Protein AF-0000000083163643 (afdb_homodimer)

Foldseek 3Di:
DFQLLLLLLLLLVLVVLVVLVPPDQPPLDPPCNVPPRDDQQAQLCVQVVQQQAALDPVLSRGQGNFLLLFQFSQFAALQLWQFFFVVDPDALSNLSNLNHQGDGLDHGRPAHHDHLLSQSSSQVSSCSSRVDHPQVSCVVFPQVVLVQPQKGQAPVVNVPDPDDADWFWEQFVVVRDIDTDDQQRGNSNRSRTHMDGDQVSVVSVLLCLLVVHPPGDVVSSCQQPDFRHWHPDDPLDPADDTWTGGRSWIWGDHPRFIKTKDKRFDAQKIKIWIDTNVLSDIGIDIDGYHPVSSLVVVQVVLVVVCVVVVPDPVPRDPSNVVVVVVLVVLLVCQVCVLCVQCVPQDPDAADEPDQQQLVAAWWQRSTRGIFGWDQDPVRQWIKGFPCRGSFGWIWIWHDRHYQKTKIWTGTPSDDSSNTDIWIKGWDADPVGGTFWMFTCSDVSNVRGTDITGGDDPPPPPDD/DFQLLLLLLLLLVLVVLVVLVPPDQPPLDDPCNVPPRDDQQAQLCVLVVQQQAALDPVLSRGQGNFLLLFQFSQFAALQLWQFFFVVDPDALSNLSNLNHQGDGLDHGRPAHHDHLNSQSSSQVSSCSSRVDHPQVSCVPAPQVVLVQPQKGQAVVVNVPDPDDADWFWEQFVVVRDIDTDDDARGNSNRSRTHMDGDQVSVVSVLLCLLVVHPPGDVVSSCQQPDFRHWHPDDPLDPADDTWTGGRSWIWGDHPRFIKTKDKRFDAQKIKIWIDTNVLSDIGIDIDGYHPVSSLVVVQVVLVVVCVVVVPDPVPRDPSNVVVVVVLVVLLVCQVCVLCVQCVPQDPDAADEPDQQQLVAAWWQRSTRGIFGWDQDPVRQWIKGFSCRGSFGWIWIWHDRHYQKTKIWTGTPSDDSSNTHIWIKGWDADPVGGTFWMFTCSDVSNVRGTDITGGDDPPPPPDD

Sequence (926 aa):
MASTTKSFAAAAMSLVIDDCKHITEDTCRANYEKAARIHWTTPLASIIPDDFVLPDGYATAHVTIEDALSHRTGMPDHIHHFGGNRSSSRSVKDEVRLLRHLPATAELRTKYMYNNLMYTAVSHAIETLIGENLGTFLHRRIWTPLHMAHTYWAPNDAHASDDVLAQGYAWNADRGEYVLEPPPDIIGGSGAGAMISSVVDYARWIRCMMTRGAPLSTQAHEALVQPRTIITNDPMNLFPLPHLYALGWTLDVYRGERIVWHDGSVAGYGSTMMYLPARQWGLVMAGNTTLTSNIVQVVLYMHLLDEILRVPPSERVDWSRLIRERRILRREQQNNARQRLYPQLPVVQLPPTLAVKEYAGLYVHPGYGKLELRVDAEGSGLAADRTACEVPMVVSLEHVSGEFWLANLQERNQDPRDHERVRAEFRIGVDGRVREVGVDLEPEMDGKKIWFLRVMSVSSMELMASTTKSFAAAAMSLVIDDCKHITEDTCRANYEKAARIHWTTPLASIIPDDFVLPDGYATAHVTIEDALSHRTGMPDHIHHFGGNRSSSRSVKDEVRLLRHLPATAELRTKYMYNNLMYTAVSHAIETLIGENLGTFLHRRIWTPLHMAHTYWAPNDAHASDDVLAQGYAWNADRGEYVLEPPPDIIGGSGAGAMISSVVDYARWIRCMMTRGAPLSTQAHEALVQPRTIITNDPMNLFPLPHLYALGWTLDVYRGERIVWHDGSVAGYGSTMMYLPARQWGLVMAGNTTLTSNIVQVVLYMHLLDEILRVPPSERVDWSRLIRERRILRREQQNNARQRLYPQLPVVQLPPTLAVKEYAGLYVHPGYGKLELRVDAEGSGLAADRTACEVPMVVSLEHVSGEFWLANLQERNQDPRDHERVRAEFRIGVDGRVREVGVDLEPEMDGKKIWFLRVMSVSSMEL

Organism: NCBI:txid41062

Structure (mmCIF, N/CA/C/O backbone):
data_AF-0000000083163643-model_v1
#
loop_
_entity.id
_entity.type
_entity.pdbx_description
1 polymer 'Beta-lactamase/transpeptidase-like protein'
#
loop_
_atom_site.group_PDB
_atom_site.id
_atom_site.type_symbol
_atom_site.label_atom_id
_atom_site.label_alt_id
_atom_site.label_comp_id
_atom_site.label_asym_id
_atom_site.label_entity_id
_atom_site.label_seq_id
_atom_site.pdbx_PDB_ins_code
_atom_site.Cartn_x
_atom_site.Cartn_y
_atom_site.Cartn_z
_atom_site.occupancy
_atom_site.B_iso_or_equiv
_atom_site.auth_seq_id
_atom_site.auth_comp_id
_atom_site.auth_asym_id
_atom_site.auth_atom_id
_atom_site.pdbx_PDB_model_num
ATOM 1 N N . MET A 1 1 ? 7.598 27.344 1.721 1 89.88 1 MET A N 1
ATOM 2 C CA . MET A 1 1 ? 7.246 26.344 0.715 1 89.88 1 MET A CA 1
ATOM 3 C C . MET A 1 1 ? 6.473 25.188 1.342 1 89.88 1 MET A C 1
ATOM 5 O O . MET A 1 1 ? 6.059 24.266 0.644 1 89.88 1 MET A O 1
ATOM 9 N N . ALA A 1 2 ? 6.258 25.266 2.623 1 90.31 2 ALA A N 1
ATOM 10 C CA . ALA A 1 2 ? 5.383 24.375 3.379 1 90.31 2 ALA A CA 1
ATOM 11 C C . ALA A 1 2 ? 5.691 22.906 3.07 1 90.31 2 ALA A C 1
ATOM 13 O O . ALA A 1 2 ? 6.852 22.484 3.1 1 90.31 2 ALA A O 1
ATOM 14 N N . SER A 1 3 ? 4.742 22.078 2.83 1 94.88 3 SER A N 1
ATOM 15 C CA . SER A 1 3 ? 4.875 20.625 2.779 1 94.88 3 SER A CA 1
ATOM 16 C C . SER A 1 3 ? 5.664 20.188 1.553 1 94.88 3 SER A C 1
ATOM 18 O O . SER A 1 3 ? 6.082 19.031 1.459 1 94.88 3 SER A O 1
ATOM 20 N N . THR A 1 4 ? 5.934 21.031 0.609 1 96.75 4 THR A N 1
ATOM 21 C CA . THR A 1 4 ? 6.777 20.641 -0.516 1 96.75 4 THR A CA 1
ATOM 22 C C . THR A 1 4 ? 8.211 20.375 -0.054 1 96.75 4 THR A C 1
ATOM 24 O O . THR A 1 4 ? 8.984 19.734 -0.762 1 96.75 4 THR A O 1
ATOM 27 N N . THR A 1 5 ? 8.555 20.891 1.098 1 96.25 5 THR A N 1
ATOM 28 C CA . THR A 1 5 ? 9.836 20.625 1.745 1 96.25 5 THR A CA 1
ATOM 29 C C . THR A 1 5 ? 10.086 19.125 1.884 1 96.25 5 THR A C 1
ATOM 31 O O . THR A 1 5 ? 11.227 18.672 1.808 1 96.25 5 THR A O 1
ATOM 34 N N . LYS A 1 6 ? 9.07 18.359 1.975 1 98.06 6 LYS A N 1
ATOM 35 C CA . LYS A 1 6 ? 9.148 16.906 2.18 1 98.06 6 LYS A CA 1
ATOM 36 C C . LYS A 1 6 ? 9.945 16.25 1.062 1 98.06 6 LYS A C 1
ATOM 38 O O . LYS A 1 6 ? 10.664 15.273 1.302 1 98.06 6 LYS A O 1
ATOM 43 N N . SER A 1 7 ? 9.859 16.766 -0.153 1 98.5 7 SER A N 1
ATOM 44 C CA . SER A 1 7 ? 10.602 16.188 -1.272 1 98.5 7 SER A CA 1
ATOM 45 C C . SER A 1 7 ? 12.109 16.328 -1.071 1 98.5 7 SER A C 1
ATOM 47 O O . SER A 1 7 ? 12.867 15.43 -1.447 1 98.5 7 SER A O 1
ATOM 49 N N . PHE A 1 8 ? 12.523 17.406 -0.46 1 98.19 8 PHE A N 1
ATOM 50 C CA . PHE A 1 8 ? 13.945 17.641 -0.219 1 98.19 8 PHE A CA 1
ATOM 51 C C . PHE A 1 8 ? 14.453 16.75 0.908 1 98.19 8 PHE A C 1
ATOM 53 O O . PHE A 1 8 ? 15.594 16.266 0.865 1 98.19 8 PHE A O 1
ATOM 60 N N . ALA A 1 9 ? 13.602 16.578 1.932 1 97.75 9 ALA A N 1
ATOM 61 C CA . ALA A 1 9 ? 13.992 15.664 3.004 1 97.75 9 ALA A CA 1
ATOM 62 C C . ALA A 1 9 ? 14.203 14.25 2.469 1 97.75 9 ALA A C 1
ATOM 64 O O . ALA A 1 9 ? 15.188 13.586 2.816 1 97.75 9 ALA A O 1
ATOM 65 N N . ALA A 1 10 ? 13.336 13.828 1.633 1 98.75 10 ALA A N 1
ATOM 66 C CA . ALA A 1 10 ? 13.461 12.508 1.023 1 98.75 10 ALA A CA 1
ATOM 67 C C . ALA A 1 10 ? 14.703 12.43 0.139 1 98.75 10 ALA A C 1
ATOM 69 O O . ALA A 1 10 ? 15.43 11.43 0.168 1 98.75 10 ALA A O 1
ATOM 70 N N . ALA A 1 11 ? 14.922 13.445 -0.61 1 98.75 11 ALA A N 1
ATOM 71 C CA . ALA A 1 11 ? 16.109 13.484 -1.469 1 98.75 11 ALA A CA 1
ATOM 72 C C . ALA A 1 11 ? 17.391 13.438 -0.642 1 98.75 11 ALA A C 1
ATOM 74 O O . ALA A 1 11 ? 18.344 12.773 -1.017 1 98.75 11 ALA A O 1
ATOM 75 N N . ALA A 1 12 ? 17.375 14.18 0.438 1 98 12 ALA A N 1
ATOM 76 C CA . ALA A 1 12 ? 18.531 14.164 1.323 1 98 12 ALA A CA 1
ATOM 77 C C . ALA A 1 12 ? 18.844 12.75 1.809 1 98 12 ALA A C 1
ATOM 79 O O . ALA A 1 12 ? 20 12.312 1.794 1 98 12 ALA A O 1
ATOM 80 N N . MET A 1 13 ? 17.781 12.055 2.221 1 98.06 13 MET A N 1
ATOM 81 C CA . MET A 1 13 ? 17.984 10.68 2.682 1 98.06 13 MET A CA 1
ATOM 82 C C . MET A 1 13 ? 18.5 9.797 1.553 1 98.06 13 MET A C 1
ATOM 84 O O . MET A 1 13 ? 19.344 8.922 1.78 1 98.06 13 MET A O 1
ATOM 88 N N . SER A 1 14 ? 18.031 10.023 0.344 1 98.12 14 SER A N 1
ATOM 89 C CA . SER A 1 14 ? 18.516 9.242 -0.789 1 98.12 14 SER A CA 1
ATOM 90 C C . SER A 1 14 ? 20.016 9.445 -1.003 1 98.12 14 SER A C 1
ATOM 92 O O . SER A 1 14 ? 20.734 8.508 -1.363 1 98.12 14 SER A O 1
ATOM 94 N N . LEU A 1 15 ? 20.469 10.672 -0.818 1 97.31 15 LEU A N 1
ATOM 95 C CA . LEU A 1 15 ? 21.891 10.961 -0.942 1 97.31 15 LEU A CA 1
ATOM 96 C C . LEU A 1 15 ? 22.688 10.242 0.138 1 97.31 15 LEU A C 1
ATOM 98 O O . LEU A 1 15 ? 23.75 9.688 -0.139 1 97.31 15 LEU A O 1
ATOM 102 N N . VAL A 1 16 ? 22.156 10.234 1.369 1 96.06 16 VAL A N 1
ATOM 103 C CA . VAL A 1 16 ? 22.812 9.547 2.477 1 96.06 16 VAL A CA 1
ATOM 104 C C . VAL A 1 16 ? 22.906 8.055 2.174 1 96.06 16 VAL A C 1
ATOM 106 O O . VAL A 1 16 ? 23.953 7.438 2.391 1 96.06 16 VAL A O 1
ATOM 109 N N . ILE A 1 17 ? 21.891 7.469 1.666 1 95.31 17 ILE A N 1
ATOM 110 C CA . ILE A 1 17 ? 21.844 6.051 1.32 1 95.31 17 ILE A CA 1
ATOM 111 C C . ILE A 1 17 ? 22.875 5.758 0.231 1 95.31 17 ILE A C 1
ATOM 113 O O . ILE A 1 17 ? 23.609 4.773 0.312 1 95.31 17 ILE A O 1
ATOM 117 N N . ASP A 1 18 ? 22.938 6.633 -0.796 1 93.56 18 ASP A N 1
ATOM 118 C CA . ASP A 1 18 ? 23.906 6.477 -1.874 1 93.56 18 ASP A CA 1
ATOM 119 C C . ASP A 1 18 ? 25.344 6.566 -1.344 1 93.56 18 ASP A C 1
ATOM 121 O O . ASP A 1 18 ? 26.203 5.797 -1.754 1 93.56 18 ASP A O 1
ATOM 125 N N . ASP A 1 19 ? 25.531 7.5 -0.496 1 90.38 19 ASP A N 1
ATOM 126 C CA . ASP A 1 19 ? 26.859 7.688 0.09 1 90.38 19 ASP A CA 1
ATOM 127 C C . ASP A 1 19 ? 27.281 6.457 0.891 1 90.38 19 ASP A C 1
ATOM 129 O O . ASP A 1 19 ? 28.453 6.102 0.91 1 90.38 19 ASP A O 1
ATOM 133 N N . CYS A 1 20 ? 26.375 5.875 1.555 1 83.31 20 CYS A N 1
ATOM 134 C CA . CYS A 1 20 ? 26.656 4.719 2.4 1 83.31 20 CYS A CA 1
ATOM 135 C C . CYS A 1 20 ? 26.953 3.484 1.557 1 83.31 20 CYS A C 1
ATOM 137 O O . CYS A 1 20 ? 27.625 2.561 2.014 1 83.31 20 CYS A O 1
ATOM 139 N N . LYS A 1 21 ? 26.438 3.359 0.394 1 75.88 21 LYS A N 1
ATOM 140 C CA . LYS A 1 21 ? 26.75 2.246 -0.502 1 75.88 21 LYS A CA 1
ATOM 141 C C . LYS A 1 21 ? 28.188 2.293 -0.973 1 75.88 21 LYS A C 1
ATOM 143 O O . LYS A 1 21 ? 28.797 1.254 -1.238 1 75.88 21 LYS A O 1
ATOM 148 N N . HIS A 1 22 ? 28.672 3.516 -1.23 1 64.56 22 HIS A N 1
ATOM 149 C CA . HIS A 1 22 ? 30.016 3.689 -1.776 1 64.56 22 HIS A CA 1
ATOM 150 C C . HIS A 1 22 ? 31.062 3.668 -0.672 1 64.56 22 HIS A C 1
ATOM 152 O O . HIS A 1 22 ? 32.281 3.639 -0.952 1 64.56 22 HIS A O 1
ATOM 158 N N . ILE A 1 23 ? 30.641 4.027 0.499 1 54.12 23 ILE A N 1
ATOM 159 C CA . ILE A 1 23 ? 31.641 4.02 1.552 1 54.12 23 ILE A CA 1
ATOM 160 C C . ILE A 1 23 ? 32.156 2.598 1.756 1 54.12 23 ILE A C 1
ATOM 162 O O . ILE A 1 23 ? 31.406 1.692 2.094 1 54.12 23 ILE A O 1
ATOM 166 N N . THR A 1 24 ? 33.125 2.326 0.938 1 43.47 24 THR A N 1
ATOM 167 C CA . THR A 1 24 ? 34.031 1.28 1.406 1 43.47 24 THR A CA 1
ATOM 168 C C . THR A 1 24 ? 34.219 1.356 2.92 1 43.47 24 THR A C 1
ATOM 170 O O . THR A 1 24 ? 33.812 2.34 3.549 1 43.47 24 THR A O 1
ATOM 173 N N . GLU A 1 25 ? 35.281 0.89 3.631 1 40.22 25 GLU A N 1
ATOM 174 C CA . GLU A 1 25 ? 35.562 0.777 5.059 1 40.22 25 GLU A CA 1
ATOM 175 C C . GLU A 1 25 ? 35.281 2.098 5.777 1 40.22 25 GLU A C 1
ATOM 177 O O . GLU A 1 25 ? 34.719 2.113 6.875 1 40.22 25 GLU A O 1
ATOM 182 N N . ASP A 1 26 ? 35.906 3.322 5.41 1 35.78 26 ASP A N 1
ATOM 183 C CA . ASP A 1 26 ? 36.406 4.355 6.312 1 35.78 26 ASP A CA 1
ATOM 184 C C . ASP A 1 26 ? 35.375 5.484 6.473 1 35.78 26 ASP A C 1
ATOM 186 O O . ASP A 1 26 ? 35.469 6.27 7.418 1 35.78 26 ASP A O 1
ATOM 190 N N . THR A 1 27 ? 34.844 6 5.395 1 36.97 27 THR A N 1
ATOM 191 C CA . THR A 1 27 ? 34.406 7.391 5.512 1 36.97 27 THR A CA 1
ATOM 192 C C . THR A 1 27 ? 33.062 7.484 6.25 1 36.97 27 THR A C 1
ATOM 194 O O . THR A 1 27 ? 32.5 8.57 6.363 1 36.97 27 THR A O 1
ATOM 197 N N . CYS A 1 28 ? 32.094 6.773 5.871 1 43.97 28 CYS A N 1
ATOM 198 C CA . CYS A 1 28 ? 30.938 7.051 6.738 1 43.97 28 CYS A CA 1
ATOM 199 C C . CYS A 1 28 ? 31.391 7.191 8.188 1 43.97 28 CYS A C 1
ATOM 201 O O . CYS A 1 28 ? 32.031 6.289 8.742 1 43.97 28 CYS A O 1
ATOM 203 N N . ARG A 1 29 ? 31.672 8.414 8.531 1 38.5 29 ARG A N 1
ATOM 204 C CA . ARG A 1 29 ? 32.281 8.695 9.828 1 38.5 29 ARG A CA 1
ATOM 205 C C . ARG A 1 29 ? 32.188 7.5 10.758 1 38.5 29 ARG A C 1
ATOM 207 O O . ARG A 1 29 ? 31.219 6.719 10.672 1 38.5 29 ARG A O 1
ATOM 214 N N . ALA A 1 30 ? 33.406 7.355 11.57 1 36.31 30 ALA A N 1
ATOM 215 C CA . ALA A 1 30 ? 33.938 6.395 12.531 1 36.31 30 ALA A CA 1
ATOM 216 C C . ALA A 1 30 ? 32.844 5.785 13.375 1 36.31 30 ALA A C 1
ATOM 218 O O . ALA A 1 30 ? 32.969 4.684 13.906 1 36.31 30 ALA A O 1
ATOM 219 N N . ASN A 1 31 ? 32.031 6.723 13.945 1 37.03 31 ASN A N 1
ATOM 220 C CA . ASN A 1 31 ? 31.391 6.121 15.109 1 37.03 31 ASN A CA 1
ATOM 221 C C . ASN A 1 31 ? 30.484 4.965 14.711 1 37.03 31 ASN A C 1
ATOM 223 O O . ASN A 1 31 ? 29.844 4.348 15.562 1 37.03 31 ASN A O 1
ATOM 227 N N . TYR A 1 32 ? 29.781 5.207 13.484 1 37.94 32 TYR A N 1
ATOM 228 C CA . TYR A 1 32 ? 29 3.982 13.328 1 37.94 32 TYR A CA 1
ATOM 229 C C . TYR A 1 32 ? 29.859 2.871 12.727 1 37.94 32 TYR A C 1
ATOM 231 O O . TYR A 1 32 ? 30.172 2.904 11.531 1 37.94 32 TYR A O 1
ATOM 239 N N . GLU A 1 33 ? 30.922 2.506 13.055 1 42.53 33 GLU A N 1
ATOM 240 C CA . GLU A 1 33 ? 31.375 1.146 12.773 1 42.53 33 GLU A CA 1
ATOM 241 C C . GLU A 1 33 ? 30.234 0.289 12.219 1 42.53 33 GLU A C 1
ATOM 243 O O . GLU A 1 33 ? 30.453 -0.596 11.391 1 42.53 33 GLU A O 1
ATOM 248 N N . LYS A 1 34 ? 29.203 0.292 12.969 1 39.72 34 LYS A N 1
ATOM 249 C CA . LYS A 1 34 ? 27.984 -0.438 12.617 1 39.72 34 LYS A CA 1
ATOM 250 C C . LYS A 1 34 ? 27.219 0.274 11.5 1 39.72 34 LYS A C 1
ATOM 252 O O . LYS A 1 34 ? 26 0.194 11.438 1 39.72 34 LYS A O 1
ATOM 257 N N . ALA A 1 35 ? 27.578 1.489 11.109 1 44.88 35 ALA A N 1
ATOM 258 C CA . ALA A 1 35 ? 26.828 2.074 10.008 1 44.88 35 ALA A CA 1
ATOM 259 C C . ALA A 1 35 ? 26.578 1.052 8.898 1 44.88 35 ALA A C 1
ATOM 261 O O . ALA A 1 35 ? 27.375 0.943 7.965 1 44.88 35 ALA A O 1
ATOM 262 N N . ALA A 1 36 ? 26.359 0.09 9.242 1 52.78 36 ALA A N 1
ATOM 263 C CA . ALA A 1 36 ? 25.719 -0.915 8.406 1 52.78 36 ALA A CA 1
ATOM 264 C C . ALA A 1 36 ? 24.891 -0.257 7.301 1 52.78 36 ALA A C 1
ATOM 266 O O . ALA A 1 36 ? 24.516 0.914 7.406 1 52.78 36 ALA A O 1
ATOM 267 N N . ARG A 1 37 ? 24.812 -0.789 6.07 1 77.19 37 ARG A N 1
ATOM 268 C CA . ARG A 1 37 ? 24.156 -0.469 4.809 1 77.19 37 ARG A CA 1
ATOM 269 C C . ARG A 1 37 ? 22.766 0.1 5.039 1 77.19 37 ARG A C 1
ATOM 271 O O . ARG A 1 37 ? 21.891 -0.585 5.574 1 77.19 37 ARG A O 1
ATOM 278 N N . ILE A 1 38 ? 22.781 1.681 5.297 1 91.62 38 ILE A N 1
ATOM 279 C CA . ILE A 1 38 ? 21.484 2.344 5.371 1 91.62 38 ILE A CA 1
ATOM 280 C C . ILE A 1 38 ? 20.734 2.158 4.055 1 91.62 38 ILE A C 1
ATOM 282 O O . ILE A 1 38 ? 21.312 2.33 2.977 1 91.62 38 ILE A O 1
ATOM 286 N N . HIS A 1 39 ? 19.641 1.722 4.199 1 94.75 39 HIS A N 1
ATOM 287 C CA . HIS A 1 39 ? 18.75 1.596 3.053 1 94.75 39 HIS A CA 1
ATOM 288 C C . HIS A 1 39 ? 17.328 2.049 3.406 1 94.75 39 HIS A C 1
ATOM 290 O O . HIS A 1 39 ? 17.047 2.375 4.562 1 94.75 39 HIS A O 1
ATOM 296 N N . TRP A 1 40 ? 16.469 2.166 2.496 1 97.06 40 TRP A N 1
ATOM 297 C CA . TRP A 1 40 ? 15.125 2.709 2.682 1 97.06 40 TRP A CA 1
ATOM 298 C C . TRP A 1 40 ? 14.359 1.915 3.732 1 97.06 40 TRP A C 1
ATOM 300 O O . TRP A 1 40 ? 13.492 2.461 4.422 1 97.06 40 TRP A O 1
ATOM 310 N N . THR A 1 41 ? 14.688 0.627 3.93 1 96.62 41 THR A N 1
ATOM 311 C CA . THR A 1 41 ? 13.961 -0.233 4.852 1 96.62 41 THR A CA 1
ATOM 312 C C . THR A 1 41 ? 14.68 -0.324 6.195 1 96.62 41 THR A C 1
ATOM 314 O O . THR A 1 41 ? 14.391 -1.213 7 1 96.62 41 THR A O 1
ATOM 317 N N . THR A 1 42 ? 15.617 0.524 6.422 1 96.62 42 THR A N 1
ATOM 318 C CA . THR A 1 42 ? 16.266 0.604 7.73 1 96.62 42 THR A CA 1
ATOM 319 C C . THR A 1 42 ? 15.289 1.149 8.773 1 96.62 42 THR A C 1
ATOM 321 O O . THR A 1 42 ? 14.672 2.195 8.57 1 96.62 42 THR A O 1
ATOM 324 N N . PRO A 1 43 ? 15.109 0.458 9.883 1 97.69 43 PRO A N 1
ATOM 325 C CA . PRO A 1 43 ? 14.25 0.982 10.945 1 97.69 43 PRO A CA 1
ATOM 326 C C . PRO A 1 43 ? 14.773 2.285 11.547 1 97.69 43 PRO A C 1
ATOM 328 O O . PRO A 1 43 ? 15.977 2.414 11.789 1 97.69 43 PRO A O 1
ATOM 331 N N . LEU A 1 44 ? 13.945 3.201 11.781 1 98.31 44 LEU A N 1
ATOM 332 C CA . LEU A 1 44 ? 14.352 4.484 12.352 1 98.31 44 LEU A CA 1
ATOM 333 C C . LEU A 1 44 ? 14.945 4.297 13.742 1 98.31 44 LEU A C 1
ATOM 335 O O . LEU A 1 44 ? 15.93 4.953 14.094 1 98.31 44 LEU A O 1
ATOM 339 N N . ALA A 1 45 ? 14.414 3.359 14.523 1 97.94 45 ALA A N 1
ATOM 340 C CA . ALA A 1 45 ? 14.867 3.125 15.898 1 97.94 45 ALA A CA 1
ATOM 341 C C . ALA A 1 45 ? 16.297 2.6 15.922 1 97.94 45 ALA A C 1
ATOM 343 O O . ALA A 1 45 ? 17 2.713 16.938 1 97.94 45 ALA A O 1
ATOM 344 N N . SER A 1 46 ? 16.766 1.996 14.852 1 96.56 46 SER A N 1
ATOM 345 C CA . SER A 1 46 ? 18.141 1.535 14.789 1 96.56 46 SER A CA 1
ATOM 346 C C . SER A 1 46 ? 19.109 2.707 14.648 1 96.56 46 SER A C 1
ATOM 348 O O . SER A 1 46 ? 20.281 2.598 15.008 1 96.56 46 SER A O 1
ATOM 350 N N . ILE A 1 47 ? 18.641 3.838 14.133 1 96.19 47 ILE A N 1
ATOM 351 C CA . ILE A 1 47 ? 19.469 5.023 13.922 1 96.19 47 ILE A CA 1
ATOM 352 C C . ILE A 1 47 ? 19.391 5.938 15.141 1 96.19 47 ILE A C 1
ATOM 354 O O . ILE A 1 47 ? 20.406 6.449 15.609 1 96.19 47 ILE A O 1
ATOM 358 N N . ILE A 1 48 ? 18.156 6.082 15.641 1 97.56 48 ILE A N 1
ATOM 359 C CA . ILE A 1 48 ? 17.922 6.977 16.766 1 97.56 48 ILE A CA 1
ATOM 360 C C . ILE A 1 48 ? 17.094 6.262 17.844 1 97.56 48 ILE A C 1
ATOM 362 O O . ILE A 1 48 ? 16 6.695 18.172 1 97.56 48 ILE A O 1
ATOM 366 N N . PRO A 1 49 ? 17.625 5.27 18.516 1 96.75 49 PRO A N 1
ATOM 367 C CA . PRO A 1 49 ? 16.875 4.352 19.375 1 96.75 49 PRO A CA 1
ATOM 368 C C . PRO A 1 49 ? 16.25 5.051 20.578 1 96.75 49 PRO A C 1
ATOM 370 O O . PRO A 1 49 ? 15.141 4.719 20.984 1 96.75 49 PRO A O 1
ATOM 373 N N . ASP A 1 50 ? 16.891 6.07 21.156 1 96.94 50 ASP A N 1
ATOM 374 C CA . ASP A 1 50 ? 16.375 6.73 22.344 1 96.94 50 ASP A CA 1
ATOM 375 C C . ASP A 1 50 ? 15.305 7.758 22 1 96.94 50 ASP A C 1
ATOM 377 O O . ASP A 1 50 ? 14.461 8.094 22.828 1 96.94 50 ASP A O 1
ATOM 381 N N . ASP A 1 51 ? 15.398 8.164 20.812 1 97.69 51 ASP A N 1
ATOM 382 C CA . ASP A 1 51 ? 14.555 9.297 20.422 1 97.69 51 ASP A CA 1
ATOM 383 C C . ASP A 1 51 ? 13.305 8.82 19.688 1 97.69 51 ASP A C 1
ATOM 385 O O . ASP A 1 51 ? 12.203 9.336 19.922 1 97.69 51 ASP A O 1
ATOM 389 N N . PHE A 1 52 ? 13.453 7.875 18.844 1 98.31 52 PHE A N 1
ATOM 390 C CA . PHE A 1 52 ? 12.297 7.367 18.109 1 98.31 52 PHE A CA 1
ATOM 391 C C . PHE A 1 52 ? 11.633 6.23 18.875 1 98.31 52 PHE A C 1
ATOM 393 O O . PHE A 1 52 ? 12 5.062 18.719 1 98.31 52 PHE A O 1
ATOM 400 N N . VAL A 1 53 ? 10.68 6.57 19.625 1 98.38 53 VAL A N 1
ATOM 401 C CA . VAL A 1 53 ? 9.875 5.637 20.406 1 98.38 53 VAL A CA 1
ATOM 402 C C . VAL A 1 53 ? 8.391 5.914 20.188 1 98.38 53 VAL A C 1
ATOM 404 O O . VAL A 1 53 ? 7.945 7.059 20.312 1 98.38 53 VAL A O 1
ATOM 407 N N . LEU A 1 54 ? 7.691 4.949 19.75 1 98.06 54 LEU A N 1
ATOM 408 C CA . LEU A 1 54 ? 6.242 5.008 19.594 1 98.06 54 LEU A CA 1
ATOM 409 C C . LEU A 1 54 ? 5.543 4.281 20.734 1 98.06 54 LEU A C 1
ATOM 411 O O . LEU A 1 54 ? 6.18 3.553 21.5 1 98.06 54 LEU A O 1
ATOM 415 N N . PRO A 1 55 ? 4.27 4.496 20.875 1 95.94 55 PRO A N 1
ATOM 416 C CA . PRO A 1 55 ? 3.553 3.811 21.953 1 95.94 55 PRO A CA 1
ATOM 417 C C . PRO A 1 55 ? 3.561 2.293 21.797 1 95.94 55 PRO A C 1
ATOM 419 O O . PRO A 1 55 ? 3.537 1.563 22.781 1 95.94 55 PRO A O 1
ATOM 422 N N . ASP A 1 56 ? 3.564 1.842 20.547 1 93.88 56 ASP A N 1
ATOM 423 C CA . ASP A 1 56 ? 3.604 0.416 20.234 1 93.88 56 ASP A CA 1
ATOM 424 C C . ASP A 1 56 ? 5.039 -0.056 20 1 93.88 56 ASP A C 1
ATOM 426 O O . ASP A 1 56 ? 5.734 0.468 19.141 1 93.88 56 ASP A O 1
ATOM 430 N N . GLY A 1 57 ? 5.438 -1.105 20.781 1 94.94 57 GLY A N 1
ATOM 431 C CA . GLY A 1 57 ? 6.805 -1.595 20.688 1 94.94 57 GLY A CA 1
ATOM 432 C C . GLY A 1 57 ? 7.152 -2.158 19.328 1 94.94 57 GLY A C 1
ATOM 433 O O . GLY A 1 57 ? 8.266 -1.97 18.844 1 94.94 57 GLY A O 1
ATOM 434 N N . TYR A 1 58 ? 6.238 -2.898 18.734 1 94.31 58 TYR A N 1
ATOM 435 C CA . TYR A 1 58 ? 6.492 -3.445 17.406 1 94.31 58 TYR A CA 1
ATOM 436 C C . TYR A 1 58 ? 6.699 -2.33 16.391 1 94.31 58 TYR A C 1
ATOM 438 O O . TYR A 1 58 ? 7.648 -2.369 15.602 1 94.31 58 TYR A O 1
ATOM 446 N N . ALA A 1 59 ? 5.82 -1.347 16.422 1 96.44 59 ALA A N 1
ATOM 447 C CA . ALA A 1 59 ? 5.957 -0.224 15.5 1 96.44 59 ALA A CA 1
ATOM 448 C C . ALA A 1 59 ? 7.277 0.511 15.727 1 96.44 59 ALA A C 1
ATOM 450 O O . ALA A 1 59 ? 7.957 0.883 14.766 1 96.44 59 ALA A O 1
ATOM 451 N N . THR A 1 60 ? 7.633 0.714 16.984 1 98.12 60 THR A N 1
ATOM 452 C CA . THR A 1 60 ? 8.898 1.368 17.297 1 98.12 60 THR A CA 1
ATOM 453 C C . THR A 1 60 ? 10.062 0.649 16.609 1 98.12 60 THR A C 1
ATOM 455 O O . THR A 1 60 ? 10.898 1.284 15.969 1 98.12 60 THR A O 1
ATOM 458 N N . ALA A 1 61 ? 10.016 -0.645 16.672 1 97.19 61 ALA A N 1
ATOM 459 C CA . ALA A 1 61 ? 11.148 -1.45 16.219 1 97.19 61 ALA A CA 1
ATOM 460 C C . ALA A 1 61 ? 11.109 -1.627 14.695 1 97.19 61 ALA A C 1
ATOM 462 O O . ALA A 1 61 ? 12.141 -1.897 14.078 1 97.19 61 ALA A O 1
ATOM 463 N N . HIS A 1 62 ? 9.945 -1.402 14.047 1 97.25 62 HIS A N 1
ATOM 464 C CA . HIS A 1 62 ? 9.828 -1.893 12.68 1 97.25 62 HIS A CA 1
ATOM 465 C C . HIS A 1 62 ? 9.531 -0.754 11.711 1 97.25 62 HIS A C 1
ATOM 467 O O . HIS A 1 62 ? 9.672 -0.915 10.492 1 97.25 62 HIS A O 1
ATOM 473 N N . VAL A 1 63 ? 9.148 0.413 12.148 1 98.38 63 VAL A N 1
ATOM 474 C CA . VAL A 1 63 ? 8.961 1.536 11.234 1 98.38 63 VAL A CA 1
ATOM 475 C C . VAL A 1 63 ? 10.281 1.883 10.555 1 98.38 63 VAL A C 1
ATOM 477 O O . VAL A 1 63 ? 11.289 2.131 11.227 1 98.38 63 VAL A O 1
ATOM 480 N N . THR A 1 64 ? 10.25 1.883 9.25 1 98.56 64 THR A N 1
ATOM 481 C CA . THR A 1 64 ? 11.445 2.146 8.461 1 98.56 64 THR A CA 1
ATOM 482 C C . THR A 1 64 ? 11.461 3.586 7.957 1 98.56 64 THR A C 1
ATOM 484 O O . THR A 1 64 ? 10.477 4.312 8.117 1 98.56 64 THR A O 1
ATOM 487 N N . ILE A 1 65 ? 12.555 3.939 7.328 1 98.5 65 ILE A N 1
ATOM 488 C CA . ILE A 1 65 ? 12.703 5.254 6.707 1 98.5 65 ILE A CA 1
ATOM 489 C C . ILE A 1 65 ? 11.609 5.457 5.664 1 98.5 65 ILE A C 1
ATOM 491 O O . ILE A 1 65 ? 10.938 6.492 5.656 1 98.5 65 ILE A O 1
ATOM 495 N N . GLU A 1 66 ? 11.352 4.496 4.824 1 98.62 66 GLU A N 1
ATOM 496 C CA . GLU A 1 66 ? 10.359 4.691 3.768 1 98.62 66 GLU A CA 1
ATOM 497 C C . GLU A 1 66 ? 8.938 4.668 4.332 1 98.62 66 GLU A C 1
ATOM 499 O O . GLU A 1 66 ? 8.055 5.352 3.816 1 98.62 66 GLU A O 1
ATOM 504 N N . ASP A 1 67 ? 8.703 3.9 5.426 1 98.75 67 ASP A N 1
ATOM 505 C CA . ASP A 1 67 ? 7.395 3.969 6.07 1 98.75 67 ASP A CA 1
ATOM 506 C C . ASP A 1 67 ? 7.094 5.387 6.547 1 98.75 67 ASP A C 1
ATOM 508 O O . ASP A 1 67 ? 5.988 5.895 6.34 1 98.75 67 ASP A O 1
ATOM 512 N N . ALA A 1 68 ? 8.078 5.969 7.16 1 98.75 68 ALA A N 1
ATOM 513 C CA . ALA A 1 68 ? 7.93 7.316 7.703 1 98.75 68 ALA A CA 1
ATOM 514 C C . ALA A 1 68 ? 7.719 8.336 6.59 1 98.75 68 ALA A C 1
ATOM 516 O O . ALA A 1 68 ? 6.859 9.219 6.699 1 98.75 68 ALA A O 1
ATOM 517 N N . LEU A 1 69 ? 8.383 8.156 5.512 1 98.81 69 LEU A N 1
ATOM 518 C CA . LEU A 1 69 ? 8.359 9.141 4.434 1 98.81 69 LEU A CA 1
ATOM 519 C C . LEU A 1 69 ? 7.141 8.945 3.543 1 98.81 69 LEU A C 1
ATOM 521 O O . LEU A 1 69 ? 6.859 9.781 2.68 1 98.81 69 LEU A O 1
ATOM 525 N N . SER A 1 70 ? 6.402 7.859 3.748 1 98.62 70 SER A N 1
ATOM 526 C CA . SER A 1 70 ? 5.273 7.578 2.867 1 98.62 70 SER A CA 1
ATOM 527 C C . SER A 1 70 ? 3.965 7.52 3.646 1 98.62 70 SER A C 1
ATOM 529 O O . SER A 1 70 ? 2.955 7.023 3.139 1 98.62 70 SER A O 1
ATOM 531 N N . HIS A 1 71 ? 3.98 7.922 4.895 1 98 71 HIS A N 1
ATOM 532 C CA . HIS A 1 71 ? 2.785 8.172 5.691 1 98 71 HIS A CA 1
ATOM 533 C C . HIS A 1 71 ? 2.023 6.875 5.957 1 98 71 HIS A C 1
ATOM 535 O O . HIS A 1 71 ? 0.794 6.844 5.855 1 98 71 HIS A O 1
ATOM 541 N N . ARG A 1 72 ? 2.762 5.816 6.297 1 98 72 ARG A N 1
ATOM 542 C CA . ARG A 1 72 ? 2.061 4.566 6.57 1 98 72 ARG A CA 1
ATOM 543 C C . ARG A 1 72 ? 2.523 3.961 7.895 1 98 72 ARG A C 1
ATOM 545 O O . ARG A 1 72 ? 2.664 2.742 8.008 1 98 72 ARG A O 1
ATOM 552 N N . THR A 1 73 ? 2.742 4.754 8.938 1 98 73 THR A N 1
ATOM 553 C CA . THR A 1 73 ? 3.256 4.289 10.219 1 98 73 THR A CA 1
ATOM 554 C C . THR A 1 73 ? 2.111 3.908 11.156 1 98 73 THR A C 1
ATOM 556 O O . THR A 1 73 ? 2.334 3.283 12.195 1 98 73 THR A O 1
ATOM 559 N N . GLY A 1 74 ? 0.933 4.34 10.82 1 96.88 74 GLY A N 1
ATOM 560 C CA . GLY A 1 74 ? -0.206 4.109 11.695 1 96.88 74 GLY A CA 1
AT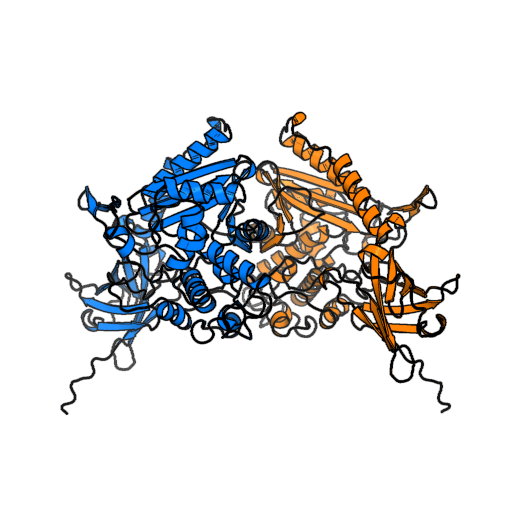OM 561 C C . GLY A 1 74 ? -0.453 5.25 12.664 1 96.88 74 GLY A C 1
ATOM 562 O O . GLY A 1 74 ? -1.457 5.258 13.383 1 96.88 74 GLY A O 1
ATOM 563 N N . MET A 1 75 ? 0.414 6.191 12.656 1 96.44 75 MET A N 1
ATOM 564 C CA . MET A 1 75 ? 0.269 7.371 13.508 1 96.44 75 MET A CA 1
ATOM 565 C C . MET A 1 75 ? -0.26 8.555 12.711 1 96.44 75 MET A C 1
ATOM 567 O O . MET A 1 75 ? 0.33 8.938 11.695 1 96.44 75 MET A O 1
ATOM 571 N N . PRO A 1 76 ? -1.372 9.047 13.141 1 95.19 76 PRO A N 1
ATOM 572 C CA . PRO A 1 76 ? -1.876 10.227 12.422 1 95.19 76 PRO A CA 1
ATOM 573 C C . PRO A 1 76 ? -1.075 11.484 12.719 1 95.19 76 PRO A C 1
ATOM 575 O O . PRO A 1 76 ? -0.128 11.453 13.508 1 95.19 76 PRO A O 1
ATOM 578 N N . ASP A 1 77 ? -1.402 12.523 12.141 1 91.81 77 ASP A N 1
ATOM 579 C CA . ASP A 1 77 ? -0.608 13.742 12.102 1 91.81 77 ASP A CA 1
ATOM 580 C C . ASP A 1 77 ? -0.521 14.391 13.477 1 91.81 77 ASP A C 1
ATOM 582 O O . ASP A 1 77 ? 0.512 14.961 13.836 1 91.81 77 ASP A O 1
ATOM 586 N N . HIS A 1 78 ? -1.608 14.328 14.258 1 93.5 78 HIS A N 1
ATOM 587 C CA . HIS A 1 78 ? -1.659 15.062 15.516 1 93.5 78 HIS A CA 1
ATOM 588 C C . HIS A 1 78 ? -1.187 16.5 15.336 1 93.5 78 HIS A C 1
ATOM 590 O 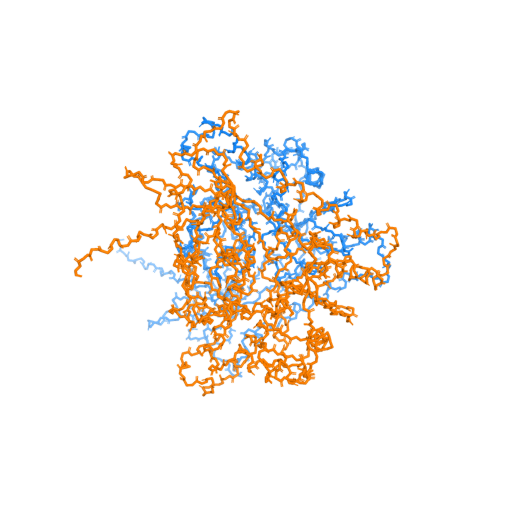O . HIS A 1 78 ? -0.327 16.969 16.094 1 93.5 78 HIS A O 1
ATOM 596 N N . ILE A 1 79 ? -1.76 17.141 14.398 1 89.44 79 ILE A N 1
ATOM 597 C CA . ILE A 1 79 ? -1.294 18.453 13.977 1 89.44 79 ILE A CA 1
ATOM 598 C C . ILE A 1 79 ? -1.438 19.453 15.125 1 89.44 79 ILE A C 1
ATOM 600 O O . ILE A 1 79 ? -0.728 20.453 15.18 1 89.44 79 ILE A O 1
ATOM 604 N N . HIS A 1 80 ? -2.281 19.156 16.062 1 88.5 80 HIS A N 1
ATOM 605 C CA . HIS A 1 80 ? -2.529 20.062 17.172 1 88.5 80 HIS A CA 1
ATOM 606 C C . HIS A 1 80 ? -1.646 19.734 18.375 1 88.5 80 HIS A C 1
ATOM 608 O O . HIS A 1 80 ? -1.881 20.234 19.484 1 88.5 80 HIS A O 1
ATOM 614 N N . HIS A 1 81 ? -0.684 18.906 18.219 1 80.88 81 HIS A N 1
ATOM 615 C CA . HIS A 1 81 ? 0.225 18.578 19.312 1 80.88 81 HIS A CA 1
ATOM 616 C C . HIS A 1 81 ? 0.99 19.812 19.781 1 80.88 81 HIS A C 1
ATOM 618 O O . HIS A 1 81 ? 0.846 20.906 19.219 1 80.88 81 HIS A O 1
ATOM 624 N N . PHE A 1 82 ? 1.668 19.578 21.016 1 67.19 82 PHE A N 1
ATOM 625 C CA . PHE A 1 82 ? 2.426 20.656 21.641 1 67.19 82 PHE A CA 1
ATOM 626 C C . PHE A 1 82 ? 3.688 20.969 20.844 1 67.19 82 PHE A C 1
ATOM 628 O O . PHE A 1 82 ? 4.656 20.203 20.875 1 67.19 82 PHE A O 1
ATOM 635 N N . GLY A 1 83 ? 3.5 21.219 19.531 1 63.75 83 GLY A N 1
ATOM 636 C CA . GLY A 1 83 ? 4.707 21.625 18.828 1 63.75 83 GLY A CA 1
ATOM 637 C C . GLY A 1 83 ? 5.082 23.078 19.078 1 63.75 83 GLY A C 1
ATOM 638 O O . GLY A 1 83 ? 4.273 23.859 19.578 1 63.75 83 GLY A O 1
ATOM 639 N N . GLY A 1 84 ? 6.5 23.344 19.469 1 57.91 84 GLY A N 1
ATOM 640 C CA . GLY A 1 84 ? 6.938 24.672 19.875 1 57.91 84 GLY A CA 1
ATOM 641 C C . GLY A 1 84 ? 7.219 25.594 18.703 1 57.91 84 GLY A C 1
ATOM 642 O O . GLY A 1 84 ? 7.418 25.125 17.578 1 57.91 84 GLY A O 1
ATOM 643 N N . ASN A 1 85 ? 6.48 26.75 18.75 1 56.75 85 ASN A N 1
ATOM 644 C CA . ASN A 1 85 ? 7.031 27.812 17.922 1 56.75 85 ASN A CA 1
ATOM 645 C C . ASN A 1 85 ? 8.445 28.188 18.344 1 56.75 85 ASN A C 1
ATOM 647 O O . ASN A 1 85 ? 8.992 27.594 19.281 1 56.75 85 ASN A O 1
ATOM 651 N N . ARG A 1 86 ? 9.227 28.75 17.516 1 52.91 86 ARG A N 1
ATOM 652 C CA . ARG A 1 86 ? 10.617 29.125 17.766 1 52.91 86 ARG A CA 1
ATOM 653 C C . ARG A 1 86 ? 10.789 29.703 19.156 1 52.91 86 ARG A C 1
ATOM 655 O O . ARG A 1 86 ? 11.906 29.734 19.688 1 52.91 86 ARG A O 1
ATOM 662 N N . SER A 1 87 ? 9.625 30.172 19.594 1 52.88 87 SER A N 1
ATOM 663 C CA . SER A 1 87 ? 9.875 30.672 20.938 1 52.88 87 SER A CA 1
ATOM 664 C C . SER A 1 87 ? 10.055 29.531 21.922 1 52.88 87 SER A C 1
ATOM 666 O O . SER A 1 87 ? 10.508 29.734 23.047 1 52.88 87 SER A O 1
ATOM 668 N N . SER A 1 88 ? 9.727 28.406 21.203 1 58 88 SER A N 1
ATOM 669 C CA . SER A 1 88 ? 9.922 27.25 22.078 1 58 88 SER A CA 1
ATOM 670 C C . SER A 1 88 ? 11.375 26.781 22.062 1 58 88 SER A C 1
ATOM 672 O O . SER A 1 88 ? 12.07 26.938 21.047 1 58 88 SER A O 1
ATOM 674 N N . SER A 1 89 ? 11.922 26.609 23.125 1 60.66 89 SER A N 1
ATOM 675 C CA . SER A 1 89 ? 13.273 26.078 23.312 1 60.66 89 SER A CA 1
ATOM 676 C C . SER A 1 89 ? 13.367 24.641 22.844 1 60.66 89 SER A C 1
ATOM 678 O O . SER A 1 89 ? 14.398 23.984 23.031 1 60.66 89 SER A O 1
ATOM 680 N N . ARG A 1 90 ? 12.391 24.266 21.984 1 74.69 90 ARG A N 1
ATOM 681 C CA . ARG A 1 90 ? 12.422 22.828 21.688 1 74.69 90 ARG A CA 1
ATOM 682 C C . ARG A 1 90 ? 13.258 22.562 20.438 1 74.69 90 ARG A C 1
ATOM 684 O O . ARG A 1 90 ? 13.32 23.391 19.531 1 74.69 90 ARG A O 1
ATOM 691 N N . SER A 1 91 ? 13.914 21.422 20.531 1 83.62 91 SER A N 1
ATOM 692 C CA . SER A 1 91 ? 14.742 20.953 19.438 1 83.62 91 SER A CA 1
ATOM 693 C C . SER A 1 91 ? 13.992 19.922 18.578 1 83.62 91 SER A C 1
ATOM 695 O O . SER A 1 91 ? 12.906 19.484 18.953 1 83.62 91 SER A O 1
ATOM 697 N N . VAL A 1 92 ? 14.555 19.672 17.422 1 88.25 92 VAL A N 1
ATOM 698 C CA . VAL A 1 92 ? 14.031 18.625 16.562 1 88.25 92 VAL A CA 1
ATOM 699 C C . VAL A 1 92 ? 13.969 17.297 17.328 1 88.25 92 VAL A C 1
ATOM 701 O O . VAL A 1 92 ? 12.984 16.562 17.234 1 88.25 92 VAL A O 1
ATOM 704 N N . LYS A 1 93 ? 14.969 17.078 18.109 1 91.81 93 LYS A N 1
ATOM 705 C CA . LYS A 1 93 ? 15.031 15.891 18.969 1 91.81 93 LYS A CA 1
ATOM 706 C C . LYS A 1 93 ? 13.844 15.836 19.922 1 91.81 93 LYS A C 1
ATOM 708 O O . LYS A 1 93 ? 13.234 14.781 20.094 1 91.81 93 LYS A O 1
ATOM 713 N N . ASP A 1 94 ? 13.562 16.891 20.484 1 89.62 94 ASP A N 1
ATOM 714 C CA . ASP A 1 94 ? 12.445 16.969 21.422 1 89.62 94 ASP A CA 1
ATOM 715 C C . ASP A 1 94 ? 11.125 16.641 20.734 1 89.62 94 ASP A C 1
ATOM 717 O O . ASP A 1 94 ? 10.258 15.977 21.297 1 89.62 94 ASP A O 1
ATOM 721 N N . GLU A 1 95 ? 10.961 17.141 19.531 1 89.88 95 GLU A N 1
ATOM 722 C CA . GLU A 1 95 ? 9.742 16.891 18.781 1 89.88 95 GLU A CA 1
ATOM 723 C C . GLU A 1 95 ? 9.586 15.398 18.469 1 89.88 95 GLU A C 1
ATOM 725 O O . GLU A 1 95 ? 8.484 14.852 18.547 1 89.88 95 GLU A O 1
ATOM 730 N N . VAL A 1 96 ? 10.688 14.812 18.109 1 94.62 96 VAL A N 1
ATOM 731 C CA . VAL A 1 96 ? 10.656 13.391 17.797 1 94.62 96 VAL A CA 1
ATOM 732 C C . VAL A 1 96 ? 10.273 12.594 19.047 1 94.62 96 VAL A C 1
ATOM 734 O O . VAL A 1 96 ? 9.484 11.648 18.953 1 94.62 96 VAL A O 1
ATOM 737 N N . ARG A 1 97 ? 10.758 12.992 20.188 1 94.94 97 ARG A N 1
ATOM 738 C CA . ARG A 1 97 ? 10.516 12.266 21.438 1 94.94 97 ARG A CA 1
ATOM 739 C C . ARG A 1 97 ? 9.055 12.383 21.844 1 94.94 97 ARG A C 1
ATOM 741 O O . ARG A 1 97 ? 8.562 11.562 22.641 1 94.94 97 ARG A O 1
ATOM 748 N N . LEU A 1 98 ? 8.359 13.367 21.328 1 92.38 98 LEU A N 1
ATOM 749 C CA . LEU A 1 98 ? 6.945 13.539 21.641 1 92.38 98 LEU A CA 1
ATOM 750 C C . LEU A 1 98 ? 6.113 12.391 21.078 1 92.38 98 LEU A C 1
ATOM 752 O O . LEU A 1 98 ? 4.996 12.148 21.547 1 92.38 98 LEU A O 1
ATOM 756 N N . LEU A 1 99 ? 6.66 11.711 20.125 1 96.19 99 LEU A N 1
ATOM 757 C CA . LEU A 1 99 ? 5.926 10.656 19.438 1 96.19 99 LEU A CA 1
ATOM 758 C C . LEU A 1 99 ? 5.492 9.57 20.406 1 96.19 99 LEU A C 1
ATOM 760 O O . LEU A 1 99 ? 4.43 8.969 20.234 1 96.19 99 LEU A O 1
ATOM 764 N N . ARG A 1 100 ? 6.219 9.391 21.469 1 96.94 100 ARG A N 1
ATOM 765 C CA . ARG A 1 100 ? 5.957 8.305 22.406 1 96.94 100 ARG A CA 1
ATOM 766 C C . ARG A 1 100 ? 4.668 8.555 23.188 1 96.94 100 ARG A C 1
ATOM 768 O O . ARG A 1 100 ? 4.105 7.629 23.766 1 96.94 100 ARG A O 1
ATOM 775 N N . HIS A 1 101 ? 4.18 9.812 23.062 1 96.19 101 HIS A N 1
ATOM 776 C CA . HIS A 1 101 ? 3.008 10.195 23.844 1 96.19 101 HIS A CA 1
ATOM 777 C C . HIS A 1 101 ? 1.779 10.344 22.969 1 96.19 101 HIS A C 1
ATOM 779 O O . HIS A 1 101 ? 0.708 10.727 23.438 1 96.19 101 HIS A O 1
ATOM 785 N N . LEU A 1 102 ? 1.896 10.102 21.703 1 96.38 102 LEU A N 1
ATOM 786 C CA . LEU A 1 102 ? 0.798 10.297 20.766 1 96.38 102 LEU A CA 1
ATOM 787 C C . LEU A 1 102 ? 0.183 8.961 20.359 1 96.38 102 LEU A C 1
ATOM 789 O O . LEU A 1 102 ? 0.899 8.039 19.969 1 96.38 102 LEU A O 1
ATOM 793 N N . PRO A 1 103 ? -1.088 8.867 20.469 1 95.38 103 PRO A N 1
ATOM 794 C CA . PRO A 1 103 ? -1.728 7.586 20.141 1 95.38 103 PRO A CA 1
ATOM 795 C C . PRO A 1 103 ? -1.647 7.254 18.656 1 95.38 103 PRO A C 1
ATOM 797 O O . PRO A 1 103 ? -1.857 8.133 17.812 1 95.38 103 PRO A O 1
ATOM 800 N N . ALA A 1 104 ? -1.308 5.969 18.359 1 95.56 104 ALA A N 1
ATOM 801 C CA . ALA A 1 104 ? -1.487 5.414 17.016 1 95.56 104 ALA A CA 1
ATOM 802 C C . ALA A 1 104 ? -2.906 4.883 16.828 1 95.56 104 ALA A C 1
ATOM 804 O O . ALA A 1 104 ? -3.514 4.367 17.781 1 95.56 104 ALA A O 1
ATOM 805 N N . THR A 1 105 ? -3.406 5.039 15.617 1 95.81 105 THR A N 1
ATOM 806 C CA . THR A 1 105 ? -4.809 4.684 15.422 1 95.81 105 THR A CA 1
ATOM 807 C C . THR A 1 105 ? -4.941 3.545 14.414 1 95.81 105 THR A C 1
ATOM 809 O O . THR A 1 105 ? -6.051 3.086 14.133 1 95.81 105 THR A O 1
ATOM 812 N N . ALA A 1 106 ? -3.875 3.059 13.867 1 95.19 106 ALA A N 1
ATOM 813 C CA . ALA A 1 106 ? -3.869 1.938 12.93 1 95.19 106 ALA A CA 1
ATOM 814 C C . ALA A 1 106 ? -2.578 1.133 13.039 1 95.19 106 ALA A C 1
ATOM 816 O O . ALA A 1 106 ? -1.579 1.623 13.57 1 95.19 106 ALA A O 1
ATOM 817 N N . GLU A 1 107 ? -2.65 -0.079 12.547 1 94.62 107 GLU A N 1
ATOM 818 C CA . GLU A 1 107 ? -1.437 -0.886 12.484 1 94.62 107 GLU A CA 1
ATOM 819 C C . GLU A 1 107 ? -0.495 -0.379 11.398 1 94.62 107 GLU A C 1
ATOM 821 O O . GLU A 1 107 ? -0.935 0.254 10.43 1 94.62 107 GLU A O 1
ATOM 826 N N . LEU A 1 108 ? 0.759 -0.686 11.617 1 97 108 LEU A N 1
ATOM 827 C CA . LEU A 1 108 ? 1.814 -0.33 10.68 1 97 108 LEU A CA 1
ATOM 828 C C . LEU A 1 108 ? 1.458 -0.78 9.266 1 97 108 LEU A C 1
ATOM 830 O O . LEU A 1 108 ? 1.081 -1.936 9.055 1 97 108 LEU A O 1
ATOM 834 N N . ARG A 1 109 ? 1.391 0.182 8.266 1 97.62 109 ARG A N 1
ATOM 835 C CA . ARG A 1 109 ? 1.354 -0.038 6.82 1 97.62 109 ARG A CA 1
ATOM 836 C C . ARG A 1 109 ? -0.052 -0.405 6.359 1 97.62 109 ARG A C 1
ATOM 838 O O . ARG A 1 109 ? -0.234 -0.904 5.246 1 97.62 109 ARG A O 1
ATOM 845 N N . THR A 1 110 ? -1.127 -0.13 7.141 1 94.75 110 THR A N 1
ATOM 846 C CA . THR A 1 110 ? -2.479 -0.533 6.77 1 94.75 110 THR A CA 1
ATOM 847 C C . THR A 1 110 ? -3.217 0.614 6.086 1 94.75 110 THR A C 1
ATOM 849 O O . THR A 1 110 ? -4.191 0.39 5.367 1 94.75 110 THR A O 1
ATOM 852 N N . LYS A 1 111 ? -2.736 1.801 6.395 1 92.75 111 LYS A N 1
ATOM 853 C CA . LYS A 1 111 ? -3.49 2.939 5.875 1 92.75 111 LYS A CA 1
ATOM 854 C C . LYS A 1 111 ? -2.598 4.168 5.73 1 92.75 111 LYS A C 1
ATOM 856 O O . LYS A 1 111 ? -1.642 4.34 6.488 1 92.75 111 LYS A O 1
ATOM 861 N N . TYR A 1 112 ? -2.936 5.027 4.777 1 96.81 112 TYR A N 1
ATOM 862 C CA . TYR A 1 112 ? -2.318 6.34 4.633 1 96.81 112 TYR A CA 1
ATOM 863 C C . TYR A 1 112 ? -2.758 7.273 5.754 1 96.81 112 TYR A C 1
ATOM 865 O O . TYR A 1 112 ? -3.955 7.488 5.957 1 96.81 112 TYR A O 1
ATOM 873 N N . MET A 1 113 ? -1.79 7.812 6.445 1 96.06 113 MET A N 1
ATOM 874 C CA . MET A 1 113 ? -2.033 8.852 7.449 1 96.06 113 MET A CA 1
ATOM 875 C C . MET A 1 113 ? -0.948 9.922 7.398 1 96.06 113 MET A C 1
ATOM 877 O O . MET A 1 113 ? 0.133 9.742 7.961 1 96.06 113 MET A O 1
ATOM 881 N N . TYR A 1 114 ? -1.309 10.953 6.797 1 94.81 114 TYR A N 1
ATOM 882 C CA . TYR A 1 114 ? -0.363 12.055 6.691 1 94.81 114 TYR A CA 1
ATOM 883 C C . TYR A 1 114 ? 0.202 12.422 8.055 1 94.81 114 TYR A C 1
ATOM 885 O O . TYR A 1 114 ? -0.543 12.539 9.031 1 94.81 114 TYR A O 1
ATOM 893 N N . ASN A 1 115 ? 1.565 12.516 8.141 1 95.81 115 ASN A N 1
ATOM 894 C CA . ASN A 1 115 ? 2.203 12.797 9.43 1 95.81 115 ASN A CA 1
ATOM 895 C C . ASN A 1 115 ? 3.484 13.602 9.25 1 95.81 115 ASN A C 1
ATOM 897 O O . ASN A 1 115 ? 4.504 13.07 8.805 1 95.81 115 ASN A O 1
ATOM 901 N N . ASN A 1 116 ? 3.484 14.812 9.672 1 94.5 116 ASN A N 1
ATOM 902 C CA . ASN A 1 116 ? 4.652 15.688 9.57 1 94.5 116 ASN A CA 1
ATOM 903 C C . ASN A 1 116 ? 5.762 15.242 10.523 1 94.5 116 ASN A C 1
ATOM 905 O O . ASN A 1 116 ? 6.945 15.352 10.195 1 94.5 116 ASN A O 1
ATOM 909 N N . LEU A 1 117 ? 5.418 14.758 11.656 1 94.38 117 LEU A N 1
ATOM 910 C CA . LEU A 1 117 ? 6.406 14.414 12.672 1 94.38 117 LEU A CA 1
ATOM 911 C C . LEU A 1 117 ? 7.293 13.266 12.203 1 94.38 117 LEU A C 1
ATOM 913 O O . LEU A 1 117 ? 8.445 13.156 12.617 1 94.38 117 LEU A O 1
ATOM 917 N N . MET A 1 118 ? 6.777 12.469 11.344 1 97.31 118 MET A N 1
ATOM 918 C CA . MET A 1 118 ? 7.594 11.391 10.797 1 97.31 118 MET A CA 1
ATOM 919 C C . MET A 1 118 ? 8.695 11.945 9.898 1 97.31 118 MET A C 1
ATOM 921 O O . MET A 1 118 ? 9.797 11.398 9.852 1 97.31 118 MET A O 1
ATOM 925 N N . TYR A 1 119 ? 8.422 12.984 9.195 1 96.81 119 TYR A N 1
ATOM 926 C CA . TYR A 1 119 ? 9.469 13.672 8.438 1 96.81 119 TYR A CA 1
ATOM 927 C C . TYR A 1 119 ? 10.484 14.32 9.367 1 96.81 119 TYR A C 1
ATOM 929 O O . TYR A 1 119 ? 11.68 14.344 9.078 1 96.81 119 TYR A O 1
ATOM 937 N N . THR A 1 120 ? 9.969 14.844 10.484 1 94.81 120 THR A N 1
ATOM 938 C CA . THR A 1 120 ? 10.875 15.383 11.492 1 94.81 120 THR A CA 1
ATOM 939 C C . THR A 1 120 ? 11.789 14.289 12.039 1 94.81 120 THR A C 1
ATOM 941 O O . THR A 1 120 ? 12.977 14.523 12.258 1 94.81 120 THR A O 1
ATOM 944 N N . ALA A 1 121 ? 11.227 13.164 12.242 1 97.44 121 ALA A N 1
ATOM 945 C CA . ALA A 1 121 ? 12.023 12.039 12.719 1 97.44 121 ALA A CA 1
ATOM 946 C C . ALA A 1 121 ? 13.102 11.672 11.711 1 97.44 121 ALA A C 1
ATOM 948 O O . ALA A 1 121 ? 14.25 11.414 12.086 1 97.44 121 ALA A O 1
ATOM 949 N N . VAL A 1 122 ? 12.75 11.641 10.445 1 98 122 VAL A N 1
ATOM 950 C CA . VAL A 1 122 ? 13.727 11.312 9.414 1 98 122 VAL A CA 1
ATOM 951 C C . VAL A 1 122 ? 14.797 12.406 9.344 1 98 122 VAL A C 1
ATOM 953 O O . VAL A 1 122 ? 15.977 12.117 9.156 1 98 122 VAL A O 1
ATOM 956 N N . SER A 1 123 ? 14.375 13.656 9.5 1 96.06 123 SER A N 1
ATOM 957 C CA . SER A 1 123 ? 15.336 14.758 9.562 1 96.06 123 SER A CA 1
ATOM 958 C C . SER A 1 123 ? 16.344 14.539 10.68 1 96.06 123 SER A C 1
ATOM 960 O O . SER A 1 123 ? 17.562 14.68 10.469 1 96.06 123 SER A O 1
ATOM 962 N N . HIS A 1 124 ? 15.844 14.195 11.828 1 96.44 124 HIS A N 1
ATOM 963 C CA . HIS A 1 124 ? 16.703 13.914 12.969 1 96.44 124 HIS A CA 1
ATOM 964 C C . HIS A 1 124 ? 17.625 12.734 12.688 1 96.44 124 HIS A C 1
ATOM 966 O O . HIS A 1 124 ? 18.812 12.773 13.039 1 96.44 124 HIS A O 1
ATOM 972 N N . ALA A 1 125 ? 17.109 11.742 12.078 1 97.19 125 ALA A N 1
ATOM 973 C CA . ALA A 1 125 ? 17.906 10.578 11.727 1 97.19 125 ALA A CA 1
ATOM 974 C C . ALA A 1 125 ? 19.031 10.953 10.766 1 97.19 125 ALA A C 1
ATOM 976 O O . ALA A 1 125 ? 20.172 10.516 10.93 1 97.19 125 ALA A O 1
ATOM 977 N N . ILE A 1 126 ? 18.734 11.75 9.766 1 96.25 126 ILE A N 1
ATOM 978 C CA . ILE A 1 126 ? 19.734 12.188 8.797 1 96.25 126 ILE A CA 1
ATOM 979 C C . ILE A 1 126 ? 20.844 12.945 9.523 1 96.25 126 ILE A C 1
ATOM 981 O O . ILE A 1 126 ? 22.031 12.648 9.336 1 96.25 126 ILE A O 1
ATOM 985 N N . GLU A 1 127 ? 20.438 13.875 10.336 1 95.38 127 GLU A N 1
ATOM 986 C CA . GLU A 1 127 ? 21.438 14.664 11.062 1 95.38 127 GLU A CA 1
ATOM 987 C C . GLU A 1 127 ? 22.312 13.773 11.945 1 95.38 127 GLU A C 1
ATOM 989 O O . GLU A 1 127 ? 23.516 14.016 12.078 1 95.38 127 GLU A O 1
ATOM 994 N N . THR A 1 128 ? 21.703 12.805 12.547 1 94.62 128 THR A N 1
ATOM 995 C CA . THR A 1 128 ? 22.438 11.859 13.383 1 94.62 128 THR A CA 1
ATOM 996 C C . THR A 1 128 ? 23.438 11.07 12.547 1 94.62 128 THR A C 1
ATOM 998 O O . THR A 1 128 ? 24.578 10.852 12.977 1 94.62 128 THR A O 1
ATOM 1001 N N . LEU A 1 129 ? 23.047 10.68 11.391 1 93.5 129 LEU A N 1
ATOM 1002 C CA . LEU A 1 129 ? 23.875 9.859 10.516 1 93.5 129 LEU A CA 1
ATOM 1003 C C . LEU A 1 129 ? 25.047 10.664 9.969 1 93.5 129 LEU A C 1
ATOM 1005 O O . LEU A 1 129 ? 26.172 10.148 9.867 1 93.5 129 LEU A O 1
ATOM 1009 N N . ILE A 1 130 ? 24.828 11.938 9.641 1 92.94 130 ILE A N 1
ATOM 1010 C CA . ILE A 1 130 ? 25.828 12.68 8.883 1 92.94 130 ILE A CA 1
ATOM 1011 C C . ILE A 1 130 ? 26.578 13.625 9.812 1 92.94 130 ILE A C 1
ATOM 1013 O O . ILE A 1 130 ? 27.641 14.156 9.445 1 92.94 130 ILE A O 1
ATOM 1017 N N . GLY A 1 131 ? 26.031 13.969 11.008 1 92.56 131 GLY A N 1
ATOM 1018 C CA . GLY A 1 131 ? 26.703 14.789 12 1 92.56 131 GLY A CA 1
ATOM 1019 C C . GLY A 1 131 ? 26.656 16.281 11.68 1 92.56 131 GLY A C 1
ATOM 1020 O O . GLY A 1 131 ? 27.547 17.031 12.07 1 92.56 131 GLY A O 1
ATOM 1021 N N . GLU A 1 132 ? 25.781 16.656 10.898 1 92.62 132 GLU A N 1
ATOM 1022 C CA . GLU A 1 132 ? 25.594 18.078 10.594 1 92.62 132 GLU A CA 1
ATOM 1023 C C . GLU A 1 132 ? 24.109 18.406 10.438 1 92.62 132 GLU A C 1
ATOM 1025 O O . GLU A 1 132 ? 23.266 17.516 10.359 1 92.62 132 GLU A O 1
ATOM 1030 N N . ASN A 1 133 ? 23.859 19.688 10.406 1 92.12 133 ASN A N 1
ATOM 1031 C CA . ASN A 1 133 ? 22.5 20.172 10.219 1 92.12 133 ASN A CA 1
ATOM 1032 C C . ASN A 1 133 ? 21.969 19.828 8.82 1 92.12 133 ASN A C 1
ATOM 1034 O O . ASN A 1 133 ? 22.703 19.938 7.836 1 92.12 133 ASN A O 1
ATOM 1038 N N . LEU A 1 134 ? 20.703 19.516 8.766 1 93.94 134 LEU A N 1
ATOM 1039 C CA . LEU A 1 134 ? 20.109 19.094 7.496 1 93.94 134 LEU A CA 1
ATOM 1040 C C . LEU A 1 134 ? 20.125 20.25 6.492 1 93.94 134 LEU A C 1
ATOM 1042 O O . LEU A 1 134 ? 20.344 20.031 5.297 1 93.94 134 LEU A O 1
ATOM 1046 N N . GLY A 1 135 ? 19.859 21.453 6.961 1 93.81 135 GLY A N 1
ATOM 1047 C CA . GLY A 1 135 ? 19.906 22.609 6.074 1 93.81 135 GLY A CA 1
ATOM 1048 C C . GLY A 1 135 ? 21.266 22.812 5.43 1 93.81 135 GLY A C 1
ATOM 1049 O O . GLY A 1 135 ? 21.344 23.109 4.234 1 93.81 135 GLY A O 1
ATOM 1050 N N . THR A 1 136 ? 22.281 22.609 6.23 1 95 136 THR A N 1
ATOM 1051 C CA . THR A 1 136 ? 23.641 22.719 5.723 1 95 136 THR A CA 1
ATOM 1052 C C . THR A 1 136 ? 23.938 21.641 4.688 1 95 136 THR A C 1
ATOM 1054 O O . THR A 1 136 ? 24.531 21.906 3.646 1 95 136 THR A O 1
ATOM 1057 N N . PHE A 1 137 ? 23.516 20.516 5.012 1 96.44 137 PHE A N 1
ATOM 1058 C CA . PHE A 1 137 ? 23.688 19.391 4.109 1 96.44 137 PHE A CA 1
ATOM 1059 C C . PHE A 1 137 ? 22.969 19.641 2.787 1 96.44 137 PHE A C 1
ATOM 1061 O O . PHE A 1 137 ? 23.531 19.422 1.715 1 96.44 137 PHE A O 1
ATOM 1068 N N . LEU A 1 138 ? 21.703 20.078 2.803 1 97.25 138 LEU A N 1
ATOM 1069 C CA . LEU A 1 138 ? 20.906 20.375 1.612 1 97.25 138 LEU A CA 1
ATOM 1070 C C . LEU A 1 138 ? 21.547 21.484 0.786 1 97.25 138 LEU A C 1
ATOM 1072 O O . LEU A 1 138 ? 21.578 21.406 -0.445 1 97.25 138 LEU A O 1
ATOM 1076 N N . HIS A 1 139 ? 22.031 22.438 1.502 1 96.88 139 HIS A N 1
ATOM 1077 C CA . HIS A 1 139 ? 22.719 23.531 0.815 1 96.88 139 HIS A CA 1
ATOM 1078 C C . HIS A 1 139 ? 23.891 23.031 -0.001 1 96.88 139 HIS A C 1
ATOM 1080 O O . HIS A 1 139 ? 24.031 23.359 -1.178 1 96.88 139 HIS A O 1
ATOM 1086 N N . ARG A 1 140 ? 24.594 22.203 0.57 1 97.69 140 ARG A N 1
ATOM 1087 C CA . ARG A 1 140 ? 25.828 21.719 -0.055 1 97.69 140 ARG A CA 1
ATOM 1088 C C . ARG A 1 140 ? 25.516 20.688 -1.143 1 97.69 140 ARG A C 1
ATOM 1090 O O . ARG A 1 140 ? 26.156 20.688 -2.201 1 97.69 140 ARG A O 1
ATOM 1097 N N . ARG A 1 141 ? 24.562 19.844 -0.885 1 98.12 141 ARG A N 1
ATOM 1098 C CA . ARG A 1 141 ? 24.453 18.641 -1.707 1 98.12 141 ARG A CA 1
ATOM 1099 C C . ARG A 1 141 ? 23.359 18.812 -2.766 1 98.12 141 ARG A C 1
ATOM 1101 O O . ARG A 1 141 ? 23.344 18.094 -3.768 1 98.12 141 ARG A O 1
ATOM 1108 N N . ILE A 1 142 ? 22.453 19.766 -2.609 1 98.44 142 ILE A N 1
ATOM 1109 C CA . ILE A 1 142 ? 21.359 19.875 -3.559 1 98.44 142 ILE A CA 1
ATOM 1110 C C . ILE A 1 142 ? 21.266 21.312 -4.066 1 98.44 142 ILE A C 1
ATOM 1112 O O . ILE A 1 142 ? 21.359 21.562 -5.27 1 98.44 142 ILE A O 1
ATOM 1116 N N . TRP A 1 143 ? 21.203 22.297 -3.205 1 98.44 143 TRP A N 1
ATOM 1117 C CA . TRP A 1 143 ? 20.875 23.656 -3.619 1 98.44 143 TRP A CA 1
ATOM 1118 C C . TRP A 1 143 ? 22.031 24.281 -4.391 1 98.44 143 TRP A C 1
ATOM 1120 O O . TRP A 1 143 ? 21.828 24.922 -5.43 1 98.44 143 TRP A O 1
ATOM 1130 N N . THR A 1 144 ? 23.234 24.109 -3.873 1 98.5 144 THR A N 1
ATOM 1131 C CA . THR A 1 144 ? 24.375 24.688 -4.559 1 98.5 144 THR A CA 1
ATOM 1132 C C . THR A 1 144 ? 24.578 24.047 -5.926 1 98.5 144 THR A C 1
ATOM 1134 O O . THR A 1 144 ? 24.656 24.734 -6.941 1 98.5 144 THR A O 1
ATOM 1137 N N . PRO A 1 145 ? 24.562 22.75 -5.961 1 98.69 145 PRO A N 1
ATOM 1138 C CA . PRO A 1 145 ? 24.734 22.125 -7.27 1 98.69 145 PRO A CA 1
ATOM 1139 C C . PRO A 1 145 ? 23.641 22.516 -8.258 1 98.69 145 PRO A C 1
ATOM 1141 O O . PRO A 1 145 ? 23.891 22.578 -9.469 1 98.69 145 PRO A O 1
ATOM 1144 N N . LEU A 1 146 ? 22.453 22.812 -7.832 1 98.69 146 LEU A N 1
ATOM 1145 C CA . LEU A 1 146 ? 21.328 23.141 -8.711 1 98.69 146 LEU A CA 1
ATOM 1146 C C . LEU A 1 146 ? 21.219 24.656 -8.898 1 98.69 146 LEU A C 1
ATOM 1148 O O . LEU A 1 146 ? 20.297 25.125 -9.562 1 98.69 146 LEU A O 1
ATOM 1152 N N . HIS A 1 147 ? 22.109 25.375 -8.234 1 98.5 147 HIS A N 1
ATOM 1153 C CA . HIS A 1 147 ? 22.156 26.828 -8.305 1 98.5 147 HIS A CA 1
ATOM 1154 C C . HIS A 1 147 ? 20.875 27.438 -7.738 1 98.5 147 HIS A C 1
ATOM 1156 O O . HIS A 1 147 ? 20.328 28.375 -8.312 1 98.5 147 HIS A O 1
ATOM 1162 N N . MET A 1 148 ? 20.375 26.859 -6.738 1 98.38 148 MET A N 1
ATOM 1163 C CA . MET A 1 148 ? 19.25 27.422 -5.988 1 98.38 148 MET A CA 1
ATOM 1164 C C . MET A 1 148 ? 19.734 28.406 -4.934 1 98.38 148 MET A C 1
ATOM 1166 O O . MET A 1 148 ? 19.688 28.125 -3.736 1 98.38 148 MET A O 1
ATOM 1170 N N . ALA A 1 149 ? 19.984 29.594 -5.348 1 96.88 149 ALA A N 1
ATOM 1171 C CA . ALA A 1 149 ? 20.719 30.547 -4.547 1 96.88 149 ALA A CA 1
ATOM 1172 C C . ALA A 1 149 ? 19.797 31.328 -3.617 1 96.88 149 ALA A C 1
ATOM 1174 O O . ALA A 1 149 ? 20.25 32.031 -2.723 1 96.88 149 ALA A O 1
ATOM 1175 N N . HIS A 1 150 ? 18.562 31.188 -3.783 1 97.56 150 HIS A N 1
ATOM 1176 C CA . HIS A 1 150 ? 17.594 31.906 -2.969 1 97.56 150 HIS A CA 1
ATOM 1177 C C . HIS A 1 150 ? 16.719 30.938 -2.174 1 97.56 150 HIS A C 1
ATOM 1179 O O . HIS A 1 150 ? 15.492 31.078 -2.15 1 97.56 150 HIS A O 1
ATOM 1185 N N . THR A 1 151 ? 17.312 29.891 -1.701 1 96.69 151 THR A N 1
ATOM 1186 C CA . THR A 1 151 ? 16.672 28.875 -0.886 1 96.69 151 THR A CA 1
ATOM 1187 C C . THR A 1 151 ? 17.328 28.781 0.488 1 96.69 151 THR A C 1
ATOM 1189 O O . THR A 1 151 ? 18.547 28.766 0.595 1 96.69 151 THR A O 1
ATOM 1192 N N . TYR A 1 152 ? 16.484 28.719 1.542 1 93.44 152 TYR A N 1
ATOM 1193 C CA . TYR A 1 152 ? 16.969 28.75 2.916 1 93.44 152 TYR A CA 1
ATOM 1194 C C . TYR A 1 152 ? 16.234 27.734 3.783 1 93.44 152 TYR A C 1
ATOM 1196 O O . TYR A 1 152 ? 15.039 27.5 3.605 1 93.44 152 TYR A O 1
ATOM 1204 N N . TRP A 1 153 ? 16.953 27.172 4.758 1 90.06 153 TRP A N 1
ATOM 1205 C CA . TRP A 1 153 ? 16.406 26.172 5.668 1 90.06 153 TRP A CA 1
ATOM 1206 C C . TRP A 1 153 ? 15.656 26.828 6.82 1 90.06 153 TRP A C 1
ATOM 1208 O O . TRP A 1 153 ? 14.648 26.312 7.297 1 90.06 153 TRP A O 1
ATOM 1218 N N . ALA A 1 154 ? 16.203 28 7.25 1 84 154 ALA A N 1
ATOM 1219 C CA . ALA A 1 154 ? 15.648 28.688 8.422 1 84 154 ALA A CA 1
ATOM 1220 C C . ALA A 1 154 ? 15.398 30.156 8.125 1 84 154 ALA A C 1
ATOM 1222 O O . ALA A 1 154 ? 16.125 30.766 7.336 1 84 154 ALA A O 1
ATOM 1223 N N . PRO A 1 155 ? 14.453 30.703 8.828 1 83.94 155 PRO A N 1
ATOM 1224 C CA . PRO A 1 155 ? 14.117 32.125 8.602 1 83.94 155 PRO A CA 1
ATOM 1225 C C . PRO A 1 155 ? 15.289 33.031 8.883 1 83.94 155 PRO A C 1
ATOM 1227 O O . PRO A 1 155 ? 15.461 34.062 8.195 1 83.94 155 PRO A O 1
ATOM 1230 N N . ASN A 1 156 ? 16.062 32.75 9.859 1 83.5 156 ASN A N 1
ATOM 1231 C CA . ASN A 1 156 ? 17.188 33.594 10.211 1 83.5 156 ASN A CA 1
ATOM 1232 C C . ASN A 1 156 ? 18.156 33.75 9.039 1 83.5 156 ASN A C 1
ATOM 1234 O O . ASN A 1 156 ? 18.672 34.844 8.797 1 83.5 156 ASN A O 1
ATOM 1238 N N . ASP A 1 157 ? 18.359 32.719 8.359 1 86.81 157 ASP A N 1
ATOM 1239 C CA . ASP A 1 157 ? 19.266 32.75 7.203 1 86.81 157 ASP A CA 1
ATOM 1240 C C . ASP A 1 157 ? 18.656 33.562 6.062 1 86.81 157 ASP A C 1
ATOM 1242 O O . ASP A 1 157 ? 19.359 34.312 5.375 1 86.81 157 ASP A O 1
ATOM 1246 N N . ALA A 1 158 ? 17.422 33.438 5.855 1 90.06 158 ALA A N 1
ATOM 1247 C CA . ALA A 1 158 ? 16.734 34.188 4.809 1 90.06 158 ALA A CA 1
ATOM 1248 C C . ALA A 1 158 ? 16.75 35.688 5.105 1 90.06 158 ALA A C 1
ATOM 1250 O O . ALA A 1 158 ? 16.984 36.5 4.211 1 90.06 158 ALA A O 1
ATOM 1251 N N . HIS A 1 159 ? 16.562 36.031 6.328 1 89.25 159 HIS A N 1
ATOM 1252 C CA . HIS A 1 159 ? 16.531 37.406 6.742 1 89.25 159 HIS A CA 1
ATOM 1253 C C . HIS A 1 159 ? 17.906 38.062 6.633 1 89.25 159 HIS A C 1
ATOM 1255 O O . HIS A 1 159 ? 18.016 39.281 6.414 1 89.25 159 HIS A O 1
ATOM 1261 N N . ALA A 1 160 ? 18.859 37.281 6.797 1 92.44 160 ALA A N 1
ATOM 1262 C CA . ALA A 1 160 ? 20.219 37.75 6.738 1 92.44 160 ALA A CA 1
ATOM 1263 C C . ALA A 1 160 ? 20.672 37.969 5.297 1 92.44 160 ALA A C 1
ATOM 1265 O O . ALA A 1 160 ? 21.703 38.594 5.043 1 92.44 160 ALA A O 1
ATOM 1266 N N . SER A 1 161 ? 19.828 37.531 4.469 1 92.69 161 SER A N 1
ATOM 1267 C CA . SER A 1 161 ? 20.172 37.656 3.059 1 92.69 161 SER A CA 1
ATOM 1268 C C . SER A 1 161 ? 19.703 39 2.49 1 92.69 161 SER A C 1
ATOM 1270 O O . SER A 1 161 ? 19.094 39.781 3.201 1 92.69 161 SER A O 1
ATOM 1272 N N . ASP A 1 162 ? 20.047 39.188 1.161 1 93.75 162 ASP A N 1
ATOM 1273 C CA . ASP A 1 162 ? 19.625 40.406 0.475 1 93.75 162 ASP A CA 1
ATOM 1274 C C . ASP A 1 162 ? 18.312 40.188 -0.274 1 93.75 162 ASP A C 1
ATOM 1276 O O . ASP A 1 162 ? 17.859 41.062 -1.006 1 93.75 162 ASP A O 1
ATOM 1280 N N . ASP A 1 163 ? 17.688 39.094 0.015 1 93.88 163 ASP A N 1
ATOM 1281 C CA . ASP A 1 163 ? 16.453 38.781 -0.712 1 93.88 163 ASP A CA 1
ATOM 1282 C C . ASP A 1 163 ? 15.258 39.5 -0.095 1 93.88 163 ASP A C 1
ATOM 1284 O O . ASP A 1 163 ? 15.219 39.719 1.116 1 93.88 163 ASP A O 1
ATOM 1288 N N . VAL A 1 164 ? 14.344 39.875 -0.952 1 93.44 164 VAL A N 1
ATOM 1289 C CA . VAL A 1 164 ? 13.047 40.344 -0.482 1 93.44 164 VAL A CA 1
ATOM 1290 C C . VAL A 1 164 ? 12.156 39.156 -0.125 1 93.44 164 VAL A C 1
ATOM 1292 O O . VAL A 1 164 ? 11.836 38.344 -0.987 1 93.44 164 VAL A O 1
ATOM 1295 N N . LEU A 1 165 ? 11.836 39.156 1.103 1 93.38 165 LEU A N 1
ATOM 1296 C CA . LEU A 1 165 ? 11.031 38.031 1.566 1 93.38 165 LEU A CA 1
ATOM 1297 C C . LEU A 1 165 ? 9.539 38.344 1.445 1 93.38 165 LEU A C 1
ATOM 1299 O O . LEU A 1 165 ? 9.109 39.438 1.765 1 93.38 165 LEU A O 1
ATOM 1303 N N . ALA A 1 166 ? 8.773 37.406 0.938 1 93.44 166 ALA A N 1
ATOM 1304 C CA . ALA A 1 166 ? 7.332 37.562 0.817 1 93.44 166 ALA A CA 1
ATOM 1305 C C . ALA A 1 166 ? 6.676 37.688 2.189 1 93.44 166 ALA A C 1
ATOM 1307 O O . ALA A 1 166 ? 7 36.906 3.1 1 93.44 166 ALA A O 1
ATOM 1308 N N . GLN A 1 167 ? 5.75 38.625 2.275 1 93.62 167 GLN A N 1
ATOM 1309 C CA . GLN A 1 167 ? 4.941 38.781 3.484 1 93.62 167 GLN A CA 1
ATOM 1310 C C . GLN A 1 167 ? 3.66 37.938 3.395 1 93.62 167 GLN A C 1
ATOM 1312 O O . GLN A 1 167 ? 2.947 38 2.389 1 93.62 167 GLN A O 1
ATOM 1317 N N . GLY A 1 168 ? 3.449 37.125 4.445 1 93.62 168 GLY A N 1
ATOM 1318 C CA . GLY A 1 168 ? 2.225 36.344 4.488 1 93.62 168 GLY A CA 1
ATOM 1319 C C . GLY A 1 168 ? 1.019 37.156 4.938 1 93.62 168 GLY A C 1
ATOM 1320 O O . GLY A 1 168 ? 1.143 38.062 5.758 1 93.62 168 GLY A O 1
ATOM 1321 N N . TYR A 1 169 ? -0.165 36.719 4.355 1 94.94 169 TYR A N 1
ATOM 1322 C CA . TYR A 1 169 ? -1.42 37.375 4.703 1 94.94 169 TYR A CA 1
ATOM 1323 C C . TYR A 1 169 ? -2.521 36.344 4.953 1 94.94 169 TYR A C 1
ATOM 1325 O O . TYR A 1 169 ? -2.424 35.219 4.512 1 94.94 169 TYR A O 1
ATOM 1333 N N . ALA A 1 170 ? -3.486 36.781 5.746 1 92.12 170 ALA A N 1
ATOM 1334 C CA . ALA A 1 170 ? -4.742 36.062 5.902 1 92.12 170 ALA A CA 1
ATOM 1335 C C . ALA A 1 170 ? -5.938 37 5.785 1 92.12 170 ALA A C 1
ATOM 1337 O O . ALA A 1 170 ? -5.867 38.156 6.195 1 92.12 170 ALA A O 1
ATOM 1338 N N . TRP A 1 171 ? -6.957 36.469 5.172 1 88.31 171 TRP A N 1
ATOM 1339 C CA . TRP A 1 171 ? -8.172 37.281 5.082 1 88.31 171 TRP A CA 1
ATOM 1340 C C . TRP A 1 171 ? -8.898 37.312 6.418 1 88.31 171 TRP A C 1
ATOM 1342 O O . TRP A 1 171 ? -9.234 36.281 6.98 1 88.31 171 TRP A O 1
ATOM 1352 N N . ASN A 1 172 ? -9.086 38.5 6.863 1 85.81 172 ASN A N 1
ATOM 1353 C CA . ASN A 1 172 ? -9.875 38.719 8.062 1 85.81 172 ASN A CA 1
ATOM 1354 C C . ASN A 1 172 ? -11.297 39.156 7.723 1 85.81 172 ASN A C 1
ATOM 1356 O O . ASN A 1 172 ? -11.516 40.312 7.375 1 85.81 172 ASN A O 1
ATOM 1360 N N . ALA A 1 173 ? -12.219 38.344 7.883 1 81.25 173 ALA A N 1
ATOM 1361 C CA . ALA A 1 173 ? -13.594 38.625 7.484 1 81.25 173 ALA A CA 1
ATOM 1362 C C . ALA A 1 173 ? -14.203 39.719 8.344 1 81.25 173 ALA A C 1
ATOM 1364 O O . ALA A 1 173 ? -14.992 40.531 7.859 1 81.25 173 ALA A O 1
ATOM 1365 N N . ASP A 1 174 ? -13.852 39.75 9.578 1 79.31 174 ASP A N 1
ATOM 1366 C CA . ASP A 1 174 ? -14.398 40.75 10.484 1 79.31 174 ASP A CA 1
ATOM 1367 C C . ASP A 1 174 ? -13.969 42.156 10.07 1 79.31 174 ASP A C 1
ATOM 1369 O O . ASP A 1 174 ? -14.75 43.094 10.148 1 79.31 174 ASP A O 1
ATOM 1373 N N . ARG A 1 175 ? -12.812 42.156 9.609 1 83.25 175 ARG A N 1
ATOM 1374 C CA . ARG A 1 175 ? -12.258 43.438 9.211 1 83.25 175 ARG A CA 1
ATOM 1375 C C . ARG A 1 175 ? -12.477 43.719 7.727 1 83.25 175 ARG A C 1
ATOM 1377 O O . ARG A 1 175 ? -12.359 44.844 7.266 1 83.25 175 ARG A O 1
ATOM 1384 N N . GLY A 1 176 ? -12.742 42.688 7.066 1 85.5 176 GLY A N 1
ATOM 1385 C CA . GLY A 1 176 ? -12.93 42.812 5.629 1 85.5 176 GLY A CA 1
ATOM 1386 C C . GLY A 1 176 ? -11.648 43.125 4.887 1 85.5 176 GLY A C 1
ATOM 1387 O O . GLY A 1 176 ? -11.664 43.844 3.895 1 85.5 176 GLY A O 1
ATOM 1388 N N . GLU A 1 177 ? -10.539 42.75 5.406 1 90.56 177 GLU A N 1
ATOM 1389 C CA . GLU A 1 177 ? -9.25 43.031 4.793 1 90.56 177 GLU A CA 1
ATOM 1390 C C . GLU A 1 177 ? -8.25 41.906 5.051 1 90.56 177 GLU A C 1
ATOM 1392 O O . GLU A 1 177 ? -8.492 41.062 5.891 1 90.56 177 GLU A O 1
ATOM 1397 N N . TYR A 1 178 ? -7.184 42 4.297 1 91.94 178 TYR A N 1
ATOM 1398 C CA . TYR A 1 178 ? -6.066 41.094 4.555 1 91.94 178 TYR A CA 1
ATOM 1399 C C . TYR A 1 178 ? -5.195 41.625 5.688 1 91.94 178 TYR A C 1
ATOM 1401 O O . TYR A 1 178 ? -4.93 42.812 5.773 1 91.94 178 TYR A O 1
ATOM 1409 N N . VAL A 1 179 ? -4.895 40.719 6.594 1 92.44 179 VAL A N 1
ATOM 1410 C CA . VAL A 1 179 ? -4.027 41.062 7.711 1 92.44 179 VAL A CA 1
ATOM 1411 C C . VAL A 1 179 ? -2.711 40.281 7.598 1 92.44 179 VAL A C 1
ATOM 1413 O O . VAL A 1 179 ? -2.641 39.25 6.922 1 92.44 179 VAL A O 1
ATOM 1416 N N . LEU A 1 180 ? -1.743 40.812 8.266 1 92.56 180 LEU A N 1
ATOM 1417 C CA . LEU A 1 180 ? -0.412 40.219 8.219 1 92.56 180 LEU A CA 1
ATOM 1418 C C . LEU A 1 180 ? -0.367 38.938 9.023 1 92.56 180 LEU A C 1
ATOM 1420 O O . LEU A 1 180 ? -0.955 38.844 10.102 1 92.56 180 LEU A O 1
ATOM 1424 N N . GLU A 1 181 ? 0.195 37.906 8.438 1 88.88 181 GLU A N 1
ATOM 1425 C CA . GLU A 1 181 ? 0.547 36.688 9.141 1 88.88 181 GLU A CA 1
ATOM 1426 C C . GLU A 1 181 ? 2.037 36.656 9.469 1 88.88 181 GLU A C 1
ATOM 1428 O O . GLU A 1 181 ? 2.875 36.875 8.594 1 88.88 181 GLU A O 1
ATOM 1433 N N . PRO A 1 182 ? 2.322 36.375 10.719 1 81.94 182 PRO A N 1
ATOM 1434 C CA . PRO A 1 182 ? 3.748 36.219 11.016 1 81.94 182 PRO A CA 1
ATOM 1435 C C . PRO A 1 182 ? 4.402 35.062 10.273 1 81.94 182 PRO A C 1
ATOM 1437 O O . PRO A 1 182 ? 3.736 34.062 9.961 1 81.94 182 PRO A O 1
ATOM 1440 N N . PRO A 1 183 ? 5.691 35.25 9.992 1 78.19 183 PRO A N 1
ATOM 1441 C CA . PRO A 1 183 ? 6.375 34.125 9.375 1 78.19 183 PRO A CA 1
ATOM 1442 C C . PRO A 1 183 ? 6.312 32.844 10.234 1 78.19 183 PRO A C 1
ATOM 1444 O O . PRO A 1 183 ? 6.422 32.938 11.461 1 78.19 183 PRO A O 1
ATOM 1447 N N . PRO A 1 184 ? 6.062 31.828 9.5 1 73.12 184 PRO A N 1
ATOM 1448 C CA . PRO A 1 184 ? 5.996 30.578 10.273 1 73.12 184 PRO A CA 1
ATOM 1449 C C . PRO A 1 184 ? 7.348 30.172 10.867 1 73.12 184 PRO A C 1
ATOM 1451 O O . PRO A 1 184 ? 8.375 30.297 10.203 1 73.12 184 PRO A O 1
ATOM 1454 N N . ASP A 1 185 ? 7.422 30.031 12.125 1 69.94 185 ASP A N 1
ATOM 1455 C CA . ASP A 1 185 ? 8.609 29.484 12.789 1 69.94 185 ASP A CA 1
ATOM 1456 C C . ASP A 1 185 ? 8.32 28.125 13.422 1 69.94 185 ASP A C 1
ATOM 1458 O O . ASP A 1 185 ? 8.094 28.031 14.625 1 69.94 185 ASP A O 1
ATOM 1462 N N . ILE A 1 186 ? 8.297 27.125 12.562 1 68.75 186 ILE A N 1
ATOM 1463 C CA . ILE A 1 186 ? 7.836 25.797 12.977 1 68.75 186 ILE A CA 1
ATOM 1464 C C . ILE A 1 186 ? 9.031 24.859 13.125 1 68.75 186 ILE A C 1
ATOM 1466 O O . ILE A 1 186 ? 9.648 24.469 12.133 1 68.75 186 ILE A O 1
ATOM 1470 N N . ILE A 1 187 ? 9.492 24.625 14.305 1 60.88 187 ILE A N 1
ATOM 1471 C CA . ILE A 1 187 ? 10.578 23.703 14.578 1 60.88 187 ILE A CA 1
ATOM 1472 C C . ILE A 1 187 ? 10.203 22.297 14.094 1 60.88 187 ILE A C 1
ATOM 1474 O O . ILE A 1 187 ? 11.008 21.625 13.445 1 60.88 187 ILE A O 1
ATOM 1478 N N . GLY A 1 188 ? 8.992 21.922 14.414 1 61.56 188 GLY A N 1
ATOM 1479 C CA . GLY A 1 188 ? 8.484 20.609 14.008 1 61.56 188 GLY A CA 1
ATOM 1480 C C . GLY A 1 188 ? 8.359 20.469 12.508 1 61.56 188 GLY A C 1
ATOM 1481 O O . GLY A 1 188 ? 8.117 19.359 12.008 1 61.56 188 GLY A O 1
ATOM 1482 N N . GLY A 1 189 ? 8.742 21.422 11.961 1 73.06 189 GLY A N 1
ATOM 1483 C CA . GLY A 1 189 ? 8.633 21.406 10.516 1 73.06 189 GLY A CA 1
ATOM 1484 C C . GLY A 1 189 ? 9.914 21.016 9.82 1 73.06 189 GLY A C 1
ATOM 1485 O O . GLY A 1 189 ? 9.984 21.016 8.586 1 73.06 189 GLY A O 1
ATOM 1486 N N . SER A 1 190 ? 10.812 20.625 10.656 1 78.06 190 SER A N 1
ATOM 1487 C CA . SER A 1 190 ? 12.078 20.219 10.055 1 78.06 190 SER A CA 1
ATOM 1488 C C . SER A 1 190 ? 11.883 19 9.148 1 78.06 190 SER A C 1
ATOM 1490 O O . SER A 1 190 ? 11.469 17.938 9.609 1 78.06 190 SER A O 1
ATOM 1492 N N . GLY A 1 191 ? 12.102 19.234 7.906 1 88.62 191 GLY A N 1
ATOM 1493 C CA . GLY A 1 191 ? 11.914 18.172 6.918 1 88.62 191 GLY A CA 1
ATOM 1494 C C . GLY A 1 191 ? 10.492 18.078 6.406 1 88.62 191 GLY A C 1
ATOM 1495 O O . GLY A 1 191 ? 10.242 17.469 5.367 1 88.62 191 GLY A O 1
ATOM 1496 N N . ALA A 1 192 ? 9.578 18.734 7.09 1 90.38 192 ALA A N 1
ATOM 1497 C CA . ALA A 1 192 ? 8.172 18.625 6.73 1 90.38 192 ALA A CA 1
ATOM 1498 C C . ALA A 1 192 ? 7.672 19.906 6.07 1 90.38 192 ALA A C 1
ATOM 1500 O O . ALA A 1 192 ? 6.754 19.875 5.25 1 90.38 192 ALA A O 1
ATOM 1501 N N . GLY A 1 193 ? 8.055 21.125 6.402 1 87.31 193 GLY A N 1
ATOM 1502 C CA . GLY A 1 193 ? 7.453 22.312 5.824 1 87.31 193 GLY A CA 1
ATOM 1503 C C . GLY A 1 193 ? 8.195 23.594 6.184 1 87.31 193 GLY A C 1
ATOM 1504 O O . GLY A 1 193 ? 7.645 24.688 6.059 1 87.31 193 GLY A O 1
ATOM 1505 N N . ALA A 1 194 ? 9.5 23.922 6.297 1 76.94 194 ALA A N 1
ATOM 1506 C CA . ALA A 1 194 ? 10.078 25.125 6.871 1 76.94 194 ALA A CA 1
ATOM 1507 C C . ALA A 1 194 ? 11.109 25.75 5.926 1 76.94 194 ALA A C 1
ATOM 1509 O O . ALA A 1 194 ? 11.789 26.703 6.285 1 76.94 194 ALA A O 1
ATOM 1510 N N . MET A 1 195 ? 10.984 25.297 4.746 1 89.44 195 MET A N 1
ATOM 1511 C CA . MET A 1 195 ? 11.969 25.875 3.832 1 89.44 195 MET A CA 1
ATOM 1512 C C . MET A 1 195 ? 11.445 27.156 3.195 1 89.44 195 MET A C 1
ATOM 1514 O O . MET A 1 195 ? 10.234 27.312 3.023 1 89.44 195 MET A O 1
ATOM 1518 N N . ILE A 1 196 ? 12.312 28.047 3.006 1 93.62 196 ILE A N 1
ATOM 1519 C CA . ILE A 1 196 ? 12.031 29.297 2.312 1 93.62 196 ILE A CA 1
ATOM 1520 C C . ILE A 1 196 ? 12.727 29.297 0.953 1 93.62 196 ILE A C 1
ATOM 1522 O O . ILE A 1 196 ? 13.922 29.031 0.86 1 93.62 196 ILE A O 1
ATOM 1526 N N . SER A 1 197 ? 11.938 29.578 -0.094 1 96.19 197 SER A N 1
ATOM 1527 C CA . SER A 1 197 ? 12.531 29.531 -1.427 1 96.19 197 SER A CA 1
ATOM 1528 C C . SER A 1 197 ? 11.766 30.406 -2.406 1 96.19 197 SER A C 1
ATOM 1530 O O . SER A 1 197 ? 10.984 31.281 -1.996 1 96.19 197 SER A O 1
ATOM 1532 N N . SER A 1 198 ? 12.164 30.375 -3.729 1 97 198 SER A N 1
ATOM 1533 C CA . SER A 1 198 ? 11.516 31.078 -4.828 1 97 198 SER A CA 1
ATOM 1534 C C . SER A 1 198 ? 11.031 30.109 -5.898 1 97 198 SER A C 1
ATOM 1536 O O . SER A 1 198 ? 11.492 28.969 -5.965 1 97 198 SER A O 1
ATOM 1538 N N . VAL A 1 199 ? 10.07 30.641 -6.648 1 97.81 199 VAL A N 1
ATOM 1539 C CA . VAL A 1 199 ? 9.531 29.781 -7.703 1 97.81 199 VAL A CA 1
ATOM 1540 C C . VAL A 1 199 ? 10.625 29.484 -8.727 1 97.81 199 VAL A C 1
ATOM 1542 O O . VAL A 1 199 ? 10.641 28.391 -9.32 1 97.81 199 VAL A O 1
ATOM 1545 N N . VAL A 1 200 ? 11.586 30.375 -8.891 1 98 200 VAL A N 1
ATOM 1546 C CA . VAL A 1 200 ? 12.672 30.172 -9.844 1 98 200 VAL A CA 1
ATOM 1547 C C . VAL A 1 200 ? 13.586 29.047 -9.352 1 98 200 VAL A C 1
ATOM 1549 O O . VAL A 1 200 ? 13.953 28.156 -10.125 1 98 200 VAL A O 1
ATOM 1552 N N . ASP A 1 201 ? 13.984 29.078 -8.094 1 98.44 201 ASP A N 1
ATOM 1553 C CA . ASP A 1 201 ? 14.805 28.016 -7.527 1 98.44 201 ASP A CA 1
ATOM 1554 C C . ASP A 1 201 ? 14.078 26.672 -7.578 1 98.44 201 ASP A C 1
ATOM 1556 O O . ASP A 1 201 ? 14.672 25.656 -7.941 1 98.44 201 ASP A O 1
ATOM 1560 N N . TYR A 1 202 ? 12.789 26.656 -7.238 1 98.5 202 TYR A N 1
ATOM 1561 C CA . TYR A 1 202 ? 12.016 25.422 -7.238 1 98.5 202 TYR A CA 1
ATOM 1562 C C . TYR A 1 202 ? 11.859 24.875 -8.648 1 98.5 202 TYR A C 1
ATOM 1564 O O . TYR A 1 202 ? 11.742 23.656 -8.844 1 98.5 202 TYR A O 1
ATOM 1572 N N . ALA A 1 203 ? 11.844 25.766 -9.602 1 98.5 203 ALA A N 1
ATOM 1573 C CA . ALA A 1 203 ? 11.805 25.312 -10.984 1 98.5 203 ALA A CA 1
ATOM 1574 C C . ALA A 1 203 ? 13.055 24.484 -11.32 1 98.5 203 ALA A C 1
ATOM 1576 O O . ALA A 1 203 ? 12.984 23.531 -12.094 1 98.5 203 ALA A O 1
ATOM 1577 N N . ARG A 1 204 ? 14.172 24.828 -10.758 1 98.62 204 ARG A N 1
ATOM 1578 C CA . ARG A 1 204 ? 15.398 24.062 -10.953 1 98.62 204 ARG A CA 1
ATOM 1579 C C . ARG A 1 204 ? 15.297 22.688 -10.312 1 98.62 204 ARG A C 1
ATOM 1581 O O . ARG A 1 204 ? 15.789 21.703 -10.859 1 98.62 204 ARG A O 1
ATOM 1588 N N . TRP A 1 205 ? 14.656 22.656 -9.164 1 98.69 205 TRP A N 1
ATOM 1589 C CA . TRP A 1 205 ? 14.406 21.391 -8.484 1 98.69 205 TRP A CA 1
ATOM 1590 C C . TRP A 1 205 ? 13.508 20.5 -9.336 1 98.69 205 TRP A C 1
ATOM 1592 O O . TRP A 1 205 ? 13.789 19.312 -9.516 1 98.69 205 TRP A O 1
ATOM 1602 N N . ILE A 1 206 ? 12.461 21.062 -9.898 1 98.62 206 ILE A N 1
ATOM 1603 C CA . ILE A 1 206 ? 11.523 20.328 -10.734 1 98.62 206 ILE A CA 1
ATOM 1604 C C . ILE A 1 206 ? 12.234 19.828 -11.992 1 98.62 206 ILE A C 1
ATOM 1606 O O . ILE A 1 206 ? 12.016 18.703 -12.43 1 98.62 206 ILE A O 1
ATOM 1610 N N . ARG A 1 207 ? 13.078 20.656 -12.531 1 98.44 207 ARG A N 1
ATOM 1611 C CA . ARG A 1 207 ? 13.844 20.234 -13.703 1 98.44 207 ARG A CA 1
ATOM 1612 C C . ARG A 1 207 ? 14.742 19.047 -13.375 1 98.44 207 ARG A C 1
ATOM 1614 O O . ARG A 1 207 ? 14.828 18.094 -14.156 1 98.44 207 ARG A O 1
ATOM 1621 N N . CYS A 1 208 ? 15.375 19.094 -12.242 1 98.69 208 CYS A N 1
ATOM 1622 C CA . CYS A 1 208 ? 16.219 17.984 -11.797 1 98.69 208 CYS A CA 1
ATOM 1623 C C . CYS A 1 208 ? 15.414 16.688 -11.703 1 98.69 208 CYS A C 1
ATOM 1625 O O . CYS A 1 208 ? 15.836 15.664 -12.227 1 98.69 208 CYS A O 1
ATOM 1627 N N . MET A 1 209 ? 14.258 16.766 -11.102 1 98.62 209 MET A N 1
ATOM 1628 C CA . MET A 1 209 ? 13.422 15.57 -10.898 1 98.62 209 MET A CA 1
ATOM 1629 C C . MET A 1 209 ? 12.859 15.078 -12.227 1 98.62 209 MET A C 1
ATOM 1631 O O . MET A 1 209 ? 12.852 13.875 -12.5 1 98.62 209 MET A O 1
ATOM 1635 N N . MET A 1 210 ? 12.453 15.984 -13.008 1 97.94 210 MET A N 1
ATOM 1636 C CA . MET A 1 210 ? 11.789 15.672 -14.266 1 97.94 210 MET A CA 1
ATOM 1637 C C . MET A 1 210 ? 12.766 15.031 -15.25 1 97.94 210 MET A C 1
ATOM 1639 O O . MET A 1 210 ? 12.406 14.094 -15.969 1 97.94 210 MET A O 1
ATOM 1643 N N . THR A 1 211 ? 14.008 15.469 -15.25 1 97.62 211 THR A N 1
ATOM 1644 C CA . THR A 1 211 ? 15.008 14.984 -16.203 1 97.62 211 THR A CA 1
ATOM 1645 C C . THR A 1 211 ? 15.875 13.906 -15.562 1 97.62 211 THR A C 1
ATOM 1647 O O . THR A 1 211 ? 16.766 13.352 -16.219 1 97.62 211 THR A O 1
ATOM 1650 N N . ARG A 1 212 ? 15.656 13.664 -14.32 1 97.75 212 ARG A N 1
ATOM 1651 C CA . ARG A 1 212 ? 16.438 12.688 -13.562 1 97.75 212 ARG A CA 1
ATOM 1652 C C . ARG A 1 212 ? 17.922 13.008 -13.609 1 97.75 212 ARG A C 1
ATOM 1654 O O . ARG A 1 212 ? 18.734 12.148 -13.945 1 97.75 212 ARG A O 1
ATOM 1661 N N . GLY A 1 213 ? 18.234 14.203 -13.297 1 97.38 213 GLY A N 1
ATOM 1662 C CA . GLY A 1 213 ? 19.609 14.688 -13.422 1 97.38 213 GLY A CA 1
ATOM 1663 C C . GLY A 1 213 ? 20.344 14.711 -12.102 1 97.38 213 GLY A C 1
ATOM 1664 O O . GLY A 1 213 ? 19.797 14.367 -11.055 1 97.38 213 GLY A O 1
ATOM 1665 N N . ALA A 1 214 ? 21.609 15.109 -12.234 1 97.19 214 ALA A N 1
ATOM 1666 C CA . ALA A 1 214 ? 22.422 15.352 -11.039 1 97.19 214 ALA A CA 1
ATOM 1667 C C . ALA A 1 214 ? 21.812 16.469 -10.188 1 97.19 214 ALA A C 1
ATOM 1669 O O . ALA A 1 214 ? 21.078 17.312 -10.695 1 97.19 214 ALA A O 1
ATOM 1670 N N . PRO A 1 215 ? 22 16.375 -8.906 1 98 215 PRO A N 1
ATOM 1671 C CA . PRO A 1 215 ? 23 15.602 -8.156 1 98 215 PRO A CA 1
ATOM 1672 C C . PRO A 1 215 ? 22.453 14.25 -7.68 1 98 215 PRO A C 1
ATOM 1674 O O . PRO A 1 215 ? 23.172 13.5 -7.004 1 98 215 PRO A O 1
ATOM 1677 N N . LEU A 1 216 ? 21.312 13.859 -7.996 1 98.31 216 LEU A N 1
ATOM 1678 C CA . LEU A 1 216 ? 20.75 12.586 -7.559 1 98.31 216 LEU A CA 1
ATOM 1679 C C . LEU A 1 216 ? 21.125 11.461 -8.516 1 98.31 216 LEU A C 1
ATOM 1681 O O . LEU A 1 216 ? 21.188 11.672 -9.734 1 98.31 216 LEU A O 1
ATOM 1685 N N . SER A 1 217 ? 21.359 10.305 -8.008 1 97.38 217 SER A N 1
ATOM 1686 C CA . SER A 1 217 ? 21.625 9.133 -8.836 1 97.38 217 SER A CA 1
ATOM 1687 C C . SER A 1 217 ? 20.359 8.641 -9.523 1 97.38 217 SER A C 1
ATOM 1689 O O . SER A 1 217 ? 19.25 9.016 -9.141 1 97.38 217 SER A O 1
ATOM 1691 N N . THR A 1 218 ? 20.562 7.836 -10.5 1 97.31 218 THR A N 1
ATOM 1692 C CA . THR A 1 218 ? 19.438 7.207 -11.195 1 97.31 218 THR A CA 1
ATOM 1693 C C . THR A 1 218 ? 18.578 6.398 -10.219 1 97.31 218 THR A C 1
ATOM 1695 O O . THR A 1 218 ? 17.359 6.441 -10.273 1 97.31 218 THR A O 1
ATOM 1698 N N . GLN A 1 219 ? 19.219 5.695 -9.328 1 96 219 GLN A N 1
ATOM 1699 C CA . GLN A 1 219 ? 18.516 4.895 -8.328 1 96 219 GLN A CA 1
ATOM 1700 C C . GLN A 1 219 ? 17.703 5.781 -7.383 1 96 219 GLN A C 1
ATOM 1702 O O . GLN A 1 219 ? 16.609 5.418 -6.973 1 96 219 GLN A O 1
ATOM 1707 N N . ALA A 1 220 ? 18.281 6.883 -7.059 1 97.75 220 ALA A N 1
ATOM 1708 C CA . ALA A 1 220 ? 17.578 7.824 -6.188 1 97.75 220 ALA A CA 1
ATOM 1709 C C . ALA A 1 220 ? 16.312 8.352 -6.855 1 97.75 220 ALA A C 1
ATOM 1711 O O . ALA A 1 220 ? 15.242 8.383 -6.242 1 97.75 220 ALA A O 1
ATOM 1712 N N . HIS A 1 221 ? 16.484 8.773 -8.125 1 98.38 221 HIS A N 1
ATOM 1713 C CA . HIS A 1 221 ? 15.328 9.281 -8.859 1 98.38 221 HIS A CA 1
ATOM 1714 C C . HIS A 1 221 ? 14.211 8.242 -8.914 1 98.38 221 HIS A C 1
ATOM 1716 O O . HIS A 1 221 ? 13.039 8.578 -8.75 1 98.38 221 HIS A O 1
ATOM 1722 N N . GLU A 1 222 ? 14.562 7.012 -9.117 1 97.19 222 GLU A N 1
ATOM 1723 C CA . GLU A 1 222 ? 13.578 5.934 -9.195 1 97.19 222 GLU A CA 1
ATOM 1724 C C . GLU A 1 222 ? 12.914 5.699 -7.836 1 97.19 222 GLU A C 1
ATOM 1726 O O . GLU A 1 222 ? 11.695 5.574 -7.75 1 97.19 222 GLU A O 1
ATOM 1731 N N . ALA A 1 223 ? 13.688 5.691 -6.816 1 97.88 223 ALA A N 1
ATOM 1732 C CA . ALA A 1 223 ? 13.18 5.398 -5.477 1 97.88 223 ALA A CA 1
ATOM 1733 C C . ALA A 1 223 ? 12.25 6.508 -4.984 1 97.88 223 ALA A C 1
ATOM 1735 O O . ALA A 1 223 ? 11.234 6.23 -4.348 1 97.88 223 ALA A O 1
ATOM 1736 N N . LEU A 1 224 ? 12.555 7.723 -5.273 1 98.75 224 LEU A N 1
ATOM 1737 C CA . LEU A 1 224 ? 11.844 8.875 -4.73 1 98.75 224 LEU A CA 1
ATOM 1738 C C . LEU A 1 224 ? 10.414 8.922 -5.258 1 98.75 224 LEU A C 1
ATOM 1740 O 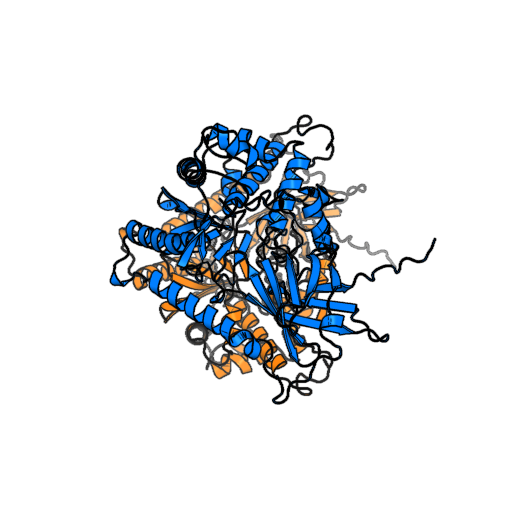O . LEU A 1 224 ? 9.508 9.398 -4.566 1 98.75 224 LEU A O 1
ATOM 1744 N N . VAL A 1 225 ? 10.219 8.352 -6.465 1 98.06 225 VAL A N 1
ATOM 1745 C CA . VAL A 1 225 ? 8.883 8.477 -7.047 1 98.06 225 VAL A CA 1
ATOM 1746 C C . VAL A 1 225 ? 8.242 7.094 -7.164 1 98.06 225 VAL A C 1
ATOM 1748 O O . VAL A 1 225 ? 7.234 6.926 -7.852 1 98.06 225 VAL A O 1
ATOM 1751 N N . GLN A 1 226 ? 8.852 6.105 -6.562 1 97.06 226 GLN A N 1
ATOM 1752 C CA . GLN A 1 226 ? 8.188 4.812 -6.449 1 97.06 226 GLN A CA 1
ATOM 1753 C C . GLN A 1 226 ? 7.09 4.848 -5.391 1 97.06 226 GLN A C 1
ATOM 1755 O O . GLN A 1 226 ? 7.348 5.18 -4.23 1 97.06 226 GLN A O 1
ATOM 1760 N N . PRO A 1 227 ? 5.867 4.559 -5.758 1 97.38 227 PRO A N 1
ATOM 1761 C CA . PRO A 1 227 ? 4.781 4.633 -4.773 1 97.38 227 PRO A CA 1
ATOM 1762 C C . PRO A 1 227 ? 4.926 3.596 -3.66 1 97.38 227 PRO A C 1
ATOM 1764 O O . PRO A 1 227 ? 5.359 2.467 -3.914 1 97.38 227 PRO A O 1
ATOM 1767 N N . ARG A 1 228 ? 4.535 4 -2.436 1 97.69 228 ARG A N 1
ATOM 1768 C CA . ARG A 1 228 ? 4.582 3.104 -1.286 1 97.69 228 ARG A CA 1
ATOM 1769 C C . ARG A 1 228 ? 3.205 2.953 -0.65 1 97.69 228 ARG A C 1
ATOM 1771 O O . ARG A 1 228 ? 2.922 1.942 -0.004 1 97.69 228 ARG A O 1
ATOM 1778 N N . THR A 1 229 ? 2.369 3.984 -0.81 1 97.81 229 THR A N 1
ATOM 1779 C CA . THR A 1 229 ? 1.111 4.016 -0.073 1 97.81 229 THR A CA 1
ATOM 1780 C C . THR A 1 229 ? -0.037 4.445 -0.981 1 97.81 229 THR A C 1
ATOM 1782 O O . THR A 1 229 ? 0.129 5.328 -1.823 1 97.81 229 THR A O 1
ATOM 1785 N N . ILE A 1 230 ? -1.171 3.842 -0.792 1 97.5 230 ILE A N 1
ATOM 1786 C CA . ILE A 1 230 ? -2.395 4.219 -1.491 1 97.5 230 ILE A CA 1
ATOM 1787 C C . ILE A 1 230 ? -3.182 5.219 -0.648 1 97.5 230 ILE A C 1
ATOM 1789 O O . ILE A 1 230 ? -3.451 4.973 0.53 1 97.5 230 ILE A O 1
ATOM 1793 N N . ILE A 1 231 ? -3.498 6.301 -1.237 1 96.94 231 ILE A N 1
ATOM 1794 C CA . ILE A 1 231 ? -4.324 7.309 -0.575 1 96.94 231 ILE A CA 1
ATOM 1795 C C . ILE A 1 231 ? -5.797 7.055 -0.89 1 96.94 231 ILE A C 1
ATOM 1797 O O . ILE A 1 231 ? -6.242 7.277 -2.018 1 96.94 231 ILE A O 1
ATOM 1801 N N . THR A 1 232 ? -6.52 6.578 0.002 1 88.56 232 THR A N 1
ATOM 1802 C CA . THR A 1 232 ? -7.902 6.188 -0.251 1 88.56 232 THR A CA 1
ATOM 1803 C C . THR A 1 232 ? -8.828 7.398 -0.163 1 88.56 232 THR A C 1
ATOM 1805 O O . THR A 1 232 ? -9.82 7.48 -0.893 1 88.56 232 THR A O 1
ATOM 1808 N N . ASN A 1 233 ? -8.523 8.234 0.774 1 80.25 233 ASN A N 1
ATOM 1809 C CA . ASN A 1 233 ? -9.367 9.406 0.974 1 80.25 233 ASN A CA 1
ATOM 1810 C C . ASN A 1 233 ? -8.531 10.672 1.172 1 80.25 233 ASN A C 1
ATOM 1812 O O . ASN A 1 233 ? -7.75 10.766 2.119 1 80.25 233 ASN A O 1
ATOM 1816 N N . ASP A 1 234 ? -8.586 11.531 0.159 1 84.62 234 ASP A N 1
ATOM 1817 C CA . ASP A 1 234 ? -7.984 12.852 0.263 1 84.62 234 ASP A CA 1
ATOM 1818 C C . ASP A 1 234 ? -8.867 13.914 -0.386 1 84.62 234 ASP A C 1
ATOM 1820 O O . ASP A 1 234 ? -8.797 14.141 -1.597 1 84.62 234 ASP A O 1
ATOM 1824 N N . PRO A 1 235 ? -9.57 14.57 0.421 1 79.44 235 PRO A N 1
ATOM 1825 C CA . PRO A 1 235 ? -10.5 15.555 -0.14 1 79.44 235 PRO A CA 1
ATOM 1826 C C . PRO A 1 235 ? -9.781 16.703 -0.834 1 79.44 235 PRO A C 1
ATOM 1828 O O . PRO A 1 235 ? -10.406 17.469 -1.591 1 79.44 235 PRO A O 1
ATOM 1831 N N . MET A 1 236 ? -8.547 16.828 -0.554 1 82.88 236 MET A N 1
ATOM 1832 C CA . MET A 1 236 ? -7.824 17.969 -1.108 1 82.88 236 MET A CA 1
ATOM 1833 C C . MET A 1 236 ? -7.223 17.625 -2.469 1 82.88 236 MET A C 1
ATOM 1835 O O . MET A 1 236 ? -6.809 18.516 -3.211 1 82.88 236 MET A O 1
ATOM 1839 N N . ASN A 1 237 ? -7.137 16.391 -2.744 1 91.81 237 ASN A N 1
ATOM 1840 C CA . ASN A 1 237 ? -6.656 15.953 -4.051 1 91.81 237 ASN A CA 1
ATOM 1841 C C . ASN A 1 237 ? -7.801 15.812 -5.051 1 91.81 237 ASN A C 1
ATOM 1843 O O . ASN A 1 237 ? -8.617 14.891 -4.938 1 91.81 237 ASN A O 1
ATOM 1847 N N . LEU A 1 238 ? -7.84 16.656 -6.023 1 92.5 238 LEU A N 1
ATOM 1848 C CA . LEU A 1 238 ? -8.992 16.75 -6.91 1 92.5 238 LEU A CA 1
ATOM 1849 C C . LEU A 1 238 ? -8.758 15.945 -8.188 1 92.5 238 LEU A C 1
ATOM 1851 O O . LEU A 1 238 ? -9.633 15.875 -9.055 1 92.5 238 LEU A O 1
ATOM 1855 N N . PHE A 1 239 ? -7.617 15.305 -8.32 1 93.88 239 PHE A N 1
ATOM 1856 C CA . PHE A 1 239 ? -7.383 14.398 -9.438 1 93.88 239 PHE A CA 1
ATOM 1857 C C . PHE A 1 239 ? -8.227 13.133 -9.289 1 93.88 239 PHE A C 1
ATOM 1859 O O . PHE A 1 239 ? -8.672 12.805 -8.195 1 93.88 239 PHE A O 1
ATOM 1866 N N . PRO A 1 240 ? -8.438 12.492 -10.422 1 91.25 240 PRO A N 1
ATOM 1867 C CA . PRO A 1 240 ? -9.148 11.219 -10.32 1 91.25 240 PRO A CA 1
ATOM 1868 C C . PRO A 1 240 ? -8.32 10.141 -9.617 1 91.25 240 PRO A C 1
ATOM 1870 O O . PRO A 1 240 ? -7.09 10.195 -9.633 1 91.25 240 PRO A O 1
ATOM 1873 N N . LEU A 1 241 ? -8.914 9.219 -9.062 1 90.94 241 LEU A N 1
ATOM 1874 C CA . LEU A 1 241 ? -8.25 8.055 -8.484 1 90.94 241 LEU A CA 1
ATOM 1875 C C . LEU A 1 241 ? -7.531 7.246 -9.562 1 90.94 241 LEU A C 1
ATOM 1877 O O . LEU A 1 241 ? -7.941 7.258 -10.727 1 90.94 241 LEU A O 1
ATOM 1881 N N . PRO A 1 242 ? -6.535 6.543 -9.141 1 93.81 242 PRO A N 1
ATOM 1882 C CA . PRO A 1 242 ? -6.016 6.352 -7.785 1 93.81 242 PRO A CA 1
ATOM 1883 C C . PRO A 1 242 ? -5.012 7.426 -7.379 1 93.81 242 PRO A C 1
ATOM 1885 O O . PRO A 1 242 ? -4.395 8.055 -8.242 1 93.81 242 PRO A O 1
ATOM 1888 N N . HIS A 1 243 ? -4.887 7.66 -6.078 1 96.75 243 HIS A N 1
ATOM 1889 C CA . HIS A 1 243 ? -3.869 8.523 -5.484 1 96.75 243 HIS A CA 1
ATOM 1890 C C . HIS A 1 243 ? -2.822 7.699 -4.734 1 96.75 243 HIS A C 1
ATOM 1892 O O . HIS A 1 243 ? -3.168 6.852 -3.91 1 96.75 243 HIS A O 1
ATOM 1898 N N . LEU A 1 244 ? -1.6 7.957 -5.062 1 98 244 LEU A N 1
ATOM 1899 C CA . LEU A 1 244 ? -0.512 7.238 -4.41 1 98 244 LEU A CA 1
ATOM 1900 C C . LEU A 1 244 ? 0.486 8.211 -3.789 1 98 244 LEU A C 1
ATOM 1902 O O . LEU A 1 244 ? 0.551 9.375 -4.184 1 98 244 LEU A O 1
ATOM 1906 N N . TYR A 1 245 ? 1.156 7.75 -2.793 1 98.38 245 TYR A N 1
ATOM 1907 C CA . TYR A 1 245 ? 2.227 8.523 -2.178 1 98.38 245 TYR A CA 1
ATOM 1908 C C . TYR A 1 245 ? 3.557 7.785 -2.262 1 98.38 245 TYR A C 1
ATOM 1910 O O . TYR A 1 245 ? 3.609 6.57 -2.068 1 98.38 245 TYR A O 1
ATOM 1918 N N . ALA A 1 246 ? 4.559 8.508 -2.643 1 98.44 246 ALA A N 1
ATOM 1919 C CA . ALA A 1 246 ? 5.93 8.008 -2.676 1 98.44 246 ALA A CA 1
ATOM 1920 C C . ALA A 1 246 ? 6.754 8.578 -1.529 1 98.44 246 ALA A C 1
ATOM 1922 O O . ALA A 1 246 ? 6.344 8.516 -0.368 1 98.44 246 ALA A O 1
ATOM 1923 N N . LEU A 1 247 ? 7.906 9.023 -1.829 1 98.81 247 LEU A N 1
ATOM 1924 C CA . LEU A 1 247 ? 8.727 9.641 -0.79 1 98.81 247 LEU A CA 1
ATOM 1925 C C . LEU A 1 247 ? 8.75 11.156 -0.939 1 98.81 247 LEU A C 1
ATOM 1927 O O . LEU A 1 247 ? 9.617 11.703 -1.616 1 98.81 247 LEU A O 1
ATOM 1931 N N . GLY A 1 248 ? 7.777 11.789 -0.317 1 98.38 248 GLY A N 1
ATOM 1932 C CA . GLY A 1 248 ? 7.656 13.234 -0.396 1 98.38 248 GLY A CA 1
ATOM 1933 C C . GLY A 1 248 ? 6.965 13.711 -1.66 1 98.38 248 GLY A C 1
ATOM 1934 O O . GLY A 1 248 ? 7.043 14.891 -2.012 1 98.38 248 GLY A O 1
ATOM 1935 N N . TRP A 1 249 ? 6.344 12.75 -2.355 1 98.62 249 TRP A N 1
ATOM 1936 C CA . TRP A 1 249 ? 5.672 13.062 -3.611 1 98.62 249 TRP A CA 1
ATOM 1937 C C . TRP A 1 249 ? 4.324 12.352 -3.699 1 98.62 249 TRP A C 1
ATOM 1939 O O . TRP A 1 249 ? 4.195 11.195 -3.295 1 98.62 249 TRP A O 1
ATOM 1949 N N . THR A 1 250 ? 3.375 13.094 -4.215 1 98.38 250 THR A N 1
ATOM 1950 C CA . THR A 1 250 ? 2.094 12.5 -4.578 1 98.38 250 THR A CA 1
ATOM 1951 C C . THR A 1 250 ? 2.072 12.117 -6.055 1 98.38 250 THR A C 1
ATOM 1953 O O . THR A 1 250 ? 2.578 12.859 -6.898 1 98.38 250 THR A O 1
ATOM 1956 N N . LEU A 1 251 ? 1.548 10.969 -6.359 1 97.94 251 LEU A N 1
ATOM 1957 C CA . LEU A 1 251 ? 1.451 10.469 -7.723 1 97.94 251 LEU A CA 1
ATOM 1958 C C . LEU A 1 251 ? -0.007 10.32 -8.148 1 97.94 251 LEU A C 1
ATOM 1960 O O . LEU A 1 251 ? -0.783 9.625 -7.484 1 97.94 251 LEU A O 1
ATOM 1964 N N . ASP A 1 252 ? -0.35 10.977 -9.211 1 96.94 252 ASP A N 1
ATOM 1965 C CA . ASP A 1 252 ? -1.703 10.922 -9.758 1 96.94 252 ASP A CA 1
ATOM 1966 C C . ASP A 1 252 ? -1.677 10.727 -11.273 1 96.94 252 ASP A C 1
ATOM 1968 O O . ASP A 1 252 ? -0.606 10.711 -11.883 1 96.94 252 ASP A O 1
ATOM 1972 N N . VAL A 1 253 ? -2.826 10.438 -11.828 1 94.88 253 VAL A N 1
ATOM 1973 C CA . VAL A 1 253 ? -3.035 10.367 -13.273 1 94.88 253 VAL A CA 1
ATOM 1974 C C . VAL A 1 253 ? -4.164 11.312 -13.672 1 94.88 253 VAL A C 1
ATOM 1976 O O . VAL A 1 253 ? -5.234 11.312 -13.062 1 94.88 253 VAL A O 1
ATOM 1979 N N . TYR A 1 254 ? -3.893 12.117 -14.57 1 94.5 254 TYR A N 1
ATOM 1980 C CA . TYR A 1 254 ? -4.906 13.016 -15.117 1 94.5 254 TYR A CA 1
ATOM 1981 C C . TYR A 1 254 ? -5.012 12.875 -16.625 1 94.5 254 TYR A C 1
ATOM 1983 O O . TYR A 1 254 ? -4.062 13.172 -17.359 1 94.5 254 TYR A O 1
ATOM 1991 N N . ARG A 1 255 ? -6.152 12.352 -17.062 1 90.75 255 ARG A N 1
ATOM 1992 C CA . ARG A 1 255 ? -6.43 12.141 -18.484 1 90.75 255 ARG A CA 1
ATOM 1993 C C . ARG A 1 255 ? -5.309 11.352 -19.141 1 90.75 255 ARG A C 1
ATOM 1995 O O . ARG A 1 255 ? -4.82 11.734 -20.203 1 90.75 255 ARG A O 1
ATOM 2002 N N . GLY A 1 256 ? -4.836 10.336 -18.469 1 89.25 256 GLY A N 1
ATOM 2003 C CA . GLY A 1 256 ? -3.881 9.383 -19 1 89.25 256 GLY A CA 1
ATOM 2004 C C . GLY A 1 256 ? -2.438 9.781 -18.75 1 89.25 256 GLY A C 1
ATOM 2005 O O . GLY A 1 256 ? -1.52 9 -19.031 1 89.25 256 GLY A O 1
ATOM 2006 N N . GLU A 1 257 ? -2.227 10.969 -18.203 1 93.88 257 GLU A N 1
ATOM 2007 C CA . GLU A 1 257 ? -0.869 11.445 -17.953 1 93.88 257 GLU A CA 1
ATOM 2008 C C . GLU A 1 257 ? -0.495 11.328 -16.484 1 93.88 257 GLU A C 1
ATOM 2010 O O . GLU A 1 257 ? -1.274 11.703 -15.609 1 93.88 257 GLU A O 1
ATOM 2015 N N . ARG A 1 258 ? 0.661 10.797 -16.25 1 94.75 258 ARG A N 1
ATOM 2016 C CA . ARG A 1 258 ? 1.168 10.719 -14.891 1 94.75 258 ARG A CA 1
ATOM 2017 C C . ARG A 1 258 ? 1.594 12.094 -14.383 1 94.75 258 ARG A C 1
ATOM 2019 O O . ARG A 1 258 ? 2.252 12.852 -15.102 1 94.75 258 ARG A O 1
ATOM 2026 N N . ILE A 1 259 ? 1.206 12.367 -13.172 1 97.31 259 ILE A N 1
ATOM 2027 C CA . ILE A 1 259 ? 1.542 13.617 -12.508 1 97.31 259 ILE A CA 1
ATOM 2028 C C . ILE A 1 259 ? 2.293 13.328 -11.211 1 97.31 259 ILE A C 1
ATOM 2030 O O . ILE A 1 259 ? 1.849 12.516 -10.398 1 97.31 259 ILE A O 1
ATOM 2034 N N . VAL A 1 260 ? 3.422 13.906 -11.031 1 98.62 260 VAL A N 1
ATOM 2035 C CA . VAL A 1 260 ? 4.18 13.867 -9.789 1 98.62 260 VAL A CA 1
ATOM 2036 C C . VAL A 1 260 ? 4.164 15.25 -9.133 1 98.62 260 VAL A C 1
ATOM 2038 O O . VAL A 1 260 ? 4.602 16.234 -9.734 1 98.62 260 VAL A O 1
ATOM 2041 N N . TRP A 1 261 ? 3.639 15.305 -7.902 1 98.56 261 TRP A N 1
ATOM 2042 C CA . TRP A 1 261 ? 3.402 16.656 -7.402 1 98.56 261 TRP A CA 1
ATOM 2043 C C . TRP A 1 261 ? 3.264 16.656 -5.883 1 98.56 261 TRP A C 1
ATOM 2045 O O . TRP A 1 261 ? 3.266 15.594 -5.254 1 98.56 261 TRP A O 1
ATOM 2055 N N . HIS A 1 262 ? 3.25 17.766 -5.336 1 98.31 262 HIS A N 1
ATOM 2056 C CA . HIS A 1 262 ? 2.984 18.031 -3.922 1 98.31 262 HIS A CA 1
ATOM 2057 C C . HIS A 1 262 ? 2.568 19.469 -3.689 1 98.31 262 HIS A C 1
ATOM 2059 O O . HIS A 1 262 ? 3.104 20.391 -4.32 1 98.31 262 HIS A O 1
ATOM 2065 N N . ASP A 1 263 ? 1.633 19.656 -2.885 1 96.69 263 ASP A N 1
ATOM 2066 C CA . ASP A 1 263 ? 1.263 21.016 -2.479 1 96.69 263 ASP A CA 1
ATOM 2067 C C . ASP A 1 263 ? 1.735 21.297 -1.056 1 96.69 263 ASP A C 1
ATOM 2069 O O . ASP A 1 263 ? 2.209 20.406 -0.356 1 96.69 263 ASP A O 1
ATOM 2073 N N . GLY A 1 264 ? 1.759 22.531 -0.753 1 94.88 264 GLY A N 1
ATOM 2074 C CA . GLY A 1 264 ? 2.1 23 0.581 1 94.88 264 GLY A CA 1
ATOM 2075 C C . GLY A 1 264 ? 1.207 24.125 1.063 1 94.88 264 GLY A C 1
ATOM 2076 O O . GLY A 1 264 ? 0.806 25 0.278 1 94.88 264 GLY A O 1
ATOM 2077 N N . SER A 1 265 ? 0.911 24.031 2.303 1 92.06 265 SER A N 1
ATOM 2078 C CA . SER A 1 265 ? 0.122 25.094 2.922 1 92.06 265 SER A CA 1
ATOM 2079 C C . SER A 1 265 ? 0.562 25.344 4.363 1 92.06 265 SER A C 1
ATOM 2081 O O . SER A 1 265 ? 0.842 24.391 5.102 1 92.06 265 SER A O 1
ATOM 2083 N N . VAL A 1 266 ? 0.737 26.562 4.703 1 88.5 266 VAL A N 1
ATOM 2084 C CA . VAL A 1 266 ? 0.983 27.016 6.066 1 88.5 266 VAL A CA 1
ATOM 2085 C C . VAL A 1 266 ? 0.386 28.406 6.25 1 88.5 266 VAL A C 1
ATOM 2087 O O . VAL A 1 266 ? -0.018 29.062 5.281 1 88.5 266 VAL A O 1
ATOM 2090 N N . ALA A 1 267 ? 0.291 28.844 7.453 1 87.06 267 ALA A N 1
ATOM 2091 C CA . ALA A 1 267 ? -0.284 30.172 7.703 1 87.06 267 ALA A CA 1
ATOM 2092 C C . ALA A 1 267 ? 0.432 31.234 6.887 1 87.06 267 ALA A C 1
ATOM 2094 O O . ALA A 1 267 ? 1.653 31.391 6.98 1 87.06 267 ALA A O 1
ATOM 2095 N N . GLY A 1 268 ? -0.338 31.828 5.996 1 90.88 268 GLY A N 1
ATOM 2096 C CA . GLY A 1 268 ? 0.169 32.938 5.23 1 90.88 268 GLY A CA 1
ATOM 2097 C C . GLY A 1 268 ? 0.711 32.562 3.869 1 90.88 268 GLY A C 1
ATOM 2098 O O . GLY A 1 268 ? 0.98 33.406 3.027 1 90.88 268 GLY A O 1
ATOM 2099 N N . TYR A 1 269 ? 0.802 31.234 3.627 1 93.12 269 TYR A N 1
ATOM 2100 C CA . TYR A 1 269 ? 1.497 30.875 2.4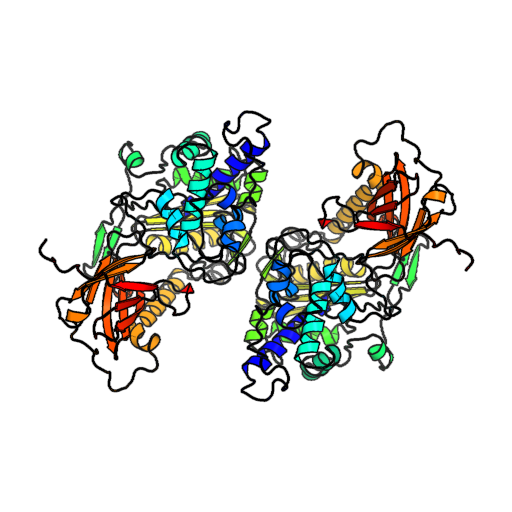 1 93.12 269 TYR A CA 1
ATOM 2101 C C . TYR A 1 269 ? 0.903 29.594 1.8 1 93.12 269 TYR A C 1
ATOM 2103 O O . TYR A 1 269 ? 0.429 28.719 2.527 1 93.12 269 TYR A O 1
ATOM 2111 N N . GLY A 1 270 ? 0.943 29.484 0.489 1 95.25 270 GLY A N 1
ATOM 2112 C CA . GLY A 1 270 ? 0.585 28.297 -0.281 1 95.25 270 GLY A CA 1
ATOM 2113 C C . GLY A 1 270 ? 1.498 28.062 -1.469 1 95.25 270 GLY A C 1
ATOM 2114 O O . GLY A 1 270 ? 1.941 29.016 -2.117 1 95.25 270 GLY A O 1
ATOM 2115 N N . SER A 1 271 ? 1.807 26.812 -1.74 1 97 271 SER A N 1
ATOM 2116 C CA . SER A 1 271 ? 2.697 26.469 -2.846 1 97 271 SER A CA 1
ATOM 2117 C C . SER A 1 271 ? 2.268 25.172 -3.521 1 97 271 SER A C 1
ATOM 2119 O O . SER A 1 271 ? 1.512 24.391 -2.945 1 97 271 SER A O 1
ATOM 2121 N N . THR A 1 272 ? 2.662 25 -4.73 1 98.06 272 THR A N 1
ATOM 2122 C CA . THR A 1 272 ? 2.479 23.766 -5.5 1 98.06 272 THR A CA 1
ATOM 2123 C C . THR A 1 272 ? 3.68 23.516 -6.406 1 98.06 272 THR A C 1
ATOM 2125 O O . THR A 1 272 ? 4.203 24.453 -7.023 1 98.06 272 THR A O 1
ATOM 2128 N N . MET A 1 273 ? 4.152 22.344 -6.414 1 98.5 273 MET A N 1
ATOM 2129 C CA . MET A 1 273 ? 5.137 21.906 -7.395 1 98.5 273 MET A CA 1
ATOM 2130 C C . MET A 1 273 ? 4.664 20.641 -8.094 1 98.5 273 MET A C 1
ATOM 2132 O O . MET A 1 273 ? 4.027 19.781 -7.48 1 98.5 273 MET A O 1
ATOM 2136 N N . MET A 1 274 ? 4.977 20.578 -9.375 1 98.56 274 MET A N 1
ATOM 2137 C CA . MET A 1 274 ? 4.426 19.5 -10.195 1 98.56 274 MET A CA 1
ATOM 2138 C C . MET A 1 274 ? 5.262 19.297 -11.453 1 98.56 274 MET A C 1
ATOM 2140 O O . MET A 1 274 ? 5.832 20.234 -11.992 1 98.56 274 MET A O 1
ATOM 2144 N N . TYR A 1 275 ? 5.305 18.047 -11.898 1 98.56 275 TYR A N 1
ATOM 2145 C CA . TYR A 1 275 ? 5.809 17.812 -13.25 1 98.56 275 TYR A CA 1
ATOM 2146 C C . TYR A 1 275 ? 5.156 16.594 -13.883 1 98.56 275 TYR A C 1
ATOM 2148 O O . TYR A 1 275 ? 4.645 15.719 -13.172 1 98.56 275 TYR A O 1
ATOM 2156 N N . LEU A 1 276 ? 5.102 16.609 -15.18 1 97.94 276 LEU A N 1
ATOM 2157 C CA . LEU A 1 276 ? 4.68 15.508 -16.031 1 97.94 276 LEU A CA 1
ATOM 2158 C C . LEU A 1 276 ? 5.879 14.859 -16.703 1 97.94 276 LEU A C 1
ATOM 2160 O O . LEU A 1 276 ? 6.398 15.383 -17.703 1 97.94 276 LEU A O 1
ATOM 2164 N N . PRO A 1 277 ? 6.207 13.688 -16.219 1 95.88 277 PRO A N 1
ATOM 2165 C CA . PRO A 1 277 ? 7.457 13.102 -16.719 1 95.88 277 PRO A CA 1
ATOM 2166 C C . PRO A 1 277 ? 7.441 12.883 -18.234 1 95.88 277 PRO A C 1
ATOM 2168 O O . PRO A 1 277 ? 8.422 13.188 -18.906 1 95.88 277 PRO A O 1
ATOM 2171 N N . ALA A 1 278 ? 6.406 12.414 -18.766 1 93.12 278 ALA A N 1
ATOM 2172 C CA . ALA A 1 278 ? 6.348 12.055 -20.188 1 93.12 278 ALA A CA 1
ATOM 2173 C C . ALA A 1 278 ? 6.336 13.297 -21.062 1 93.12 278 ALA A C 1
ATOM 2175 O O . ALA A 1 278 ? 6.867 13.281 -22.188 1 93.12 278 ALA A O 1
ATOM 2176 N N . ARG A 1 279 ? 5.781 14.391 -20.578 1 95 279 ARG A N 1
ATOM 2177 C CA . ARG A 1 279 ? 5.641 15.617 -21.359 1 95 279 ARG A CA 1
ATOM 2178 C C . ARG A 1 279 ? 6.84 16.531 -21.172 1 95 279 ARG A C 1
ATOM 2180 O O . ARG A 1 279 ? 7.004 17.516 -21.906 1 95 279 ARG A O 1
ATOM 2187 N N . GLN A 1 280 ? 7.625 16.219 -20.172 1 96.12 280 GLN A N 1
ATOM 2188 C CA . GLN A 1 280 ? 8.734 17.078 -19.797 1 96.12 280 GLN A CA 1
ATOM 2189 C C . GLN A 1 280 ? 8.273 18.516 -19.578 1 96.12 280 GLN A C 1
ATOM 2191 O O . GLN A 1 280 ? 8.828 19.453 -20.156 1 96.12 280 GLN A O 1
ATOM 2196 N N . TRP A 1 281 ? 7.227 18.594 -18.828 1 97.62 281 TRP A N 1
ATOM 2197 C CA . TRP A 1 281 ? 6.602 19.859 -18.453 1 97.62 281 TRP A CA 1
ATOM 2198 C C . TRP A 1 281 ? 6.398 19.922 -16.938 1 97.62 281 TRP A C 1
ATOM 2200 O O . TRP A 1 281 ? 6.043 18.922 -16.312 1 97.62 281 TRP A O 1
ATOM 2210 N N . GLY A 1 282 ? 6.68 21.047 -16.328 1 97.94 282 GLY A N 1
ATOM 2211 C CA . GLY A 1 282 ? 6.48 21.219 -14.898 1 97.94 282 GLY A CA 1
ATOM 2212 C C . GLY A 1 282 ? 6.047 22.625 -14.531 1 97.94 282 GLY A C 1
ATOM 2213 O O . GLY A 1 282 ? 6.047 23.531 -15.383 1 97.94 282 GLY A O 1
ATOM 2214 N N . LEU A 1 283 ? 5.652 22.812 -13.359 1 98.19 283 LEU A N 1
ATOM 2215 C CA . LEU A 1 283 ? 5.273 24.141 -12.875 1 98.19 283 LEU A CA 1
ATOM 2216 C C . LEU A 1 283 ? 5.543 24.266 -11.375 1 98.19 283 LEU A C 1
ATOM 2218 O O . LEU A 1 283 ? 5.582 23.266 -10.664 1 98.19 283 LEU A O 1
ATOM 2222 N N . VAL A 1 284 ? 5.754 25.406 -10.922 1 98.56 284 VAL A N 1
ATOM 2223 C CA . VAL A 1 284 ? 5.867 25.812 -9.523 1 98.56 284 VAL A CA 1
ATOM 2224 C C . VAL A 1 284 ? 5.035 27.078 -9.281 1 98.56 284 VAL A C 1
ATOM 2226 O O . VAL A 1 284 ? 5.105 28.031 -10.062 1 98.56 284 VAL A O 1
ATOM 2229 N N . MET A 1 285 ? 4.238 27.016 -8.289 1 98.5 285 MET A N 1
ATOM 2230 C CA . MET A 1 285 ? 3.428 28.172 -7.895 1 98.5 285 MET A CA 1
ATOM 2231 C C . MET A 1 285 ? 3.617 28.484 -6.414 1 98.5 285 MET A C 1
ATOM 2233 O O . MET A 1 285 ? 3.762 27.578 -5.594 1 98.5 285 MET A O 1
ATOM 2237 N N . ALA A 1 286 ? 3.602 29.75 -6.094 1 97.38 286 ALA A N 1
ATOM 2238 C CA . ALA A 1 286 ? 3.67 30.219 -4.715 1 97.38 286 ALA A CA 1
ATOM 2239 C C . ALA A 1 286 ? 2.77 31.438 -4.508 1 97.38 286 ALA A C 1
ATOM 2241 O O . ALA A 1 286 ? 2.66 32.281 -5.387 1 97.38 286 ALA A O 1
ATOM 2242 N N . GLY A 1 287 ? 2.064 31.422 -3.457 1 96.69 287 GLY A N 1
ATOM 2243 C CA . GLY A 1 287 ? 1.241 32.531 -3.025 1 96.69 287 GLY A CA 1
ATOM 2244 C C . GLY A 1 287 ? 1.407 32.875 -1.553 1 96.69 287 GLY A C 1
ATOM 2245 O O . GLY A 1 287 ? 1.968 32.094 -0.794 1 96.69 287 GLY A O 1
ATOM 2246 N N . ASN A 1 288 ? 1.019 34.062 -1.169 1 95.69 288 ASN A N 1
ATOM 2247 C CA . ASN A 1 288 ? 1.307 34.531 0.189 1 95.69 288 ASN A CA 1
ATOM 2248 C C . ASN A 1 288 ? 0.026 34.812 0.963 1 95.69 288 ASN A C 1
ATOM 2250 O O . ASN A 1 288 ? -0.057 35.812 1.665 1 95.69 288 ASN A O 1
ATOM 2254 N N . THR A 1 289 ? -0.925 33.969 0.742 1 94.12 289 THR A N 1
ATOM 2255 C CA . THR A 1 289 ? -2.131 34.031 1.561 1 94.12 289 THR A CA 1
ATOM 2256 C C . THR A 1 289 ? -2.488 32.656 2.117 1 94.12 289 THR A C 1
ATOM 2258 O O . THR A 1 289 ? -2.244 31.641 1.47 1 94.12 289 THR A O 1
ATOM 2261 N N . THR A 1 290 ? -3.025 32.688 3.279 1 89.94 290 THR A N 1
ATOM 2262 C CA . THR A 1 290 ? -3.477 31.469 3.91 1 89.94 290 THR A CA 1
ATOM 2263 C C . THR A 1 290 ? -4.645 30.859 3.137 1 89.94 290 THR A C 1
ATOM 2265 O O . THR A 1 290 ? -5.66 31.516 2.914 1 89.94 290 THR A O 1
ATOM 2268 N N . LEU A 1 291 ? -4.5 29.641 2.691 1 87.88 291 LEU A N 1
ATOM 2269 C CA . LEU A 1 291 ? -5.535 28.797 2.098 1 87.88 291 LEU A CA 1
ATOM 2270 C C . LEU A 1 291 ? -5.926 29.312 0.716 1 87.88 291 LEU A C 1
ATOM 2272 O O . LEU A 1 291 ? -5.988 28.547 -0.243 1 87.88 291 LEU A O 1
ATOM 2276 N N . THR A 1 292 ? -6.23 30.625 0.523 1 90.25 292 THR A N 1
ATOM 2277 C CA . THR A 1 292 ? -6.734 31.172 -0.733 1 90.25 292 THR A CA 1
ATOM 2278 C C . THR A 1 292 ? -5.699 31 -1.845 1 90.25 292 THR A C 1
ATOM 2280 O O . THR A 1 292 ? -6.059 30.797 -3.006 1 90.25 292 THR A O 1
ATOM 2283 N N . SER A 1 293 ? -4.445 31.156 -1.5 1 94.88 293 SER A N 1
ATOM 2284 C CA . SER A 1 293 ? -3.406 30.891 -2.488 1 94.88 293 SER A CA 1
ATOM 2285 C C . SER A 1 293 ? -3.529 29.484 -3.061 1 94.88 293 SER A C 1
ATOM 2287 O O . SER A 1 293 ? -3.428 29.281 -4.273 1 94.88 293 SER A O 1
ATOM 2289 N N . ASN A 1 294 ? -3.738 28.531 -2.221 1 95 294 ASN A N 1
ATOM 2290 C CA . ASN A 1 294 ? -3.865 27.141 -2.67 1 95 294 ASN A CA 1
ATOM 2291 C C . ASN A 1 294 ? -5.078 26.953 -3.574 1 95 294 ASN A C 1
ATOM 2293 O O . ASN A 1 294 ? -5.012 26.234 -4.57 1 95 294 ASN A O 1
ATOM 2297 N N . ILE A 1 295 ? -6.168 27.578 -3.23 1 94.19 295 ILE A N 1
ATOM 2298 C CA . ILE A 1 295 ? -7.391 27.469 -4.016 1 94.19 295 ILE A CA 1
ATOM 2299 C C . ILE A 1 295 ? -7.152 28 -5.426 1 94.19 295 ILE A C 1
ATOM 2301 O O . ILE A 1 295 ? -7.504 27.344 -6.41 1 94.19 295 ILE A O 1
ATOM 2305 N N . VAL A 1 296 ? -6.566 29.172 -5.488 1 96.44 296 VAL A N 1
ATOM 2306 C CA . VAL A 1 296 ? -6.277 29.781 -6.781 1 96.44 296 VAL A CA 1
ATOM 2307 C C . VAL A 1 296 ? -5.316 28.891 -7.566 1 96.44 296 VAL A C 1
ATOM 2309 O O . VAL A 1 296 ? -5.457 28.75 -8.781 1 96.44 296 VAL A O 1
ATOM 2312 N N . GLN A 1 297 ? -4.375 28.375 -6.887 1 97.75 297 GLN A N 1
ATOM 2313 C CA . GLN A 1 297 ? -3.395 27.5 -7.539 1 97.75 297 GLN A CA 1
ATOM 2314 C C . GLN A 1 297 ? -4.062 26.281 -8.164 1 97.75 297 GLN A C 1
ATOM 2316 O O . GLN A 1 297 ? -3.721 25.891 -9.281 1 97.75 297 GLN A O 1
ATOM 2321 N N . VAL A 1 298 ? -5.012 25.672 -7.5 1 97.38 298 VAL A N 1
ATOM 2322 C CA . VAL A 1 298 ? -5.73 24.516 -8.039 1 97.38 298 VAL A CA 1
ATOM 2323 C C . VAL A 1 298 ? -6.402 24.906 -9.352 1 97.38 298 VAL A C 1
ATOM 2325 O O . VAL A 1 298 ? -6.262 24.203 -10.359 1 97.38 298 VAL A O 1
ATOM 2328 N N . VAL A 1 299 ? -7.09 26 -9.336 1 97.44 299 VAL A N 1
ATOM 2329 C CA . VAL A 1 299 ? -7.812 26.453 -10.523 1 97.44 299 VAL A CA 1
ATOM 2330 C C . VAL A 1 299 ? -6.828 26.688 -11.672 1 97.44 299 VAL A C 1
ATOM 2332 O O . VAL A 1 299 ? -7.082 26.297 -12.805 1 97.44 299 VAL A O 1
ATOM 2335 N N . LEU A 1 300 ? -5.75 27.266 -11.312 1 97.88 300 LEU A N 1
ATOM 2336 C CA . LEU A 1 300 ? -4.77 27.641 -12.328 1 97.88 300 LEU A CA 1
ATOM 2337 C C . LEU A 1 300 ? -4.086 26.406 -12.898 1 97.88 300 LEU A C 1
ATOM 2339 O O . LEU A 1 300 ? -3.967 26.266 -14.125 1 97.88 300 LEU A O 1
ATOM 2343 N N . TYR A 1 301 ? -3.555 25.469 -12.047 1 97.88 301 TYR A N 1
ATOM 2344 C CA . TYR A 1 301 ? -2.797 24.359 -12.609 1 97.88 301 TYR A CA 1
ATOM 2345 C C . TYR A 1 301 ? -3.719 23.375 -13.328 1 97.88 301 TYR A C 1
ATOM 2347 O O . TYR A 1 301 ? -3.312 22.734 -14.289 1 97.88 301 TYR A O 1
ATOM 2355 N N . MET A 1 302 ? -4.98 23.297 -12.898 1 97.69 302 MET A N 1
ATOM 2356 C CA . MET A 1 302 ? -5.922 22.469 -13.648 1 97.69 302 MET A CA 1
ATOM 2357 C C . MET A 1 302 ? -6.172 23.047 -15.039 1 97.69 302 MET A C 1
ATOM 2359 O O . MET A 1 302 ? -6.258 22.297 -16.016 1 97.69 302 MET A O 1
ATOM 2363 N N . HIS A 1 303 ? -6.281 24.359 -15.086 1 97.38 303 HIS A N 1
ATOM 2364 C CA . HIS A 1 303 ? -6.438 25.016 -16.375 1 97.38 303 HIS A CA 1
ATOM 2365 C C . HIS A 1 303 ? -5.23 24.781 -17.266 1 97.38 303 HIS A C 1
ATOM 2367 O O . HIS A 1 303 ? -5.379 24.453 -18.453 1 97.38 303 HIS A O 1
ATOM 2373 N N . LEU A 1 304 ? -4.094 24.938 -16.703 1 98.06 304 LEU A N 1
ATOM 2374 C CA . LEU A 1 304 ? -2.865 24.75 -17.469 1 98.06 304 LEU A CA 1
ATOM 2375 C C . LEU A 1 304 ? -2.729 23.312 -17.938 1 98.06 304 LEU A C 1
ATOM 2377 O O . LEU A 1 304 ? -2.285 23.062 -19.062 1 98.06 304 LEU A O 1
ATOM 2381 N N . LEU A 1 305 ? -3.074 22.344 -17.109 1 97.75 305 LEU A N 1
ATOM 2382 C CA . LEU A 1 305 ? -3.059 20.938 -17.5 1 97.75 305 LEU A CA 1
ATOM 2383 C C . LEU A 1 305 ? -4.012 20.688 -18.656 1 97.75 305 LEU A C 1
ATOM 2385 O O . LEU A 1 305 ? -3.662 20 -19.609 1 97.75 305 LEU A O 1
ATOM 2389 N N . ASP A 1 306 ? -5.168 21.266 -18.578 1 97.44 306 ASP A N 1
ATOM 2390 C CA . ASP A 1 306 ? -6.133 21.125 -19.656 1 97.44 306 ASP A CA 1
ATOM 2391 C C . ASP A 1 306 ? -5.59 21.688 -20.969 1 97.44 306 ASP A C 1
ATOM 2393 O O . ASP A 1 306 ? -5.832 21.141 -22.047 1 97.44 306 ASP A O 1
ATOM 2397 N N . GLU A 1 307 ? -4.922 22.797 -20.844 1 97.38 307 GLU A N 1
ATOM 2398 C CA . GLU A 1 307 ? -4.336 23.422 -22.031 1 97.38 307 GLU A CA 1
ATOM 2399 C C . GLU A 1 307 ? -3.258 22.531 -22.641 1 97.38 307 GLU A C 1
ATOM 2401 O O . GLU A 1 307 ? -3.268 22.281 -23.844 1 97.38 307 GLU A O 1
ATOM 2406 N N . ILE A 1 308 ? -2.348 22.062 -21.812 1 96.44 308 ILE A N 1
ATOM 2407 C CA . ILE A 1 308 ? -1.209 21.297 -22.312 1 96.44 308 ILE A CA 1
ATOM 2408 C C . ILE A 1 308 ? -1.685 19.953 -22.859 1 96.44 308 ILE A C 1
ATOM 2410 O O . ILE A 1 308 ? -1.116 19.438 -23.828 1 96.44 308 ILE A O 1
ATOM 2414 N N . LEU A 1 309 ? -2.742 19.422 -22.328 1 94 309 LEU A N 1
ATOM 2415 C CA . LEU A 1 309 ? -3.27 18.141 -22.766 1 94 309 LEU A CA 1
ATOM 2416 C C . LEU A 1 309 ? -4.324 18.312 -23.844 1 94 309 LEU A C 1
ATOM 2418 O O . LEU A 1 309 ? -4.906 17.328 -24.312 1 94 309 LEU A O 1
ATOM 2422 N N . ARG A 1 310 ? -4.648 19.578 -24.188 1 94.56 310 ARG A N 1
ATOM 2423 C CA . ARG A 1 310 ? -5.586 19.938 -25.25 1 94.56 310 ARG A CA 1
ATOM 2424 C C . ARG A 1 310 ? -6.969 19.359 -24.969 1 94.56 310 ARG A C 1
ATOM 2426 O O . ARG A 1 310 ? -7.59 18.766 -25.859 1 94.56 310 ARG A O 1
ATOM 2433 N N . VAL A 1 311 ? -7.344 19.516 -23.797 1 93.69 311 VAL A N 1
ATOM 2434 C CA . VAL A 1 311 ? -8.672 19.062 -23.391 1 93.69 311 VAL A CA 1
ATOM 2435 C C . VAL A 1 311 ? -9.734 19.984 -23.984 1 93.69 311 VAL A C 1
ATOM 2437 O O . VAL A 1 311 ? -9.664 21.203 -23.844 1 93.69 311 VAL A O 1
ATOM 2440 N N . PRO A 1 312 ? -10.742 19.453 -24.594 1 94.62 312 PRO A N 1
ATOM 2441 C CA . PRO A 1 312 ? -11.797 20.297 -25.141 1 94.62 312 PRO A CA 1
ATOM 2442 C C . PRO A 1 312 ? -12.578 21.047 -24.078 1 94.62 312 PRO A C 1
ATOM 2444 O O . PRO A 1 312 ? -12.82 20.5 -22.984 1 94.62 312 PRO A O 1
ATOM 2447 N N . PRO A 1 313 ? -13 22.188 -24.391 1 94.75 313 PRO A N 1
ATOM 2448 C CA . PRO A 1 313 ? -13.719 23.016 -23.406 1 94.75 313 PRO A CA 1
ATOM 2449 C C . PRO A 1 313 ? -14.93 22.297 -22.812 1 94.75 313 PRO A C 1
ATOM 2451 O O . PRO A 1 313 ? -15.219 22.453 -21.625 1 94.75 313 PRO A O 1
ATOM 2454 N N . SER A 1 314 ? -15.562 21.469 -23.594 1 93.75 314 SER A N 1
ATOM 2455 C CA . SER A 1 314 ? -16.766 20.781 -23.141 1 93.75 314 SER A CA 1
ATOM 2456 C C . SER A 1 314 ? -16.453 19.734 -22.078 1 93.75 314 SER A C 1
ATOM 2458 O O . SER A 1 314 ? -17.344 19.312 -21.328 1 93.75 314 SER A O 1
ATOM 2460 N N . GLU A 1 315 ? -15.188 19.359 -21.922 1 91.81 315 GLU A N 1
ATOM 2461 C CA . GLU A 1 315 ? -14.789 18.297 -21 1 91.81 315 GLU A CA 1
ATOM 2462 C C . GLU A 1 315 ? -14.102 18.891 -19.766 1 91.81 315 GLU A C 1
ATOM 2464 O O . GLU A 1 315 ? -13.758 18.172 -18.828 1 91.81 315 GLU A O 1
ATOM 2469 N N . ARG A 1 316 ? -13.945 20.203 -19.766 1 94.94 316 ARG A N 1
ATOM 2470 C CA . ARG A 1 316 ? -13.25 20.844 -18.672 1 94.94 316 ARG A CA 1
ATOM 2471 C C . ARG A 1 316 ? -14.172 21.062 -17.469 1 94.94 316 ARG A C 1
ATOM 2473 O O . ARG A 1 316 ? -15.383 21.25 -17.641 1 94.94 316 ARG A O 1
ATOM 2480 N N . VAL A 1 317 ? -13.641 20.969 -16.359 1 94.19 317 VAL A N 1
ATOM 2481 C CA . VAL A 1 317 ? -14.383 21.125 -15.109 1 94.19 317 VAL A CA 1
ATOM 2482 C C . VAL A 1 317 ? -14.242 22.562 -14.602 1 94.19 317 VAL A C 1
ATOM 2484 O O . VAL A 1 317 ? -13.164 23.156 -14.688 1 94.19 317 VAL A O 1
ATOM 2487 N N . ASP A 1 318 ? -15.328 23.094 -14.109 1 95.88 318 ASP A N 1
ATOM 2488 C CA . ASP A 1 318 ? -15.281 24.391 -13.414 1 95.88 318 ASP A CA 1
ATOM 2489 C C . ASP A 1 318 ? -14.805 24.203 -11.977 1 95.88 318 ASP A C 1
ATOM 2491 O O . ASP A 1 318 ? -15.617 24.172 -11.055 1 95.88 318 ASP A O 1
ATOM 2495 N N . TRP A 1 319 ? -13.555 24.234 -11.859 1 95 319 TRP A N 1
ATOM 2496 C CA . TRP A 1 319 ? -12.945 23.938 -10.562 1 95 319 TRP A CA 1
ATOM 2497 C C . TRP A 1 319 ? -13.289 25.016 -9.539 1 95 319 TRP A C 1
ATOM 2499 O O . TRP A 1 319 ? -13.445 24.719 -8.352 1 95 319 TRP A O 1
ATOM 2509 N N . SER A 1 320 ? -13.367 26.234 -9.898 1 95.19 320 SER A N 1
ATOM 2510 C CA . SER A 1 320 ? -13.742 27.328 -8.992 1 95.19 320 SER A CA 1
ATOM 2511 C C . SER A 1 320 ? -15.117 27.078 -8.375 1 95.19 320 SER A C 1
ATOM 2513 O O . SER A 1 320 ? -15.297 27.234 -7.164 1 95.19 320 SER A O 1
ATOM 2515 N N . ARG A 1 321 ? -15.992 26.703 -9.227 1 95.62 321 ARG A N 1
ATOM 2516 C CA . ARG A 1 321 ? -17.344 26.406 -8.758 1 95.62 321 ARG A CA 1
ATOM 2517 C C . ARG A 1 321 ? -17.344 25.219 -7.805 1 95.62 321 ARG A C 1
ATOM 2519 O O . ARG A 1 321 ? -17.969 25.266 -6.746 1 95.62 321 ARG A O 1
ATOM 2526 N N . LEU A 1 322 ? -16.672 24.219 -8.219 1 94.56 322 LEU A N 1
ATOM 2527 C CA . LEU A 1 322 ? -16.641 23 -7.418 1 94.56 322 LEU A CA 1
ATOM 2528 C C . LEU A 1 322 ? -16.047 23.266 -6.039 1 94.56 322 LEU A C 1
ATOM 2530 O O . LEU A 1 322 ? -16.562 22.797 -5.027 1 94.56 322 LEU A O 1
ATOM 2534 N N . ILE A 1 323 ? -14.984 24 -5.953 1 94.81 323 ILE A N 1
ATOM 2535 C CA . ILE A 1 323 ? -14.312 24.297 -4.695 1 94.81 323 ILE A CA 1
ATOM 2536 C C . ILE A 1 323 ? -15.203 25.188 -3.824 1 94.81 323 ILE A C 1
ATOM 2538 O O . ILE A 1 323 ? -15.305 24.969 -2.613 1 94.81 323 ILE A O 1
ATOM 2542 N N . ARG A 1 324 ? -15.859 26.125 -4.445 1 94.38 324 ARG A N 1
ATOM 2543 C CA . ARG A 1 324 ? -16.781 26.984 -3.717 1 94.38 324 ARG A CA 1
ATOM 2544 C C . ARG A 1 324 ? -17.922 26.172 -3.1 1 94.38 324 ARG A C 1
ATOM 2546 O O . ARG A 1 324 ? -18.297 26.406 -1.947 1 94.38 324 ARG A O 1
ATOM 2553 N N . GLU A 1 325 ? -18.453 25.266 -3.869 1 95.25 325 GLU A N 1
ATOM 2554 C CA . GLU A 1 325 ? -19.547 24.438 -3.389 1 95.25 325 GLU A CA 1
ATOM 2555 C C . GLU A 1 325 ? -19.094 23.562 -2.215 1 95.25 325 GLU A C 1
ATOM 2557 O O . GLU A 1 325 ? -19.844 23.406 -1.241 1 95.25 325 GLU A O 1
ATOM 2562 N N . ARG A 1 326 ? -17.922 23.078 -2.326 1 93.06 326 ARG A N 1
ATOM 2563 C CA . ARG A 1 326 ? -17.391 22.266 -1.247 1 93.06 326 ARG A CA 1
ATOM 2564 C C . ARG A 1 326 ? -17.188 23.078 0.018 1 93.06 326 ARG A C 1
ATOM 2566 O O . ARG A 1 326 ? -17.422 22.609 1.127 1 93.06 326 ARG A O 1
ATOM 2573 N N . ARG A 1 327 ? -16.719 24.25 -0.121 1 92.5 327 ARG A N 1
ATOM 2574 C CA . ARG A 1 327 ? -16.5 25.141 1.017 1 92.5 327 ARG A CA 1
ATOM 2575 C C . ARG A 1 327 ? -17.812 25.5 1.697 1 92.5 327 ARG A C 1
ATOM 2577 O O . ARG A 1 327 ? -17.891 25.547 2.926 1 92.5 327 ARG A O 1
ATOM 2584 N N . ILE A 1 328 ? -18.812 25.734 0.879 1 94.38 328 ILE A N 1
ATOM 2585 C CA . ILE A 1 328 ? -20.125 26.062 1.412 1 94.38 328 ILE A CA 1
ATOM 2586 C C . ILE A 1 328 ? -20.656 24.906 2.232 1 94.38 328 ILE A C 1
ATOM 2588 O O . ILE A 1 328 ? -21.172 25.094 3.34 1 94.38 328 ILE A O 1
ATOM 2592 N N . LEU A 1 329 ? -20.469 23.781 1.676 1 93.88 329 LEU A N 1
ATOM 2593 C CA . LEU A 1 329 ? -20.938 22.594 2.367 1 93.88 329 LEU A CA 1
ATOM 2594 C C . LEU A 1 329 ? -20.203 22.391 3.686 1 93.88 329 LEU A C 1
ATOM 2596 O O . LEU A 1 329 ? -20.812 22.031 4.695 1 93.88 329 LEU A O 1
ATOM 2600 N N . ARG A 1 330 ? -18.953 22.578 3.688 1 93.12 330 ARG A N 1
ATOM 2601 C CA . ARG A 1 330 ? -18.156 22.438 4.902 1 93.12 330 ARG A CA 1
ATOM 2602 C C . ARG A 1 330 ? -18.578 23.453 5.957 1 93.12 330 ARG A C 1
ATOM 2604 O O . ARG A 1 330 ? -18.672 23.125 7.145 1 93.12 330 ARG A O 1
ATOM 2611 N N . ARG A 1 331 ? -18.812 24.625 5.566 1 93.88 331 ARG A N 1
ATOM 2612 C CA . ARG A 1 331 ? -19.25 25.672 6.48 1 93.88 331 ARG A CA 1
ATOM 2613 C C . ARG A 1 331 ? -20.625 25.344 7.078 1 93.88 331 ARG A C 1
ATOM 2615 O O . ARG A 1 331 ? -20.859 25.594 8.266 1 93.88 331 ARG A O 1
ATOM 2622 N N . GLU A 1 332 ? -21.422 24.797 6.223 1 94.94 332 GLU A N 1
ATOM 2623 C CA . GLU A 1 332 ? -22.734 24.375 6.715 1 94.94 332 GLU A CA 1
ATOM 2624 C C . GLU A 1 332 ? -22.609 23.281 7.773 1 94.94 332 GLU A C 1
ATOM 2626 O O . GLU A 1 332 ? -23.312 23.297 8.781 1 94.94 332 GLU A O 1
ATOM 2631 N N . GLN A 1 333 ? -21.75 22.453 7.512 1 93.88 333 GLN A N 1
ATOM 2632 C CA . GLN A 1 333 ? -21.5 21.375 8.477 1 93.88 333 GLN A CA 1
ATOM 2633 C C . GLN A 1 333 ? -20.984 21.938 9.797 1 93.88 333 GLN A C 1
ATOM 2635 O O . GLN A 1 333 ? -21.375 21.469 10.867 1 93.88 333 GLN A O 1
ATOM 2640 N N . GLN A 1 334 ? -20.125 22.875 9.734 1 93.62 334 GLN A N 1
ATOM 2641 C CA . GLN A 1 334 ? -19.578 23.484 10.945 1 93.62 334 GLN A CA 1
ATOM 2642 C C . GLN A 1 334 ? -20.641 24.281 11.688 1 93.62 334 GLN A C 1
ATOM 2644 O O . GLN A 1 334 ? -20.656 24.312 12.922 1 93.62 334 GLN A O 1
ATOM 2649 N N . ASN A 1 335 ? -21.469 24.891 10.93 1 94.38 335 ASN A N 1
ATOM 2650 C CA . ASN A 1 335 ? -22.562 25.656 11.531 1 94.38 335 ASN A CA 1
ATOM 2651 C C . ASN A 1 335 ? -23.516 24.75 12.297 1 94.38 335 ASN A C 1
ATOM 2653 O O . ASN A 1 335 ? -24.141 25.188 13.266 1 94.38 335 ASN A O 1
ATOM 2657 N N . ASN A 1 336 ? -23.609 23.562 11.852 1 95.38 336 ASN A N 1
ATOM 2658 C CA . ASN A 1 336 ? -24.5 22.609 12.484 1 95.38 336 ASN A CA 1
ATOM 2659 C C . ASN A 1 336 ? -23.75 21.609 13.359 1 95.38 336 ASN A C 1
ATOM 2661 O O . ASN A 1 336 ? -24.203 20.484 13.578 1 95.38 336 ASN A O 1
ATOM 2665 N N . ALA A 1 337 ? -22.625 22.016 13.773 1 95.94 337 ALA A N 1
ATOM 2666 C CA . ALA A 1 337 ? -21.719 21.094 14.461 1 95.94 337 ALA A CA 1
ATOM 2667 C C . ALA A 1 337 ? -22.359 20.547 15.742 1 95.94 337 ALA A C 1
ATOM 2669 O O . ALA A 1 337 ? -22.188 19.375 16.062 1 95.94 337 ALA A O 1
ATOM 2670 N N . ARG A 1 338 ? -23.031 21.422 16.531 1 94.81 338 ARG A N 1
ATOM 2671 C CA . ARG A 1 338 ? -23.625 21 17.797 1 94.81 338 ARG A CA 1
ATOM 2672 C C . ARG A 1 338 ? -24.594 19.844 17.578 1 94.81 338 ARG A C 1
ATOM 2674 O O . ARG A 1 338 ? -24.516 18.828 18.281 1 94.81 338 ARG A O 1
ATOM 2681 N N . GLN A 1 339 ? -25.391 19.953 16.578 1 94.06 339 GLN A N 1
ATOM 2682 C CA . GLN A 1 339 ? -26.359 18.906 16.266 1 94.06 339 GLN A CA 1
ATOM 2683 C C . GLN A 1 339 ? -25.672 17.688 15.656 1 94.06 339 GLN A C 1
ATOM 2685 O O . GLN A 1 339 ? -26.078 16.547 15.922 1 94.06 339 GLN A O 1
ATOM 2690 N N . ARG A 1 340 ? -24.734 17.969 14.852 1 95 340 ARG A N 1
ATOM 2691 C CA . ARG A 1 340 ? -24.016 16.906 14.164 1 95 340 ARG A CA 1
ATOM 2692 C C . ARG A 1 340 ? -23.203 16.062 15.156 1 95 340 ARG A C 1
ATOM 2694 O O . ARG A 1 340 ? -23.172 14.836 15.062 1 95 340 ARG A O 1
ATOM 2701 N N . LEU A 1 341 ? -22.578 16.688 16.109 1 95.88 341 LEU A N 1
ATOM 2702 C CA . LEU A 1 341 ? -21.641 16.016 17.016 1 95.88 341 LEU A CA 1
ATOM 2703 C C . LEU A 1 341 ? -22.375 15.422 18.219 1 95.88 341 LEU A C 1
ATOM 2705 O O . LEU A 1 341 ? -21.875 14.5 18.859 1 95.88 341 LEU A O 1
ATOM 2709 N N . TYR A 1 342 ? -23.562 15.977 18.562 1 95.06 342 TYR A N 1
ATOM 2710 C CA . TYR A 1 342 ? -24.422 15.477 19.641 1 95.06 342 TYR A CA 1
ATOM 2711 C C . TYR A 1 342 ? -25.844 15.227 19.141 1 95.06 342 TYR A C 1
ATOM 2713 O O . TYR A 1 342 ? -26.781 15.883 19.594 1 95.06 342 TYR A O 1
ATOM 2721 N N . PRO A 1 343 ? -26 14.219 18.391 1 92.38 343 PRO A N 1
ATOM 2722 C CA . PRO A 1 343 ? -27.297 14 17.75 1 92.38 343 PRO A CA 1
ATOM 2723 C C . PRO A 1 343 ? -28.391 13.609 18.75 1 92.38 343 PRO A C 1
ATOM 2725 O O . PRO A 1 343 ? -29.578 13.797 18.469 1 92.38 343 PRO A O 1
ATOM 2728 N N . GLN A 1 344 ? -28.109 13.109 19.875 1 91.5 344 GLN A N 1
ATOM 2729 C CA . GLN A 1 344 ? -29.109 12.672 20.844 1 91.5 344 GLN A CA 1
ATOM 2730 C C . GLN A 1 344 ? -29.234 13.688 21.984 1 91.5 344 GLN A C 1
ATOM 2732 O O . GLN A 1 344 ? -29.516 13.312 23.125 1 91.5 344 GLN A O 1
ATOM 2737 N N . LEU A 1 345 ? -28.984 14.906 21.672 1 90.25 345 LEU A N 1
ATOM 2738 C CA . LEU A 1 345 ? -29.109 15.938 22.688 1 90.25 345 LEU A CA 1
ATOM 2739 C C . LEU A 1 345 ? -30.547 16.031 23.188 1 90.25 345 LEU A C 1
ATOM 2741 O O . LEU A 1 345 ? -31.484 16.078 22.391 1 90.25 345 LEU A O 1
ATOM 2745 N N . PRO A 1 346 ? -30.703 15.992 24.438 1 86 346 PRO A N 1
ATOM 2746 C CA . PRO A 1 346 ? -32.062 16.109 24.984 1 86 346 PRO A CA 1
ATOM 2747 C C . PRO A 1 346 ? -32.688 17.484 24.734 1 86 346 PRO A C 1
ATOM 2749 O O . PRO A 1 346 ? -31.953 18.453 24.5 1 86 346 PRO A O 1
ATOM 2752 N N . VAL A 1 347 ? -34 17.422 24.781 1 87.12 347 VAL A N 1
ATOM 2753 C CA . VAL A 1 347 ? -34.75 18.672 24.625 1 87.12 347 VAL A CA 1
ATOM 2754 C C . VAL A 1 347 ? -34.375 19.641 25.734 1 87.12 347 VAL A C 1
ATOM 2756 O O . VAL A 1 347 ? -34.156 20.828 25.484 1 87.12 347 VAL A O 1
ATOM 2759 N N . VAL A 1 348 ? -34.375 19.094 26.953 1 90.44 348 VAL A N 1
ATOM 2760 C CA . VAL A 1 348 ? -33.938 19.906 28.078 1 90.44 348 VAL A CA 1
ATOM 2761 C C . VAL A 1 348 ? -32.469 19.578 28.422 1 90.44 348 VAL A C 1
ATOM 2763 O O . VAL A 1 348 ? -32.156 18.469 28.828 1 90.44 348 VAL A O 1
ATOM 2766 N N . GLN A 1 349 ? -31.641 20.484 28.219 1 90.44 349 GLN A N 1
ATOM 2767 C CA . GLN A 1 349 ? -30.219 20.297 28.453 1 90.44 349 GLN A CA 1
ATOM 2768 C C . GLN A 1 349 ? -29.906 20.344 29.953 1 90.44 349 GLN A C 1
ATOM 2770 O O . GLN A 1 349 ? -30.5 21.141 30.688 1 90.44 349 GLN A O 1
ATOM 2775 N N . LEU A 1 350 ? -29.047 19.547 30.344 1 93.56 350 LEU A N 1
ATOM 2776 C CA . LEU A 1 350 ? -28.594 19.547 31.734 1 93.56 350 LEU A CA 1
ATOM 2777 C C . LEU A 1 350 ? -27.547 20.641 31.969 1 93.56 350 LEU A C 1
ATOM 2779 O O . LEU A 1 350 ? -26.688 20.875 31.125 1 93.56 350 LEU A O 1
ATOM 2783 N N . PRO A 1 351 ? -27.703 21.375 33.062 1 93.94 351 PRO A N 1
ATOM 2784 C CA . PRO A 1 351 ? -26.625 22.297 33.406 1 93.94 351 PRO A CA 1
ATOM 2785 C C . PRO A 1 351 ? -25.328 21.578 33.75 1 93.94 351 PRO A C 1
ATOM 2787 O O . PRO A 1 351 ? -25.344 20.375 34.062 1 93.94 351 PRO A O 1
ATOM 2790 N N . PRO A 1 352 ? -24.219 22.281 33.688 1 95.31 352 PRO A N 1
ATOM 2791 C CA . PRO A 1 352 ? -23 21.656 34.188 1 95.31 352 PRO A CA 1
ATOM 2792 C C . PRO A 1 352 ? -23.094 21.281 35.656 1 95.31 352 PRO A C 1
ATOM 2794 O O . PRO A 1 352 ? -23.781 21.938 36.438 1 95.31 352 PRO A O 1
ATOM 2797 N N . THR A 1 353 ? -22.375 20.281 35.969 1 95.69 353 THR A N 1
ATOM 2798 C CA . THR A 1 353 ? -22.422 19.766 37.312 1 95.69 353 THR A CA 1
ATOM 2799 C C . THR A 1 353 ? -21.906 20.828 38.312 1 95.69 353 THR A C 1
ATOM 2801 O O . THR A 1 353 ? -22.422 20.953 39.406 1 95.69 353 THR A O 1
ATOM 2804 N N . LEU A 1 354 ? -20.938 21.547 37.906 1 96.88 354 LEU A N 1
ATOM 2805 C CA . LEU A 1 354 ? -20.344 22.594 38.75 1 96.88 354 LEU A CA 1
ATOM 2806 C C . LEU A 1 354 ? -20.516 23.969 38.094 1 96.88 354 LEU A C 1
ATOM 2808 O O . LEU A 1 354 ? -20.922 24.062 36.938 1 96.88 354 LEU A O 1
ATOM 2812 N N . ALA A 1 355 ? -20.203 25 38.969 1 96.06 355 ALA A N 1
ATOM 2813 C CA . ALA A 1 355 ? -20.125 26.328 38.375 1 96.06 355 ALA A CA 1
ATOM 2814 C C . ALA A 1 355 ? -19.016 26.406 37.344 1 96.06 355 ALA A C 1
ATOM 2816 O O . ALA A 1 355 ? -17.953 25.797 37.5 1 96.06 355 ALA A O 1
ATOM 2817 N N . VAL A 1 356 ? -19.219 27.141 36.281 1 97.12 356 VAL A N 1
ATOM 2818 C CA . VAL A 1 356 ? -18.297 27.203 35.156 1 97.12 356 VAL A CA 1
ATOM 2819 C C . VAL A 1 356 ? -16.891 27.562 35.625 1 97.12 356 VAL A C 1
ATOM 2821 O O . VAL A 1 356 ? -15.898 27.062 35.125 1 97.12 356 VAL A O 1
ATOM 2824 N N . LYS A 1 357 ? -16.797 28.391 36.625 1 96.12 357 LYS A N 1
ATOM 2825 C CA . LYS A 1 357 ? -15.5 28.844 37.125 1 96.12 357 LYS A CA 1
ATOM 2826 C C . LYS A 1 357 ? -14.695 27.672 37.688 1 96.12 357 LYS A C 1
ATOM 2828 O O . LYS A 1 357 ? -13.461 27.719 37.719 1 96.12 357 LYS A O 1
ATOM 2833 N N . GLU A 1 358 ? -15.375 26.594 38.094 1 96.69 358 GLU A N 1
ATOM 2834 C CA . GLU A 1 358 ? -14.703 25.438 38.688 1 96.69 358 GLU A CA 1
ATOM 2835 C C . GLU A 1 358 ? -14.016 24.594 37.625 1 96.69 358 GLU A C 1
ATOM 2837 O O . GLU A 1 358 ? -13.164 23.766 37.906 1 96.69 358 GLU A O 1
ATOM 2842 N N . TYR A 1 359 ? -14.391 24.797 36.375 1 97.81 359 TYR A N 1
ATOM 2843 C CA . TYR A 1 359 ? -13.797 24.062 35.25 1 97.81 359 TYR A CA 1
ATOM 2844 C C . TYR A 1 359 ? -12.531 24.766 34.781 1 97.81 359 TYR A C 1
ATOM 2846 O O . TYR A 1 359 ? -11.734 24.172 34.031 1 97.81 359 TYR A O 1
ATOM 2854 N N . ALA A 1 360 ? -12.375 26.047 35.094 1 97.69 360 ALA A N 1
ATOM 2855 C CA . ALA A 1 360 ? -11.172 26.781 34.719 1 97.69 360 ALA A CA 1
ATOM 2856 C C . ALA A 1 360 ? -9.938 26.219 35.438 1 97.69 360 ALA A C 1
ATOM 2858 O O . ALA A 1 360 ? -10.039 25.719 36.562 1 97.69 360 ALA A O 1
ATOM 2859 N N . GLY A 1 361 ? -8.781 26.25 34.781 1 97.06 361 GLY A N 1
ATOM 2860 C CA . GLY A 1 361 ? -7.539 25.75 35.312 1 97.06 361 GLY A CA 1
ATOM 2861 C C . GLY A 1 361 ? -6.559 25.281 34.281 1 97.06 361 GLY A C 1
ATOM 2862 O O . GLY A 1 361 ? -6.816 25.422 33.062 1 97.06 361 GLY A O 1
ATOM 2863 N N . LEU A 1 362 ? -5.434 24.859 34.75 1 97.31 362 LEU A N 1
ATOM 2864 C CA . LEU A 1 362 ? -4.391 24.344 33.875 1 97.31 362 LEU A CA 1
ATOM 2865 C C . LEU A 1 362 ? -4.523 22.828 33.719 1 97.31 362 LEU A C 1
ATOM 2867 O O . LEU A 1 362 ? -4.574 22.094 34.688 1 97.31 362 LEU A O 1
ATOM 2871 N N . TYR A 1 363 ? -4.676 22.406 32.531 1 97.31 363 TYR A N 1
ATOM 2872 C CA . TYR A 1 363 ? -4.676 21 32.156 1 97.31 363 TYR A CA 1
ATOM 2873 C C . TYR A 1 363 ? -3.492 20.672 31.234 1 97.31 363 TYR A C 1
ATOM 2875 O O . TYR A 1 363 ? -3.096 21.484 30.406 1 97.31 363 TYR A O 1
ATOM 2883 N N . VAL A 1 364 ? -2.895 19.438 31.375 1 95.94 364 VAL A N 1
ATOM 2884 C CA . VAL A 1 364 ? -1.674 19.141 30.641 1 95.94 364 VAL A CA 1
ATOM 2885 C C . VAL A 1 364 ? -1.765 17.75 30.016 1 95.94 364 VAL A C 1
ATOM 2887 O O . VAL A 1 364 ? -2.387 16.844 30.594 1 95.94 364 VAL A O 1
ATOM 2890 N N . HIS A 1 365 ? -1.268 17.562 28.906 1 95.56 365 HIS A N 1
ATOM 2891 C CA . HIS A 1 365 ? -1.015 16.312 28.219 1 95.56 365 HIS A CA 1
ATOM 2892 C C . HIS A 1 365 ? 0.438 16.219 27.766 1 95.56 365 HIS A C 1
ATOM 2894 O O . HIS A 1 365 ? 1 17.188 27.25 1 95.56 365 HIS A O 1
ATOM 2900 N N . PRO A 1 366 ? 1.07 15.117 27.938 1 93.44 366 PRO A N 1
ATOM 2901 C CA . PRO A 1 366 ? 2.498 15.023 27.625 1 93.44 366 PRO A CA 1
ATOM 2902 C C . PRO A 1 366 ? 2.803 15.289 26.156 1 93.44 366 PRO A C 1
ATOM 2904 O O . PRO A 1 366 ? 3.873 15.805 25.828 1 93.44 366 PRO A O 1
ATOM 2907 N N . GLY A 1 367 ? 1.954 14.984 25.312 1 92.56 367 GLY A N 1
ATOM 2908 C CA . GLY A 1 367 ? 2.162 15.164 23.875 1 92.56 367 GLY A CA 1
ATOM 2909 C C . GLY A 1 367 ? 1.554 16.453 23.344 1 92.56 367 GLY A C 1
ATOM 2910 O O . GLY A 1 367 ? 2.104 17.062 22.438 1 92.56 367 GLY A O 1
ATOM 2911 N N . TYR A 1 368 ? 0.471 16.906 23.922 1 93.56 368 TYR A N 1
ATOM 2912 C CA . TYR A 1 368 ? -0.282 18.031 23.391 1 93.56 368 TYR A CA 1
ATOM 2913 C C . TYR A 1 368 ? -0.007 19.297 24.203 1 93.56 368 TYR A C 1
ATOM 2915 O O . TYR A 1 368 ? -0.407 20.391 23.812 1 93.56 368 TYR A O 1
ATOM 2923 N N . GLY A 1 369 ? 0.662 19.109 25.312 1 91.31 369 GLY A N 1
ATOM 2924 C CA . GLY A 1 369 ? 1.073 20.266 26.078 1 91.31 369 GLY A CA 1
ATOM 2925 C C . GLY A 1 369 ? -0.018 20.797 26.984 1 91.31 369 GLY A C 1
ATOM 2926 O O . GLY A 1 369 ? -0.75 20.031 27.609 1 91.31 369 GLY A O 1
ATOM 2927 N N . LYS A 1 370 ? -0.075 22.141 27.062 1 92.31 370 LYS A N 1
ATOM 2928 C CA . LYS A 1 370 ? -0.923 22.781 28.062 1 92.31 370 LYS A CA 1
ATOM 2929 C C . LYS A 1 370 ? -2.236 23.25 27.438 1 92.31 370 LYS A C 1
ATOM 2931 O O . LYS A 1 370 ? -2.26 23.719 26.297 1 92.31 370 LYS A O 1
ATOM 2936 N N . LEU A 1 371 ? -3.232 23.109 28.188 1 95.19 371 LEU A 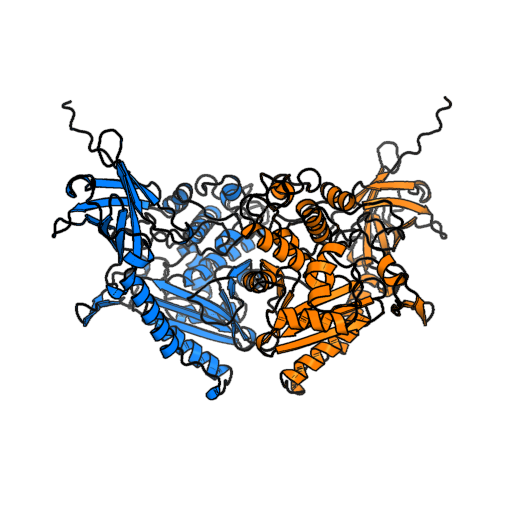N 1
ATOM 2937 C CA . LEU A 1 371 ? -4.547 23.703 27.984 1 95.19 371 LEU A CA 1
ATOM 2938 C C . LEU A 1 371 ? -4.988 24.5 29.203 1 95.19 371 LEU A C 1
ATOM 2940 O O . LEU A 1 371 ? -5.641 23.953 30.109 1 95.19 371 LEU A O 1
ATOM 2944 N N . GLU A 1 372 ? -4.668 25.766 29.203 1 96.56 372 GLU A N 1
ATOM 2945 C CA . GLU A 1 372 ? -5.055 26.609 30.312 1 96.56 372 GLU A CA 1
ATOM 2946 C C . GLU A 1 372 ? -6.418 27.266 30.078 1 96.56 372 GLU A C 1
ATOM 2948 O O . GLU A 1 372 ? -6.508 28.312 29.422 1 96.56 372 GLU A O 1
ATOM 2953 N N . LEU A 1 373 ? -7.391 26.734 30.719 1 97.94 373 LEU A N 1
ATOM 2954 C CA . LEU A 1 373 ? -8.758 27.203 30.5 1 97.94 373 LEU A CA 1
ATOM 2955 C C . LEU A 1 373 ? -9.109 28.328 31.453 1 97.94 373 LEU A C 1
ATOM 2957 O O . LEU A 1 373 ? -8.836 28.25 32.656 1 97.94 373 LEU A O 1
ATOM 2961 N N . ARG A 1 374 ? -9.695 29.359 30.906 1 97.94 374 ARG A N 1
ATOM 2962 C CA . ARG A 1 374 ? -10.227 30.5 31.656 1 97.94 374 ARG A CA 1
ATOM 2963 C C . ARG A 1 374 ? -11.688 30.766 31.297 1 97.94 374 ARG A C 1
ATOM 2965 O O . ARG A 1 374 ? -12.117 30.469 30.172 1 97.94 374 ARG A O 1
ATOM 2972 N N . VAL A 1 375 ? -12.375 31.297 32.281 1 97.56 375 VAL A N 1
ATOM 2973 C CA . VAL A 1 375 ? -13.766 31.672 32 1 97.56 375 VAL A CA 1
ATOM 2974 C C . VAL A 1 375 ? -13.82 32.781 30.969 1 97.56 375 VAL A C 1
ATOM 2976 O O . VAL A 1 375 ? -13.031 33.75 31.031 1 97.56 375 VAL A O 1
ATOM 2979 N N . ASP A 1 376 ? -14.664 32.594 30.031 1 93.44 376 ASP A N 1
ATOM 2980 C CA . ASP A 1 376 ? -14.742 33.625 28.984 1 93.44 376 ASP A CA 1
ATOM 2981 C C . ASP A 1 376 ? -15.445 34.875 29.5 1 93.44 376 ASP A C 1
ATOM 2983 O O . ASP A 1 376 ? -15.867 34.938 30.656 1 93.44 376 ASP A O 1
ATOM 2987 N N . ALA A 1 377 ? -15.5 35.906 28.672 1 90 377 ALA A N 1
ATOM 2988 C CA . ALA A 1 377 ? -16.031 37.219 29.062 1 90 377 ALA A CA 1
ATOM 2989 C C . ALA A 1 377 ? -17.516 37.094 29.438 1 90 377 ALA A C 1
ATOM 2991 O O . ALA A 1 377 ? -17.984 37.812 30.328 1 90 377 ALA A O 1
ATOM 2992 N N . GLU A 1 378 ? -18.203 36.219 28.828 1 89.19 378 GLU A N 1
ATOM 2993 C CA . GLU A 1 378 ? -19.625 36.062 29.078 1 89.19 378 GLU A CA 1
ATOM 2994 C C . GLU A 1 378 ? -19.875 35.25 30.344 1 89.19 378 GLU A C 1
ATOM 2996 O O . GLU A 1 378 ? -20.984 35.25 30.875 1 89.19 378 GLU A O 1
ATOM 3001 N N . GLY A 1 379 ? -18.922 34.531 30.734 1 89.44 379 GLY A N 1
ATOM 3002 C CA . GLY A 1 379 ? -19.016 33.781 31.969 1 89.44 379 GLY A CA 1
ATOM 3003 C C . GLY A 1 379 ? -19.641 32.406 31.781 1 89.44 379 GLY A C 1
ATOM 3004 O O . GLY A 1 379 ? -19.719 31.625 32.719 1 89.44 379 GLY A O 1
ATOM 3005 N N . SER A 1 380 ? -20.078 32.125 30.641 1 92.38 380 SER A N 1
ATOM 3006 C CA . SER A 1 380 ? -20.797 30.891 30.406 1 92.38 380 SER A CA 1
ATOM 3007 C C . SER A 1 380 ? -19.922 29.859 29.703 1 92.38 380 SER A C 1
ATOM 3009 O O . SER A 1 380 ? -20.297 28.688 29.609 1 92.38 380 SER A O 1
ATOM 3011 N N . GLY A 1 381 ? -18.766 30.312 29.219 1 96.75 381 GLY A N 1
ATOM 3012 C CA . GLY A 1 381 ? -17.875 29.406 28.5 1 96.75 381 GLY A CA 1
ATOM 3013 C C . GLY A 1 381 ? -16.438 29.469 29 1 96.75 381 GLY A C 1
ATOM 3014 O O . GLY A 1 381 ? -16.172 30.078 30.047 1 96.75 381 GLY A O 1
ATOM 3015 N N . LEU A 1 382 ? -15.609 28.703 28.406 1 98.25 382 LEU A N 1
ATOM 3016 C CA . LEU A 1 382 ? -14.188 28.641 28.719 1 98.25 382 LEU A CA 1
ATOM 3017 C C . LEU A 1 382 ? -13.352 28.875 27.469 1 98.25 382 LEU A C 1
ATOM 3019 O O . LEU A 1 382 ? -13.836 28.688 26.344 1 98.25 382 LEU A O 1
ATOM 3023 N N . ALA A 1 383 ? -12.164 29.297 27.656 1 97.88 383 ALA A N 1
ATOM 3024 C CA . ALA A 1 383 ? -11.25 29.469 26.531 1 97.88 383 ALA A CA 1
ATOM 3025 C C . ALA A 1 383 ? -9.805 29.219 26.953 1 97.88 383 ALA A C 1
ATOM 3027 O O . ALA A 1 383 ? -9.43 29.5 28.094 1 97.88 383 ALA A O 1
ATOM 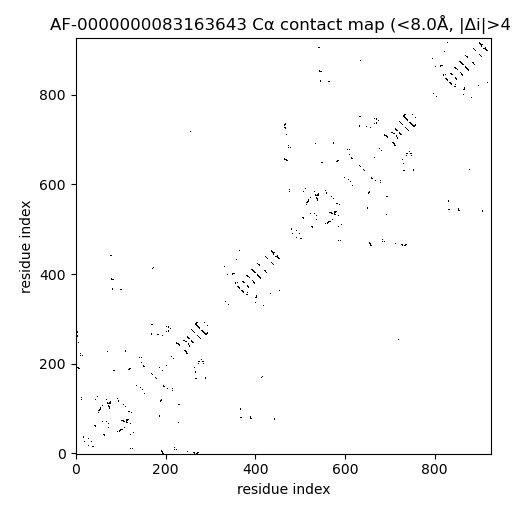3028 N N . ALA A 1 384 ? -9.062 28.688 26.094 1 96.38 384 ALA A N 1
ATOM 3029 C CA . ALA A 1 384 ? -7.629 28.469 26.281 1 96.38 384 ALA A CA 1
ATOM 3030 C C . ALA A 1 384 ? -6.828 29.047 25.125 1 96.38 384 ALA A C 1
ATOM 3032 O O . ALA A 1 384 ? -7.168 28.828 23.953 1 96.38 384 ALA A O 1
ATOM 3033 N N . ASP A 1 385 ? -5.762 29.75 25.453 1 93 385 ASP A N 1
ATOM 3034 C CA . ASP A 1 385 ? -4.855 30.312 24.469 1 93 385 ASP A CA 1
ATOM 3035 C C . ASP A 1 385 ? -3.742 29.328 24.109 1 93 385 ASP A C 1
ATOM 3037 O O . ASP A 1 385 ? -2.912 29 24.969 1 93 385 ASP A O 1
ATOM 3041 N N . ARG A 1 386 ? -3.738 28.859 22.891 1 90.56 386 ARG A N 1
ATOM 3042 C CA . ARG A 1 386 ? -2.689 27.984 22.391 1 90.56 386 ARG A CA 1
ATOM 3043 C C . ARG A 1 386 ? -1.987 28.609 21.188 1 90.56 386 ARG A C 1
ATOM 3045 O O . ARG A 1 386 ? -1.607 27.891 20.25 1 90.56 386 ARG A O 1
ATOM 3052 N N . THR A 1 387 ? -1.821 29.812 21.156 1 83.38 387 THR A N 1
ATOM 3053 C CA . THR A 1 387 ? -1.263 30.531 20.016 1 83.38 387 THR A CA 1
ATOM 3054 C C . THR A 1 387 ? 0.239 30.281 19.906 1 83.38 387 THR A C 1
ATOM 3056 O O . THR A 1 387 ? 0.842 30.562 18.859 1 83.38 387 THR A O 1
ATOM 3059 N N . ALA A 1 388 ? 0.837 29.688 20.938 1 77.38 388 ALA A N 1
ATOM 3060 C CA . ALA A 1 388 ? 2.27 29.406 20.938 1 77.38 388 ALA A CA 1
ATOM 3061 C C . ALA A 1 388 ? 2.557 28.031 20.344 1 77.38 388 ALA A C 1
ATOM 3063 O O . ALA A 1 388 ? 3.715 27.688 20.094 1 77.38 388 ALA A O 1
ATOM 3064 N N . CYS A 1 389 ? 1.518 27.328 20.047 1 79.94 389 CYS A N 1
ATOM 3065 C CA . CYS A 1 389 ? 1.681 26 19.453 1 79.94 389 CYS A CA 1
ATOM 3066 C C . CYS A 1 389 ? 1.899 26.094 17.953 1 79.94 389 CYS A C 1
ATOM 3068 O O . CYS A 1 389 ? 1.865 27.188 17.391 1 79.94 389 CYS A O 1
ATOM 3070 N N . GLU A 1 390 ? 2.252 25 17.344 1 76.44 390 GLU A N 1
ATOM 3071 C CA . GLU A 1 390 ? 2.545 24.953 15.906 1 76.44 390 GLU A CA 1
ATOM 3072 C C . GLU A 1 390 ? 1.393 25.531 15.094 1 76.44 390 GLU A C 1
ATOM 3074 O O . GLU A 1 390 ? 1.614 26.297 14.148 1 76.44 390 GLU A O 1
ATOM 3079 N N . VAL A 1 391 ? 0.228 25.078 15.422 1 82.56 391 VAL A N 1
ATOM 3080 C CA . VAL A 1 391 ? -0.966 25.703 14.859 1 82.56 391 VAL A CA 1
ATOM 3081 C C . VAL A 1 391 ? -1.557 26.688 15.875 1 82.56 391 VAL A C 1
ATOM 3083 O O . VAL A 1 391 ? -2.283 26.297 16.781 1 82.56 391 VAL A O 1
ATOM 3086 N N . PRO A 1 392 ? -1.272 27.906 15.656 1 84.19 392 PRO A N 1
ATOM 3087 C CA . PRO A 1 392 ? -1.757 28.875 16.625 1 84.19 392 PRO A CA 1
ATOM 3088 C C . PRO A 1 392 ? -3.279 29 16.641 1 84.19 392 PRO A C 1
ATOM 3090 O O . PRO A 1 392 ? -3.893 29.266 15.609 1 84.19 392 PRO A O 1
ATOM 3093 N N . MET A 1 393 ? -3.805 28.797 17.875 1 90.5 393 MET A N 1
ATOM 3094 C CA . MET A 1 393 ? -5.262 28.844 17.938 1 90.5 393 MET A CA 1
ATOM 3095 C C . MET A 1 393 ? -5.734 29.172 19.344 1 90.5 393 MET A C 1
ATOM 3097 O O . MET A 1 393 ? -4.957 29.078 20.297 1 90.5 393 MET A O 1
ATOM 3101 N N . VAL A 1 394 ? -6.945 29.625 19.406 1 93.62 394 VAL A N 1
ATOM 3102 C CA . VAL A 1 394 ? -7.699 29.672 20.656 1 93.62 394 VAL A CA 1
ATOM 3103 C C . VAL A 1 394 ? -8.742 28.562 20.672 1 93.62 394 VAL A C 1
ATOM 3105 O O . VAL A 1 394 ? -9.461 28.359 19.688 1 93.62 394 VAL A O 1
ATOM 3108 N N . VAL A 1 395 ? -8.75 27.844 21.75 1 96.88 395 VAL A N 1
ATOM 3109 C CA . VAL A 1 395 ? -9.781 26.812 21.922 1 96.88 395 VAL A CA 1
ATOM 3110 C C . VAL A 1 395 ? -10.867 27.328 22.859 1 96.88 395 VAL A C 1
ATOM 3112 O O . VAL A 1 395 ? -10.625 27.531 24.047 1 96.88 395 VAL A O 1
ATOM 3115 N N . SER A 1 396 ? -12.023 27.547 22.328 1 97.38 396 SER A N 1
ATOM 3116 C CA . SER A 1 396 ? -13.148 27.969 23.141 1 97.38 396 SER A CA 1
ATOM 3117 C C . SER A 1 396 ? -14.133 26.844 23.375 1 97.38 396 SER A C 1
ATOM 3119 O O . SER A 1 396 ? -14.391 26.047 22.469 1 97.38 396 SER A O 1
ATOM 3121 N N . LEU A 1 397 ? -14.625 26.734 24.578 1 98.25 397 LEU A N 1
ATOM 3122 C CA . LEU A 1 397 ? -15.578 25.688 24.953 1 98.25 397 LEU A CA 1
ATOM 3123 C C . LEU A 1 397 ? -16.938 26.281 25.266 1 98.25 397 LEU A C 1
ATOM 3125 O O . LEU A 1 397 ? -17.062 27.172 26.125 1 98.25 397 LEU A O 1
ATOM 3129 N N . GLU A 1 398 ? -17.891 25.797 24.609 1 96.94 398 GLU A N 1
ATOM 3130 C CA . GLU A 1 398 ? -19.297 26.125 24.859 1 96.94 398 GLU A CA 1
ATOM 3131 C C . GLU A 1 398 ? -20.047 24.938 25.469 1 96.94 398 GLU A C 1
ATOM 3133 O O . GLU A 1 398 ? -19.906 23.812 25 1 96.94 398 GLU A O 1
ATOM 3138 N N . HIS A 1 399 ? -20.781 25.25 26.469 1 96.88 399 HIS A N 1
ATOM 3139 C CA . HIS A 1 399 ? -21.5 24.172 27.141 1 96.88 399 HIS A CA 1
ATOM 3140 C C . HIS A 1 399 ? -22.609 23.609 26.266 1 96.88 399 HIS A C 1
ATOM 3142 O O . HIS A 1 399 ? -23.312 24.359 25.594 1 96.88 399 HIS A O 1
ATOM 3148 N N . VAL A 1 400 ? -22.719 22.297 26.312 1 96.44 400 VAL A N 1
ATOM 3149 C CA . VAL A 1 400 ? -23.781 21.609 25.562 1 96.44 400 VAL A CA 1
ATOM 3150 C C . VAL A 1 400 ? -24.797 21.016 26.531 1 96.44 400 VAL A C 1
ATOM 3152 O O . VAL A 1 400 ? -25.891 21.562 26.703 1 96.44 400 VAL A O 1
ATOM 3155 N N . SER A 1 401 ? -24.328 20.031 27.281 1 96.5 401 SER A N 1
ATOM 3156 C CA . SER A 1 401 ? -25.188 19.359 28.281 1 96.5 401 SER A CA 1
ATOM 3157 C C . SER A 1 401 ? -24.359 18.531 29.25 1 96.5 401 SER A C 1
ATOM 3159 O O . SER A 1 401 ? -23.469 17.781 28.828 1 96.5 401 SER A O 1
ATOM 3161 N N . GLY A 1 402 ? -24.719 18.656 30.5 1 95.88 402 GLY A N 1
ATOM 3162 C CA . GLY A 1 402 ? -23.922 17.922 31.469 1 95.88 402 GLY A CA 1
ATOM 3163 C C . GLY A 1 402 ? -22.438 18.25 31.406 1 95.88 402 GLY A C 1
ATOM 3164 O O . GLY A 1 402 ? -22.062 19.406 31.484 1 95.88 402 GLY A O 1
ATOM 3165 N N . GLU A 1 403 ? -21.625 17.219 31.203 1 97.44 403 GLU A N 1
ATOM 3166 C CA . GLU A 1 403 ? -20.172 17.422 31.156 1 97.44 403 GLU A CA 1
ATOM 3167 C C . GLU A 1 403 ? -19.672 17.5 29.719 1 97.44 403 GLU A C 1
ATOM 3169 O O . GLU A 1 403 ? -18.469 17.453 29.484 1 97.44 403 GLU A O 1
ATOM 3174 N N . PHE A 1 404 ? -20.625 17.609 28.812 1 97.62 404 PHE A N 1
ATOM 3175 C CA . PHE A 1 404 ? -20.297 17.656 27.406 1 97.62 404 PHE A CA 1
ATOM 3176 C C . PHE A 1 404 ? -20.266 19.109 26.906 1 97.62 404 PHE A C 1
ATOM 3178 O O . PHE A 1 404 ? -21.125 19.906 27.25 1 97.62 404 PHE A O 1
ATOM 3185 N N . TRP A 1 405 ? -19.266 19.406 26.172 1 98.12 405 TRP A N 1
ATOM 3186 C CA . TRP A 1 405 ? -18.984 20.734 25.656 1 98.12 405 TRP A CA 1
ATOM 3187 C C . TRP A 1 405 ? -18.625 20.703 24.188 1 98.12 405 TRP A C 1
ATOM 3189 O O . TRP A 1 405 ? -18.328 19.625 23.641 1 98.12 405 TRP A O 1
ATOM 3199 N N . LEU A 1 406 ? -18.781 21.766 23.547 1 97.94 406 LEU A N 1
ATOM 3200 C CA . LEU A 1 406 ? -18.359 21.969 22.156 1 97.94 406 LEU A CA 1
ATOM 3201 C C . LEU A 1 406 ? -17.109 22.844 22.094 1 97.94 406 LEU A C 1
ATOM 3203 O O . LEU A 1 406 ? -17.125 23.984 22.578 1 97.94 406 LEU A O 1
ATOM 3207 N N . ALA A 1 407 ? -16.094 22.312 21.531 1 98.19 407 ALA A N 1
ATOM 3208 C CA . ALA A 1 407 ? -14.844 23.047 21.391 1 98.19 407 ALA A CA 1
ATOM 3209 C C . ALA A 1 407 ? -14.742 23.688 20.016 1 98.19 407 ALA A C 1
ATOM 3211 O O . ALA A 1 407 ? -14.867 23.016 19 1 98.19 407 ALA A O 1
ATOM 3212 N N . ASN A 1 408 ? -14.547 24.953 19.984 1 97 408 ASN A N 1
ATOM 3213 C CA . ASN A 1 408 ? -14.25 25.703 18.766 1 97 408 ASN A CA 1
ATOM 3214 C C . ASN A 1 408 ? -12.758 25.938 18.609 1 97 408 ASN A C 1
ATOM 3216 O O . ASN A 1 408 ? -12.141 26.641 19.422 1 97 408 ASN A O 1
ATOM 3220 N N . LEU A 1 409 ? -12.195 25.344 17.609 1 96.31 409 LEU A N 1
ATOM 3221 C CA . LEU A 1 409 ? -10.773 25.531 17.328 1 96.31 409 LEU A CA 1
ATOM 3222 C C . LEU A 1 409 ? -10.555 26.75 16.422 1 96.31 409 LEU A C 1
ATOM 3224 O O . LEU A 1 409 ? -10.656 26.641 15.203 1 96.31 409 LEU A O 1
ATOM 3228 N N . GLN A 1 410 ? -10.188 27.828 17.062 1 92.81 410 GLN A N 1
ATOM 3229 C CA . GLN A 1 410 ? -10.109 29.109 16.375 1 92.81 410 GLN A CA 1
ATOM 3230 C C . GLN A 1 410 ? -8.68 29.422 15.961 1 92.81 410 GLN A C 1
ATOM 3232 O O . GLN A 1 410 ? -7.969 30.156 16.656 1 92.81 410 GLN A O 1
ATOM 3237 N N . GLU A 1 411 ? -8.352 28.969 14.844 1 88.5 411 GLU A N 1
ATOM 3238 C CA . GLU A 1 411 ? -7.012 29.266 14.344 1 88.5 411 GLU A CA 1
ATOM 3239 C C . GLU A 1 411 ? -6.848 30.766 14.102 1 88.5 411 GLU A C 1
ATOM 3241 O O . GLU A 1 411 ? -7.793 31.438 13.68 1 88.5 411 GLU A O 1
ATOM 3246 N N . ARG A 1 412 ? -5.699 31.188 14.305 1 84.06 412 ARG A N 1
ATOM 3247 C CA . ARG A 1 412 ? -5.418 32.625 14.18 1 84.06 412 ARG A CA 1
ATOM 3248 C C . ARG A 1 412 ? -5.766 33.125 12.789 1 84.06 412 ARG A C 1
ATOM 3250 O O . ARG A 1 412 ? -5.367 32.531 11.781 1 84.06 412 ARG A O 1
ATOM 3257 N N . ASN A 1 413 ? -6.488 34.188 12.695 1 83.62 413 ASN A N 1
ATOM 3258 C CA . ASN A 1 413 ? -6.84 34.938 11.492 1 83.62 413 ASN A CA 1
ATOM 3259 C C . ASN A 1 413 ? -7.742 34.125 10.562 1 83.62 413 ASN A C 1
ATOM 3261 O O . ASN A 1 413 ? -7.973 34.5 9.422 1 83.62 413 ASN A O 1
ATOM 3265 N N . GLN A 1 414 ? -8.164 33.031 11.055 1 85.88 414 GLN A N 1
ATOM 3266 C CA . GLN A 1 414 ? -9.078 32.219 10.25 1 85.88 414 GLN A CA 1
ATOM 3267 C C . GLN A 1 414 ? -10.492 32.812 10.281 1 85.88 414 GLN A C 1
ATOM 3269 O O . GLN A 1 414 ? -10.922 33.344 11.297 1 85.88 414 GLN A O 1
ATOM 3274 N N . ASP A 1 415 ? -11.172 32.688 9.141 1 86.25 415 ASP A N 1
ATOM 3275 C CA . ASP A 1 415 ? -12.594 33.031 9.125 1 86.25 415 ASP A CA 1
ATOM 3276 C C . ASP A 1 415 ? -13.375 32.219 10.148 1 86.25 415 ASP A C 1
ATOM 3278 O O . ASP A 1 415 ? -13.266 30.984 10.172 1 86.25 415 ASP A O 1
ATOM 3282 N N . PRO A 1 416 ? -14.125 32.875 10.961 1 88.75 416 PRO A N 1
ATOM 3283 C CA . PRO A 1 416 ? -14.875 32.156 11.984 1 88.75 416 PRO A CA 1
ATOM 3284 C C . PRO A 1 416 ? -15.781 31.062 11.406 1 88.75 416 PRO A C 1
ATOM 3286 O O . PRO A 1 416 ? -16.094 30.078 12.086 1 88.75 416 PRO A O 1
ATOM 3289 N N . ARG A 1 417 ? -16.328 31.25 10.172 1 91 417 ARG A N 1
ATOM 3290 C CA . ARG A 1 417 ? -17.203 30.281 9.531 1 91 417 ARG A CA 1
ATOM 3291 C C . ARG A 1 417 ? -16.453 28.984 9.219 1 91 417 ARG A C 1
ATOM 3293 O O . ARG A 1 417 ? -17.078 27.969 8.938 1 91 417 ARG A O 1
ATOM 3300 N N . ASP A 1 418 ? -15.07 29.062 9.359 1 90.44 418 ASP A N 1
ATOM 3301 C CA . ASP A 1 418 ? -14.25 27.922 8.992 1 90.44 418 ASP A CA 1
ATOM 3302 C C . ASP A 1 418 ? -13.648 27.25 10.227 1 90.44 418 ASP A C 1
ATOM 3304 O O . ASP A 1 418 ? -12.93 26.266 10.117 1 90.44 418 ASP A O 1
ATOM 3308 N N . HIS A 1 419 ? -13.93 27.797 11.375 1 92.81 419 HIS A N 1
ATOM 3309 C CA . HIS A 1 419 ? -13.43 27.172 12.594 1 92.81 419 HIS A CA 1
ATOM 3310 C C . HIS A 1 419 ? -13.922 25.734 12.727 1 92.81 419 HIS A C 1
ATOM 3312 O O . HIS A 1 419 ? -15.102 25.453 12.523 1 92.81 419 HIS A O 1
ATOM 3318 N N . GLU A 1 420 ? -13.008 24.906 12.969 1 94.44 420 GLU A N 1
ATOM 3319 C CA . GLU A 1 420 ? -13.391 23.531 13.227 1 94.44 420 GLU A CA 1
ATOM 3320 C C . GLU A 1 420 ? -14.016 23.375 14.609 1 94.44 420 GLU A C 1
ATOM 3322 O O . GLU A 1 420 ? -13.539 23.969 15.578 1 94.44 420 GLU A O 1
ATOM 3327 N N . ARG A 1 421 ? -15.094 22.688 14.656 1 97.31 421 ARG A N 1
ATOM 3328 C CA . ARG A 1 421 ? -15.766 22.391 15.922 1 97.31 421 ARG A CA 1
ATOM 3329 C C . ARG A 1 421 ? -15.695 20.906 16.234 1 97.31 421 ARG A C 1
ATOM 3331 O O . ARG A 1 421 ? -15.898 20.062 15.359 1 97.31 421 ARG A O 1
ATOM 3338 N N . VAL A 1 422 ? -15.352 20.625 17.484 1 97.81 422 VAL A N 1
ATOM 3339 C CA . VAL A 1 422 ? -15.172 19.234 17.859 1 97.81 422 VAL A CA 1
ATOM 3340 C C . VAL A 1 422 ? -15.789 19 19.234 1 97.81 422 VAL A C 1
ATOM 3342 O O . VAL A 1 422 ? -16.156 19.953 19.938 1 97.81 422 VAL A O 1
ATOM 3345 N N . ARG A 1 423 ? -15.828 17.781 19.641 1 98.19 423 ARG A N 1
ATOM 3346 C CA . ARG A 1 423 ? -16.406 17.422 20.922 1 98.19 423 ARG A CA 1
ATOM 3347 C C . ARG A 1 423 ? -15.406 17.641 22.047 1 98.19 423 ARG A C 1
ATOM 3349 O O . ARG A 1 423 ? -14.195 17.469 21.859 1 98.19 423 ARG A O 1
ATOM 3356 N N . ALA A 1 424 ? -15.906 17.938 23.188 1 98.56 424 ALA A N 1
ATOM 3357 C CA . ALA A 1 424 ? -15.141 18.016 24.438 1 98.56 424 ALA A CA 1
ATOM 3358 C C . ALA A 1 424 ? -15.961 17.5 25.609 1 98.56 424 ALA A C 1
ATOM 3360 O O . ALA A 1 424 ? -17.188 17.453 25.547 1 98.56 424 ALA A O 1
ATOM 3361 N N . GLU A 1 425 ? -15.203 17.125 26.625 1 98.31 425 GLU A N 1
ATOM 3362 C CA . GLU A 1 425 ? -15.828 16.516 27.781 1 98.31 425 GLU A CA 1
ATOM 3363 C C . GLU A 1 425 ? -14.961 16.672 29.031 1 98.31 425 GLU A C 1
ATOM 3365 O O . GLU A 1 425 ? -13.734 16.625 28.953 1 98.31 425 GLU A O 1
ATOM 3370 N N . PHE A 1 426 ? -15.688 16.953 30.125 1 98.62 426 PHE A N 1
ATOM 3371 C CA . PHE A 1 426 ? -14.977 17 31.406 1 98.62 426 PHE A CA 1
ATOM 3372 C C . PHE A 1 426 ? -15.297 15.758 32.219 1 98.62 426 PHE A C 1
ATOM 3374 O O . PHE A 1 426 ? -16.375 15.18 32.094 1 98.62 426 PHE A O 1
ATOM 3381 N N . ARG A 1 427 ? -14.336 15.359 33.062 1 98.06 427 ARG A N 1
ATOM 3382 C CA . ARG A 1 427 ? -14.531 14.32 34.062 1 98.06 427 ARG A CA 1
ATOM 3383 C C . ARG A 1 427 ? -14.266 14.859 35.469 1 98.06 427 ARG A C 1
ATOM 3385 O O . ARG A 1 427 ? -13.219 15.469 35.719 1 98.06 427 ARG A O 1
ATOM 3392 N N . ILE A 1 428 ? -15.242 14.594 36.281 1 97.31 428 ILE A N 1
ATOM 3393 C CA . ILE A 1 428 ? -15.172 15.047 37.656 1 97.31 428 ILE A CA 1
ATOM 3394 C C . ILE A 1 428 ? -14.828 13.875 38.562 1 97.31 428 ILE A C 1
ATOM 3396 O O . ILE A 1 428 ? -15.383 12.781 38.438 1 97.31 428 ILE A O 1
ATOM 3400 N N . GLY A 1 429 ? -13.938 14.094 39.469 1 94.38 429 GLY A N 1
ATOM 3401 C CA . GLY A 1 429 ? -13.547 13.07 40.438 1 94.38 429 GLY A CA 1
ATOM 3402 C C . GLY A 1 429 ? -14.547 12.898 41.562 1 94.38 429 GLY A C 1
ATOM 3403 O O . GLY A 1 429 ? -15.461 13.711 41.719 1 94.38 429 GLY A O 1
ATOM 3404 N N . VAL A 1 430 ? -14.305 11.883 42.312 1 94 430 VAL A N 1
ATOM 3405 C CA . VAL A 1 430 ? -15.172 11.547 43.438 1 94 430 VAL A CA 1
ATOM 3406 C C . VAL A 1 430 ? -15.133 12.664 44.469 1 94 430 VAL A C 1
ATOM 3408 O O . VAL A 1 430 ? -16.078 12.836 45.25 1 94 430 VAL A O 1
ATOM 3411 N N . ASP A 1 431 ? -14.102 13.445 44.5 1 93.31 431 ASP A N 1
ATOM 3412 C CA . ASP A 1 431 ? -13.961 14.555 45.438 1 93.31 431 ASP A CA 1
ATOM 3413 C C . ASP A 1 431 ? -14.742 15.781 44.938 1 93.31 431 ASP A C 1
ATOM 3415 O O . ASP A 1 431 ? -14.711 16.828 45.594 1 93.31 431 ASP A O 1
ATOM 3419 N N . GLY A 1 432 ? -15.281 15.68 43.812 1 93.88 432 GLY A N 1
ATOM 3420 C CA . GLY A 1 432 ? -16.125 16.75 43.312 1 93.88 432 GLY A CA 1
ATOM 3421 C C . GLY A 1 432 ? -15.359 17.797 42.531 1 93.88 432 GLY A C 1
ATOM 3422 O O . GLY A 1 432 ? -15.898 18.875 42.219 1 93.88 432 GLY A O 1
ATOM 3423 N N . ARG A 1 433 ? -14.125 17.516 42.25 1 94.81 433 ARG A N 1
ATOM 3424 C CA . ARG A 1 433 ? -13.312 18.453 41.469 1 94.81 433 ARG A CA 1
ATOM 3425 C C . ARG A 1 433 ? -13.094 17.953 40.062 1 94.81 433 ARG A C 1
ATOM 3427 O O . ARG A 1 433 ? -13.07 16.75 39.812 1 94.81 433 ARG A O 1
ATOM 3434 N N . VAL A 1 434 ? -12.945 18.891 39.125 1 97.44 434 VAL A N 1
ATOM 3435 C CA . VAL A 1 434 ? -12.664 18.516 37.75 1 97.44 434 VAL A CA 1
ATOM 3436 C C . VAL A 1 434 ? -11.266 17.906 37.656 1 97.44 434 VAL A C 1
ATOM 3438 O O . VAL A 1 434 ? -10.289 18.5 38.125 1 97.44 434 VAL A O 1
ATOM 3441 N N . ARG A 1 435 ? -11.164 16.75 37.031 1 97.06 435 ARG A N 1
ATOM 3442 C CA . ARG A 1 435 ? -9.898 16.016 37 1 97.06 435 ARG A CA 1
ATOM 3443 C C . ARG A 1 435 ? -9.289 16.078 35.594 1 97.06 435 ARG A C 1
ATOM 3445 O O . ARG A 1 435 ? -8.062 16.125 35.438 1 97.06 435 ARG A O 1
ATOM 3452 N N . GLU A 1 436 ? -10.156 16.016 34.594 1 98.19 436 GLU A N 1
ATOM 3453 C CA . GLU A 1 436 ? -9.664 15.898 33.219 1 98.19 436 GLU A CA 1
ATOM 3454 C C . GLU A 1 436 ? -10.594 16.609 32.25 1 98.19 436 GLU A C 1
ATOM 3456 O O . GLU A 1 436 ? -11.781 16.781 32.531 1 98.19 436 GLU A O 1
ATOM 3461 N N . VAL A 1 437 ? -10.031 17.016 31.172 1 98.69 437 VAL A N 1
ATOM 3462 C CA . VAL A 1 437 ? -10.797 17.5 30.031 1 98.69 437 VAL A CA 1
ATOM 3463 C C . VAL A 1 437 ? -10.352 16.781 28.75 1 98.69 437 VAL A C 1
ATOM 3465 O O . VAL A 1 437 ? -9.156 16.688 28.484 1 98.69 437 VAL A O 1
ATOM 3468 N N . GLY A 1 438 ? -11.258 16.188 28.094 1 98.62 438 GLY A N 1
ATOM 3469 C CA . GLY A 1 438 ? -11.023 15.547 26.812 1 98.62 438 GLY A CA 1
ATOM 3470 C C . GLY A 1 438 ? -11.492 16.375 25.641 1 98.62 438 GLY A C 1
ATOM 3471 O O . GLY A 1 438 ? -12.602 16.922 25.656 1 98.62 438 GLY A O 1
ATOM 3472 N N . VAL A 1 439 ? -10.641 16.547 24.625 1 98.25 439 VAL A N 1
ATOM 3473 C CA . VAL A 1 439 ? -11 17.266 23.406 1 98.25 439 VAL A CA 1
ATOM 3474 C C . VAL A 1 439 ? -10.68 16.391 22.188 1 98.25 439 VAL A C 1
ATOM 3476 O O . VAL A 1 439 ? -9.625 15.766 22.125 1 98.25 439 VAL A O 1
ATOM 3479 N N . ASP A 1 440 ? -11.594 16.297 21.234 1 97.69 440 ASP A N 1
ATOM 3480 C CA . ASP A 1 440 ? -11.445 15.516 20.016 1 97.69 440 ASP A CA 1
ATOM 3481 C C . ASP A 1 440 ? -10.531 16.219 19.016 1 97.69 440 ASP A C 1
ATOM 3483 O O . ASP A 1 440 ? -10.977 16.641 17.953 1 97.69 440 ASP A O 1
ATOM 3487 N N . LEU A 1 441 ? -9.234 16.188 19.281 1 96.44 441 LEU A N 1
ATOM 3488 C CA . LEU A 1 441 ? -8.281 17.016 18.562 1 96.44 441 LEU A CA 1
ATOM 3489 C C . LEU A 1 441 ? -7.688 16.266 17.375 1 96.44 441 LEU A C 1
ATOM 3491 O O . LEU A 1 441 ? -6.957 16.844 16.562 1 96.44 441 LEU A O 1
ATOM 3495 N N . GLU A 1 442 ? -7.941 14.961 17.234 1 95.88 442 GLU A N 1
ATOM 3496 C CA . GLU A 1 442 ? -7.43 14.141 16.141 1 95.88 442 GLU A CA 1
ATOM 3497 C C . GLU A 1 442 ? -8.547 13.344 15.477 1 95.88 442 GLU A C 1
ATOM 3499 O O . GLU A 1 442 ? -9 12.328 16.016 1 95.88 442 GLU A O 1
ATOM 3504 N N . PRO A 1 443 ? -8.875 13.781 14.32 1 92.62 443 PRO A N 1
ATOM 3505 C CA . PRO A 1 443 ? -10.016 13.156 13.648 1 92.62 443 PRO A CA 1
ATOM 3506 C C . PRO A 1 443 ? -9.836 11.648 13.453 1 92.62 443 PRO A C 1
ATOM 3508 O O . PRO A 1 443 ? -10.812 10.898 13.492 1 92.62 443 PRO A O 1
ATOM 3511 N N . GLU A 1 444 ? -8.664 11.188 13.328 1 93.81 444 GLU A N 1
ATOM 3512 C CA . GLU A 1 444 ? -8.406 9.773 13.07 1 93.81 444 GLU A CA 1
ATOM 3513 C C . GLU A 1 444 ? -8.656 8.93 14.312 1 93.81 444 GLU A C 1
ATOM 3515 O O . GLU A 1 444 ? -8.664 7.703 14.25 1 93.81 444 GLU A O 1
ATOM 3520 N N . MET A 1 445 ? -8.945 9.562 15.414 1 94.94 445 MET A N 1
ATOM 3521 C CA . MET A 1 445 ? -9.234 8.828 16.641 1 94.94 445 MET A CA 1
ATOM 3522 C C . MET A 1 445 ? -10.719 8.492 16.75 1 94.94 445 MET A C 1
ATOM 3524 O O . MET A 1 445 ? -11.156 7.906 17.734 1 94.94 445 MET A O 1
ATOM 3528 N N . ASP A 1 446 ? -11.469 8.844 15.766 1 91.5 446 ASP A N 1
ATOM 3529 C CA . ASP A 1 446 ? -12.859 8.43 15.602 1 91.5 446 ASP A CA 1
ATOM 3530 C C . ASP A 1 446 ? -13.68 8.734 16.859 1 91.5 446 ASP A C 1
ATOM 3532 O O . ASP A 1 446 ? -14.328 7.844 17.406 1 91.5 446 ASP A O 1
ATOM 3536 N N . GLY A 1 447 ? -13.508 9.883 17.328 1 92.25 447 GLY A N 1
ATOM 3537 C CA . GLY A 1 447 ? -14.344 10.344 18.422 1 92.25 447 GLY A CA 1
ATOM 3538 C C . GLY A 1 447 ? -13.68 10.203 19.781 1 92.25 447 GLY A C 1
ATOM 3539 O O . GLY A 1 447 ? -14.125 10.797 20.766 1 92.25 447 GLY A O 1
ATOM 3540 N N . LYS A 1 448 ? -12.648 9.375 19.812 1 95.06 448 LYS A N 1
ATOM 3541 C CA . LYS A 1 448 ? -11.875 9.367 21.047 1 95.06 448 LYS A CA 1
ATOM 3542 C C . LYS A 1 448 ? -11.172 10.703 21.266 1 95.06 448 LYS A C 1
ATOM 3544 O O . LYS A 1 448 ? -10.805 11.383 20.312 1 95.06 448 LYS A O 1
ATOM 3549 N N . LYS A 1 449 ? -11.023 11.023 22.531 1 97.75 449 LYS A N 1
ATOM 3550 C CA . LYS A 1 449 ? -10.539 12.367 22.844 1 97.75 449 LYS A CA 1
ATOM 3551 C C . LYS A 1 449 ? -9.117 12.328 23.391 1 97.75 449 LYS A C 1
ATOM 3553 O O . LYS A 1 449 ? -8.656 11.281 23.859 1 97.75 449 LYS A O 1
ATOM 3558 N N . ILE A 1 450 ? -8.445 13.391 23.188 1 97.62 450 ILE A N 1
ATOM 3559 C CA . ILE A 1 450 ? -7.191 13.648 23.891 1 97.62 450 ILE A CA 1
ATOM 3560 C C . ILE A 1 450 ? -7.488 14.172 25.281 1 97.62 450 ILE A C 1
ATOM 3562 O O . ILE A 1 450 ? -8.086 15.242 25.453 1 97.62 450 ILE A O 1
ATOM 3566 N N . TRP A 1 451 ? -7.027 13.477 26.297 1 98.06 451 TRP A N 1
ATOM 3567 C CA . TRP A 1 451 ? -7.383 13.805 27.672 1 98.06 451 TRP A CA 1
ATOM 3568 C C . TRP A 1 451 ? -6.234 14.523 28.375 1 98.06 451 TRP A C 1
ATOM 3570 O O . TRP A 1 451 ? -5.148 13.961 28.516 1 98.06 451 TRP A O 1
ATOM 3580 N N . PHE A 1 452 ? -6.516 15.68 28.781 1 97.81 452 PHE A N 1
ATOM 3581 C CA . PHE A 1 452 ? -5.598 16.484 29.578 1 97.81 452 PHE A CA 1
ATOM 3582 C C . PHE A 1 452 ? -5.898 16.328 31.062 1 97.81 452 PHE A C 1
ATOM 3584 O O . PHE A 1 452 ? -7.066 16.312 31.469 1 97.81 452 PHE A O 1
ATOM 3591 N N . LEU A 1 453 ? -4.863 16.281 31.844 1 97.88 453 LEU A N 1
ATOM 3592 C CA . LEU A 1 453 ? -5.012 16.141 33.281 1 97.88 453 LEU A CA 1
ATOM 3593 C C . LEU A 1 453 ? -4.867 17.484 33.969 1 97.88 453 LEU A C 1
ATOM 3595 O O . LEU A 1 453 ? -3.971 18.266 33.656 1 97.88 453 LEU A O 1
ATOM 3599 N N . ARG A 1 454 ? -5.766 17.719 34.875 1 97.69 454 ARG A N 1
ATOM 3600 C CA . ARG A 1 454 ? -5.707 18.969 35.625 1 97.69 454 ARG A CA 1
ATOM 3601 C C . ARG A 1 454 ? -4.492 19 36.562 1 97.69 454 ARG A C 1
ATOM 3603 O O . ARG A 1 454 ? -4.18 18.016 37.219 1 97.69 454 ARG A O 1
ATOM 3610 N N . VAL A 1 455 ? -3.799 20.094 36.5 1 95.06 455 VAL A N 1
ATOM 3611 C CA . VAL A 1 455 ? -2.68 20.312 37.406 1 95.06 455 VAL A CA 1
ATOM 3612 C C . VAL A 1 455 ? -3.178 20.969 38.719 1 95.06 455 VAL A C 1
ATOM 3614 O O . VAL A 1 455 ? -3.852 22 38.656 1 95.06 455 VAL A O 1
ATOM 3617 N N . MET A 1 456 ? -3.1 20.281 39.781 1 84.12 456 MET A N 1
ATOM 3618 C CA . MET A 1 456 ? -3.566 20.797 41.062 1 84.12 456 MET A CA 1
ATOM 3619 C C . MET A 1 456 ? -2.596 21.844 41.625 1 84.12 456 MET A C 1
ATOM 3621 O O . MET A 1 456 ? -1.379 21.688 41.5 1 84.12 456 MET A O 1
ATOM 3625 N N . SER A 1 457 ? -2.965 23.094 41.625 1 63.12 457 SER A N 1
ATOM 3626 C CA . SER A 1 457 ? -2.129 24.062 42.312 1 63.12 457 SER A CA 1
ATOM 3627 C C . SER A 1 457 ? -1.674 23.547 43.688 1 63.12 457 SER A C 1
ATOM 3629 O O . SER A 1 457 ? -2.467 22.969 44.438 1 63.12 457 SER A O 1
ATOM 3631 N N . VAL A 1 458 ? -0.443 23.109 43.875 1 49.09 458 VAL A N 1
ATOM 3632 C CA . VAL A 1 458 ? 0.094 22.891 45.219 1 49.09 458 VAL A CA 1
ATOM 3633 C C . VAL A 1 458 ? -0.315 24.031 46.125 1 49.09 458 VAL A C 1
ATOM 3635 O O . VAL A 1 458 ? -0.082 25.203 45.812 1 49.09 458 VAL A O 1
ATOM 3638 N N . SER A 1 459 ? -1.36 23.922 46.844 1 41.91 459 SER A N 1
ATOM 3639 C CA . SER A 1 459 ? -1.436 24.844 47.969 1 41.91 459 SER A CA 1
ATOM 3640 C C . SER A 1 459 ? -0.05 25.125 48.531 1 41.91 459 SER A C 1
ATOM 3642 O O . SER A 1 459 ? 0.823 24.25 48.531 1 41.91 459 SER A O 1
ATOM 3644 N N . SER A 1 460 ? 0.348 26.391 48.594 1 34.81 460 SER A N 1
ATOM 3645 C CA . SER A 1 460 ? 1.396 26.875 49.5 1 34.81 460 SER A CA 1
ATOM 3646 C C . SER A 1 460 ? 1.383 26.125 50.812 1 34.81 460 SER A C 1
ATOM 3648 O O . SER A 1 460 ? 0.522 26.375 51.656 1 34.81 460 SER A O 1
ATOM 3650 N N . MET A 1 461 ? 1.482 24.906 50.969 1 29.59 461 MET A N 1
ATOM 3651 C CA . MET A 1 461 ? 1.956 24.578 52.312 1 29.59 461 MET A CA 1
ATOM 3652 C C . MET A 1 461 ? 3.164 25.422 52.688 1 29.59 461 MET A C 1
ATOM 3654 O O . MET A 1 461 ? 4.109 25.547 51.906 1 29.59 461 MET A O 1
ATOM 3658 N N . GLU A 1 462 ? 2.963 26.391 53.656 1 28.2 462 GLU A N 1
ATOM 3659 C CA . GLU A 1 462 ? 3.871 27.031 54.594 1 28.2 462 GLU A CA 1
ATOM 3660 C C . GLU A 1 462 ? 5.023 26.109 54.969 1 28.2 462 GLU A C 1
ATOM 3662 O O . GLU A 1 462 ? 4.812 25.078 55.594 1 28.2 462 GLU A O 1
ATOM 3667 N N . LEU A 1 463 ? 5.938 25.688 54.094 1 20.95 463 LEU A N 1
ATOM 3668 C CA . LEU A 1 463 ? 7.238 25.766 54.75 1 20.95 463 LEU A CA 1
ATOM 3669 C C . LEU A 1 463 ? 7.703 27.219 54.844 1 20.95 463 LEU A C 1
ATOM 3671 O O . LEU A 1 463 ? 7.488 28.016 53.938 1 20.95 463 LEU A O 1
ATOM 3675 N N . MET B 1 1 ? -11.398 -21.562 -15.023 1 89.94 1 MET B N 1
ATOM 3676 C CA . MET B 1 1 ? -11.352 -20.109 -15.008 1 89.94 1 MET B CA 1
ATOM 3677 C C . MET B 1 1 ? -10.148 -19.609 -14.219 1 89.94 1 MET B C 1
ATOM 3679 O O . MET B 1 1 ? -9.922 -18.406 -14.125 1 89.94 1 MET B O 1
ATOM 3683 N N . ALA B 1 2 ? -9.375 -20.516 -13.695 1 90.38 2 ALA B N 1
ATOM 3684 C CA . ALA B 1 2 ? -8.078 -20.266 -13.078 1 90.38 2 ALA B CA 1
ATOM 3685 C C . ALA B 1 2 ? -8.172 -19.125 -12.07 1 90.38 2 ALA B C 1
ATOM 3687 O O . ALA B 1 2 ? -9.055 -19.109 -11.211 1 90.38 2 ALA B O 1
ATOM 3688 N N . SER B 1 3 ? -7.285 -18.203 -12.062 1 94.88 3 SER B N 1
ATOM 3689 C CA . SER B 1 3 ? -7.102 -17.203 -11 1 94.88 3 SER B CA 1
ATOM 3690 C C . SER B 1 3 ? -8.258 -16.219 -10.961 1 94.88 3 SER B C 1
ATOM 3692 O O . SER B 1 3 ? -8.406 -15.461 -9.992 1 94.88 3 SER B O 1
ATOM 3694 N N . THR B 1 4 ? -9.125 -16.188 -11.938 1 96.75 4 THR B N 1
ATOM 3695 C CA . THR B 1 4 ? -10.289 -15.305 -11.852 1 96.75 4 THR B CA 1
ATOM 3696 C C . THR B 1 4 ? -11.234 -15.766 -10.75 1 96.75 4 THR B C 1
ATOM 3698 O O . THR B 1 4 ? -12.094 -15.008 -10.305 1 96.75 4 THR B O 1
ATOM 3701 N N . THR B 1 5 ? -11.102 -17 -10.328 1 96.25 5 THR B N 1
ATOM 3702 C CA . THR B 1 5 ? -11.836 -17.562 -9.203 1 96.25 5 THR B CA 1
ATOM 3703 C C . THR B 1 5 ? -11.656 -16.703 -7.949 1 96.25 5 THR B C 1
ATOM 3705 O O . THR B 1 5 ? -12.562 -16.578 -7.129 1 96.25 5 THR B O 1
ATOM 3708 N N . LYS B 1 6 ? -10.57 -16.016 -7.84 1 98.06 6 LYS B N 1
ATOM 3709 C CA . LYS B 1 6 ? -10.227 -15.211 -6.676 1 98.06 6 LYS B CA 1
ATOM 3710 C C . LYS B 1 6 ? -11.281 -14.141 -6.414 1 98.06 6 LYS B C 1
ATOM 3712 O O . LYS B 1 6 ? -11.57 -13.812 -5.262 1 98.06 6 LYS B O 1
ATOM 3717 N N . SER B 1 7 ? -11.906 -13.617 -7.453 1 98.5 7 SER B N 1
ATOM 3718 C CA . SER B 1 7 ? -12.938 -12.602 -7.285 1 98.5 7 SER B CA 1
ATOM 3719 C C . SER B 1 7 ? -14.156 -13.164 -6.562 1 98.5 7 SER B C 1
ATOM 3721 O O . SER B 1 7 ? -14.789 -12.461 -5.77 1 98.5 7 SER B O 1
ATOM 3723 N N . PHE B 1 8 ? -14.461 -14.406 -6.801 1 98.19 8 PHE B N 1
ATOM 3724 C CA . PHE B 1 8 ? -15.609 -15.047 -6.164 1 98.19 8 PHE B CA 1
ATOM 3725 C C . PHE B 1 8 ? -15.312 -15.359 -4.703 1 98.19 8 PHE B C 1
ATOM 3727 O O . PHE B 1 8 ? -16.203 -15.258 -3.852 1 98.19 8 PHE B O 1
ATOM 3734 N N . ALA B 1 9 ? -14.055 -15.773 -4.449 1 97.69 9 ALA B N 1
ATOM 3735 C CA . ALA B 1 9 ? -13.68 -16 -3.055 1 97.69 9 ALA B CA 1
ATOM 3736 C C . ALA B 1 9 ? -13.812 -14.719 -2.236 1 97.69 9 ALA B C 1
ATOM 3738 O O . ALA B 1 9 ? -14.344 -14.742 -1.126 1 97.69 9 ALA B O 1
ATOM 3739 N N . ALA B 1 10 ? -13.367 -13.664 -2.791 1 98.75 10 ALA B N 1
ATOM 3740 C CA . ALA B 1 10 ? -13.477 -12.367 -2.117 1 98.75 10 ALA B CA 1
ATOM 3741 C C . ALA B 1 10 ? -14.938 -11.961 -1.938 1 98.75 10 ALA B C 1
ATOM 3743 O O . ALA B 1 10 ? -15.328 -11.477 -0.875 1 98.75 10 ALA B O 1
ATOM 3744 N N . ALA B 1 11 ? -15.703 -12.164 -2.943 1 98.75 11 ALA B N 1
ATOM 3745 C CA . ALA B 1 11 ? -17.125 -11.852 -2.867 1 98.75 11 ALA B CA 1
ATOM 3746 C C . ALA B 1 11 ? -17.828 -12.68 -1.793 1 98.75 11 ALA B C 1
ATOM 3748 O O . ALA B 1 11 ? -18.672 -12.172 -1.059 1 98.75 11 ALA B O 1
ATOM 3749 N N . ALA B 1 12 ? -17.469 -13.938 -1.75 1 98 12 ALA B N 1
ATOM 3750 C CA . ALA B 1 12 ? -18.031 -14.805 -0.723 1 98 12 ALA B CA 1
ATOM 3751 C C . ALA B 1 12 ? -17.75 -14.266 0.674 1 98 12 ALA B C 1
ATOM 3753 O O . ALA B 1 12 ? -18.656 -14.211 1.521 1 98 12 ALA B O 1
ATOM 3754 N N . MET B 1 13 ? -16.516 -13.859 0.88 1 98.12 13 MET B N 1
ATOM 3755 C CA . MET B 1 13 ? -16.156 -13.305 2.184 1 98.12 13 MET B CA 1
ATOM 3756 C C . MET B 1 13 ? -16.938 -12.023 2.463 1 98.12 13 MET B C 1
ATOM 3758 O O . MET B 1 13 ? -17.344 -11.773 3.598 1 98.12 13 MET B O 1
ATOM 3762 N N . SER B 1 14 ? -17.156 -11.219 1.443 1 98.12 14 SER B N 1
ATOM 3763 C CA . SER B 1 14 ? -17.938 -10 1.631 1 98.12 14 SER B CA 1
ATOM 3764 C C . SER B 1 14 ? -19.359 -10.312 2.082 1 98.12 14 SER B C 1
ATOM 3766 O O . SER B 1 14 ? -19.938 -9.586 2.895 1 98.12 14 SER B O 1
ATOM 3768 N N . LEU B 1 15 ? -19.922 -11.367 1.537 1 97.38 15 LEU B N 1
ATOM 3769 C CA . LEU B 1 15 ? -21.266 -11.789 1.941 1 97.38 15 LEU B CA 1
ATOM 3770 C C . LEU B 1 15 ? -21.266 -12.234 3.398 1 97.38 15 LEU B C 1
ATOM 3772 O O . LEU B 1 15 ? -22.188 -11.898 4.148 1 97.38 15 LEU B O 1
ATOM 3776 N N . VAL B 1 16 ? -20.234 -12.984 3.793 1 96 16 VAL B N 1
ATOM 3777 C CA . VAL B 1 16 ? -20.125 -13.445 5.172 1 96 16 VAL B CA 1
ATOM 3778 C C . VAL B 1 16 ? -20.016 -12.25 6.113 1 96 16 VAL B C 1
ATOM 3780 O O . VAL B 1 16 ? -20.672 -12.211 7.156 1 96 16 VAL B O 1
ATOM 3783 N N . ILE B 1 17 ? -19.25 -11.273 5.77 1 95.25 17 ILE B N 1
ATOM 3784 C CA . ILE B 1 17 ? -19.062 -10.062 6.57 1 95.25 17 ILE B CA 1
ATOM 3785 C C . ILE B 1 17 ? -20.391 -9.32 6.695 1 95.25 17 ILE B C 1
ATOM 3787 O O . ILE B 1 17 ? -20.766 -8.875 7.781 1 95.25 17 ILE B O 1
ATOM 3791 N N . ASP B 1 18 ? -21.125 -9.195 5.566 1 93.62 18 ASP B N 1
ATOM 3792 C CA . ASP B 1 18 ? -22.438 -8.539 5.57 1 93.62 18 ASP B CA 1
ATOM 3793 C C . ASP B 1 18 ? -23.422 -9.289 6.465 1 93.62 18 ASP B C 1
ATOM 3795 O O . ASP B 1 18 ? -24.188 -8.672 7.203 1 93.62 18 ASP B O 1
ATOM 3799 N N . ASP B 1 19 ? -23.391 -10.555 6.348 1 90.25 19 ASP B N 1
ATOM 3800 C CA . ASP B 1 19 ? -24.281 -11.383 7.156 1 90.25 19 ASP B CA 1
ATOM 3801 C C . ASP B 1 19 ? -23.984 -11.211 8.648 1 90.25 19 ASP B C 1
ATOM 3803 O O . ASP B 1 19 ? -24.906 -11.242 9.469 1 90.25 19 ASP B O 1
ATOM 3807 N N . CYS B 1 20 ? -22.781 -11.094 8.969 1 83 20 CYS B N 1
ATOM 3808 C CA . CYS B 1 20 ? -22.359 -10.977 10.359 1 83 20 CYS B CA 1
ATOM 3809 C C . CYS B 1 20 ? -22.734 -9.609 10.93 1 83 20 CYS B C 1
ATOM 3811 O O . CYS B 1 20 ? -22.891 -9.461 12.141 1 83 20 CYS B O 1
ATOM 3813 N N . LYS B 1 21 ? -22.828 -8.594 10.164 1 75.94 21 LYS B N 1
ATOM 3814 C CA . LYS B 1 21 ? -23.266 -7.277 10.617 1 75.94 21 LYS B CA 1
ATOM 3815 C C . LYS B 1 21 ? -24.734 -7.297 11.016 1 75.94 21 LYS B C 1
ATOM 3817 O O . LYS B 1 21 ? -25.141 -6.539 11.898 1 75.94 21 LYS B O 1
ATOM 3822 N N . HIS B 1 22 ? -25.531 -8.039 10.242 1 64.69 22 HIS B N 1
ATOM 3823 C CA . HIS B 1 22 ? -26.969 -8.062 10.469 1 64.69 22 HIS B CA 1
ATOM 3824 C C . HIS B 1 22 ? -27.344 -9.062 11.562 1 64.69 22 HIS B C 1
ATOM 3826 O O . HIS B 1 22 ? -28.484 -9.102 12.008 1 64.69 22 HIS B O 1
ATOM 3832 N N . ILE B 1 23 ? -26.5 -10.047 11.719 1 54.06 23 ILE B N 1
ATOM 3833 C CA . ILE B 1 23 ? -26.859 -11 12.758 1 54.06 23 ILE B CA 1
ATOM 3834 C C . ILE B 1 23 ? -26.906 -10.297 14.117 1 54.06 23 ILE B C 1
ATOM 3836 O O . ILE B 1 23 ? -25.906 -9.75 14.578 1 54.06 23 ILE B O 1
ATOM 3840 N N . THR B 1 24 ? -28.047 -9.75 14.312 1 43.34 24 THR B N 1
ATOM 3841 C CA . THR B 1 24 ? -28.391 -9.57 15.719 1 43.34 24 THR B CA 1
ATOM 3842 C C . THR B 1 24 ? -27.875 -10.734 16.562 1 43.34 24 THR B C 1
ATOM 3844 O O . THR B 1 24 ? -27.484 -11.773 16.016 1 43.34 24 THR B O 1
ATOM 3847 N N . GLU B 1 25 ? -28.281 -11.062 17.812 1 40.09 25 GLU B N 1
ATOM 3848 C CA . GLU B 1 25 ? -27.812 -12.039 18.797 1 40.09 25 GLU B CA 1
ATOM 3849 C C . GLU B 1 25 ? -27.609 -13.406 18.141 1 40.09 25 GLU B C 1
ATOM 3851 O O . GLU B 1 25 ? -26.656 -14.125 18.469 1 40.09 25 GLU B O 1
ATOM 3856 N N . ASP B 1 26 ? -28.578 -14.055 17.359 1 35.38 26 ASP B N 1
ATOM 3857 C CA . ASP B 1 26 ? -28.859 -15.492 17.344 1 35.38 26 ASP B CA 1
ATOM 3858 C C . ASP B 1 26 ? -28.172 -16.172 16.156 1 35.38 26 ASP B C 1
ATOM 3860 O O . ASP B 1 26 ? -28.016 -17.391 16.156 1 35.38 26 ASP B O 1
ATOM 3864 N N . THR B 1 27 ? -28.297 -15.648 14.961 1 36.78 27 THR B N 1
ATOM 3865 C CA . THR B 1 27 ? -28.203 -16.578 13.844 1 36.78 27 THR B CA 1
ATOM 3866 C C . THR B 1 27 ? -26.75 -16.891 13.523 1 36.78 27 THR B C 1
ATOM 3868 O O . THR B 1 27 ? -26.453 -17.594 12.547 1 36.78 27 THR B O 1
ATOM 3871 N N . CYS B 1 28 ? -25.922 -15.961 13.344 1 43.69 28 CYS B N 1
ATOM 3872 C CA . CYS B 1 28 ? -24.609 -16.531 13.039 1 43.69 28 CYS B CA 1
ATOM 3873 C C . CYS B 1 28 ? -24.328 -17.75 13.891 1 43.69 28 CYS B C 1
ATOM 3875 O O . CYS B 1 28 ? -24.406 -17.688 15.117 1 43.69 28 CYS B O 1
ATOM 3877 N N . ARG B 1 29 ? -24.641 -18.891 13.328 1 38.81 29 ARG B N 1
ATOM 3878 C CA . ARG B 1 29 ? -24.594 -20.125 14.078 1 38.81 29 ARG B CA 1
ATOM 3879 C C . ARG B 1 29 ? -23.797 -19.953 15.375 1 38.81 29 ARG B C 1
ATOM 3881 O O . ARG B 1 29 ? -22.875 -19.156 15.438 1 38.81 29 ARG B O 1
ATOM 3888 N N . ALA B 1 30 ? -24.438 -20.688 16.484 1 36.28 30 ALA B N 1
ATOM 3889 C CA . ALA B 1 30 ? -24.203 -20.828 17.906 1 36.28 30 ALA B CA 1
ATOM 3890 C C . ALA B 1 30 ? -22.719 -20.812 18.234 1 36.28 30 ALA B C 1
ATOM 3892 O O . ALA B 1 30 ? -22.312 -20.484 19.344 1 36.28 30 ALA B O 1
ATOM 3893 N N . ASN B 1 31 ? -22 -21.656 17.453 1 37.03 31 ASN B N 1
ATOM 3894 C CA . ASN B 1 31 ? -20.75 -21.953 18.125 1 37.03 31 ASN B CA 1
ATOM 3895 C C . ASN B 1 31 ? -19.875 -20.719 18.266 1 37.03 31 ASN B C 1
ATOM 3897 O O . ASN B 1 31 ? -18.766 -20.781 18.812 1 37.03 31 ASN B O 1
ATOM 3901 N N . TYR B 1 32 ? -19.906 -19.875 17.125 1 38.25 32 TYR B N 1
ATOM 3902 C CA . TYR B 1 32 ? -19.047 -18.766 17.516 1 38.25 32 TYR B CA 1
ATOM 3903 C C . TYR B 1 32 ? -19.812 -17.781 18.406 1 38.25 32 TYR B C 1
ATOM 3905 O O . TYR B 1 32 ? -20.641 -17.016 17.922 1 38.25 32 TYR B O 1
ATOM 3913 N N . GLU B 1 33 ? -20.5 -18 19.328 1 42.81 33 GLU B N 1
ATOM 3914 C CA . GLU B 1 33 ? -20.75 -17 20.375 1 42.81 33 GLU B CA 1
ATOM 3915 C C . GLU B 1 33 ? -19.859 -15.781 20.203 1 42.81 33 GLU B C 1
ATOM 3917 O O . GLU B 1 33 ? -20.266 -14.664 20.516 1 42.81 33 GLU B O 1
ATOM 3922 N N . LYS B 1 34 ? -18.609 -16.062 20.125 1 40.03 34 LYS B N 1
ATOM 3923 C CA . LYS B 1 34 ? -17.594 -15.031 19.922 1 40.03 34 LYS B CA 1
ATOM 3924 C C . LYS B 1 34 ? -17.594 -14.555 18.469 1 40.03 34 LYS B C 1
ATOM 3926 O O . LYS B 1 34 ? -16.547 -14.195 17.938 1 40.03 34 LYS B O 1
ATOM 3931 N N . ALA B 1 35 ? -18.328 -15.156 17.562 1 45.41 35 ALA B N 1
ATOM 3932 C CA . ALA B 1 35 ? -18.281 -14.578 16.219 1 45.41 35 ALA B CA 1
ATOM 3933 C C . ALA B 1 35 ? -18.375 -13.055 16.266 1 45.41 35 ALA B C 1
ATOM 3935 O O . ALA B 1 35 ? -19.469 -12.492 16.234 1 45.41 35 ALA B O 1
ATOM 3936 N N . ALA B 1 36 ? -17.812 -12.633 17.031 1 53.06 36 ALA B N 1
ATOM 3937 C CA . ALA B 1 36 ? -17.438 -11.219 17 1 53.06 36 ALA B CA 1
ATOM 3938 C C . ALA B 1 36 ? -17.406 -10.688 15.57 1 53.06 36 ALA B C 1
ATOM 3940 O O . ALA B 1 36 ? -17.266 -11.461 14.617 1 53.06 36 ALA B O 1
ATOM 3941 N N . ARG B 1 37 ? -17.844 -9.469 15.281 1 77 37 ARG B N 1
ATOM 3942 C CA . ARG B 1 37 ? -17.953 -8.648 14.078 1 77 37 ARG B CA 1
ATOM 3943 C C . ARG B 1 37 ? -16.781 -8.883 13.133 1 77 37 ARG B C 1
ATOM 3945 O O . ARG B 1 37 ? -15.633 -8.602 13.492 1 77 37 ARG B O 1
ATOM 3952 N N . ILE B 1 38 ? -17.031 -10.148 12.188 1 91.75 38 ILE B N 1
ATOM 3953 C CA . ILE B 1 38 ? -16.031 -10.367 11.148 1 91.75 38 ILE B CA 1
ATOM 3954 C C . ILE B 1 38 ? -15.969 -9.148 10.227 1 91.75 38 ILE B C 1
ATOM 3956 O O . ILE B 1 38 ? -17 -8.633 9.805 1 91.75 38 ILE B O 1
ATOM 3960 N N . HIS B 1 39 ? -14.867 -8.703 10.086 1 94.75 39 HIS B N 1
ATOM 3961 C CA . HIS B 1 39 ? -14.617 -7.617 9.148 1 94.75 39 HIS B CA 1
ATOM 3962 C C . HIS B 1 39 ? -13.344 -7.859 8.344 1 94.75 39 HIS B C 1
ATOM 3964 O O . HIS B 1 39 ? -12.633 -8.844 8.586 1 94.75 39 HIS B O 1
ATOM 3970 N N . TRP B 1 40 ? -13.055 -7.105 7.383 1 97.06 40 TRP B N 1
ATOM 3971 C CA . TRP B 1 40 ? -11.945 -7.309 6.461 1 97.06 40 TRP B CA 1
ATOM 3972 C C . TRP B 1 40 ? -10.617 -7.352 7.207 1 97.06 40 TRP B C 1
ATOM 3974 O O . TRP B 1 40 ? -9.672 -8.016 6.773 1 97.06 40 TRP B O 1
ATOM 3984 N N . THR B 1 41 ? -10.523 -6.691 8.375 1 96.56 41 THR B N 1
ATOM 3985 C CA . THR B 1 41 ? -9.273 -6.605 9.125 1 96.56 41 THR B CA 1
ATOM 3986 C C . THR B 1 41 ? -9.234 -7.652 10.234 1 96.56 41 THR B C 1
ATOM 3988 O O . THR B 1 41 ? -8.406 -7.566 11.148 1 96.56 41 THR B O 1
ATOM 3991 N N . THR B 1 42 ? -10.117 -8.594 10.195 1 96.62 42 THR B N 1
ATOM 3992 C CA . THR B 1 42 ? -10.062 -9.711 11.133 1 96.62 42 THR B CA 1
ATOM 3993 C C . THR B 1 42 ? -8.859 -10.602 10.836 1 96.62 42 THR B C 1
ATOM 3995 O O . THR B 1 42 ? -8.656 -11.023 9.688 1 96.62 42 THR B O 1
ATOM 3998 N N . PRO B 1 43 ? -8.023 -10.891 11.82 1 97.62 43 PRO B N 1
ATOM 3999 C CA . PRO B 1 43 ? -6.898 -11.805 11.602 1 97.62 43 PRO B CA 1
ATOM 4000 C C . PRO B 1 43 ? -7.352 -13.219 11.242 1 97.62 43 PRO B C 1
ATOM 4002 O O . PRO B 1 43 ? -8.281 -13.75 11.852 1 97.62 43 PRO B O 1
ATOM 4005 N N . LEU B 1 44 ? -6.734 -13.828 10.328 1 98.31 44 LEU B N 1
ATOM 4006 C CA . LEU B 1 44 ? -7.094 -15.18 9.914 1 98.31 44 LEU B CA 1
ATOM 4007 C C . LEU B 1 44 ? -6.902 -16.172 11.062 1 98.31 44 LEU B C 1
ATOM 4009 O O . LEU B 1 44 ? -7.715 -17.078 11.242 1 98.31 44 LEU B O 1
ATOM 4013 N N . ALA B 1 45 ? -5.867 -15.969 11.883 1 97.88 45 ALA B N 1
ATOM 4014 C CA . ALA B 1 45 ? -5.551 -16.875 12.977 1 97.88 45 ALA B CA 1
ATOM 4015 C C . ALA B 1 45 ? -6.645 -16.859 14.047 1 97.88 45 ALA B C 1
ATOM 4017 O O . ALA B 1 45 ? -6.777 -17.797 14.828 1 97.88 45 ALA B O 1
ATOM 4018 N N . SER B 1 46 ? -7.41 -15.789 14.125 1 96.56 46 SER B N 1
ATOM 4019 C CA . SER B 1 46 ? -8.516 -15.742 15.07 1 96.56 46 SER B CA 1
ATOM 4020 C C . SER B 1 46 ? -9.664 -16.641 14.633 1 96.56 46 SER B C 1
ATOM 4022 O O . SER B 1 46 ? -10.469 -17.078 15.453 1 96.56 46 SER B O 1
ATOM 4024 N N . ILE B 1 47 ? -9.773 -16.938 13.344 1 96.12 47 ILE B N 1
ATOM 4025 C CA . ILE B 1 47 ? -10.836 -17.75 12.781 1 96.12 47 ILE B CA 1
ATOM 4026 C C . ILE B 1 47 ? -10.391 -19.219 12.742 1 96.12 47 ILE B C 1
ATOM 4028 O O . ILE B 1 47 ? -11.148 -20.109 13.117 1 96.12 47 ILE B O 1
ATOM 4032 N N . ILE B 1 48 ? -9.125 -19.391 12.328 1 97.5 48 ILE B N 1
ATOM 4033 C CA . ILE B 1 48 ? -8.594 -20.75 12.18 1 97.5 48 ILE B CA 1
ATOM 4034 C C . ILE B 1 48 ? -7.23 -20.844 12.859 1 97.5 48 ILE B C 1
ATOM 4036 O O . ILE B 1 48 ? -6.227 -21.125 12.203 1 97.5 48 ILE B O 1
ATOM 4040 N N . PRO B 1 49 ? -7.148 -20.766 14.164 1 96.69 49 PRO B N 1
ATOM 4041 C CA . PRO B 1 49 ? -5.902 -20.594 14.906 1 96.69 49 PRO B CA 1
ATOM 4042 C C . PRO B 1 49 ? -4.953 -21.781 14.758 1 96.69 49 PRO B C 1
ATOM 4044 O O . PRO B 1 49 ? -3.736 -21.594 14.672 1 96.69 49 PRO B O 1
ATOM 4047 N N . ASP B 1 50 ? -5.445 -23 14.633 1 96.94 50 ASP B N 1
ATOM 4048 C CA . ASP B 1 50 ? -4.586 -24.188 14.555 1 96.94 50 ASP B CA 1
ATOM 4049 C C . ASP B 1 50 ? -4.066 -24.391 13.133 1 96.94 50 ASP B C 1
ATOM 4051 O O . ASP B 1 50 ? -3.021 -25.016 12.938 1 96.94 50 ASP B O 1
ATOM 4055 N N . ASP B 1 51 ? -4.793 -23.844 12.266 1 97.69 51 ASP B N 1
ATOM 4056 C CA . ASP B 1 51 ? -4.508 -24.156 10.867 1 97.69 51 ASP B CA 1
ATOM 4057 C C . ASP B 1 51 ? -3.684 -23.047 10.219 1 97.69 51 ASP B C 1
ATOM 4059 O O . ASP B 1 51 ? -2.75 -23.312 9.461 1 97.69 51 ASP B O 1
ATOM 4063 N N . PHE B 1 52 ? -4.008 -21.828 10.508 1 98.25 52 PHE B N 1
ATOM 4064 C CA . PHE B 1 52 ? -3.26 -20.719 9.938 1 98.25 52 PHE B CA 1
ATOM 4065 C C . PHE B 1 52 ? -2.078 -20.344 10.82 1 98.25 52 PHE B C 1
ATOM 4067 O O . PHE B 1 52 ? -2.213 -19.531 11.734 1 98.25 52 PHE B O 1
ATOM 4074 N N . VAL B 1 53 ? -0.98 -20.891 10.508 1 98.38 53 VAL B N 1
ATOM 4075 C CA . VAL B 1 53 ? 0.28 -20.641 11.203 1 98.38 53 VAL B CA 1
ATOM 4076 C C . VAL B 1 53 ? 1.383 -20.359 10.188 1 98.38 53 VAL B C 1
ATOM 4078 O O . VAL B 1 53 ? 1.565 -21.109 9.234 1 98.38 53 VAL B O 1
ATOM 4081 N N . LEU B 1 54 ? 1.983 -19.234 10.312 1 98.06 54 LEU B N 1
ATOM 4082 C CA . LEU B 1 54 ? 3.133 -18.859 9.5 1 98.06 54 LEU B CA 1
ATOM 4083 C C . LEU B 1 54 ? 4.43 -19.016 10.281 1 98.06 54 LEU B C 1
ATOM 4085 O O . LEU B 1 54 ? 4.406 -19.203 11.5 1 98.06 54 LEU B O 1
ATOM 4089 N N . PRO B 1 55 ? 5.539 -18.984 9.602 1 95.94 55 PRO B N 1
ATOM 4090 C CA . PRO B 1 55 ? 6.812 -19.125 10.305 1 95.94 55 PRO B CA 1
ATOM 4091 C C . PRO B 1 55 ? 7.066 -17.984 11.297 1 95.94 55 PRO B C 1
ATOM 4093 O O . PRO B 1 55 ? 7.723 -18.188 12.32 1 95.94 55 PRO B O 1
ATOM 4096 N N . ASP B 1 56 ? 6.566 -16.812 10.969 1 93.81 56 ASP B N 1
ATOM 4097 C CA . ASP B 1 56 ? 6.699 -15.641 11.828 1 93.81 56 ASP B CA 1
ATOM 4098 C C . ASP B 1 56 ? 5.473 -15.469 12.719 1 93.81 56 ASP B C 1
ATOM 4100 O O . ASP B 1 56 ? 4.348 -15.359 12.227 1 93.81 56 ASP B O 1
ATOM 4104 N N . GLY B 1 57 ? 5.727 -15.391 14.062 1 94.94 57 GLY B N 1
ATOM 4105 C CA . GLY B 1 57 ? 4.633 -15.305 15.016 1 94.94 57 GLY B CA 1
ATOM 4106 C C . GLY B 1 57 ? 3.811 -14.039 14.859 1 94.94 57 GLY B C 1
ATOM 4107 O O . GLY B 1 57 ? 2.586 -14.062 15 1 94.94 57 GLY B O 1
ATOM 4108 N N . TYR B 1 58 ? 4.477 -12.922 14.633 1 94.31 58 TYR B N 1
ATOM 4109 C CA . TYR B 1 58 ? 3.752 -11.672 14.438 1 94.31 58 TYR B CA 1
ATOM 4110 C C . TYR B 1 58 ? 2.846 -11.75 13.219 1 94.31 58 TYR B C 1
ATOM 4112 O O . TYR B 1 58 ? 1.671 -11.383 13.281 1 94.31 58 TYR B O 1
ATOM 4120 N N . ALA B 1 59 ? 3.389 -12.25 12.117 1 96.5 59 ALA B N 1
ATOM 4121 C CA . ALA B 1 59 ? 2.584 -12.391 10.906 1 96.5 59 ALA B CA 1
ATOM 4122 C C . ALA B 1 59 ? 1.404 -13.328 11.133 1 96.5 59 ALA B C 1
ATOM 4124 O O . ALA B 1 59 ? 0.287 -13.055 10.695 1 96.5 59 ALA B O 1
ATOM 4125 N N . THR B 1 60 ? 1.656 -14.43 11.82 1 98.06 60 THR B N 1
ATOM 4126 C CA . THR B 1 60 ? 0.579 -15.367 12.125 1 98.06 60 THR B CA 1
ATOM 4127 C C . THR B 1 60 ? -0.575 -14.648 12.82 1 98.06 60 THR B C 1
ATOM 4129 O O . THR B 1 60 ? -1.734 -14.805 12.438 1 98.06 60 THR B O 1
ATOM 4132 N N . ALA B 1 61 ? -0.225 -13.82 13.758 1 97.12 61 ALA B N 1
ATOM 4133 C CA . ALA B 1 61 ? -1.227 -13.195 14.617 1 97.12 61 ALA B CA 1
ATOM 4134 C C . ALA B 1 61 ? -1.877 -12 13.93 1 97.12 61 ALA B C 1
ATOM 4136 O O . ALA B 1 61 ? -2.988 -11.602 14.281 1 97.12 61 ALA B O 1
ATOM 4137 N N . HIS B 1 62 ? -1.232 -11.438 12.875 1 97.19 62 HIS B N 1
ATOM 4138 C CA . HIS B 1 62 ? -1.678 -10.117 12.445 1 97.19 62 HIS B CA 1
ATOM 4139 C C . HIS B 1 62 ? -2.135 -10.133 10.992 1 97.19 62 HIS B C 1
ATOM 4141 O O . HIS B 1 62 ? -2.793 -9.195 10.531 1 97.19 62 HIS B O 1
ATOM 4147 N N . VAL B 1 63 ? -1.861 -11.141 10.219 1 98.38 63 VAL B N 1
ATOM 4148 C CA . VAL B 1 63 ? -2.377 -11.211 8.852 1 98.38 63 VAL B CA 1
ATOM 4149 C C . VAL B 1 63 ? -3.904 -11.258 8.875 1 98.38 63 VAL B C 1
ATOM 4151 O O . VAL B 1 63 ? -4.496 -12.117 9.539 1 98.38 63 VAL B O 1
ATOM 4154 N N . THR B 1 64 ? -4.492 -10.328 8.18 1 98.5 64 THR B N 1
ATOM 4155 C CA . THR B 1 64 ? -5.949 -10.219 8.148 1 98.5 64 THR B CA 1
ATOM 4156 C C . THR B 1 64 ? -6.516 -10.828 6.875 1 98.5 64 THR B C 1
ATOM 4158 O O . THR B 1 64 ? -5.762 -11.219 5.98 1 98.5 64 THR B O 1
ATOM 4161 N N . ILE B 1 65 ? -7.828 -10.859 6.812 1 98.5 65 ILE B N 1
ATOM 4162 C CA . ILE B 1 65 ? -8.539 -11.336 5.633 1 98.5 65 ILE B CA 1
ATOM 4163 C C . ILE B 1 65 ? -8.148 -10.492 4.418 1 98.5 65 ILE B C 1
ATOM 4165 O O . ILE B 1 65 ? -7.805 -11.039 3.365 1 98.5 65 ILE B O 1
ATOM 4169 N N . GLU B 1 66 ? -8.109 -9.203 4.531 1 98.56 66 GLU B N 1
ATOM 4170 C CA . GLU B 1 66 ? -7.805 -8.367 3.371 1 98.56 66 GLU B CA 1
ATOM 4171 C C . GLU B 1 66 ? -6.324 -8.445 3.006 1 98.56 66 GLU B C 1
ATOM 4173 O O . GLU B 1 66 ? -5.965 -8.344 1.831 1 98.56 66 GLU B O 1
ATOM 4178 N N . ASP B 1 67 ? -5.441 -8.648 4.016 1 98.69 67 ASP B N 1
ATOM 4179 C CA . ASP B 1 67 ? -4.039 -8.859 3.68 1 98.69 67 ASP B CA 1
ATOM 4180 C C . ASP B 1 67 ? -3.865 -10.086 2.785 1 98.69 67 ASP B C 1
ATOM 4182 O O . ASP B 1 67 ? -3.139 -10.031 1.79 1 98.69 67 ASP B O 1
ATOM 4186 N N . ALA B 1 68 ? -4.543 -11.125 3.16 1 98.75 68 ALA B N 1
ATOM 4187 C CA . ALA B 1 68 ? -4.457 -12.383 2.426 1 98.75 68 ALA B CA 1
ATOM 4188 C C . ALA B 1 68 ? -5.031 -12.242 1.019 1 98.75 68 ALA B C 1
ATOM 4190 O O . ALA B 1 68 ? -4.445 -12.727 0.048 1 98.75 68 ALA B O 1
ATOM 4191 N N . LEU B 1 69 ? -6.062 -11.492 0.902 1 98.81 69 LEU B N 1
ATOM 4192 C CA . LEU B 1 69 ? -6.773 -11.391 -0.366 1 98.81 69 LEU B CA 1
ATOM 4193 C C . LEU B 1 69 ? -6.113 -10.359 -1.277 1 98.81 69 LEU B C 1
ATOM 4195 O O . LEU B 1 69 ? -6.473 -10.242 -2.451 1 98.81 69 LEU B O 1
ATOM 4199 N N . SER B 1 70 ? -5.137 -9.625 -0.755 1 98.62 70 SER B N 1
ATOM 4200 C CA . SER B 1 70 ? -4.531 -8.57 -1.557 1 98.62 70 SER B CA 1
ATOM 4201 C C . SER B 1 70 ? -3.031 -8.789 -1.724 1 98.62 70 SER B C 1
ATOM 4203 O O . SER B 1 70 ? -2.303 -7.879 -2.119 1 98.62 70 SER B O 1
ATOM 4205 N N . HIS B 1 71 ? -2.539 -9.945 -1.343 1 98 71 HIS B N 1
ATOM 4206 C CA . HIS B 1 71 ? -1.196 -10.414 -1.667 1 98 71 HIS B CA 1
ATOM 4207 C C . HIS B 1 71 ? -0.135 -9.562 -0.977 1 98 71 HIS B C 1
ATOM 4209 O O . HIS B 1 71 ? 0.87 -9.195 -1.592 1 98 71 HIS B O 1
ATOM 4215 N N . ARG B 1 72 ? -0.367 -9.25 0.292 1 98 72 ARG B N 1
ATOM 4216 C CA . ARG B 1 72 ? 0.637 -8.453 0.988 1 98 72 ARG B CA 1
ATOM 4217 C C . ARG B 1 72 ? 1.004 -9.078 2.328 1 98 72 ARG B C 1
ATOM 4219 O O . ARG B 1 72 ? 1.204 -8.367 3.318 1 98 72 ARG B O 1
ATOM 4226 N N . THR B 1 73 ? 1.14 -10.398 2.424 1 98 73 THR B N 1
ATOM 4227 C CA . THR B 1 73 ? 1.406 -11.102 3.672 1 98 73 THR B CA 1
ATOM 4228 C C . THR B 1 73 ? 2.908 -11.258 3.893 1 98 73 THR B C 1
ATOM 4230 O O . THR B 1 73 ? 3.344 -11.625 4.984 1 98 73 THR B O 1
ATOM 4233 N N . GLY B 1 74 ? 3.666 -11.055 2.854 1 96.94 74 GLY B N 1
ATOM 4234 C CA . GLY B 1 74 ? 5.102 -11.273 2.939 1 96.94 74 GLY B CA 1
ATOM 4235 C C . GLY B 1 74 ? 5.52 -12.672 2.531 1 96.94 74 GLY B C 1
ATOM 4236 O O . GLY B 1 74 ? 6.715 -12.961 2.436 1 96.94 74 GLY B O 1
ATOM 4237 N N . MET B 1 75 ? 4.57 -13.484 2.275 1 96.44 75 MET B N 1
ATOM 4238 C CA . MET B 1 75 ? 4.836 -14.852 1.821 1 96.44 75 MET B CA 1
ATOM 4239 C C . MET B 1 75 ? 4.645 -14.969 0.312 1 96.44 75 MET B C 1
ATOM 4241 O O . MET B 1 75 ? 3.58 -14.641 -0.211 1 96.44 75 MET B O 1
ATOM 4245 N N . PRO B 1 76 ? 5.688 -15.367 -0.336 1 95.19 76 PRO B N 1
ATOM 4246 C CA . PRO B 1 76 ? 5.52 -15.539 -1.782 1 95.19 76 PRO B CA 1
ATOM 4247 C C . PRO B 1 76 ? 4.695 -16.766 -2.141 1 95.19 76 PRO B C 1
ATOM 4249 O O . PRO B 1 76 ? 4.273 -17.516 -1.253 1 95.19 76 PRO B O 1
ATOM 4252 N N . ASP B 1 77 ? 4.473 -16.984 -3.328 1 91.88 77 ASP B N 1
ATOM 4253 C CA . ASP B 1 77 ? 3.504 -17.953 -3.844 1 91.88 77 ASP B CA 1
ATOM 4254 C C . ASP B 1 77 ? 3.938 -19.375 -3.535 1 91.88 77 ASP B C 1
ATOM 4256 O O . ASP B 1 77 ? 3.102 -20.234 -3.256 1 91.88 77 ASP B O 1
ATOM 4260 N N . HIS B 1 78 ? 5.246 -19.641 -3.598 1 93.56 78 HIS B N 1
ATOM 4261 C CA . HIS B 1 78 ? 5.727 -21.016 -3.477 1 93.56 78 HIS B CA 1
ATOM 4262 C C . HIS B 1 78 ? 4.918 -21.953 -4.363 1 93.56 78 HIS B C 1
ATOM 4264 O O . HIS B 1 78 ? 4.438 -23 -3.896 1 93.56 78 HIS B O 1
ATOM 4270 N N . ILE B 1 79 ? 4.824 -21.609 -5.574 1 89.5 79 ILE B N 1
ATOM 4271 C CA . ILE B 1 79 ? 3.938 -22.297 -6.504 1 89.5 79 ILE B CA 1
ATOM 4272 C C . ILE B 1 79 ? 4.387 -23.75 -6.668 1 89.5 79 ILE B C 1
ATOM 4274 O O . ILE B 1 79 ? 3.584 -24.609 -7.023 1 89.5 79 ILE B O 1
ATOM 4278 N N . HIS B 1 80 ? 5.609 -24.031 -6.367 1 88.62 80 HIS B N 1
ATOM 4279 C CA . HIS B 1 80 ? 6.141 -25.375 -6.547 1 88.62 80 HIS B CA 1
ATOM 4280 C C . HIS B 1 80 ? 6.027 -26.188 -5.262 1 88.62 80 HIS B C 1
ATOM 4282 O O . HIS B 1 80 ? 6.641 -27.25 -5.137 1 88.62 80 HIS B O 1
ATOM 4288 N N . HIS B 1 81 ? 5.312 -25.766 -4.328 1 81 81 HIS B N 1
ATOM 4289 C CA . HIS B 1 81 ? 5.125 -26.516 -3.092 1 81 81 HIS B CA 1
ATOM 4290 C C . HIS B 1 81 ? 4.43 -27.844 -3.355 1 81 81 HIS B C 1
ATOM 4292 O O . HIS B 1 81 ? 4.035 -28.125 -4.488 1 81 81 HIS B O 1
ATOM 4298 N N . PHE B 1 82 ? 4.473 -28.734 -2.264 1 67.31 82 PHE B N 1
ATOM 4299 C CA . PHE B 1 82 ? 3.943 -30.094 -2.34 1 67.31 82 PHE B CA 1
ATOM 4300 C C . PHE B 1 82 ? 2.424 -30.062 -2.469 1 67.31 82 PHE B C 1
ATOM 4302 O O . PHE B 1 82 ? 1.793 -31.125 -2.596 1 67.31 82 PHE B O 1
ATOM 4309 N N . GLY B 1 83 ? 1.908 -29.016 -3.135 1 63.81 83 GLY B N 1
ATOM 4310 C CA . GLY B 1 83 ? 0.458 -29.062 -3.229 1 63.81 83 GLY B CA 1
ATOM 4311 C C . GLY B 1 83 ? -0.051 -30.281 -3.982 1 63.81 83 GLY B C 1
ATOM 4312 O O . GLY B 1 83 ? 0.723 -30.984 -4.645 1 63.81 83 GLY B O 1
ATOM 4313 N N . GLY B 1 84 ? -1.196 -31.094 -3.402 1 58.31 84 GLY B N 1
ATOM 4314 C CA . GLY B 1 84 ? -1.655 -32.375 -3.934 1 58.31 84 GLY B CA 1
ATOM 4315 C C . GLY B 1 84 ? -2.668 -32.219 -5.051 1 58.31 84 GLY B C 1
ATOM 4316 O O . GLY B 1 84 ? -3.279 -31.172 -5.203 1 58.31 84 GLY B O 1
ATOM 4317 N N . ASN B 1 85 ? -2.291 -32.875 -6.195 1 57.19 85 ASN B N 1
ATOM 4318 C CA . ASN B 1 85 ? -3.398 -33.125 -7.113 1 57.19 85 ASN B CA 1
ATOM 4319 C C . ASN B 1 85 ? -4.473 -34 -6.477 1 57.19 85 ASN B C 1
ATOM 4321 O O . ASN B 1 85 ? -4.352 -34.406 -5.312 1 57.19 85 ASN B O 1
ATOM 4325 N N . ARG B 1 86 ? -5.672 -34 -6.945 1 53.09 86 ARG B N 1
ATOM 4326 C CA . ARG B 1 86 ? -6.816 -34.719 -6.418 1 53.09 86 ARG B CA 1
ATOM 4327 C C . ARG B 1 86 ? -6.418 -36.125 -5.992 1 53.09 86 ARG B C 1
ATOM 4329 O O . ARG B 1 86 ? -7.117 -36.781 -5.203 1 53.09 86 ARG B O 1
ATOM 4336 N N . SER B 1 87 ? -5.328 -36.5 -6.664 1 52.91 87 SER B N 1
ATOM 4337 C CA . SER B 1 87 ? -5.008 -37.844 -6.195 1 52.91 87 SER B CA 1
ATOM 4338 C C . SER B 1 87 ? -4.43 -37.812 -4.785 1 52.91 87 SER B C 1
ATOM 4340 O O . SER B 1 87 ? -4.316 -38.875 -4.137 1 52.91 87 SER B O 1
ATOM 4342 N N . SER B 1 88 ? -4.258 -36.5 -4.512 1 58.06 88 SER B N 1
ATOM 4343 C CA . SER B 1 88 ? -3.752 -36.375 -3.146 1 58.06 88 SER B CA 1
ATOM 4344 C C . SER B 1 88 ? -4.891 -36.375 -2.133 1 58.06 88 SER B C 1
ATOM 4346 O O . SER B 1 88 ? -5.996 -35.906 -2.428 1 58.06 88 SER B O 1
ATOM 4348 N N . SER B 1 89 ? -4.805 -37.125 -1.194 1 60.84 89 SER B N 1
ATOM 4349 C CA . SER B 1 89 ? -5.742 -37.219 -0.078 1 60.84 89 SER B CA 1
ATOM 4350 C C . SER B 1 89 ? -5.727 -35.938 0.751 1 60.84 89 SER B C 1
ATOM 4352 O O . SER B 1 89 ? -6.371 -35.875 1.799 1 60.84 89 SER B O 1
ATOM 4354 N N . ARG B 1 90 ? -5.211 -34.875 0.113 1 74.81 90 ARG B N 1
ATOM 4355 C CA . ARG B 1 90 ? -5.066 -33.688 0.974 1 74.81 90 ARG B CA 1
ATOM 4356 C C . ARG B 1 90 ? -6.312 -32.812 0.915 1 74.81 90 ARG B C 1
ATOM 4358 O O . ARG B 1 90 ? -6.984 -32.75 -0.117 1 74.81 90 ARG B O 1
ATOM 4365 N N . SER B 1 91 ? -6.586 -32.25 2.07 1 83.62 91 SER B N 1
ATOM 4366 C CA . SER B 1 91 ? -7.707 -31.328 2.221 1 83.62 91 SER B CA 1
ATOM 4367 C C . SER B 1 91 ? -7.246 -29.875 2.135 1 83.62 91 SER B C 1
ATOM 4369 O O . SER B 1 91 ? -6.043 -29.609 2.133 1 83.62 91 SER B O 1
ATOM 4371 N N . VAL B 1 92 ? -8.219 -29.016 1.959 1 88.31 92 VAL B N 1
ATOM 4372 C CA . VAL B 1 92 ? -7.949 -27.578 2 1 88.31 92 VAL B CA 1
ATOM 4373 C C . VAL B 1 92 ? -7.238 -27.234 3.305 1 88.31 92 VAL B C 1
ATOM 4375 O O . VAL B 1 92 ? -6.285 -26.453 3.307 1 88.31 92 VAL B O 1
ATOM 4378 N N . LYS B 1 93 ? -7.668 -27.844 4.359 1 91.88 93 LYS B N 1
ATOM 4379 C CA . LYS B 1 93 ? -7.059 -27.656 5.676 1 91.88 93 LYS B CA 1
ATOM 4380 C C . LYS B 1 93 ? -5.582 -28.031 5.652 1 91.88 93 LYS B C 1
ATOM 4382 O O . LYS B 1 93 ? -4.742 -27.312 6.195 1 91.88 93 LYS B O 1
ATOM 4387 N N . ASP B 1 94 ? -5.309 -29.094 5.055 1 89.62 94 ASP B N 1
ATOM 4388 C CA . ASP B 1 94 ? -3.93 -29.547 4.977 1 89.62 94 ASP B CA 1
ATOM 4389 C C . ASP B 1 94 ? -3.059 -28.562 4.203 1 89.62 94 ASP B C 1
ATOM 4391 O O . ASP B 1 94 ? -1.904 -28.328 4.566 1 89.62 94 ASP B O 1
ATOM 4395 N N . GLU B 1 95 ? -3.6 -28.016 3.146 1 89.94 95 GLU B N 1
ATOM 4396 C CA . GLU B 1 95 ? -2.857 -27.031 2.348 1 89.94 95 GLU B CA 1
ATOM 4397 C C . GLU B 1 95 ? -2.545 -25.781 3.16 1 89.94 95 GLU B C 1
ATOM 4399 O O . GLU B 1 95 ? -1.439 -25.25 3.074 1 89.94 95 GLU B O 1
ATOM 4404 N N . VAL B 1 96 ? -3.521 -25.391 3.912 1 94.62 96 VAL B N 1
ATOM 4405 C CA . VAL B 1 96 ? -3.33 -24.203 4.738 1 94.62 96 VAL B CA 1
ATOM 4406 C C . VAL B 1 96 ? -2.236 -24.453 5.77 1 94.62 96 VAL B C 1
ATOM 4408 O O . VAL B 1 96 ? -1.391 -23.594 6.02 1 94.62 96 VAL B O 1
ATOM 4411 N N . ARG B 1 97 ? -2.199 -25.625 6.324 1 94.94 97 ARG B N 1
ATOM 4412 C CA . ARG B 1 97 ? -1.244 -25.969 7.375 1 94.94 97 ARG B CA 1
ATOM 4413 C C . ARG B 1 97 ? 0.177 -26.031 6.824 1 94.94 97 ARG B C 1
ATOM 4415 O O . ARG B 1 97 ? 1.146 -25.938 7.582 1 94.94 97 ARG B O 1
ATOM 4422 N N . LEU B 1 98 ? 0.307 -26.172 5.516 1 92.38 98 LEU B N 1
ATOM 4423 C CA . LEU B 1 98 ? 1.628 -26.203 4.898 1 92.38 98 LEU B CA 1
ATOM 4424 C C . LEU B 1 98 ? 2.326 -24.859 5.02 1 92.38 98 LEU B C 1
ATOM 4426 O O . LEU B 1 98 ? 3.551 -24.781 4.902 1 92.38 98 LEU B O 1
ATOM 4430 N N . LEU B 1 99 ? 1.552 -23.844 5.25 1 96.19 99 LEU B N 1
ATOM 4431 C CA . LEU B 1 99 ? 2.086 -22.484 5.281 1 96.19 99 LEU B CA 1
ATOM 4432 C C . LEU B 1 99 ? 3.158 -22.344 6.355 1 96.19 99 LEU B C 1
ATOM 4434 O O . LEU B 1 99 ? 4.117 -21.594 6.188 1 96.19 99 LEU B O 1
ATOM 4438 N N . ARG B 1 100 ? 3.072 -23.125 7.391 1 96.94 100 ARG B N 1
ATOM 4439 C CA . ARG B 1 100 ? 3.982 -23 8.523 1 96.94 100 ARG B CA 1
ATOM 4440 C C . ARG B 1 100 ? 5.395 -23.438 8.141 1 96.94 100 ARG B C 1
ATOM 4442 O O . ARG B 1 100 ? 6.359 -23.109 8.836 1 96.94 100 ARG B O 1
ATOM 4449 N N . HIS B 1 101 ? 5.488 -24.109 6.965 1 96.12 101 HIS B N 1
ATOM 4450 C CA . HIS B 1 101 ? 6.77 -24.656 6.551 1 96.12 101 HIS B CA 1
ATOM 4451 C C . HIS B 1 101 ? 7.359 -23.875 5.387 1 96.12 101 HIS B C 1
ATOM 4453 O O . HIS B 1 101 ? 8.414 -24.234 4.855 1 96.12 101 HIS B O 1
ATOM 4459 N N . LEU B 1 102 ? 6.723 -22.844 4.953 1 96.38 102 LEU B N 1
ATOM 4460 C CA . LEU B 1 102 ? 7.168 -22.062 3.799 1 96.38 102 LEU B CA 1
ATOM 4461 C C . LEU B 1 102 ? 7.797 -20.75 4.234 1 96.38 102 LEU B C 1
ATOM 4463 O O . LEU B 1 102 ? 7.203 -20 5.016 1 96.38 102 LEU B O 1
ATOM 4467 N N . PRO B 1 103 ? 8.961 -20.484 3.771 1 95.5 103 PRO B N 1
ATOM 4468 C CA . PRO B 1 103 ? 9.633 -19.25 4.195 1 95.5 103 PRO B CA 1
ATOM 4469 C C . PRO B 1 103 ? 8.93 -18 3.688 1 95.5 103 PRO B C 1
ATOM 4471 O O . PRO B 1 103 ? 8.516 -17.938 2.529 1 95.5 103 PRO B O 1
ATOM 4474 N N . ALA B 1 104 ? 8.797 -17 4.598 1 95.69 104 ALA B N 1
ATOM 4475 C CA . ALA B 1 104 ? 8.438 -15.633 4.203 1 95.69 104 ALA B CA 1
ATOM 4476 C C . ALA B 1 104 ? 9.672 -14.836 3.797 1 95.69 104 ALA B C 1
ATOM 4478 O O . ALA B 1 104 ? 10.75 -15.023 4.355 1 95.69 104 ALA B O 1
ATOM 4479 N N . THR B 1 105 ? 9.484 -13.961 2.822 1 95.94 105 THR B N 1
ATOM 4480 C CA . THR B 1 105 ? 10.664 -13.281 2.303 1 95.94 105 THR B CA 1
ATOM 4481 C C . THR B 1 105 ? 10.547 -11.773 2.51 1 95.94 105 THR B C 1
ATOM 4483 O O . THR B 1 105 ? 11.461 -11.023 2.158 1 95.94 105 THR B O 1
ATOM 4486 N N . ALA B 1 106 ? 9.477 -11.289 3.072 1 95.31 106 ALA B N 1
ATOM 4487 C CA . ALA B 1 106 ? 9.273 -9.875 3.371 1 95.31 106 ALA B CA 1
ATOM 4488 C C . ALA B 1 106 ? 8.406 -9.695 4.617 1 95.31 106 ALA B C 1
ATOM 4490 O O . ALA B 1 106 ? 7.703 -10.625 5.027 1 95.31 106 ALA B O 1
ATOM 4491 N N . GLU B 1 107 ? 8.508 -8.516 5.184 1 94.81 107 GLU B N 1
ATOM 4492 C CA . GLU B 1 107 ? 7.617 -8.195 6.293 1 94.81 107 GLU B CA 1
ATOM 4493 C C . GLU B 1 107 ? 6.188 -7.969 5.805 1 94.81 107 GLU B C 1
ATOM 4495 O O . GLU B 1 107 ? 5.969 -7.629 4.641 1 94.81 107 GLU B O 1
ATOM 4500 N N . LEU B 1 108 ? 5.281 -8.18 6.73 1 97.12 108 LEU B N 1
ATOM 4501 C CA . LEU B 1 108 ? 3.855 -7.992 6.484 1 97.12 108 LEU B CA 1
ATOM 4502 C C . LEU B 1 108 ? 3.59 -6.613 5.887 1 97.12 108 LEU B C 1
ATOM 4504 O O . LEU B 1 108 ? 4.062 -5.602 6.41 1 97.12 108 LEU B O 1
ATOM 4508 N N . ARG B 1 109 ? 2.965 -6.539 4.652 1 97.62 109 ARG B N 1
ATOM 4509 C CA . ARG B 1 109 ? 2.357 -5.367 4.031 1 97.62 109 ARG B CA 1
ATOM 4510 C C . ARG B 1 109 ? 3.414 -4.484 3.379 1 97.62 109 ARG B C 1
ATOM 4512 O O . ARG B 1 109 ? 3.15 -3.32 3.062 1 97.62 109 ARG B O 1
ATOM 4519 N N . THR B 1 110 ? 4.645 -4.988 3.092 1 95 110 THR B N 1
ATOM 4520 C CA . THR B 1 110 ? 5.707 -4.156 2.541 1 95 110 THR B CA 1
ATOM 4521 C C . THR B 1 110 ? 5.762 -4.281 1.021 1 95 110 THR B C 1
ATOM 4523 O O . THR B 1 110 ? 6.312 -3.412 0.34 1 95 110 THR B O 1
ATOM 4526 N N . LYS B 1 111 ? 5.234 -5.402 0.574 1 92.88 111 LYS B N 1
ATOM 4527 C CA . LYS B 1 111 ? 5.383 -5.625 -0.861 1 92.88 111 LYS B CA 1
ATOM 4528 C C . LYS B 1 111 ? 4.297 -6.559 -1.385 1 92.88 111 LYS B C 1
ATOM 4530 O O . LYS B 1 111 ? 3.809 -7.426 -0.654 1 92.88 111 LYS B O 1
ATOM 4535 N N . TYR B 1 112 ? 3.936 -6.395 -2.656 1 96.88 112 TYR B N 1
ATOM 4536 C CA . TYR B 1 112 ? 3.053 -7.312 -3.367 1 96.88 112 TYR B CA 1
ATOM 4537 C C . TYR B 1 112 ? 3.756 -8.633 -3.648 1 96.88 112 TYR B C 1
ATOM 4539 O O . TYR B 1 112 ? 4.828 -8.656 -4.258 1 96.88 112 TYR B O 1
ATOM 4547 N N . MET B 1 113 ? 3.145 -9.695 -3.201 1 96.06 113 MET B N 1
ATOM 4548 C CA . MET B 1 113 ? 3.598 -11.047 -3.525 1 96.06 113 MET B CA 1
ATOM 4549 C C . MET B 1 113 ? 2.412 -11.969 -3.789 1 96.06 113 MET B C 1
ATOM 4551 O O . MET B 1 113 ? 1.795 -12.477 -2.852 1 96.06 113 MET B O 1
ATOM 4555 N N . TYR B 1 114 ? 2.207 -12.172 -4.992 1 94.75 114 TYR B N 1
ATOM 4556 C CA . TYR B 1 114 ? 1.106 -13.047 -5.379 1 94.75 114 TYR B CA 1
ATOM 4557 C C . TYR B 1 114 ? 1.189 -14.383 -4.648 1 94.75 114 TYR B C 1
ATOM 4559 O O . TYR B 1 114 ? 2.262 -14.984 -4.566 1 94.75 114 TYR B O 1
ATOM 4567 N N . ASN B 1 115 ? 0.051 -14.797 -4.02 1 95.81 115 ASN B N 1
ATOM 4568 C CA . ASN B 1 115 ? 0.052 -16.031 -3.244 1 95.81 115 ASN B CA 1
ATOM 4569 C C . ASN B 1 115 ? -1.305 -16.734 -3.299 1 95.81 115 ASN B C 1
ATOM 4571 O O . ASN B 1 115 ? -2.268 -16.281 -2.682 1 95.81 115 ASN B O 1
ATOM 4575 N N . ASN B 1 116 ? -1.377 -17.859 -3.926 1 94.5 116 ASN B N 1
ATOM 4576 C CA . ASN B 1 116 ? -2.609 -18.625 -4.039 1 94.5 116 ASN B CA 1
ATOM 4577 C C . ASN B 1 116 ? -3.01 -19.25 -2.703 1 94.5 116 ASN B C 1
ATOM 4579 O O . ASN B 1 116 ? -4.199 -19.344 -2.391 1 94.5 116 ASN B O 1
ATOM 4583 N N . LEU B 1 117 ? -2.078 -19.641 -1.932 1 94.38 117 LEU B N 1
ATOM 4584 C CA . LEU B 1 117 ? -2.363 -20.344 -0.686 1 94.38 117 LEU B CA 1
ATOM 4585 C C . LEU B 1 117 ? -3.086 -19.438 0.3 1 94.38 117 LEU B C 1
ATOM 4587 O O . LEU B 1 117 ? -3.854 -19.906 1.142 1 94.38 117 LEU B O 1
ATOM 4591 N N . MET B 1 118 ? -2.873 -18.172 0.165 1 97.38 118 MET B N 1
ATOM 4592 C CA . MET B 1 118 ? -3.594 -17.25 1.026 1 97.38 118 MET B CA 1
ATOM 4593 C C . MET B 1 118 ? -5.078 -17.219 0.682 1 97.38 118 MET B C 1
ATOM 4595 O O . MET B 1 118 ? -5.922 -17.062 1.565 1 97.38 118 MET B O 1
ATOM 4599 N N . TYR B 1 119 ? -5.418 -17.359 -0.554 1 96.81 119 TYR B N 1
ATOM 4600 C CA . TYR B 1 119 ? -6.816 -17.516 -0.939 1 96.81 119 TYR B CA 1
ATOM 4601 C C . TYR B 1 119 ? -7.379 -18.844 -0.435 1 96.81 119 TYR B C 1
ATOM 4603 O O . TYR B 1 119 ? -8.547 -18.906 -0.034 1 96.81 119 TYR B O 1
ATOM 4611 N N . THR B 1 120 ? -6.531 -19.859 -0.455 1 94.81 120 THR B N 1
ATOM 4612 C CA . THR B 1 120 ? -6.938 -21.125 0.124 1 94.81 120 THR B CA 1
ATOM 4613 C C . THR B 1 120 ? -7.223 -20.984 1.615 1 94.81 120 THR B C 1
ATOM 4615 O O . THR B 1 120 ? -8.188 -21.547 2.129 1 94.81 120 THR B O 1
ATOM 4618 N N . ALA B 1 121 ? -6.395 -20.25 2.25 1 97.38 121 ALA B N 1
ATOM 4619 C CA . ALA B 1 121 ? -6.602 -20 3.674 1 97.38 121 ALA B CA 1
ATOM 4620 C C . ALA B 1 121 ? -7.926 -19.281 3.918 1 97.38 121 ALA B C 1
ATOM 4622 O O . ALA B 1 121 ? -8.672 -19.625 4.84 1 97.38 121 ALA B O 1
ATOM 4623 N N . VAL B 1 122 ? -8.219 -18.281 3.105 1 98 122 VAL B N 1
ATOM 4624 C CA . VAL B 1 122 ? -9.469 -17.547 3.252 1 98 122 VAL B CA 1
ATOM 4625 C C . VAL B 1 122 ? -10.648 -18.469 2.953 1 98 122 VAL B C 1
ATOM 4627 O O . VAL B 1 122 ? -11.68 -18.406 3.621 1 98 122 VAL B O 1
ATOM 4630 N N . SER B 1 123 ? -10.492 -19.328 1.957 1 96 123 SER B N 1
ATOM 4631 C CA . SER B 1 123 ? -11.516 -20.328 1.671 1 96 123 SER B CA 1
ATOM 4632 C C . SER B 1 123 ? -11.805 -21.188 2.895 1 96 123 SER B C 1
ATOM 4634 O O . SER B 1 123 ? -12.969 -21.391 3.256 1 96 123 SER B O 1
ATOM 4636 N N . HIS B 1 124 ? -10.75 -21.656 3.498 1 96.44 124 HIS B N 1
ATOM 4637 C CA . HIS B 1 124 ? -10.891 -22.469 4.703 1 96.44 124 HIS B CA 1
ATOM 4638 C C . HIS B 1 124 ? -11.555 -21.672 5.828 1 96.44 124 HIS B C 1
ATOM 4640 O O . HIS B 1 124 ? -12.406 -22.203 6.547 1 96.44 124 HIS B O 1
ATOM 4646 N N . ALA B 1 125 ? -11.18 -20.469 5.961 1 97.19 125 ALA B N 1
ATOM 4647 C CA . ALA B 1 125 ? -11.773 -19.609 6.977 1 97.19 125 ALA B CA 1
ATOM 4648 C C . ALA B 1 125 ? -13.266 -19.422 6.738 1 97.19 125 ALA B C 1
ATOM 4650 O O . ALA B 1 125 ? -14.07 -19.5 7.676 1 97.19 125 ALA B O 1
ATOM 4651 N N . ILE B 1 126 ? -13.656 -19.188 5.5 1 96.31 126 ILE B N 1
ATOM 4652 C CA . ILE B 1 126 ? -15.062 -19.016 5.16 1 96.31 126 ILE B CA 1
ATOM 4653 C C . ILE B 1 126 ? -15.836 -20.281 5.531 1 96.31 126 ILE B C 1
ATOM 4655 O O . ILE B 1 126 ? -16.875 -20.203 6.207 1 96.31 126 ILE B O 1
ATOM 4659 N N . GLU B 1 127 ? -15.312 -21.391 5.121 1 95.38 127 GLU B N 1
ATOM 4660 C CA . GLU B 1 127 ? -15.984 -22.656 5.414 1 95.38 127 GLU B CA 1
ATOM 4661 C C . GLU B 1 127 ? -16.125 -22.875 6.918 1 95.38 127 GLU B C 1
ATOM 4663 O O . GLU B 1 127 ? -17.141 -23.391 7.383 1 95.38 127 GLU B O 1
ATOM 4668 N N . THR B 1 128 ? -15.102 -22.516 7.625 1 94.56 128 THR B N 1
ATOM 4669 C CA . THR B 1 128 ? -15.125 -22.625 9.078 1 94.56 128 THR B CA 1
ATOM 4670 C C . THR B 1 128 ? -16.203 -21.734 9.672 1 94.56 128 THR B C 1
ATOM 4672 O O . THR B 1 128 ? -16.922 -22.125 10.586 1 94.56 128 THR B O 1
ATOM 4675 N N . LEU B 1 129 ? -16.344 -20.562 9.164 1 93.5 129 LEU B N 1
ATOM 4676 C CA . LEU B 1 129 ? -17.281 -19.578 9.68 1 93.5 129 LEU B CA 1
ATOM 4677 C C . LEU B 1 129 ? -18.719 -19.984 9.375 1 93.5 129 LEU B C 1
ATOM 4679 O O . LEU B 1 129 ? -19.609 -19.812 10.211 1 93.5 129 LEU B O 1
ATOM 4683 N N . ILE B 1 130 ? -18.953 -20.562 8.188 1 92.88 130 ILE B N 1
ATOM 4684 C CA . ILE B 1 130 ? -20.328 -20.734 7.742 1 92.88 130 ILE B CA 1
ATOM 4685 C C . ILE B 1 130 ? -20.75 -22.203 7.926 1 92.88 130 ILE B C 1
ATOM 4687 O O . ILE B 1 130 ? -21.938 -22.531 7.855 1 92.88 130 ILE B O 1
ATOM 4691 N N . GLY B 1 131 ? -19.781 -23.156 8.039 1 92.5 131 GLY B N 1
ATOM 4692 C CA . GLY B 1 131 ? -20.062 -24.562 8.305 1 92.5 131 GLY B CA 1
ATOM 4693 C C . GLY B 1 131 ? -20.5 -25.328 7.07 1 92.5 131 GLY B C 1
ATOM 4694 O O . GLY B 1 131 ? -21.234 -26.312 7.168 1 92.5 131 GLY B O 1
ATOM 4695 N N . GLU B 1 132 ? -20.203 -24.844 5.98 1 92.56 132 GLU B N 1
ATOM 4696 C CA . GLU B 1 132 ? -20.5 -25.547 4.734 1 92.56 132 GLU B CA 1
ATOM 4697 C C . GLU B 1 132 ? -19.391 -25.328 3.709 1 92.56 132 GLU B C 1
ATOM 4699 O O . GLU B 1 132 ? -18.516 -24.484 3.902 1 92.56 132 GLU B O 1
ATOM 4704 N N . ASN B 1 133 ? -19.469 -26.109 2.668 1 92.06 133 ASN B N 1
ATOM 4705 C CA . ASN B 1 133 ? -18.516 -26 1.576 1 92.06 133 ASN B CA 1
ATOM 4706 C C . ASN B 1 133 ? -18.641 -24.672 0.834 1 92.06 133 ASN B C 1
ATOM 4708 O O . ASN B 1 133 ? -19.75 -24.203 0.591 1 92.06 133 ASN B O 1
ATOM 4712 N N . LEU B 1 134 ? -17.516 -24.141 0.427 1 93.88 134 LEU B N 1
ATOM 4713 C CA . LEU B 1 134 ? -17.531 -22.828 -0.227 1 93.88 134 LEU B CA 1
ATOM 4714 C C . LEU B 1 134 ? -18.266 -22.891 -1.56 1 93.88 134 LEU B C 1
ATOM 4716 O O . LEU B 1 134 ? -18.984 -21.969 -1.923 1 93.88 134 LEU B O 1
ATOM 4720 N N . GLY B 1 135 ? -18.078 -23.984 -2.279 1 93.69 135 GLY B N 1
ATOM 4721 C CA . GLY B 1 135 ? -18.797 -24.156 -3.535 1 93.69 135 GLY B CA 1
ATOM 4722 C C . GLY B 1 135 ? -20.312 -24.125 -3.375 1 93.69 135 GLY B C 1
ATOM 4723 O O . GLY B 1 135 ? -21.016 -23.484 -4.168 1 93.69 135 GLY B O 1
ATOM 4724 N N . THR B 1 136 ? -20.75 -24.781 -2.342 1 95 136 THR B N 1
ATOM 4725 C CA . THR B 1 136 ? -22.188 -24.797 -2.047 1 95 136 THR B CA 1
ATOM 4726 C C . THR B 1 136 ? -22.672 -23.391 -1.688 1 95 136 THR B C 1
ATOM 4728 O O . THR B 1 136 ? -23.734 -22.969 -2.145 1 95 136 THR B O 1
ATOM 4731 N N . PHE B 1 137 ? -21.906 -22.781 -0.928 1 96.38 137 PHE B N 1
ATOM 4732 C CA . PHE B 1 137 ? -22.234 -21.406 -0.522 1 96.38 137 PHE B CA 1
ATOM 4733 C C . PHE B 1 137 ? -22.312 -20.484 -1.732 1 96.38 137 PHE B C 1
ATOM 4735 O O . PHE B 1 137 ? -23.25 -19.703 -1.873 1 96.38 137 PHE B O 1
ATOM 4742 N N . LEU B 1 138 ? -21.328 -20.516 -2.639 1 97.19 138 LEU B N 1
ATOM 4743 C CA . LEU B 1 138 ? -21.266 -19.703 -3.844 1 97.19 138 LEU B CA 1
ATOM 4744 C C . LEU B 1 138 ? -22.453 -20 -4.754 1 97.19 138 LEU B C 1
ATOM 4746 O O . LEU B 1 138 ? -23.047 -19.094 -5.336 1 97.19 138 LEU B O 1
ATOM 4750 N N . HIS B 1 139 ? -22.75 -21.266 -4.824 1 96.81 139 HIS B N 1
ATOM 4751 C CA . HIS B 1 139 ? -23.891 -21.672 -5.637 1 96.81 139 HIS B CA 1
ATOM 4752 C C . HIS B 1 139 ? -25.172 -21 -5.145 1 96.81 139 HIS B C 1
ATOM 4754 O O . HIS B 1 139 ? -25.922 -20.438 -5.938 1 96.81 139 HIS B O 1
ATOM 4760 N N . ARG B 1 140 ? -25.328 -21 -3.93 1 97.62 140 ARG B N 1
ATOM 4761 C CA . ARG B 1 140 ? -26.562 -20.5 -3.334 1 97.62 140 ARG B CA 1
ATOM 4762 C C . ARG B 1 140 ? -26.578 -18.984 -3.332 1 97.62 140 ARG B C 1
ATOM 4764 O O . ARG B 1 140 ? -27.625 -18.375 -3.594 1 97.62 140 ARG B O 1
ATOM 4771 N N . ARG B 1 141 ? -25.469 -18.391 -3.047 1 98.12 141 ARG B N 1
ATOM 4772 C CA . ARG B 1 141 ? -25.484 -16.984 -2.686 1 98.12 141 ARG B CA 1
ATOM 4773 C C . ARG B 1 141 ? -25.109 -16.109 -3.875 1 98.12 141 ARG B C 1
ATOM 4775 O O . ARG B 1 141 ? -25.406 -14.914 -3.898 1 98.12 141 ARG B O 1
ATOM 4782 N N . ILE B 1 142 ? -24.469 -16.656 -4.902 1 98.44 142 ILE B N 1
ATOM 4783 C CA . ILE B 1 142 ? -24 -15.82 -6.004 1 98.44 142 ILE B CA 1
ATOM 4784 C C . ILE B 1 142 ? -24.469 -16.406 -7.332 1 98.44 142 ILE B C 1
ATOM 4786 O O . ILE B 1 142 ? -25.188 -15.75 -8.094 1 98.44 142 ILE B O 1
ATOM 4790 N N . TRP B 1 143 ? -24.234 -17.672 -7.59 1 98.44 143 TRP B N 1
ATOM 4791 C CA . TRP B 1 143 ? -24.453 -18.219 -8.922 1 98.44 143 TRP B CA 1
ATOM 4792 C C . TRP B 1 143 ? -25.938 -18.344 -9.227 1 98.44 143 TRP B C 1
ATOM 4794 O O . TRP B 1 143 ? -26.391 -17.984 -10.32 1 98.44 143 TRP B O 1
ATOM 4804 N N . THR B 1 144 ? -26.672 -18.859 -8.266 1 98.5 144 THR B N 1
ATOM 4805 C CA . THR B 1 144 ? -28.109 -19.016 -8.492 1 98.5 144 THR B CA 1
ATOM 4806 C C . THR B 1 144 ? -28.781 -17.656 -8.656 1 98.5 144 THR B C 1
ATOM 4808 O O . THR B 1 144 ? -29.484 -17.422 -9.648 1 98.5 144 THR B O 1
ATOM 4811 N N . PRO B 1 145 ? -28.516 -16.766 -7.77 1 98.69 145 PRO B N 1
ATOM 4812 C CA . PRO B 1 145 ? -29.125 -15.453 -7.934 1 98.69 145 PRO B CA 1
ATOM 4813 C C . PRO B 1 145 ? -28.75 -14.781 -9.25 1 98.69 145 PRO B C 1
ATOM 4815 O O . PRO B 1 145 ? -29.562 -14.031 -9.82 1 98.69 145 PRO B O 1
ATOM 4818 N N . LEU B 1 146 ? -27.609 -15.008 -9.805 1 98.69 146 LEU B N 1
ATOM 4819 C CA . LEU B 1 146 ? -27.141 -14.375 -11.031 1 98.69 146 LEU B CA 1
ATOM 4820 C C . LEU B 1 146 ? -27.469 -15.234 -12.25 1 98.69 146 LEU B C 1
ATOM 4822 O O . LEU B 1 146 ? -27.109 -14.891 -13.375 1 98.69 146 LEU B O 1
ATOM 4826 N N . HIS B 1 147 ? -28.062 -16.375 -11.977 1 98.5 147 HIS B N 1
ATOM 4827 C CA . HIS B 1 147 ? -28.453 -17.328 -13.023 1 98.5 147 HIS B CA 1
ATOM 4828 C C . HIS B 1 147 ? -27.219 -17.844 -13.766 1 98.5 147 HIS B C 1
ATOM 4830 O O . HIS B 1 147 ? -27.234 -17.953 -14.992 1 98.5 147 HIS B O 1
ATOM 4836 N N . MET B 1 148 ? -26.203 -18.062 -13.07 1 98.38 148 MET B N 1
ATOM 4837 C CA . MET B 1 148 ? -25.016 -18.719 -13.602 1 98.38 148 MET B CA 1
ATOM 4838 C C . MET B 1 148 ? -25.141 -20.234 -13.516 1 98.38 148 MET B C 1
ATOM 4840 O O . MET B 1 148 ? -24.469 -20.875 -12.703 1 98.38 148 MET B O 1
ATOM 4844 N N . ALA B 1 149 ? -25.797 -20.797 -14.461 1 96.75 149 ALA B N 1
ATOM 4845 C CA . ALA B 1 149 ? -26.266 -22.172 -14.367 1 96.75 149 ALA B CA 1
ATOM 4846 C C . ALA B 1 149 ? -25.203 -23.156 -14.867 1 96.75 149 ALA B C 1
ATOM 4848 O O . ALA B 1 149 ? -25.328 -24.359 -14.68 1 96.75 149 ALA B O 1
ATOM 4849 N N . HIS B 1 150 ? -24.203 -22.672 -15.438 1 97.5 150 HIS B N 1
ATOM 4850 C CA . HIS B 1 150 ? -23.141 -23.516 -15.969 1 97.5 150 HIS B CA 1
ATOM 4851 C C . HIS B 1 150 ? -21.812 -23.219 -15.281 1 97.5 150 HIS B C 1
ATOM 4853 O O . HIS B 1 150 ? -20.781 -23.062 -15.945 1 97.5 150 HIS B O 1
ATOM 4859 N N . THR B 1 151 ? -21.859 -22.984 -14.008 1 96.62 151 THR B N 1
ATOM 4860 C CA . THR B 1 151 ? -20.703 -22.734 -13.164 1 96.62 151 THR B CA 1
ATOM 4861 C C . THR B 1 151 ? -20.594 -23.781 -12.062 1 96.62 151 THR B C 1
ATOM 4863 O O . THR B 1 151 ? -21.594 -24.125 -11.414 1 96.62 151 THR B O 1
ATOM 4866 N N . TYR B 1 152 ? -19.359 -24.312 -11.875 1 93.38 152 TYR B N 1
ATOM 4867 C CA . TYR B 1 152 ? -19.141 -25.406 -10.945 1 93.38 152 TYR B CA 1
ATOM 4868 C C . TYR B 1 152 ? -17.891 -25.188 -10.117 1 93.38 152 TYR B C 1
ATOM 4870 O O . TYR B 1 152 ? -16.906 -24.641 -10.609 1 93.38 152 TYR B O 1
ATOM 4878 N N . TRP B 1 153 ? -17.906 -25.641 -8.867 1 90 153 TRP B N 1
ATOM 4879 C CA . TRP B 1 153 ? -16.797 -25.5 -7.938 1 90 153 TRP B CA 1
ATOM 4880 C C . TRP B 1 153 ? -15.75 -26.594 -8.148 1 90 153 TRP B C 1
ATOM 4882 O O . TRP B 1 153 ? -14.555 -26.359 -8.008 1 90 153 TRP B O 1
ATOM 4892 N N . ALA B 1 154 ? -16.266 -27.812 -8.5 1 83.94 154 ALA B N 1
ATOM 4893 C CA . ALA B 1 154 ? -15.391 -28.969 -8.625 1 83.94 154 ALA B CA 1
ATOM 4894 C C . ALA B 1 154 ? -15.633 -29.703 -9.945 1 83.94 154 ALA B C 1
ATOM 4896 O O . ALA B 1 154 ? -16.75 -29.703 -10.461 1 83.94 154 ALA B O 1
ATOM 4897 N N . PRO B 1 155 ? -14.609 -30.359 -10.414 1 83.94 155 PRO B N 1
ATOM 4898 C CA . PRO B 1 155 ? -14.75 -31.062 -11.688 1 83.94 155 PRO B CA 1
ATOM 4899 C C . PRO B 1 155 ? -15.82 -32.156 -11.648 1 83.94 155 PRO B C 1
ATOM 4901 O O . PRO B 1 155 ? -16.516 -32.375 -12.641 1 83.94 155 PRO B O 1
ATOM 4904 N N . ASN B 1 156 ? -15.953 -32.812 -10.539 1 83.44 156 ASN B N 1
ATOM 4905 C CA . ASN B 1 156 ? -16.938 -33.875 -10.445 1 83.44 156 ASN B CA 1
ATOM 4906 C C . ASN B 1 156 ? -18.359 -33.375 -10.703 1 83.44 156 ASN B C 1
ATOM 4908 O O . ASN B 1 156 ? -19.156 -34.031 -11.359 1 83.44 156 ASN B O 1
ATOM 4912 N N . ASP B 1 157 ? -18.625 -32.219 -10.219 1 86.62 157 ASP B N 1
ATOM 4913 C CA . ASP B 1 157 ? -19.938 -31.625 -10.438 1 86.62 157 ASP B CA 1
ATOM 4914 C C . ASP B 1 157 ? -20.141 -31.234 -11.898 1 86.62 157 ASP B C 1
ATOM 4916 O O . ASP B 1 157 ? -21.219 -31.406 -12.445 1 86.62 157 ASP B O 1
ATOM 4920 N N . ALA B 1 158 ? -19.172 -30.734 -12.5 1 90 158 ALA B N 1
ATOM 4921 C CA . ALA B 1 158 ? -19.234 -30.359 -13.906 1 90 158 ALA B CA 1
ATOM 4922 C C . ALA B 1 158 ? -19.438 -31.578 -14.797 1 90 158 ALA B C 1
ATOM 4924 O O . ALA B 1 158 ? -20.25 -31.547 -15.734 1 90 158 ALA B O 1
ATOM 4925 N N . HIS B 1 159 ? -18.781 -32.625 -14.484 1 89.19 159 HIS B N 1
ATOM 4926 C CA . HIS B 1 159 ? -18.859 -33.844 -15.273 1 89.19 159 HIS B CA 1
ATOM 4927 C C . HIS B 1 159 ? -20.219 -34.5 -15.133 1 89.19 159 HIS B C 1
ATOM 4929 O O . HIS B 1 159 ? -20.688 -35.188 -16.047 1 89.19 159 HIS B O 1
ATOM 4935 N N . ALA B 1 160 ? -20.781 -34.312 -14.031 1 92.38 160 ALA B N 1
ATOM 4936 C CA . ALA B 1 160 ? -22.078 -34.906 -13.766 1 92.38 160 ALA B CA 1
ATOM 4937 C C . ALA B 1 160 ? -23.188 -34.125 -14.461 1 92.38 160 ALA B C 1
ATOM 4939 O O . ALA B 1 160 ? -24.328 -34.562 -14.539 1 92.38 160 ALA B O 1
ATOM 4940 N N . SER B 1 161 ? -22.766 -33.031 -14.969 1 92.5 161 SER B N 1
ATOM 4941 C CA . SER B 1 161 ? -23.766 -32.219 -15.641 1 92.5 161 SER B CA 1
ATOM 4942 C C . SER B 1 161 ? -23.922 -32.594 -17.109 1 92.5 161 SER B C 1
ATOM 4944 O O . SER B 1 161 ? -23.234 -33.5 -17.594 1 92.5 161 SER B O 1
ATOM 4946 N N . ASP B 1 162 ? -24.891 -31.859 -17.781 1 93.5 162 ASP B N 1
ATOM 4947 C CA . ASP B 1 162 ? -25.125 -32.094 -19.203 1 93.5 162 ASP B CA 1
ATOM 4948 C C . ASP B 1 162 ? -24.312 -31.141 -20.062 1 93.5 162 ASP B C 1
ATOM 4950 O O . ASP B 1 162 ? -24.484 -31.125 -21.297 1 93.5 162 ASP B O 1
ATOM 4954 N N . ASP B 1 163 ? -23.391 -30.484 -19.438 1 93.69 163 ASP B N 1
ATOM 4955 C CA . ASP B 1 163 ? -22.625 -29.484 -20.188 1 93.69 163 ASP B CA 1
ATOM 4956 C C . ASP B 1 163 ? -21.469 -30.141 -20.953 1 93.69 163 ASP B C 1
ATOM 4958 O O . ASP B 1 163 ? -20.922 -31.156 -20.5 1 93.69 163 ASP B O 1
ATOM 4962 N N . VAL B 1 164 ? -21.188 -29.594 -22.094 1 93.38 164 VAL B N 1
ATOM 4963 C CA . VAL B 1 164 ? -19.953 -29.953 -22.797 1 93.38 164 VAL B CA 1
ATOM 4964 C C . VAL B 1 164 ? -18.766 -29.219 -22.203 1 93.38 164 VAL B C 1
ATOM 4966 O O . VAL B 1 164 ? -18.719 -27.984 -22.234 1 93.38 164 VAL B O 1
ATOM 4969 N N . LEU B 1 165 ? -17.906 -30 -21.672 1 93.31 165 LEU B N 1
ATOM 4970 C CA . LEU B 1 165 ? -16.75 -29.391 -21.016 1 93.31 165 LEU B CA 1
ATOM 4971 C C . LEU B 1 165 ? -15.617 -29.188 -22.016 1 93.31 165 LEU B C 1
ATOM 4973 O O . LEU B 1 165 ? -15.344 -30.062 -22.844 1 93.31 165 LEU B O 1
ATOM 4977 N N . ALA B 1 166 ? -15 -28.031 -21.984 1 93.5 166 ALA B N 1
ATOM 4978 C CA . ALA B 1 166 ? -13.867 -27.75 -22.859 1 93.5 166 ALA B CA 1
ATOM 4979 C C . ALA B 1 166 ? -12.68 -28.641 -22.531 1 93.5 166 ALA B C 1
ATOM 4981 O O . ALA B 1 166 ? -12.352 -28.844 -21.359 1 93.5 166 ALA B O 1
ATOM 4982 N N . GLN B 1 167 ? -12.055 -29.141 -23.578 1 93.62 167 GLN B N 1
ATOM 4983 C CA . GLN B 1 167 ? -10.828 -29.922 -23.438 1 93.62 167 GLN B CA 1
ATOM 4984 C C . GLN B 1 167 ? -9.594 -29.016 -23.516 1 93.62 167 GLN B C 1
ATOM 4986 O O . GLN B 1 167 ? -9.477 -28.203 -24.422 1 93.62 167 GLN B O 1
ATOM 4991 N N . GLY B 1 168 ? -8.742 -29.172 -22.484 1 93.62 168 GLY B N 1
ATOM 4992 C CA . GLY B 1 168 ? -7.504 -28.406 -22.484 1 93.62 168 GLY B CA 1
ATOM 4993 C C . GLY B 1 168 ? -6.441 -29 -23.391 1 93.62 168 GLY B C 1
ATOM 4994 O O . GLY B 1 168 ? -6.367 -30.234 -23.547 1 93.62 168 GLY B O 1
ATOM 4995 N N . TYR B 1 169 ? -5.602 -28.047 -23.953 1 94.94 169 TYR B N 1
ATOM 4996 C CA . TYR B 1 169 ? -4.512 -28.469 -24.828 1 94.94 169 TYR B CA 1
ATOM 4997 C C . TYR B 1 169 ? -3.229 -27.719 -24.5 1 94.94 169 TYR B C 1
ATOM 4999 O O . TYR B 1 169 ? -3.264 -26.656 -23.875 1 94.94 169 TYR B O 1
ATOM 5007 N N . ALA B 1 170 ? -2.129 -28.359 -24.844 1 92 170 ALA B N 1
ATOM 5008 C CA . ALA B 1 170 ? -0.822 -27.703 -24.844 1 92 170 ALA B CA 1
ATOM 5009 C C . ALA B 1 170 ? -0.064 -27.984 -26.141 1 92 170 ALA B C 1
ATOM 5011 O O . ALA B 1 170 ? -0.189 -29.078 -26.703 1 92 170 ALA B O 1
ATOM 5012 N N . TRP B 1 171 ? 0.629 -26.969 -26.578 1 88.12 171 TRP B N 1
ATOM 5013 C CA . TRP B 1 171 ? 1.444 -27.188 -27.781 1 88.12 171 TRP B CA 1
ATOM 5014 C C . TRP B 1 171 ? 2.693 -28 -27.438 1 88.12 171 TRP B C 1
ATOM 5016 O O . TRP B 1 171 ? 3.473 -27.609 -26.562 1 88.12 171 TRP B O 1
ATOM 5026 N N . ASN B 1 172 ? 2.801 -29.047 -28.125 1 85.62 172 ASN B N 1
ATOM 5027 C CA . ASN B 1 172 ? 4 -29.875 -28.031 1 85.62 172 ASN B CA 1
ATOM 5028 C C . ASN B 1 172 ? 4.945 -29.641 -29.203 1 85.62 172 ASN B C 1
ATOM 5030 O O . ASN B 1 172 ? 4.707 -30.109 -30.312 1 85.62 172 ASN B O 1
ATOM 5034 N N . ALA B 1 173 ? 6.004 -28.984 -28.969 1 81 173 ALA B N 1
ATOM 5035 C CA . ALA B 1 173 ? 6.922 -28.594 -30.031 1 81 173 ALA B CA 1
ATOM 5036 C C . ALA B 1 173 ? 7.602 -29.797 -30.656 1 81 173 ALA B C 1
ATOM 5038 O O . ALA B 1 173 ? 7.863 -29.828 -31.859 1 81 173 ALA B O 1
ATOM 5039 N N . ASP B 1 174 ? 7.891 -30.781 -29.844 1 79.06 174 ASP B N 1
ATOM 5040 C CA . ASP B 1 174 ? 8.562 -31.969 -30.344 1 79.06 174 ASP B CA 1
ATOM 5041 C C . ASP B 1 174 ? 7.68 -32.719 -31.344 1 79.06 174 ASP B C 1
ATOM 5043 O O . ASP B 1 174 ? 8.18 -33.219 -32.344 1 79.06 174 ASP B O 1
ATOM 5047 N N . ARG B 1 175 ? 6.465 -32.656 -31.047 1 83.06 175 ARG B N 1
ATOM 5048 C CA . ARG B 1 175 ? 5.52 -33.375 -31.906 1 83.06 175 ARG B CA 1
ATOM 5049 C C . ARG B 1 175 ? 4.949 -32.438 -32.969 1 83.06 175 ARG B C 1
ATOM 5051 O O . ARG B 1 175 ? 4.367 -32.906 -33.969 1 83.06 175 ARG B O 1
ATOM 5058 N N . GLY B 1 176 ? 5.086 -31.219 -32.719 1 85.12 176 GLY B N 1
ATOM 5059 C CA . GLY B 1 176 ? 4.539 -30.25 -33.656 1 85.12 176 GLY B CA 1
ATOM 5060 C C . GLY B 1 176 ? 3.021 -30.203 -33.656 1 85.12 176 GLY B C 1
ATOM 5061 O O . GLY B 1 176 ? 2.404 -29.984 -34.688 1 85.12 176 GLY B O 1
ATOM 5062 N N . GLU B 1 177 ? 2.4 -30.578 -32.594 1 90.44 177 GLU B N 1
ATOM 5063 C CA . GLU B 1 177 ? 0.943 -30.625 -32.5 1 90.44 177 GLU B CA 1
ATOM 5064 C C . GLU B 1 177 ? 0.463 -30.266 -31.109 1 90.44 177 GLU B C 1
ATOM 5066 O O . GLU B 1 177 ? 1.259 -30.234 -30.172 1 90.44 177 GLU B O 1
ATOM 5071 N N . TYR B 1 178 ? -0.822 -30.016 -31.047 1 91.88 178 TYR B N 1
ATOM 5072 C CA . TYR B 1 178 ? -1.45 -29.844 -29.75 1 91.88 178 TYR B CA 1
ATOM 5073 C C . TYR B 1 178 ? -1.77 -31.188 -29.109 1 91.88 178 TYR B C 1
ATOM 5075 O O . TYR B 1 178 ? -2.223 -32.125 -29.781 1 91.88 178 TYR B O 1
ATOM 5083 N N . VAL B 1 179 ? -1.396 -31.281 -27.844 1 92.31 179 VAL B N 1
ATOM 5084 C CA . VAL B 1 179 ? -1.682 -32.5 -27.094 1 92.31 179 VAL B CA 1
ATOM 5085 C C . VAL B 1 179 ? -2.689 -32.188 -25.984 1 92.31 179 VAL B C 1
ATOM 5087 O O . VAL B 1 179 ? -2.84 -31.031 -25.578 1 92.31 179 VAL B O 1
ATOM 5090 N N . LEU B 1 180 ? -3.318 -33.219 -25.547 1 92.5 180 LEU B N 1
ATOM 5091 C CA . LEU B 1 180 ? -4.344 -33.094 -24.531 1 92.5 180 LEU B CA 1
ATOM 5092 C C . LEU B 1 180 ? -3.719 -32.812 -23.172 1 92.5 180 LEU B C 1
ATOM 5094 O O . LEU B 1 180 ? -2.688 -33.375 -22.812 1 92.5 180 LEU B O 1
ATOM 5098 N N . GLU B 1 181 ? -4.258 -31.828 -22.484 1 88.81 181 GLU B N 1
ATOM 5099 C CA . GLU B 1 181 ? -3.955 -31.578 -21.078 1 88.81 181 GLU B CA 1
ATOM 5100 C C . GLU B 1 181 ? -5.066 -32.094 -20.172 1 88.81 181 GLU B C 1
ATOM 5102 O O . GLU B 1 181 ? -6.246 -31.828 -20.406 1 88.81 181 GLU B O 1
ATOM 5107 N N . PRO B 1 182 ? -4.66 -32.844 -19.172 1 81.88 182 PRO B N 1
ATOM 5108 C CA . PRO B 1 182 ? -5.711 -33.281 -18.25 1 81.88 182 PRO B CA 1
ATOM 5109 C C . PRO B 1 182 ? -6.359 -32.125 -17.516 1 81.88 182 PRO B C 1
ATOM 5111 O O . PRO B 1 182 ? -5.719 -31.078 -17.297 1 81.88 182 PRO B O 1
ATOM 5114 N N . PRO B 1 183 ? -7.637 -32.312 -17.188 1 78.25 183 PRO B N 1
ATOM 5115 C CA . PRO B 1 183 ? -8.258 -31.266 -16.391 1 78.25 183 PRO B CA 1
ATOM 5116 C C . PRO B 1 183 ? -7.531 -31.016 -15.07 1 78.25 183 PRO B C 1
ATOM 5118 O O . PRO B 1 183 ? -7.074 -31.953 -14.422 1 78.25 183 PRO B O 1
ATOM 5121 N N . PRO B 1 184 ? -7.422 -29.75 -14.836 1 73.19 184 PRO B N 1
ATOM 5122 C CA . PRO B 1 184 ? -6.738 -29.453 -13.57 1 73.19 184 PRO B CA 1
ATOM 5123 C C . PRO B 1 184 ? -7.539 -29.891 -12.352 1 73.19 184 PRO B C 1
ATOM 5125 O O . PRO B 1 184 ? -8.758 -29.719 -12.312 1 73.19 184 PRO B O 1
ATOM 5128 N N . ASP B 1 185 ? -6.98 -30.688 -11.523 1 70.12 185 ASP B N 1
ATOM 5129 C CA . ASP B 1 185 ? -7.57 -31.047 -10.234 1 70.12 185 ASP B CA 1
ATOM 5130 C C . ASP B 1 185 ? -6.727 -30.531 -9.078 1 70.12 185 ASP B C 1
ATOM 5132 O O . ASP B 1 185 ? -5.953 -31.281 -8.484 1 70.12 185 ASP B O 1
ATOM 5136 N N . ILE B 1 186 ? -6.883 -29.234 -8.82 1 68.75 186 ILE B N 1
ATOM 5137 C CA . ILE B 1 186 ? -5.992 -28.547 -7.883 1 68.75 186 ILE B CA 1
ATOM 5138 C C . ILE B 1 186 ? -6.727 -28.281 -6.574 1 68.75 186 ILE B C 1
ATOM 5140 O O . ILE B 1 186 ? -7.633 -27.453 -6.523 1 68.75 186 ILE B O 1
ATOM 5144 N N . ILE B 1 187 ? -6.504 -29.062 -5.566 1 61.03 187 ILE B N 1
ATOM 5145 C CA . ILE B 1 187 ? -7.09 -28.859 -4.246 1 61.03 187 ILE B CA 1
ATOM 5146 C C . ILE B 1 187 ? -6.688 -27.484 -3.701 1 61.03 187 ILE B C 1
ATOM 5148 O O . ILE B 1 187 ? -7.527 -26.75 -3.186 1 61.03 187 ILE B O 1
ATOM 5152 N N . GLY B 1 188 ? -5.406 -27.219 -3.832 1 61.69 188 GLY B N 1
ATOM 5153 C CA . GLY B 1 188 ? -4.867 -25.938 -3.367 1 61.69 188 GLY B CA 1
ATOM 5154 C C . GLY B 1 188 ? -5.43 -24.75 -4.113 1 61.69 188 GLY B C 1
ATOM 5155 O O . GLY B 1 188 ? -5.211 -23.609 -3.717 1 61.69 188 GLY B O 1
ATOM 5156 N N . GLY B 1 189 ? -6.227 -25.078 -4.902 1 73.31 189 GLY B N 1
ATOM 5157 C CA . GLY B 1 189 ? -6.805 -24.016 -5.711 1 73.31 189 GLY B CA 1
ATOM 5158 C C . GLY B 1 189 ? -8.148 -23.531 -5.195 1 73.31 189 GLY B C 1
ATOM 5159 O O . GLY B 1 189 ? -8.789 -22.688 -5.812 1 73.31 189 GLY B O 1
ATOM 5160 N N . SER B 1 190 ? -8.438 -24.062 -4.051 1 78.12 190 SER B N 1
ATOM 5161 C CA . SER B 1 190 ? -9.703 -23.625 -3.479 1 78.12 190 SER B CA 1
ATOM 5162 C C . SER B 1 190 ? -9.711 -22.125 -3.195 1 78.12 190 SER B C 1
ATOM 5164 O O . SER B 1 190 ? -8.906 -21.641 -2.396 1 78.12 190 SER B O 1
ATOM 5166 N N . GLY B 1 191 ? -10.539 -21.453 -3.904 1 88.69 191 GLY B N 1
ATOM 5167 C CA . GLY B 1 191 ? -10.617 -20.016 -3.77 1 88.69 191 GLY B CA 1
ATOM 5168 C C . GLY B 1 191 ? -9.625 -19.281 -4.652 1 88.69 191 GLY B C 1
ATOM 5169 O O . GLY B 1 191 ? -9.773 -18.078 -4.891 1 88.69 191 GLY B O 1
ATOM 5170 N N . ALA B 1 192 ? -8.672 -19.984 -5.188 1 90.44 192 ALA B N 1
ATOM 5171 C CA . ALA B 1 192 ? -7.617 -19.359 -5.973 1 90.44 192 ALA B CA 1
ATOM 5172 C C . ALA B 1 192 ? -7.793 -19.641 -7.461 1 90.44 192 ALA B C 1
ATOM 5174 O O . ALA B 1 192 ? -7.383 -18.844 -8.305 1 90.44 192 ALA B O 1
ATOM 5175 N N . GLY B 1 193 ? -8.297 -20.766 -8 1 87.19 193 GLY B N 1
ATOM 5176 C CA . GLY B 1 193 ? -8.32 -21 -9.438 1 87.19 193 GLY B CA 1
ATOM 5177 C C . GLY B 1 193 ? -9.102 -22.234 -9.82 1 87.19 193 GLY B C 1
ATOM 5178 O O . GLY B 1 193 ? -9.023 -22.703 -10.961 1 87.19 193 GLY B O 1
ATOM 5179 N N . ALA B 1 194 ? -10.086 -22.922 -9.195 1 76.75 194 ALA B N 1
ATOM 5180 C CA . ALA B 1 194 ? -10.586 -24.281 -9.453 1 76.75 194 ALA B CA 1
ATOM 5181 C C . ALA B 1 194 ? -12.031 -24.25 -9.922 1 76.75 194 ALA B C 1
ATOM 5183 O O . ALA B 1 194 ? -12.656 -25.297 -10.109 1 76.75 194 ALA B O 1
ATOM 5184 N N . MET B 1 195 ? -12.398 -23.078 -10.367 1 89.44 195 MET B N 1
ATOM 5185 C CA . MET B 1 195 ? -13.797 -23.031 -10.781 1 89.44 195 MET B CA 1
ATOM 5186 C C . MET B 1 195 ? -13.93 -23.328 -12.273 1 89.44 195 MET B C 1
ATOM 5188 O O . MET B 1 195 ? -13.016 -23.062 -13.047 1 89.44 195 MET B O 1
ATOM 5192 N N . ILE B 1 196 ? -14.969 -23.984 -12.594 1 93.56 196 ILE B N 1
ATOM 5193 C CA . ILE B 1 196 ? -15.328 -24.266 -13.984 1 93.56 196 ILE B CA 1
ATOM 5194 C C . ILE B 1 196 ? -16.562 -23.469 -14.367 1 93.56 196 ILE B C 1
ATOM 5196 O O . ILE B 1 196 ? -17.578 -23.469 -13.656 1 93.56 196 ILE B O 1
ATOM 5200 N N . SER B 1 197 ? -16.453 -22.75 -15.492 1 96.12 197 SER B N 1
ATOM 5201 C CA . SER B 1 197 ? -17.578 -21.906 -15.883 1 96.12 197 SER B CA 1
ATOM 5202 C C . SER B 1 197 ? -17.578 -21.625 -17.375 1 96.12 197 SER B C 1
ATOM 5204 O O . SER B 1 197 ? -16.922 -22.328 -18.141 1 96.12 197 SER B O 1
ATOM 5206 N N . SER B 1 198 ? -18.547 -20.75 -17.859 1 96.94 198 SER B N 1
ATOM 5207 C CA . SER B 1 198 ? -18.672 -20.312 -19.234 1 96.94 198 SER B CA 1
ATOM 5208 C C . SER B 1 198 ? -18.547 -18.797 -19.344 1 96.94 198 SER B C 1
ATOM 5210 O O . SER B 1 198 ? -18.719 -18.078 -18.359 1 96.94 198 SER B O 1
ATOM 5212 N N . VAL B 1 199 ? -18.188 -18.422 -20.578 1 97.75 199 VAL B N 1
ATOM 5213 C CA . VAL B 1 199 ? -18.047 -16.984 -20.781 1 97.75 199 VAL B CA 1
ATOM 5214 C C . VAL B 1 199 ? -19.391 -16.281 -20.594 1 97.75 199 VAL B C 1
ATOM 5216 O O . VAL B 1 199 ? -19.453 -15.141 -20.125 1 97.75 199 VAL B O 1
ATOM 5219 N N . VAL B 1 200 ? -20.484 -16.969 -20.844 1 98 200 VAL B N 1
ATOM 5220 C CA . VAL B 1 200 ? -21.828 -16.406 -20.688 1 98 200 VAL B CA 1
ATOM 5221 C C . VAL B 1 200 ? -22.125 -16.188 -19.203 1 98 200 VAL B C 1
ATOM 5223 O O . VAL B 1 200 ? -22.609 -15.125 -18.812 1 98 200 VAL B O 1
ATOM 5226 N N . ASP B 1 201 ? -21.875 -17.188 -18.391 1 98.44 201 ASP B N 1
ATOM 5227 C CA . ASP B 1 201 ? -22.078 -17.062 -16.938 1 98.44 201 ASP B CA 1
ATOM 5228 C C . ASP B 1 201 ? -21.188 -15.961 -16.375 1 98.44 201 ASP B C 1
ATOM 5230 O O . ASP B 1 201 ? -21.641 -15.141 -15.562 1 98.44 201 ASP B O 1
ATOM 5234 N N . TYR B 1 202 ? -19.906 -15.898 -16.781 1 98.44 202 TYR B N 1
ATOM 5235 C CA . TYR B 1 202 ? -18.984 -14.898 -16.281 1 98.44 202 TYR B CA 1
ATOM 5236 C C . TYR B 1 202 ? -19.406 -13.5 -16.703 1 98.44 202 TYR B C 1
ATOM 5238 O O . TYR B 1 202 ? -19.125 -12.516 -16.016 1 98.44 202 TYR B O 1
ATOM 5246 N N . ALA B 1 203 ? -20.031 -13.43 -17.859 1 98.5 203 ALA B N 1
ATOM 5247 C CA . ALA B 1 203 ? -20.562 -12.133 -18.281 1 98.5 203 ALA B CA 1
ATOM 5248 C C . ALA B 1 203 ? -21.609 -11.617 -17.281 1 98.5 203 ALA B C 1
ATOM 5250 O O . ALA B 1 203 ? -21.703 -10.414 -17.047 1 98.5 203 ALA B O 1
ATOM 5251 N N . ARG B 1 204 ? -22.375 -12.484 -16.688 1 98.62 204 ARG B N 1
ATOM 5252 C CA . ARG B 1 204 ? -23.344 -12.102 -15.672 1 98.62 204 ARG B CA 1
ATOM 5253 C C . ARG B 1 204 ? -22.641 -11.609 -14.414 1 98.62 204 ARG B C 1
ATOM 5255 O O . ARG B 1 204 ? -23.109 -10.664 -13.773 1 98.62 204 ARG B O 1
ATOM 5262 N N . TRP B 1 205 ? -21.547 -12.266 -14.094 1 98.69 205 TRP B N 1
ATOM 5263 C CA . TRP B 1 205 ? -20.734 -11.828 -12.961 1 98.69 205 TRP B CA 1
ATOM 5264 C C . TRP B 1 205 ? -20.172 -10.438 -13.203 1 98.69 205 TRP B C 1
ATOM 5266 O O . TRP B 1 205 ? -20.234 -9.57 -12.328 1 98.69 205 TRP B O 1
ATOM 5276 N N . ILE B 1 206 ? -19.672 -10.188 -14.398 1 98.62 206 ILE B N 1
ATOM 5277 C CA . ILE B 1 206 ? -19.109 -8.891 -14.766 1 98.62 206 ILE B CA 1
ATOM 5278 C C . ILE B 1 206 ? -20.203 -7.824 -14.727 1 98.62 206 ILE B C 1
ATOM 5280 O O . ILE B 1 206 ? -19.969 -6.703 -14.266 1 98.62 206 ILE B O 1
ATOM 5284 N N . ARG B 1 207 ? -21.359 -8.18 -15.188 1 98.38 207 ARG B N 1
ATOM 5285 C CA . ARG B 1 207 ? -22.469 -7.242 -15.141 1 98.38 207 ARG B CA 1
ATOM 5286 C C . ARG B 1 207 ? -22.812 -6.875 -13.703 1 98.38 207 ARG B C 1
ATOM 5288 O O . ARG B 1 207 ? -23.047 -5.703 -13.398 1 98.38 207 ARG B O 1
ATOM 5295 N N . CYS B 1 208 ? -22.828 -7.848 -12.852 1 98.69 208 CYS B N 1
ATOM 5296 C CA . CYS B 1 208 ? -23.094 -7.605 -11.438 1 98.69 208 CYS B CA 1
ATOM 5297 C C . CYS B 1 208 ? -22.094 -6.625 -10.852 1 98.69 208 CYS B C 1
ATOM 5299 O O . CYS B 1 208 ? -22.469 -5.652 -10.195 1 98.69 208 CYS B O 1
ATOM 5301 N N . MET B 1 209 ? -20.828 -6.844 -11.141 1 98.62 209 MET B N 1
ATOM 5302 C CA . MET B 1 209 ? -19.766 -6.008 -10.594 1 98.62 209 MET B CA 1
ATOM 5303 C C . MET B 1 209 ? -19.797 -4.613 -11.203 1 98.62 209 MET B C 1
ATOM 5305 O O . MET B 1 209 ? -19.656 -3.613 -10.5 1 98.62 209 MET B O 1
ATOM 5309 N N . MET B 1 210 ? -20.016 -4.574 -12.445 1 97.94 210 MET B N 1
ATOM 5310 C CA . MET B 1 210 ? -19.984 -3.33 -13.203 1 97.94 210 MET B CA 1
ATOM 5311 C C . MET B 1 210 ? -21.141 -2.416 -12.805 1 97.94 210 MET B C 1
ATOM 5313 O O . MET B 1 210 ? -20.969 -1.202 -12.688 1 97.94 210 MET B O 1
ATOM 5317 N N . THR B 1 211 ? -22.297 -2.984 -12.523 1 97.62 211 THR B N 1
ATOM 5318 C CA . THR B 1 211 ? -23.484 -2.203 -12.203 1 97.62 211 THR B CA 1
ATOM 5319 C C . THR B 1 211 ? -23.688 -2.121 -10.695 1 97.62 211 THR B C 1
ATOM 5321 O O . THR B 1 211 ? -24.641 -1.488 -10.227 1 97.62 211 THR B O 1
ATOM 5324 N N . ARG B 1 212 ? -22.859 -2.797 -9.977 1 97.69 212 ARG B N 1
ATOM 5325 C CA . ARG B 1 212 ? -22.953 -2.848 -8.523 1 97.69 212 ARG B CA 1
ATOM 5326 C C . ARG B 1 212 ? -24.312 -3.357 -8.07 1 97.69 212 ARG B C 1
ATOM 5328 O O . ARG B 1 212 ? -24.984 -2.725 -7.25 1 97.69 212 ARG B O 1
ATOM 5335 N N . GLY B 1 213 ? -24.703 -4.445 -8.609 1 97.38 213 GLY B N 1
ATOM 5336 C CA . GLY B 1 213 ? -26.031 -4.988 -8.375 1 97.38 213 GLY B CA 1
ATOM 5337 C C . GLY B 1 213 ? -26.047 -6.09 -7.332 1 97.38 213 GLY B C 1
ATOM 5338 O O . GLY B 1 213 ? -25 -6.469 -6.805 1 97.38 213 GLY B O 1
ATOM 5339 N N . ALA B 1 214 ? -27.281 -6.539 -7.078 1 97.19 214 ALA B N 1
ATOM 5340 C CA . ALA B 1 214 ? -27.453 -7.723 -6.238 1 97.19 214 ALA B CA 1
ATOM 5341 C C . ALA B 1 214 ? -26.781 -8.938 -6.855 1 97.19 214 ALA B C 1
ATOM 5343 O O . ALA B 1 214 ? -26.562 -8.992 -8.07 1 97.19 214 ALA B O 1
ATOM 5344 N N . PRO B 1 215 ? -26.312 -9.82 -6.031 1 98 215 PRO B N 1
ATOM 5345 C CA . PRO B 1 215 ? -26.625 -10.047 -4.621 1 98 215 PRO B CA 1
ATOM 5346 C C . PRO B 1 215 ? -25.656 -9.359 -3.674 1 98 215 PRO B C 1
ATOM 5348 O O . PRO B 1 215 ? -25.781 -9.492 -2.453 1 98 215 PRO B O 1
ATOM 5351 N N . LEU B 1 216 ? -24.75 -8.617 -4.105 1 98.31 216 LEU B N 1
ATOM 5352 C CA . LEU B 1 216 ? -23.781 -7.945 -3.244 1 98.31 216 LEU B CA 1
ATOM 5353 C C . LEU B 1 216 ? -24.312 -6.594 -2.785 1 98.31 216 LEU B C 1
ATOM 5355 O O . LEU B 1 216 ? -24.984 -5.895 -3.545 1 98.31 216 LEU B O 1
ATOM 5359 N N . SER B 1 217 ? -24 -6.223 -1.586 1 97.38 217 SER B N 1
ATOM 5360 C CA . SER B 1 217 ? -24.375 -4.906 -1.069 1 97.38 217 SER B CA 1
ATOM 5361 C C . SER B 1 217 ? -23.5 -3.812 -1.687 1 97.38 217 SER B C 1
ATOM 5363 O O . SER B 1 217 ? -22.469 -4.098 -2.275 1 97.38 217 SER B O 1
ATOM 5365 N N . THR B 1 218 ? -23.953 -2.621 -1.544 1 97.31 218 THR B N 1
ATOM 5366 C CA . THR B 1 218 ? -23.188 -1.468 -1.997 1 97.31 218 THR B CA 1
ATOM 5367 C C . THR B 1 218 ? -21.828 -1.427 -1.314 1 97.31 218 THR B C 1
ATOM 5369 O O . THR B 1 218 ? -20.812 -1.152 -1.959 1 97.31 218 THR B O 1
ATOM 5372 N N . GLN B 1 219 ? -21.797 -1.727 -0.046 1 96 219 GLN B N 1
ATOM 5373 C CA . GLN B 1 219 ? -20.547 -1.737 0.71 1 96 219 GLN B CA 1
ATOM 5374 C C . GLN B 1 219 ? -19.609 -2.83 0.207 1 96 219 GLN B C 1
ATOM 5376 O O . GLN B 1 219 ? -18.391 -2.635 0.156 1 96 219 GLN B O 1
ATOM 5381 N N . ALA B 1 220 ? -20.188 -3.924 -0.127 1 97.75 220 ALA B N 1
ATOM 5382 C CA . ALA B 1 220 ? -19.375 -5.023 -0.661 1 97.75 220 ALA B CA 1
ATOM 5383 C C . ALA B 1 220 ? -18.734 -4.637 -1.987 1 97.75 220 ALA B C 1
ATOM 5385 O O . ALA B 1 220 ? -17.531 -4.855 -2.189 1 97.75 220 ALA B O 1
ATOM 5386 N N . HIS B 1 221 ? -19.562 -4.059 -2.881 1 98.38 221 HIS B N 1
ATOM 5387 C CA . HIS B 1 221 ? -19.047 -3.631 -4.172 1 98.38 221 HIS B CA 1
ATOM 5388 C C . HIS B 1 221 ? -17.891 -2.648 -4 1 98.38 221 HIS B C 1
ATOM 5390 O O . HIS B 1 221 ? -16.875 -2.738 -4.703 1 98.38 221 HIS B O 1
ATOM 5396 N N . GLU B 1 222 ? -18 -1.75 -3.066 1 97.12 222 GLU B N 1
ATOM 5397 C CA . GLU B 1 222 ? -16.969 -0.761 -2.809 1 97.12 222 GLU B CA 1
ATOM 5398 C C . GLU B 1 222 ? -15.703 -1.417 -2.242 1 97.12 222 GLU B C 1
ATOM 5400 O O . GLU B 1 222 ? -14.594 -1.126 -2.688 1 97.12 222 GLU B O 1
ATOM 5405 N N . ALA B 1 223 ? -15.883 -2.305 -1.341 1 97.88 223 ALA B N 1
ATOM 5406 C CA . ALA B 1 223 ? -14.758 -2.947 -0.667 1 97.88 223 ALA B CA 1
ATOM 5407 C C . ALA B 1 223 ? -13.977 -3.834 -1.631 1 97.88 223 ALA B C 1
ATOM 5409 O O . ALA B 1 223 ? -12.742 -3.875 -1.585 1 97.88 223 ALA B O 1
ATOM 5410 N N . LEU B 1 224 ? -14.633 -4.508 -2.496 1 98.75 224 LEU B N 1
ATOM 5411 C CA . LEU B 1 224 ? -14.016 -5.508 -3.361 1 98.75 224 LEU B CA 1
ATOM 5412 C C . LEU B 1 224 ? -13.062 -4.855 -4.352 1 98.75 224 LEU B C 1
ATOM 5414 O O . LEU B 1 224 ? -12.062 -5.465 -4.75 1 98.75 224 LEU B O 1
ATOM 5418 N N . VAL B 1 225 ? -13.336 -3.578 -4.676 1 98.06 225 VAL B N 1
ATOM 5419 C CA . VAL B 1 225 ? -12.508 -2.955 -5.695 1 98.06 225 VAL B CA 1
ATOM 5420 C C . VAL B 1 225 ? -11.711 -1.804 -5.082 1 98.06 225 VAL B C 1
ATOM 5422 O O . VAL B 1 225 ? -11.141 -0.982 -5.805 1 98.06 225 VAL B O 1
ATOM 5425 N N . GLN B 1 226 ? -11.719 -1.693 -3.783 1 97.12 226 GLN B N 1
ATOM 5426 C CA . GLN B 1 226 ? -10.812 -0.756 -3.123 1 97.12 226 GLN B CA 1
ATOM 5427 C C . GLN B 1 226 ? -9.383 -1.289 -3.111 1 97.12 226 GLN B C 1
ATOM 5429 O O . GLN B 1 226 ? -9.133 -2.383 -2.605 1 97.12 226 GLN B O 1
ATOM 5434 N N . PRO B 1 227 ? -8.453 -0.574 -3.682 1 97.38 227 PRO B N 1
ATOM 5435 C CA . PRO B 1 227 ? -7.082 -1.082 -3.73 1 97.38 227 PRO B CA 1
ATOM 5436 C C . PRO B 1 227 ? -6.449 -1.197 -2.346 1 97.38 227 PRO B C 1
ATOM 5438 O O . PRO B 1 227 ? -6.688 -0.352 -1.479 1 97.38 227 PRO B O 1
ATOM 5441 N N . ARG B 1 228 ? -5.629 -2.25 -2.166 1 97.69 228 ARG B N 1
ATOM 5442 C CA . ARG B 1 228 ? -4.93 -2.467 -0.904 1 97.69 228 ARG B CA 1
ATOM 5443 C C . ARG B 1 228 ? -3.42 -2.514 -1.118 1 97.69 228 ARG B C 1
ATOM 5445 O O . ARG B 1 228 ? -2.648 -2.221 -0.202 1 97.69 228 ARG B O 1
ATOM 5452 N N . THR B 1 229 ? -3 -2.922 -2.322 1 97.88 229 THR B N 1
ATOM 5453 C CA . THR B 1 229 ? -1.586 -3.191 -2.553 1 97.88 229 THR B CA 1
ATOM 5454 C C . THR B 1 229 ? -1.128 -2.586 -3.877 1 97.88 229 THR B C 1
ATOM 5456 O O . THR B 1 229 ? -1.857 -2.631 -4.871 1 97.88 229 THR B O 1
ATOM 5459 N N . ILE B 1 230 ? 0.062 -2.047 -3.877 1 97.56 230 ILE B N 1
ATOM 5460 C CA . ILE B 1 230 ? 0.689 -1.537 -5.094 1 97.56 230 ILE B CA 1
ATOM 5461 C C . ILE B 1 230 ? 1.541 -2.633 -5.73 1 97.56 230 ILE B C 1
ATOM 5463 O O . ILE B 1 230 ? 2.385 -3.238 -5.066 1 97.56 230 ILE B O 1
ATOM 5467 N N . ILE B 1 231 ? 1.295 -2.879 -6.957 1 96.94 231 ILE B N 1
ATOM 5468 C CA . ILE B 1 231 ? 2.092 -3.842 -7.711 1 96.94 231 ILE B CA 1
ATOM 5469 C C . ILE B 1 231 ? 3.252 -3.125 -8.398 1 96.94 231 ILE B C 1
ATOM 5471 O O . ILE B 1 231 ? 3.049 -2.381 -9.359 1 96.94 231 ILE B O 1
ATOM 5475 N N . THR B 1 232 ? 4.395 -3.273 -7.93 1 88.75 232 THR B N 1
ATOM 5476 C CA . THR B 1 232 ? 5.539 -2.531 -8.445 1 88.75 232 THR B CA 1
ATOM 5477 C C . THR B 1 232 ? 6.098 -3.197 -9.695 1 88.75 232 THR B C 1
ATOM 5479 O O . THR B 1 232 ? 6.566 -2.518 -10.609 1 88.75 232 THR B O 1
ATOM 5482 N N . ASN B 1 233 ? 6.102 -4.488 -9.656 1 80.12 233 ASN B N 1
ATOM 5483 C CA . ASN B 1 233 ? 6.656 -5.23 -10.781 1 80.12 233 ASN B CA 1
ATOM 5484 C C . ASN B 1 233 ? 5.762 -6.406 -11.172 1 80.12 233 ASN B C 1
ATOM 5486 O O . ASN B 1 233 ? 5.52 -7.301 -10.359 1 80.12 233 ASN B O 1
ATOM 5490 N N . ASP B 1 234 ? 5.141 -6.27 -12.344 1 84.75 234 ASP B N 1
ATOM 5491 C CA . ASP B 1 234 ? 4.391 -7.371 -12.93 1 84.75 234 ASP B CA 1
ATOM 5492 C C . ASP B 1 234 ? 4.602 -7.434 -14.445 1 84.75 234 ASP B C 1
ATOM 5494 O O . ASP B 1 234 ? 3.92 -6.742 -15.203 1 84.75 234 ASP B O 1
ATOM 5498 N N . PRO B 1 235 ? 5.438 -8.297 -14.812 1 79.62 235 PRO B N 1
ATOM 5499 C CA . PRO B 1 235 ? 5.746 -8.359 -16.234 1 79.62 235 PRO B CA 1
ATOM 5500 C C . PRO B 1 235 ? 4.551 -8.797 -17.078 1 79.62 235 PRO B C 1
ATOM 5502 O O . PRO B 1 235 ? 4.559 -8.633 -18.297 1 79.62 235 PRO B O 1
ATOM 5505 N N . MET B 1 236 ? 3.607 -9.352 -16.438 1 82.88 236 MET B N 1
ATOM 5506 C CA . MET B 1 236 ? 2.477 -9.891 -17.188 1 82.88 236 MET B CA 1
ATOM 5507 C C . MET B 1 236 ? 1.396 -8.828 -17.375 1 82.88 236 MET B C 1
ATOM 5509 O O . MET B 1 236 ? 0.487 -8.992 -18.188 1 82.88 236 MET B O 1
ATOM 5513 N N . ASN B 1 237 ? 1.466 -7.82 -16.609 1 91.81 237 ASN B N 1
ATOM 5514 C CA . ASN B 1 237 ? 0.535 -6.707 -16.766 1 91.81 237 ASN B CA 1
ATOM 5515 C C . ASN B 1 237 ? 1.069 -5.652 -17.719 1 91.81 237 ASN B C 1
ATOM 5517 O O . ASN B 1 237 ? 2.018 -4.934 -17.406 1 91.81 237 ASN B O 1
ATOM 5521 N N . LEU B 1 238 ? 0.458 -5.52 -18.844 1 92.44 238 LEU B N 1
ATOM 5522 C CA . LEU B 1 238 ? 1.003 -4.695 -19.922 1 92.44 238 LEU B CA 1
ATOM 5523 C C . LEU B 1 238 ? 0.371 -3.309 -19.922 1 92.44 238 LEU B C 1
ATOM 5525 O O . LEU B 1 238 ? 0.722 -2.459 -20.734 1 92.44 238 LEU B O 1
ATOM 5529 N N . PHE B 1 239 ? -0.523 -3.045 -19 1 93.81 239 PHE B N 1
ATOM 5530 C CA . PHE B 1 239 ? -1.052 -1.695 -18.828 1 93.81 239 PHE B CA 1
ATOM 5531 C C . PHE B 1 239 ? 0.012 -0.764 -18.266 1 93.81 239 PHE B C 1
ATOM 5533 O O . PHE B 1 239 ? 0.99 -1.221 -17.672 1 93.81 239 PHE B O 1
ATOM 5540 N N . PRO B 1 240 ? -0.197 0.515 -18.516 1 91.19 240 PRO B N 1
ATOM 5541 C CA . PRO B 1 240 ? 0.741 1.452 -17.891 1 91.19 240 PRO B CA 1
ATOM 5542 C C . PRO B 1 240 ? 0.603 1.506 -16.375 1 91.19 240 PRO B C 1
ATOM 5544 O O . PRO B 1 240 ? -0.469 1.212 -15.836 1 91.19 240 PRO B O 1
ATOM 5547 N N . LEU B 1 241 ? 1.57 1.863 -15.719 1 90.88 241 LEU B N 1
ATOM 5548 C CA . LEU B 1 241 ? 1.525 2.092 -14.273 1 90.88 241 LEU B CA 1
ATOM 5549 C C . LEU B 1 241 ? 0.582 3.24 -13.938 1 90.88 241 LEU B C 1
ATOM 5551 O O . LEU B 1 241 ? 0.371 4.137 -14.758 1 90.88 241 LEU B O 1
ATOM 5555 N N . PRO B 1 242 ? 0.083 3.207 -12.734 1 93.69 242 PRO B N 1
ATOM 5556 C CA . PRO B 1 242 ? 0.325 2.266 -11.641 1 93.69 242 PRO B CA 1
ATOM 5557 C C . PRO B 1 242 ? -0.577 1.035 -11.711 1 93.69 242 PRO B C 1
ATOM 5559 O O . PRO B 1 242 ? -1.651 1.086 -12.312 1 93.69 242 PRO B O 1
ATOM 5562 N N . HIS B 1 243 ? -0.11 -0.07 -11.125 1 96.75 243 HIS B N 1
ATOM 5563 C CA . HIS B 1 243 ? -0.887 -1.29 -10.938 1 96.75 243 HIS B CA 1
ATOM 5564 C C . HIS B 1 243 ? -1.244 -1.494 -9.469 1 96.75 243 HIS B C 1
ATOM 5566 O O . HIS B 1 243 ? -0.373 -1.431 -8.602 1 96.75 243 HIS B O 1
ATOM 5572 N N . LEU B 1 244 ? -2.502 -1.703 -9.242 1 98 244 LEU B N 1
ATOM 5573 C CA . LEU B 1 244 ? -2.961 -1.922 -7.875 1 98 244 LEU B CA 1
ATOM 5574 C C . LEU B 1 244 ? -3.732 -3.232 -7.766 1 98 244 LEU B C 1
ATOM 5576 O O . LEU B 1 244 ? -4.234 -3.75 -8.766 1 98 244 LEU B O 1
ATOM 5580 N N . TYR B 1 245 ? -3.73 -3.775 -6.586 1 98.44 245 TYR B N 1
ATOM 5581 C CA . TYR B 1 245 ? -4.52 -4.969 -6.309 1 98.44 245 TYR B CA 1
ATOM 5582 C C . TYR B 1 245 ? -5.531 -4.707 -5.199 1 98.44 245 TYR B C 1
ATOM 5584 O O . TYR B 1 245 ? -5.219 -4.039 -4.211 1 98.44 245 TYR B O 1
ATOM 5592 N N . ALA B 1 246 ? -6.734 -5.145 -5.441 1 98.5 246 ALA B N 1
ATOM 5593 C CA . ALA B 1 246 ? -7.809 -5.082 -4.453 1 98.5 246 ALA B CA 1
ATOM 5594 C C . ALA B 1 246 ? -8.102 -6.461 -3.869 1 98.5 246 ALA B C 1
ATOM 5596 O O . ALA B 1 246 ? -7.184 -7.148 -3.408 1 98.5 246 ALA B O 1
ATOM 5597 N N . LEU B 1 247 ? -9.32 -6.793 -3.795 1 98.81 247 LEU B N 1
ATOM 5598 C CA . LEU B 1 247 ? -9.664 -8.117 -3.295 1 98.81 247 LEU B CA 1
ATOM 5599 C C . LEU B 1 247 ? -10.086 -9.039 -4.438 1 98.81 247 LEU B C 1
ATOM 5601 O O . LEU B 1 247 ? -11.266 -9.109 -4.773 1 98.81 247 LEU B O 1
ATOM 5605 N N . GLY B 1 248 ? -9.109 -9.695 -5.012 1 98.38 248 GLY B N 1
ATOM 5606 C CA . GLY B 1 248 ? -9.359 -10.594 -6.133 1 98.38 248 GLY B CA 1
ATOM 5607 C C . GLY B 1 248 ? -9.469 -9.867 -7.461 1 98.38 248 GLY B C 1
ATOM 5608 O O . GLY B 1 248 ? -9.961 -10.43 -8.445 1 98.38 248 GLY B O 1
ATOM 5609 N N . TRP B 1 249 ? -9.055 -8.586 -7.441 1 98.69 249 TRP B N 1
ATOM 5610 C CA . TRP B 1 249 ? -9.141 -7.766 -8.641 1 98.69 249 TRP B CA 1
ATOM 5611 C C . TRP B 1 249 ? -7.875 -6.93 -8.828 1 98.69 249 TRP B C 1
ATOM 5613 O O . TRP B 1 249 ? -7.328 -6.406 -7.855 1 98.69 249 TRP B O 1
ATOM 5623 N N . THR B 1 250 ? -7.477 -6.859 -10.078 1 98.38 250 THR B N 1
ATOM 5624 C CA . THR B 1 250 ? -6.422 -5.926 -10.453 1 98.38 250 THR B CA 1
ATOM 5625 C C . THR B 1 250 ? -7.023 -4.617 -10.969 1 98.38 250 THR B C 1
ATOM 5627 O O . THR B 1 250 ? -8.016 -4.633 -11.703 1 98.38 250 THR B O 1
ATOM 5630 N N . LEU B 1 251 ? -6.461 -3.51 -10.57 1 97.94 251 LEU B N 1
ATOM 5631 C CA . LEU B 1 251 ? -6.914 -2.186 -10.977 1 97.94 251 LEU B CA 1
ATOM 5632 C C . LEU B 1 251 ? -5.836 -1.471 -11.789 1 97.94 251 LEU B C 1
ATOM 5634 O O . LEU B 1 251 ? -4.711 -1.304 -11.32 1 97.94 251 LEU B O 1
ATOM 5638 N N . ASP B 1 252 ? -6.199 -1.081 -12.977 1 97 252 ASP B N 1
ATOM 5639 C CA . ASP B 1 252 ? -5.293 -0.361 -13.867 1 97 252 ASP B CA 1
ATOM 5640 C C . ASP B 1 252 ? -5.988 0.836 -14.508 1 97 252 ASP B C 1
ATOM 5642 O O . ASP B 1 252 ? -7.188 1.046 -14.312 1 97 252 ASP B O 1
ATOM 5646 N N . VAL B 1 253 ? -5.207 1.676 -15.133 1 94.94 253 VAL B N 1
ATOM 5647 C CA . VAL B 1 253 ? -5.695 2.785 -15.945 1 94.94 253 VAL B CA 1
ATOM 5648 C C . VAL B 1 253 ? -5.129 2.682 -17.359 1 94.94 253 VAL B C 1
ATOM 5650 O O . VAL B 1 253 ? -3.928 2.48 -17.547 1 94.94 253 VAL B O 1
ATOM 5653 N N . TYR B 1 254 ? -5.961 2.717 -18.281 1 94.5 254 TYR B N 1
ATOM 5654 C CA . TYR B 1 254 ? -5.551 2.713 -19.688 1 94.5 254 TYR B CA 1
ATOM 5655 C C . TYR B 1 254 ? -6.148 3.9 -20.422 1 94.5 254 TYR B C 1
ATOM 5657 O O . TYR B 1 254 ? -7.371 4 -20.578 1 94.5 254 TYR B O 1
ATOM 5665 N N . ARG B 1 255 ? -5.273 4.809 -20.828 1 90.81 255 ARG B N 1
ATOM 5666 C CA . ARG B 1 255 ? -5.664 6.012 -21.562 1 90.81 255 ARG B CA 1
ATOM 5667 C C . ARG B 1 255 ? -6.762 6.77 -20.812 1 90.81 255 ARG B C 1
ATOM 5669 O O . ARG B 1 255 ? -7.766 7.156 -21.422 1 90.81 255 ARG B O 1
ATOM 5676 N N . GLY B 1 256 ? -6.621 6.867 -19.516 1 89.19 256 GLY B N 1
ATOM 5677 C CA . GLY B 1 256 ? -7.484 7.68 -18.672 1 89.19 256 GLY B CA 1
ATOM 5678 C C . GLY B 1 256 ? -8.68 6.918 -18.141 1 89.19 256 GLY B C 1
ATOM 5679 O O . GLY B 1 256 ? -9.414 7.426 -17.297 1 89.19 256 GLY B O 1
ATOM 5680 N N . GLU B 1 257 ? -8.859 5.684 -18.594 1 93.88 257 GLU B N 1
ATOM 5681 C CA . GLU B 1 257 ? -10.008 4.895 -18.156 1 93.88 257 GLU B CA 1
ATOM 5682 C C . GLU B 1 257 ? -9.602 3.854 -17.125 1 93.88 257 GLU B C 1
ATOM 5684 O O . GLU B 1 257 ? -8.594 3.156 -17.297 1 93.88 257 GLU B O 1
ATOM 5689 N N . ARG B 1 258 ? -10.367 3.781 -16.094 1 94.81 258 ARG B N 1
ATOM 5690 C CA . ARG B 1 258 ? -10.133 2.76 -15.07 1 94.81 258 ARG B CA 1
ATOM 5691 C C . ARG B 1 258 ? -10.555 1.384 -15.57 1 94.81 258 ARG B C 1
ATOM 5693 O O . ARG B 1 258 ? -11.625 1.239 -16.172 1 94.81 258 ARG B O 1
ATOM 5700 N N . ILE B 1 259 ? -9.711 0.441 -15.305 1 97.31 259 ILE B N 1
ATOM 5701 C CA . ILE B 1 259 ? -9.953 -0.947 -15.68 1 97.31 259 ILE B CA 1
ATOM 5702 C C . ILE B 1 259 ? -9.914 -1.831 -14.438 1 97.31 259 ILE B C 1
ATOM 5704 O O . ILE B 1 259 ? -8.969 -1.76 -13.648 1 97.31 259 ILE B O 1
ATOM 5708 N N . VAL B 1 260 ? -10.93 -2.602 -14.211 1 98.62 260 VAL B N 1
ATOM 5709 C CA . VAL B 1 260 ? -10.969 -3.627 -13.18 1 98.62 260 VAL B CA 1
ATOM 5710 C C . VAL B 1 260 ? -10.945 -5.012 -13.82 1 98.62 260 VAL B C 1
ATOM 5712 O O . VAL B 1 260 ? -11.82 -5.344 -14.625 1 98.62 260 VAL B O 1
ATOM 5715 N N . TRP B 1 261 ? -9.922 -5.797 -13.453 1 98.56 261 TRP B N 1
ATOM 5716 C CA . TRP B 1 261 ? -9.781 -7.008 -14.258 1 98.56 261 TRP B CA 1
ATOM 5717 C C . TRP B 1 261 ? -8.945 -8.055 -13.523 1 98.56 261 TRP B C 1
ATOM 5719 O O . TRP B 1 261 ? -8.414 -7.785 -12.445 1 98.56 261 TRP B O 1
ATOM 5729 N N . HIS B 1 262 ? -8.922 -9.195 -14.031 1 98.31 262 HIS B N 1
ATOM 5730 C CA . HIS B 1 262 ? -8.086 -10.305 -13.594 1 98.31 262 HIS B CA 1
ATOM 5731 C C . HIS B 1 262 ? -7.945 -11.352 -14.688 1 98.31 262 HIS B C 1
ATOM 5733 O O . HIS B 1 262 ? -8.898 -11.633 -15.414 1 98.31 262 HIS B O 1
ATOM 5739 N N . ASP B 1 263 ? -6.797 -11.844 -14.836 1 96.62 263 ASP B N 1
ATOM 5740 C CA . ASP B 1 263 ? -6.59 -12.961 -15.758 1 96.62 263 ASP B CA 1
ATOM 5741 C C . ASP B 1 263 ? -6.383 -14.266 -14.992 1 96.62 263 ASP B C 1
ATOM 5743 O O . ASP B 1 263 ? -6.25 -14.258 -13.766 1 96.62 263 ASP B O 1
ATOM 5747 N N . GLY B 1 264 ? -6.543 -15.32 -15.695 1 94.88 264 GLY B N 1
ATOM 5748 C CA . GLY B 1 264 ? -6.301 -16.656 -15.164 1 94.88 264 GLY B CA 1
ATOM 5749 C C . GLY B 1 264 ? -5.562 -17.562 -16.125 1 94.88 264 GLY B C 1
ATOM 5750 O O . GLY B 1 264 ? -5.785 -17.5 -17.344 1 94.88 264 GLY B O 1
ATOM 5751 N N . SER B 1 265 ? -4.691 -18.297 -15.547 1 92.12 265 SER B N 1
ATOM 5752 C CA . SER B 1 265 ? -3.961 -19.281 -16.344 1 92.12 265 SER B CA 1
ATOM 5753 C C . SER B 1 265 ? -3.707 -20.562 -15.562 1 92.12 265 SER B C 1
ATOM 5755 O O . SER B 1 265 ? -3.385 -20.5 -14.375 1 92.12 265 SER B O 1
ATOM 5757 N N . VAL B 1 266 ? -3.973 -21.656 -16.156 1 88.5 266 VAL B N 1
ATOM 5758 C CA . VAL B 1 266 ? -3.643 -22.984 -15.656 1 88.5 266 VAL B CA 1
ATOM 5759 C C . VAL B 1 266 ? -3.354 -23.922 -16.828 1 88.5 266 VAL B C 1
ATOM 5761 O O . VAL B 1 266 ? -3.613 -23.578 -17.984 1 88.5 266 VAL B O 1
ATOM 5764 N N . ALA B 1 267 ? -2.791 -25.031 -16.562 1 86.94 267 ALA B N 1
ATOM 5765 C CA . ALA B 1 267 ? -2.473 -25.969 -17.625 1 86.94 267 ALA B CA 1
ATOM 5766 C C . ALA B 1 267 ? -3.705 -26.281 -18.469 1 86.94 267 ALA B C 1
ATOM 5768 O O . ALA B 1 267 ? -4.734 -26.703 -17.953 1 86.94 267 ALA B O 1
ATOM 5769 N N . GLY B 1 268 ? -3.604 -25.875 -19.719 1 90.88 268 GLY B N 1
ATOM 5770 C CA . GLY B 1 268 ? -4.648 -26.203 -20.672 1 90.88 268 GLY B CA 1
ATOM 5771 C C . GLY B 1 268 ? -5.668 -25.094 -20.844 1 90.88 268 GLY B C 1
ATOM 5772 O O . GLY B 1 268 ? -6.492 -25.141 -21.766 1 90.88 268 GLY B O 1
ATOM 5773 N N . TYR B 1 269 ? -5.574 -24.062 -20 1 93.12 269 TYR B N 1
ATOM 5774 C CA . TYR B 1 269 ? -6.664 -23.094 -20.047 1 93.12 269 TYR B CA 1
ATOM 5775 C C . TYR B 1 269 ? -6.16 -21.688 -19.75 1 93.12 269 TYR B C 1
ATOM 5777 O O . TYR B 1 269 ? -5.219 -21.5 -18.969 1 93.12 269 TYR B O 1
ATOM 5785 N N . GLY B 1 270 ? -6.781 -20.672 -20.328 1 95.25 270 GLY B N 1
ATOM 5786 C CA . GLY B 1 270 ? -6.578 -19.266 -20.078 1 95.25 270 GLY B CA 1
ATOM 5787 C C . GLY B 1 270 ? -7.867 -18.453 -20.094 1 95.25 270 GLY B C 1
ATOM 5788 O O . GLY B 1 270 ? -8.758 -18.734 -20.906 1 95.25 270 GLY B O 1
ATOM 5789 N N . SER B 1 271 ? -7.992 -17.5 -19.219 1 97 271 SER B N 1
ATOM 5790 C CA . SER B 1 271 ? -9.203 -16.688 -19.125 1 97 271 SER B CA 1
ATOM 5791 C C . SER B 1 271 ? -8.867 -15.242 -18.781 1 97 271 SER B C 1
ATOM 5793 O O . SER B 1 271 ? -7.773 -14.953 -18.281 1 97 271 SER B O 1
ATOM 5795 N N . THR B 1 272 ? -9.727 -14.359 -19.094 1 98.06 272 THR B N 1
ATOM 5796 C CA . THR B 1 272 ? -9.664 -12.953 -18.719 1 98.06 272 THR B CA 1
ATOM 5797 C C . THR B 1 272 ? -11.062 -12.398 -18.453 1 98.06 272 THR B C 1
ATOM 5799 O O . THR B 1 272 ? -12.008 -12.703 -19.188 1 98.06 272 THR B O 1
ATOM 5802 N N . MET B 1 273 ? -11.211 -11.703 -17.406 1 98.5 273 MET B N 1
ATOM 5803 C CA . MET B 1 273 ? -12.414 -10.922 -17.141 1 98.5 273 MET B CA 1
ATOM 5804 C C . MET B 1 273 ? -12.062 -9.469 -16.844 1 98.5 273 MET B C 1
ATOM 5806 O O . MET B 1 273 ? -11.047 -9.188 -16.219 1 98.5 273 MET B O 1
ATOM 5810 N N . MET B 1 274 ? -12.93 -8.602 -17.328 1 98.5 274 MET B N 1
ATOM 5811 C CA . MET B 1 274 ? -12.609 -7.18 -17.25 1 98.5 274 MET B CA 1
ATOM 5812 C C . MET B 1 274 ? -13.867 -6.328 -17.375 1 98.5 274 MET B C 1
ATOM 5814 O O . MET B 1 274 ? -14.82 -6.711 -18.062 1 98.5 274 MET B O 1
ATOM 5818 N N . TYR B 1 275 ? -13.852 -5.184 -16.703 1 98.56 275 TYR B N 1
ATOM 5819 C CA . TYR B 1 275 ? -14.867 -4.191 -17.016 1 98.56 275 TYR B CA 1
ATOM 5820 C C . TYR B 1 275 ? -14.344 -2.777 -16.797 1 98.56 275 TYR B C 1
ATOM 5822 O O . TYR B 1 275 ? -13.383 -2.576 -16.047 1 98.56 275 TYR B O 1
ATOM 5830 N N . LEU B 1 276 ? -14.922 -1.868 -17.516 1 98 276 LEU B N 1
ATOM 5831 C CA . LEU B 1 276 ? -14.719 -0.429 -17.375 1 98 276 LEU B CA 1
ATOM 5832 C C . LEU B 1 276 ? -15.922 0.227 -16.703 1 98 276 LEU B C 1
ATOM 5834 O O . LEU B 1 276 ? -16.953 0.459 -17.344 1 98 276 LEU B O 1
ATOM 5838 N N . PRO B 1 277 ? -15.703 0.596 -15.461 1 95.88 277 PRO B N 1
ATOM 5839 C CA . PRO B 1 277 ? -16.875 1.067 -14.727 1 95.88 277 PRO B CA 1
ATOM 5840 C C . PRO B 1 277 ? -17.531 2.285 -15.375 1 95.88 277 PRO B C 1
ATOM 5842 O O . PRO B 1 277 ? -18.766 2.344 -15.492 1 95.88 277 PRO B O 1
ATOM 5845 N N . ALA B 1 278 ? -16.797 3.219 -15.82 1 93.12 278 ALA B N 1
ATOM 5846 C CA . ALA B 1 278 ? -17.344 4.473 -16.328 1 93.12 278 ALA B CA 1
ATOM 5847 C C . ALA B 1 278 ? -18.016 4.262 -17.688 1 93.12 278 ALA B C 1
ATOM 5849 O O . ALA B 1 278 ? -18.984 4.941 -18.016 1 93.12 278 ALA B O 1
ATOM 5850 N N . ARG B 1 279 ? -17.547 3.299 -18.453 1 94.94 279 ARG B N 1
ATOM 5851 C CA . ARG B 1 279 ? -18.062 3.064 -19.797 1 94.94 279 ARG B CA 1
ATOM 5852 C C . ARG B 1 279 ? -19.203 2.049 -19.781 1 94.94 279 ARG B C 1
ATOM 5854 O O . ARG B 1 279 ? -19.906 1.87 -20.781 1 94.94 279 ARG B O 1
ATOM 5861 N N . GLN B 1 280 ? -19.344 1.391 -18.672 1 96.06 280 GLN B N 1
ATOM 5862 C CA . GLN B 1 280 ? -20.297 0.303 -18.562 1 96.06 280 GLN B CA 1
ATOM 5863 C C . GLN B 1 280 ? -20.109 -0.718 -19.672 1 96.06 280 GLN B C 1
ATOM 5865 O O . GLN B 1 280 ? -21.062 -1.064 -20.375 1 96.06 280 GLN B O 1
ATOM 5870 N N . TRP B 1 281 ? -18.891 -1.078 -19.828 1 97.62 281 TRP B N 1
ATOM 5871 C CA . TRP B 1 281 ? -18.453 -2.062 -20.812 1 97.62 281 TRP B CA 1
ATOM 5872 C C . TRP B 1 281 ? -17.578 -3.127 -20.156 1 97.62 281 TRP B C 1
ATOM 5874 O O . TRP B 1 281 ? -16.75 -2.818 -19.297 1 97.62 281 TRP B O 1
ATOM 5884 N N . GLY B 1 282 ? -17.766 -4.371 -20.5 1 98 282 GLY B N 1
ATOM 5885 C CA . GLY B 1 282 ? -16.969 -5.461 -19.969 1 98 282 GLY B CA 1
ATOM 5886 C C . GLY B 1 282 ? -16.734 -6.566 -20.984 1 98 282 GLY B C 1
ATOM 5887 O O . GLY B 1 282 ? -17.328 -6.57 -22.062 1 98 282 GLY B O 1
ATOM 5888 N N . LEU B 1 283 ? -15.867 -7.43 -20.688 1 98.19 283 LEU B N 1
ATOM 5889 C CA . LEU B 1 283 ? -15.609 -8.586 -21.547 1 98.19 283 LEU B CA 1
ATOM 5890 C C . LEU B 1 283 ? -15.164 -9.781 -20.719 1 98.19 283 LEU B C 1
ATOM 5892 O O . LEU B 1 283 ? -14.633 -9.625 -19.609 1 98.19 283 LEU B O 1
ATOM 5896 N N . VAL B 1 284 ? -15.383 -10.938 -21.188 1 98.56 284 VAL B N 1
ATOM 5897 C CA . VAL B 1 284 ? -14.914 -12.219 -20.688 1 98.56 284 VAL B CA 1
ATOM 5898 C C . VAL B 1 284 ? -14.367 -13.055 -21.844 1 98.56 284 VAL B C 1
ATOM 5900 O O . VAL B 1 284 ? -15 -13.164 -22.891 1 98.56 284 VAL B O 1
ATOM 5903 N N . MET B 1 285 ? -13.195 -13.539 -21.656 1 98.5 285 MET B N 1
ATOM 5904 C CA . MET B 1 285 ? -12.578 -14.414 -22.641 1 98.5 285 MET B CA 1
ATOM 5905 C C . MET B 1 285 ? -12.102 -15.719 -22 1 98.5 285 MET B C 1
ATOM 5907 O O . MET B 1 285 ? -11.641 -15.719 -20.859 1 98.5 285 MET B O 1
ATOM 5911 N N . ALA B 1 286 ? -12.219 -16.781 -22.734 1 97.38 286 ALA B N 1
ATOM 5912 C CA . ALA B 1 286 ? -11.727 -18.094 -22.312 1 97.38 286 ALA B CA 1
ATOM 5913 C C . ALA B 1 286 ? -11.125 -18.859 -23.484 1 97.38 286 ALA B C 1
ATOM 5915 O O . ALA B 1 286 ? -11.633 -18.797 -24.609 1 97.38 286 ALA B O 1
ATOM 5916 N N . GLY B 1 287 ? -10.023 -19.438 -23.266 1 96.69 287 GLY B N 1
ATOM 5917 C CA . GLY B 1 287 ? -9.359 -20.312 -24.219 1 96.69 287 GLY B CA 1
ATOM 5918 C C . GLY B 1 287 ? -8.883 -21.609 -23.594 1 96.69 287 GLY B C 1
ATOM 5919 O O . GLY B 1 287 ? -8.828 -21.75 -22.375 1 96.69 287 GLY B O 1
ATOM 5920 N N . ASN B 1 288 ? -8.633 -22.609 -24.422 1 95.69 288 ASN B N 1
ATOM 5921 C CA . ASN B 1 288 ? -8.344 -23.938 -23.891 1 95.69 288 ASN B CA 1
ATOM 5922 C C . ASN B 1 288 ? -6.953 -24.406 -24.312 1 95.69 288 ASN B C 1
ATOM 5924 O O . ASN B 1 288 ? -6.773 -25.562 -24.688 1 95.69 288 ASN B O 1
ATOM 5928 N N . THR B 1 289 ? -6.055 -23.469 -24.266 1 94.06 289 THR B N 1
ATOM 5929 C CA . THR B 1 289 ? -4.656 -23.828 -24.453 1 94.06 289 THR B CA 1
ATOM 5930 C C . THR B 1 289 ? -3.785 -23.219 -23.359 1 94.06 289 THR B C 1
ATOM 5932 O O . THR B 1 289 ? -4.082 -22.141 -22.859 1 94.06 289 THR B O 1
ATOM 5935 N N . THR B 1 290 ? -2.789 -23.953 -23.031 1 89.75 290 THR B N 1
ATOM 5936 C CA . THR B 1 290 ? -1.835 -23.469 -22.047 1 89.75 290 THR B CA 1
ATOM 5937 C C . THR B 1 290 ? -1.069 -22.266 -22.578 1 89.75 290 THR B C 1
ATOM 5939 O O . THR B 1 290 ? -0.463 -22.328 -23.641 1 89.75 290 THR B O 1
ATOM 5942 N N . LEU B 1 291 ? -1.126 -21.172 -21.875 1 87.75 291 LEU B N 1
ATOM 5943 C CA . LEU B 1 291 ? -0.339 -19.953 -22.078 1 87.75 291 LEU B CA 1
ATOM 5944 C C . LEU B 1 291 ? -0.78 -19.234 -23.359 1 87.75 291 LEU B C 1
ATOM 5946 O O . LEU B 1 291 ? -1.01 -18.031 -23.328 1 87.75 291 LEU B O 1
ATOM 5950 N N . THR B 1 292 ? -0.899 -19.906 -24.531 1 90.12 292 THR B N 1
ATOM 5951 C CA . THR B 1 292 ? -1.188 -19.281 -25.812 1 90.12 292 THR B CA 1
ATOM 5952 C C . THR B 1 292 ? -2.561 -18.609 -25.781 1 90.12 292 THR B C 1
ATOM 5954 O O . THR B 1 292 ? -2.762 -17.562 -26.422 1 90.12 292 THR B O 1
ATOM 5957 N N . SER B 1 293 ? -3.488 -19.219 -25.109 1 94.81 293 SER B N 1
ATOM 5958 C CA . SER B 1 293 ? -4.785 -18.578 -24.938 1 94.81 293 SER B CA 1
ATOM 5959 C C . SER B 1 293 ? -4.641 -17.203 -24.312 1 94.81 293 SER B C 1
ATOM 5961 O O . SER B 1 293 ? -5.262 -16.234 -24.766 1 94.81 293 SER B O 1
ATOM 5963 N N . ASN B 1 294 ? -3.859 -17.094 -23.297 1 94.94 294 ASN B N 1
ATOM 5964 C CA . ASN B 1 294 ? -3.662 -15.82 -22.625 1 94.94 294 ASN B CA 1
ATOM 5965 C C . ASN B 1 294 ? -3.01 -14.797 -23.547 1 94.94 294 ASN B C 1
ATOM 5967 O O . ASN B 1 294 ? -3.379 -13.617 -23.531 1 94.94 294 ASN B O 1
ATOM 5971 N N . ILE B 1 295 ? -2.059 -15.219 -24.312 1 94.12 295 ILE B N 1
ATOM 5972 C CA . ILE B 1 295 ? -1.362 -14.328 -25.234 1 94.12 295 ILE B CA 1
ATOM 5973 C C . ILE B 1 295 ? -2.355 -13.742 -26.234 1 94.12 295 ILE B C 1
ATOM 5975 O O . ILE B 1 295 ? -2.383 -12.531 -26.453 1 94.12 295 ILE B O 1
ATOM 5979 N N . VAL B 1 296 ? -3.146 -14.617 -26.828 1 96.38 296 VAL B N 1
ATOM 5980 C CA . VAL B 1 296 ? -4.145 -14.18 -27.797 1 96.38 296 VAL B CA 1
ATOM 5981 C C . VAL B 1 296 ? -5.133 -13.227 -27.125 1 96.38 296 VAL B C 1
ATOM 5983 O O . VAL B 1 296 ? -5.555 -12.234 -27.719 1 96.38 296 VAL B O 1
ATOM 5986 N N . GLN B 1 297 ? -5.496 -13.555 -25.953 1 97.75 297 GLN B N 1
ATOM 5987 C CA . GLN B 1 297 ? -6.449 -12.727 -25.219 1 97.75 297 GLN B CA 1
ATOM 5988 C C . GLN B 1 297 ? -5.906 -11.32 -25 1 97.75 297 GLN B C 1
ATOM 5990 O O . GLN B 1 297 ? -6.637 -10.336 -25.141 1 97.75 297 GLN B O 1
ATOM 5995 N N . VAL B 1 298 ? -4.641 -11.164 -24.656 1 97.38 298 VAL B N 1
ATOM 5996 C CA . VAL B 1 298 ? -4.027 -9.859 -24.469 1 97.38 298 VAL B CA 1
ATOM 5997 C C . VAL B 1 298 ? -4.16 -9.031 -25.75 1 97.38 298 VAL B C 1
ATOM 5999 O O . VAL B 1 298 ? -4.598 -7.879 -25.719 1 97.38 298 VAL B O 1
ATOM 6002 N N . VAL B 1 299 ? -3.816 -9.641 -26.844 1 97.44 299 VAL B N 1
ATOM 6003 C CA . VAL B 1 299 ? -3.859 -8.945 -28.125 1 97.44 299 VAL B CA 1
ATOM 6004 C C . VAL B 1 299 ? -5.293 -8.516 -28.438 1 97.44 299 VAL B C 1
ATOM 6006 O O . VAL B 1 299 ? -5.527 -7.383 -28.859 1 97.44 299 VAL B O 1
ATOM 6009 N N . LEU B 1 300 ? -6.172 -9.391 -28.141 1 97.88 300 LEU B N 1
ATOM 6010 C CA . LEU B 1 300 ? -7.566 -9.141 -28.469 1 97.88 300 LEU B CA 1
ATOM 6011 C C . LEU B 1 300 ? -8.156 -8.055 -27.578 1 97.88 300 LEU B C 1
ATOM 6013 O O . LEU B 1 300 ? -8.805 -7.125 -28.062 1 97.88 300 LEU B O 1
ATOM 6017 N N . TYR B 1 301 ? -7.992 -8.141 -26.219 1 97.81 301 TYR B N 1
ATOM 6018 C CA . TYR B 1 301 ? -8.664 -7.164 -25.375 1 97.81 301 TYR B CA 1
ATOM 6019 C C . TYR B 1 301 ? -8 -5.797 -25.5 1 97.81 301 TYR B C 1
ATOM 6021 O O . TYR B 1 301 ? -8.664 -4.766 -25.344 1 97.81 301 TYR B O 1
ATOM 6029 N N . MET B 1 302 ? -6.699 -5.762 -25.797 1 97.69 302 MET B N 1
ATOM 6030 C CA . MET B 1 302 ? -6.07 -4.469 -26.062 1 97.69 302 MET B CA 1
ATOM 6031 C C . MET B 1 302 ? -6.645 -3.824 -27.312 1 97.69 302 MET B C 1
ATOM 6033 O O . MET B 1 302 ? -6.871 -2.613 -27.344 1 97.69 302 MET B O 1
ATOM 6037 N N . HIS B 1 303 ? -6.867 -4.648 -28.328 1 97.38 303 HIS B N 1
ATOM 6038 C CA . HIS B 1 303 ? -7.492 -4.152 -29.547 1 97.38 303 HIS B CA 1
ATOM 6039 C C . HIS B 1 303 ? -8.891 -3.621 -29.266 1 97.38 303 HIS B C 1
ATOM 6041 O O . HIS B 1 303 ? -9.25 -2.537 -29.734 1 97.38 303 HIS B O 1
ATOM 6047 N N . LEU B 1 304 ? -9.625 -4.371 -28.547 1 98.06 304 LEU B N 1
ATOM 6048 C CA . LEU B 1 304 ? -11 -3.979 -28.234 1 98.06 304 LEU B CA 1
ATOM 6049 C C . LEU B 1 304 ? -11.023 -2.701 -27.406 1 98.06 304 LEU B C 1
ATOM 6051 O O . LEU B 1 304 ? -11.875 -1.838 -27.609 1 98.06 304 LEU B O 1
ATOM 6055 N N . LEU B 1 305 ? -10.125 -2.564 -26.453 1 97.75 305 LEU B N 1
ATOM 6056 C CA . LEU B 1 305 ? -10.008 -1.346 -25.656 1 97.75 305 LEU B CA 1
ATOM 6057 C C . LEU B 1 305 ? -9.688 -0.146 -26.547 1 97.75 305 LEU B C 1
ATOM 6059 O O . LEU B 1 305 ? -10.289 0.921 -26.391 1 97.75 305 LEU B O 1
ATOM 6063 N N . ASP B 1 306 ? -8.797 -0.354 -27.469 1 97.44 306 ASP B N 1
ATOM 6064 C CA . ASP B 1 306 ? -8.453 0.726 -28.391 1 97.44 306 ASP B CA 1
ATOM 6065 C C . ASP B 1 306 ? -9.664 1.141 -29.219 1 97.44 306 ASP B C 1
ATOM 6067 O O . ASP B 1 306 ? -9.844 2.324 -29.516 1 97.44 306 ASP B O 1
ATOM 6071 N N . GLU B 1 307 ? -10.414 0.163 -29.609 1 97.38 307 GLU B N 1
ATOM 6072 C CA . GLU B 1 307 ? -11.609 0.451 -30.406 1 97.38 307 GLU B CA 1
ATOM 6073 C C . GLU B 1 307 ? -12.625 1.25 -29.594 1 97.38 307 GLU B C 1
ATOM 6075 O O . GLU B 1 307 ? -13.125 2.275 -30.047 1 97.38 307 GLU B O 1
ATOM 6080 N N . ILE B 1 308 ? -12.898 0.792 -28.375 1 96.44 308 ILE B N 1
ATOM 6081 C CA . ILE B 1 308 ? -13.945 1.413 -27.578 1 96.44 308 ILE B CA 1
ATOM 6082 C C . ILE B 1 308 ? -13.5 2.807 -27.141 1 96.44 308 ILE B C 1
ATOM 6084 O O . ILE B 1 308 ? -14.328 3.715 -27 1 96.44 308 ILE B O 1
ATOM 6088 N N . LEU B 1 309 ? -12.234 3.012 -26.984 1 94 309 LEU B N 1
ATOM 6089 C CA . LEU B 1 309 ? -11.703 4.297 -26.547 1 94 309 LEU B CA 1
ATOM 6090 C C . LEU B 1 309 ? -11.352 5.176 -27.75 1 94 309 LEU B C 1
ATOM 6092 O O . LEU B 1 309 ? -10.859 6.293 -27.578 1 94 309 LEU B O 1
ATOM 6096 N N . ARG B 1 310 ? -11.516 4.645 -28.969 1 94.56 310 ARG B N 1
ATOM 6097 C CA . ARG B 1 310 ? -11.289 5.363 -30.219 1 94.56 310 ARG B CA 1
ATOM 6098 C C . ARG B 1 310 ? -9.852 5.863 -30.328 1 94.56 310 ARG B C 1
ATOM 6100 O O . ARG B 1 310 ? -9.617 7.02 -30.672 1 94.56 310 ARG B O 1
ATOM 6107 N N . VAL B 1 311 ? -9.023 4.988 -30 1 93.81 311 VAL B N 1
ATOM 6108 C CA . VAL B 1 311 ? -7.602 5.297 -30.094 1 93.81 311 VAL B CA 1
ATOM 6109 C C . VAL B 1 311 ? -7.176 5.332 -31.562 1 93.81 311 VAL B C 1
ATOM 6111 O O . VAL B 1 311 ? -7.434 4.391 -32.312 1 93.81 311 VAL B O 1
ATOM 6114 N N . PRO B 1 312 ? -6.48 6.355 -31.984 1 94.62 312 PRO B N 1
ATOM 6115 C CA . PRO B 1 312 ? -6.027 6.402 -33.375 1 94.62 312 PRO B CA 1
ATOM 6116 C C . PRO B 1 312 ? -5.02 5.309 -33.719 1 94.62 312 PRO B C 1
ATOM 6118 O O . PRO B 1 312 ? -4.184 4.957 -32.875 1 94.62 312 PRO B O 1
ATOM 6121 N N . PRO B 1 313 ? -5.07 4.828 -34.875 1 94.69 313 PRO B N 1
ATOM 6122 C CA . PRO B 1 313 ? -4.176 3.742 -35.281 1 94.69 313 PRO B CA 1
ATOM 6123 C C . PRO B 1 313 ? -2.703 4.066 -35.031 1 94.69 313 PRO B C 1
ATOM 6125 O O . PRO B 1 313 ? -1.925 3.186 -34.656 1 94.69 313 PRO B O 1
ATOM 6128 N N . SER B 1 314 ? -2.346 5.328 -35.156 1 93.75 314 SER B N 1
ATOM 6129 C CA . SER B 1 314 ? -0.952 5.734 -35 1 93.75 314 SER B CA 1
ATOM 6130 C C . SER B 1 314 ? -0.487 5.617 -33.562 1 93.75 314 SER B C 1
ATOM 6132 O O . SER B 1 314 ? 0.715 5.57 -33.281 1 93.75 314 SER B O 1
ATOM 6134 N N . GLU B 1 315 ? -1.408 5.488 -32.625 1 91.75 315 GLU B N 1
ATOM 6135 C CA . GLU B 1 315 ? -1.073 5.445 -31.203 1 91.75 315 GLU B CA 1
ATOM 6136 C C . GLU B 1 315 ? -1.213 4.031 -30.641 1 91.75 315 GLU B C 1
ATOM 6138 O O . GLU B 1 315 ? -0.902 3.787 -29.484 1 91.75 315 GLU B O 1
ATOM 6143 N N . ARG B 1 316 ? -1.628 3.119 -31.484 1 94.88 316 ARG B N 1
ATOM 6144 C CA . ARG B 1 316 ? -1.849 1.749 -31.031 1 94.88 316 ARG B CA 1
ATOM 6145 C C . ARG B 1 316 ? -0.54 0.968 -31 1 94.88 316 ARG B C 1
ATOM 6147 O O . ARG B 1 316 ? 0.367 1.225 -31.797 1 94.88 316 ARG B O 1
ATOM 6154 N N . VAL B 1 317 ? -0.444 0.117 -30.109 1 94.19 317 VAL B N 1
ATOM 6155 C CA . VAL B 1 317 ? 0.744 -0.708 -29.906 1 94.19 317 VAL B CA 1
ATOM 6156 C C . VAL B 1 317 ? 0.549 -2.062 -30.578 1 94.19 317 VAL B C 1
ATOM 6158 O O . VAL B 1 317 ? -0.545 -2.631 -30.547 1 94.19 317 VAL B O 1
ATOM 6161 N N . ASP B 1 318 ? 1.584 -2.527 -31.219 1 95.75 318 ASP B N 1
ATOM 6162 C CA . ASP B 1 318 ? 1.585 -3.893 -31.734 1 95.75 318 ASP B CA 1
ATOM 6163 C C . ASP B 1 318 ? 1.904 -4.898 -30.641 1 95.75 318 ASP B C 1
ATOM 6165 O O . ASP B 1 318 ? 3.049 -5.34 -30.5 1 95.75 318 ASP B O 1
ATOM 6169 N N . TRP B 1 319 ? 0.884 -5.277 -30 1 94.94 319 TRP B N 1
ATOM 6170 C CA . TRP B 1 319 ? 1.04 -6.121 -28.812 1 94.94 319 TRP B CA 1
ATOM 6171 C C . TRP B 1 319 ? 1.585 -7.492 -29.203 1 94.94 319 TRP B C 1
ATOM 6173 O O . TRP B 1 319 ? 2.344 -8.102 -28.438 1 94.94 319 TRP B O 1
ATOM 6183 N N . SER B 1 320 ? 1.219 -8.047 -30.297 1 95.06 320 SER B N 1
ATOM 6184 C CA . SER B 1 320 ? 1.73 -9.336 -30.75 1 95.06 320 SER B CA 1
ATOM 6185 C C . SER B 1 320 ? 3.248 -9.305 -30.906 1 95.06 320 SER B C 1
ATOM 6187 O O . SER B 1 320 ? 3.938 -10.234 -30.469 1 95.06 320 SER B O 1
ATOM 6189 N N . ARG B 1 321 ? 3.668 -8.258 -31.516 1 95.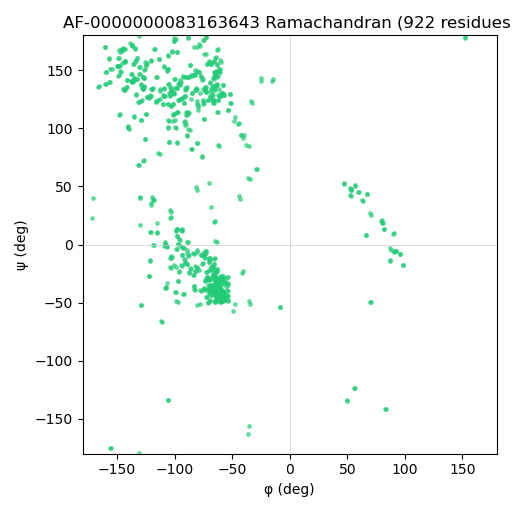56 321 ARG B N 1
ATOM 6190 C CA . ARG B 1 321 ? 5.105 -8.102 -31.688 1 95.56 321 ARG B CA 1
ATOM 6191 C C . ARG B 1 321 ? 5.82 -7.977 -30.344 1 95.56 321 ARG B C 1
ATOM 6193 O O . ARG B 1 321 ? 6.848 -8.617 -30.125 1 95.56 321 ARG B O 1
ATOM 6200 N N . LEU B 1 322 ? 5.289 -7.156 -29.547 1 94.5 322 LEU B N 1
ATOM 6201 C CA . LEU B 1 322 ? 5.91 -6.914 -28.25 1 94.5 322 LEU B CA 1
ATOM 6202 C C . LEU B 1 322 ? 5.988 -8.203 -27.438 1 94.5 322 LEU B C 1
ATOM 6204 O O . LEU B 1 322 ? 7.012 -8.484 -26.812 1 94.5 322 LEU B O 1
ATOM 6208 N N . ILE B 1 323 ? 4.957 -8.984 -27.391 1 94.75 323 ILE B N 1
ATOM 6209 C CA . ILE B 1 323 ? 4.906 -10.219 -26.625 1 94.75 323 ILE B CA 1
ATOM 6210 C C . ILE B 1 323 ? 5.891 -11.234 -27.219 1 94.75 323 ILE B C 1
ATOM 6212 O O . ILE B 1 323 ? 6.59 -11.93 -26.484 1 94.75 323 ILE B O 1
ATOM 6216 N N . ARG B 1 324 ? 5.945 -11.273 -28.516 1 94.19 324 ARG B N 1
ATOM 6217 C CA . ARG B 1 324 ? 6.891 -12.172 -29.188 1 94.19 324 ARG B CA 1
ATOM 6218 C C . ARG B 1 324 ? 8.328 -11.812 -28.828 1 94.19 324 ARG B C 1
ATOM 6220 O O . ARG B 1 324 ? 9.141 -12.703 -28.547 1 94.19 324 ARG B O 1
ATOM 6227 N N . GLU B 1 325 ? 8.617 -10.547 -28.844 1 95.12 325 GLU B N 1
ATOM 6228 C CA . GLU B 1 325 ? 9.961 -10.078 -28.516 1 95.12 325 GLU B CA 1
ATOM 6229 C C . GLU B 1 325 ? 10.328 -10.422 -27.078 1 95.12 325 GLU B C 1
ATOM 6231 O O . GLU B 1 325 ? 11.453 -10.852 -26.797 1 95.12 325 GLU B O 1
ATOM 6236 N N . ARG B 1 326 ? 9.391 -10.281 -26.234 1 92.94 326 ARG B N 1
ATOM 6237 C CA . ARG B 1 326 ? 9.625 -10.609 -24.828 1 92.94 326 ARG B CA 1
ATOM 6238 C C . ARG B 1 326 ? 9.859 -12.109 -24.656 1 92.94 326 ARG B C 1
ATOM 6240 O O . ARG B 1 326 ? 10.703 -12.516 -23.844 1 92.94 326 ARG B O 1
ATOM 6247 N N . ARG B 1 327 ? 9.133 -12.883 -25.328 1 92.38 327 ARG B N 1
ATOM 6248 C CA . ARG B 1 327 ? 9.289 -14.336 -25.25 1 92.38 327 ARG B CA 1
ATOM 6249 C C . ARG B 1 327 ? 10.656 -14.773 -25.766 1 92.38 327 ARG B C 1
ATOM 6251 O O . ARG B 1 327 ? 11.289 -15.648 -25.188 1 92.38 327 ARG B O 1
ATOM 6258 N N . ILE B 1 328 ? 11.062 -14.148 -26.844 1 94.25 328 ILE B N 1
ATOM 6259 C CA . ILE B 1 328 ? 12.367 -14.461 -27.422 1 94.25 328 ILE B CA 1
ATOM 6260 C C . ILE B 1 328 ? 13.469 -14.133 -26.422 1 94.25 328 ILE B C 1
ATOM 6262 O O . ILE B 1 328 ? 14.383 -14.938 -26.219 1 94.25 328 ILE B O 1
ATOM 6266 N N . LEU B 1 329 ? 13.289 -13.023 -25.844 1 93.75 329 LEU B N 1
ATOM 6267 C CA . LEU B 1 329 ? 14.281 -12.609 -24.859 1 93.75 329 LEU B CA 1
ATOM 6268 C C . LEU B 1 329 ? 14.32 -13.57 -23.672 1 93.75 329 LEU B C 1
ATOM 6270 O O . LEU B 1 329 ? 15.391 -13.906 -23.172 1 93.75 329 LEU B O 1
ATOM 6274 N N . ARG B 1 330 ? 13.219 -13.969 -23.219 1 93 330 ARG B N 1
ATOM 6275 C CA . ARG B 1 330 ? 13.148 -14.906 -22.094 1 93 330 ARG B CA 1
ATOM 6276 C C . ARG B 1 330 ? 13.781 -16.25 -22.453 1 93 330 ARG B C 1
ATOM 6278 O O . ARG B 1 330 ? 14.484 -16.844 -21.641 1 93 330 ARG B O 1
ATOM 6285 N N . ARG B 1 331 ? 13.531 -16.703 -23.594 1 93.88 331 ARG B N 1
ATOM 6286 C CA . ARG B 1 331 ? 14.109 -17.953 -24.062 1 93.88 331 ARG B CA 1
ATOM 6287 C C . ARG B 1 331 ? 15.625 -17.859 -24.172 1 93.88 331 ARG B C 1
ATOM 6289 O O . ARG B 1 331 ? 16.328 -18.812 -23.844 1 93.88 331 ARG B O 1
ATOM 6296 N N . GLU B 1 332 ? 16.031 -16.719 -24.625 1 94.81 332 GLU B N 1
ATOM 6297 C CA . GLU B 1 332 ? 17.469 -16.5 -24.688 1 94.81 332 GLU B CA 1
ATOM 6298 C C . GLU B 1 332 ? 18.094 -16.531 -23.297 1 94.81 332 GLU B C 1
ATOM 6300 O O . GLU B 1 332 ? 19.188 -17.109 -23.109 1 94.81 332 GLU B O 1
ATOM 6305 N N . GLN B 1 333 ? 17.438 -15.977 -22.438 1 93.81 333 GLN B N 1
ATOM 6306 C CA . GLN B 1 333 ? 17.922 -15.984 -21.062 1 93.81 333 GLN B CA 1
ATOM 6307 C C . GLN B 1 333 ? 17.969 -17.406 -20.516 1 93.81 333 GLN B C 1
ATOM 6309 O O . GLN B 1 333 ? 18.922 -17.781 -19.812 1 93.81 333 GLN B O 1
ATOM 6314 N N . GLN B 1 334 ? 17 -18.188 -20.797 1 93.5 334 GLN B N 1
ATOM 6315 C CA . GLN B 1 334 ? 16.969 -19.578 -20.328 1 93.5 334 GLN B CA 1
ATOM 6316 C C . GLN B 1 334 ? 18.047 -20.406 -21 1 93.5 334 GLN B C 1
ATOM 6318 O O . GLN B 1 334 ? 18.641 -21.297 -20.375 1 93.5 334 GLN B O 1
ATOM 6323 N N . ASN B 1 335 ? 18.266 -20.094 -22.234 1 94.19 335 ASN B N 1
ATOM 6324 C CA . ASN B 1 335 ? 19.312 -20.797 -22.969 1 94.19 335 ASN B CA 1
ATOM 6325 C C . ASN B 1 335 ? 20.703 -20.531 -22.391 1 94.19 335 ASN B C 1
ATOM 6327 O O . ASN B 1 335 ? 21.594 -21.375 -22.484 1 94.19 335 ASN B O 1
ATOM 6331 N N . ASN B 1 336 ? 20.828 -19.391 -21.812 1 95.25 336 ASN B N 1
ATOM 6332 C CA . ASN B 1 336 ? 22.109 -19 -21.234 1 95.25 336 ASN B CA 1
ATOM 6333 C C . ASN B 1 336 ? 22.094 -19.125 -19.703 1 95.25 336 ASN B C 1
ATOM 6335 O O . ASN B 1 336 ? 22.844 -18.422 -19.016 1 95.25 336 ASN B O 1
ATOM 6339 N N . ALA B 1 337 ? 21.234 -19.922 -19.266 1 95.88 337 ALA B N 1
ATOM 6340 C CA . ALA B 1 337 ? 21 -20 -17.828 1 95.88 337 ALA B CA 1
ATOM 6341 C C . ALA B 1 337 ? 22.266 -20.391 -17.062 1 95.88 337 ALA B C 1
ATOM 6343 O O . ALA B 1 337 ? 22.547 -19.875 -15.984 1 95.88 337 ALA B O 1
ATOM 6344 N N . ARG B 1 338 ? 23.016 -21.391 -17.578 1 94.75 338 ARG B N 1
ATOM 6345 C CA . ARG B 1 338 ? 24.219 -21.875 -16.906 1 94.75 338 ARG B CA 1
ATOM 6346 C C . ARG B 1 338 ? 25.203 -20.734 -16.656 1 94.75 338 ARG B C 1
ATOM 6348 O O . ARG B 1 338 ? 25.688 -20.578 -15.531 1 94.75 338 ARG B O 1
ATOM 6355 N N . GLN B 1 339 ? 25.391 -19.922 -17.641 1 93.94 339 GLN B N 1
ATOM 6356 C CA . GLN B 1 339 ? 26.312 -18.797 -17.516 1 93.94 339 GLN B CA 1
ATOM 6357 C C . GLN B 1 339 ? 25.703 -17.688 -16.656 1 93.94 339 GLN B C 1
ATOM 6359 O O . GLN B 1 339 ? 26.422 -17.031 -15.906 1 93.94 339 GLN B O 1
ATOM 6364 N N . ARG B 1 340 ? 24.453 -17.516 -16.828 1 94.88 340 ARG B N 1
ATOM 6365 C CA . ARG B 1 340 ? 23.766 -16.469 -16.094 1 94.88 340 ARG B CA 1
ATOM 6366 C C . ARG B 1 340 ? 23.719 -16.781 -14.602 1 94.88 340 ARG B C 1
ATOM 6368 O O . ARG B 1 340 ? 23.938 -15.891 -13.773 1 94.88 340 ARG B O 1
ATOM 6375 N N . LEU B 1 341 ? 23.484 -18.016 -14.234 1 95.81 341 LEU B N 1
ATOM 6376 C CA . LEU B 1 341 ? 23.266 -18.406 -12.844 1 95.81 341 LEU B CA 1
ATOM 6377 C C . LEU B 1 341 ? 24.594 -18.703 -12.148 1 95.81 341 LEU B C 1
ATOM 6379 O O . LEU B 1 341 ? 24.688 -18.641 -10.922 1 95.81 341 LEU B O 1
ATOM 6383 N N . TYR B 1 342 ? 25.656 -19.062 -12.922 1 94.94 342 TYR B N 1
ATOM 6384 C CA . TYR B 1 342 ? 27 -19.312 -12.414 1 94.94 342 TYR B CA 1
ATOM 6385 C C . TYR B 1 342 ? 28.031 -18.484 -13.172 1 94.94 342 TYR B C 1
ATOM 6387 O O . TYR B 1 342 ? 28.891 -19.047 -13.859 1 94.94 342 TYR B O 1
ATOM 6395 N N . PRO B 1 343 ? 28.047 -17.234 -12.938 1 92.25 343 PRO B N 1
ATOM 6396 C CA . PRO B 1 343 ? 28.891 -16.359 -13.742 1 92.25 343 PRO B CA 1
ATOM 6397 C C . PRO B 1 343 ? 30.391 -16.562 -13.461 1 92.25 343 PRO B C 1
ATOM 6399 O O . PRO B 1 343 ? 31.219 -16.234 -14.297 1 92.25 343 PRO B O 1
ATOM 6402 N N . GLN B 1 344 ? 30.781 -17.078 -12.383 1 91.44 344 GLN B N 1
ATOM 6403 C CA . GLN B 1 344 ? 32.188 -17.266 -12.031 1 91.44 344 GLN B CA 1
ATOM 6404 C C . GLN B 1 344 ? 32.625 -18.719 -12.211 1 91.44 344 GLN B C 1
ATOM 6406 O O . GLN B 1 344 ? 33.469 -19.219 -11.484 1 91.44 344 GLN B O 1
ATOM 6411 N N . LEU B 1 345 ? 31.969 -19.359 -13.117 1 90.19 345 LEU B N 1
ATOM 6412 C CA . LEU B 1 345 ? 32.312 -20.766 -13.375 1 90.19 345 LEU B CA 1
ATOM 6413 C C . LEU B 1 345 ? 33.75 -20.875 -13.852 1 90.19 345 LEU B C 1
ATOM 6415 O O . LEU B 1 345 ? 34.188 -20.141 -14.75 1 90.19 345 LEU B O 1
ATOM 6419 N N . PRO B 1 346 ? 34.5 -21.703 -13.234 1 86.06 346 PRO B N 1
ATOM 6420 C CA . PRO B 1 346 ? 35.875 -21.875 -13.672 1 86.06 346 PRO B CA 1
ATOM 6421 C C . PRO B 1 346 ? 36 -22.484 -15.07 1 86.06 346 PRO B C 1
ATOM 6423 O O . PRO B 1 346 ? 35.062 -23.125 -15.539 1 86.06 346 PRO B O 1
ATOM 6426 N N . VAL B 1 347 ? 37.156 -22.219 -15.641 1 87.19 347 VAL B N 1
ATOM 6427 C CA . VAL B 1 347 ? 37.438 -22.766 -16.953 1 87.19 347 VAL B CA 1
ATOM 6428 C C . VAL B 1 347 ? 37.469 -24.281 -16.891 1 87.19 347 VAL B C 1
ATOM 6430 O O . VAL B 1 347 ? 36.875 -24.953 -17.75 1 87.19 347 VAL B O 1
ATOM 6433 N N . VAL B 1 348 ? 38.125 -24.781 -15.867 1 90.56 348 VAL B N 1
ATOM 6434 C CA . VAL B 1 348 ? 38.094 -26.219 -15.633 1 90.56 348 VAL B CA 1
ATOM 6435 C C . VAL B 1 348 ? 37.094 -26.547 -14.539 1 90.56 348 VAL B C 1
ATOM 6437 O O . VAL B 1 348 ? 37.281 -26.172 -13.375 1 90.56 348 VAL B O 1
ATOM 6440 N N . GLN B 1 349 ? 36.062 -27.188 -14.898 1 90.5 349 GLN B N 1
ATOM 6441 C CA . GLN B 1 349 ? 35 -27.531 -13.953 1 90.5 349 GLN B CA 1
ATOM 6442 C C . GLN B 1 349 ? 35.438 -28.688 -13.055 1 90.5 349 GLN B C 1
ATOM 6444 O O . GLN B 1 349 ? 36.094 -29.625 -13.508 1 90.5 349 GLN B O 1
ATOM 6449 N N . LEU B 1 350 ? 35.062 -28.609 -11.875 1 93.56 350 LEU B N 1
ATOM 6450 C CA . LEU B 1 350 ? 35.312 -29.688 -10.93 1 93.56 350 LEU B CA 1
ATOM 6451 C C . LEU B 1 350 ? 34.312 -30.812 -11.078 1 93.56 350 LEU B C 1
ATOM 6453 O O . LEU B 1 350 ? 33.125 -30.562 -11.273 1 93.56 350 LEU B O 1
ATOM 6457 N N . PRO B 1 351 ? 34.812 -32.062 -11.102 1 93.94 351 PRO B N 1
ATOM 6458 C CA . PRO B 1 351 ? 33.844 -33.156 -11.055 1 93.94 351 PRO B CA 1
ATOM 6459 C C . PRO B 1 351 ? 33.062 -33.188 -9.75 1 93.94 351 PRO B C 1
ATOM 6461 O O . PRO B 1 351 ? 33.469 -32.594 -8.758 1 93.94 351 PRO B O 1
ATOM 6464 N N . PRO B 1 352 ? 31.922 -33.875 -9.758 1 95.25 352 PRO B N 1
ATOM 6465 C CA . PRO B 1 352 ? 31.25 -34.062 -8.469 1 95.25 352 PRO B CA 1
ATOM 6466 C C . PRO B 1 352 ? 32.125 -34.844 -7.473 1 95.25 352 PRO B C 1
ATOM 6468 O O . PRO B 1 352 ? 32.938 -35.688 -7.871 1 95.25 352 PRO B O 1
ATOM 6471 N N . THR B 1 353 ? 31.875 -34.531 -6.273 1 95.62 353 THR B N 1
ATOM 6472 C CA . THR B 1 353 ? 32.656 -35.156 -5.219 1 95.62 353 THR B CA 1
ATOM 6473 C C . THR B 1 353 ? 32.469 -36.656 -5.211 1 95.62 353 THR B C 1
ATOM 6475 O O . THR B 1 353 ? 33.406 -37.406 -4.965 1 95.62 353 THR B O 1
ATOM 6478 N N . LEU B 1 354 ? 31.281 -37.094 -5.465 1 96.88 354 LEU B N 1
ATOM 6479 C CA . LEU B 1 354 ? 30.938 -38.5 -5.484 1 96.88 354 LEU B CA 1
ATOM 6480 C C . LEU B 1 354 ? 30.469 -38.938 -6.871 1 96.88 354 LEU B C 1
ATOM 6482 O O . LEU B 1 354 ? 30.25 -38.094 -7.746 1 96.88 354 LEU B O 1
ATOM 6486 N N . ALA B 1 355 ? 30.391 -40.312 -6.977 1 96.06 355 ALA B N 1
ATOM 6487 C CA . ALA B 1 355 ? 29.75 -40.812 -8.195 1 96.06 355 ALA B CA 1
ATOM 6488 C C . ALA B 1 355 ? 28.297 -40.344 -8.266 1 96.06 355 ALA B C 1
ATOM 6490 O O . ALA B 1 355 ? 27.609 -40.312 -7.25 1 96.06 355 ALA B O 1
ATOM 6491 N N . VAL B 1 356 ? 27.797 -40.062 -9.438 1 97.06 356 VAL B N 1
ATOM 6492 C CA . VAL B 1 356 ? 26.469 -39.5 -9.641 1 97.06 356 VAL B CA 1
ATOM 6493 C C . VAL B 1 356 ? 25.422 -40.375 -8.977 1 97.06 356 VAL B C 1
ATOM 6495 O O . VAL B 1 356 ? 24.438 -39.906 -8.406 1 97.06 356 VAL B O 1
ATOM 6498 N N . LYS B 1 357 ? 25.609 -41.656 -8.992 1 96.06 357 LYS B N 1
ATOM 6499 C CA . LYS B 1 357 ? 24.656 -42.625 -8.422 1 96.06 357 LYS B CA 1
ATOM 6500 C C . LYS B 1 357 ? 24.484 -42.375 -6.922 1 96.06 357 LYS B C 1
ATOM 6502 O O . LYS B 1 357 ? 23.438 -42.719 -6.355 1 96.06 357 LYS B O 1
ATOM 6507 N N . GLU B 1 358 ? 25.516 -41.812 -6.262 1 96.62 358 GLU B N 1
ATOM 6508 C CA . GLU B 1 358 ? 25.469 -41.594 -4.82 1 96.62 358 GLU B CA 1
ATOM 6509 C C . GLU B 1 358 ? 24.562 -40.406 -4.473 1 96.62 358 GLU B C 1
ATOM 6511 O O . GLU B 1 358 ? 24.172 -40.25 -3.314 1 96.62 358 GLU B O 1
ATOM 6516 N N . TYR B 1 359 ? 24.25 -39.594 -5.441 1 97.81 359 TYR B N 1
ATOM 6517 C CA . TYR B 1 359 ? 23.391 -38.438 -5.227 1 97.81 359 TYR B CA 1
ATOM 6518 C C . TYR B 1 359 ? 21.922 -38.844 -5.375 1 97.81 359 TYR B C 1
ATOM 6520 O O . TYR B 1 359 ? 21.031 -38.094 -4.965 1 97.81 359 TYR B O 1
ATOM 6528 N N . ALA B 1 360 ? 21.656 -39.938 -6.031 1 97.69 360 ALA B N 1
ATOM 6529 C CA . ALA B 1 360 ? 20.281 -40.438 -6.176 1 97.69 360 ALA B CA 1
ATOM 6530 C C . ALA B 1 360 ? 19.703 -40.844 -4.82 1 97.69 360 ALA B C 1
ATOM 6532 O O . ALA B 1 360 ? 20.422 -41.281 -3.922 1 97.69 360 ALA B O 1
ATOM 6533 N N . GLY B 1 361 ? 18.391 -40.656 -4.652 1 97 361 GLY B N 1
ATOM 6534 C CA . GLY B 1 361 ? 17.703 -40.969 -3.416 1 97 361 GLY B CA 1
ATOM 6535 C C . GLY B 1 361 ? 16.469 -40.125 -3.174 1 97 361 GLY B C 1
ATOM 6536 O O . GLY B 1 361 ? 16.094 -39.312 -4.023 1 97 361 GLY B O 1
ATOM 6537 N N . LEU B 1 362 ? 15.828 -40.438 -2.086 1 97.25 362 LEU B N 1
ATOM 6538 C CA . LEU B 1 362 ? 14.641 -39.688 -1.687 1 97.25 362 LEU B CA 1
ATOM 6539 C C . LEU B 1 362 ? 15.016 -38.531 -0.769 1 97.25 362 LEU B C 1
ATOM 6541 O O . LEU B 1 362 ? 15.688 -38.719 0.244 1 97.25 362 LEU B O 1
ATOM 6545 N N . TYR B 1 363 ? 14.68 -37.344 -1.16 1 97.31 363 TYR B N 1
ATOM 6546 C CA . TYR B 1 363 ? 14.82 -36.125 -0.362 1 97.31 363 TYR B CA 1
ATOM 6547 C C . TYR B 1 363 ? 13.453 -35.531 -0.042 1 97.31 363 TYR B C 1
ATOM 6549 O O . TYR B 1 363 ? 12.539 -35.594 -0.868 1 97.31 363 TYR B O 1
ATOM 6557 N N . VAL B 1 364 ? 13.289 -34.938 1.189 1 95.94 364 VAL B N 1
ATOM 6558 C CA . VAL B 1 364 ? 11.961 -34.469 1.586 1 95.94 364 VAL B CA 1
ATOM 6559 C C . VAL B 1 364 ? 12.062 -33.094 2.207 1 95.94 364 VAL B C 1
ATOM 6561 O O . VAL B 1 364 ? 13.062 -32.75 2.842 1 95.94 364 VAL B O 1
ATOM 6564 N N . HIS B 1 365 ? 11.148 -32.281 1.983 1 95.62 365 HIS B N 1
ATOM 6565 C CA . HIS B 1 365 ? 10.891 -31 2.629 1 95.62 365 HIS B CA 1
ATOM 6566 C C . HIS B 1 365 ? 9.461 -30.922 3.148 1 95.62 365 HIS B C 1
ATOM 6568 O O . HIS B 1 365 ? 8.523 -31.328 2.455 1 95.62 365 HIS B O 1
ATOM 6574 N N . PRO B 1 366 ? 9.242 -30.453 4.309 1 93.44 366 PRO B N 1
ATOM 6575 C CA . PRO B 1 366 ? 7.898 -30.484 4.887 1 93.44 366 PRO B CA 1
ATOM 6576 C C . PRO B 1 366 ? 6.887 -29.688 4.07 1 93.44 366 PRO B C 1
ATOM 6578 O O . PRO B 1 366 ? 5.703 -30.016 4.043 1 93.44 366 PRO B O 1
ATOM 6581 N N . GLY B 1 367 ? 7.277 -28.703 3.445 1 92.56 367 GLY B N 1
ATOM 6582 C CA . GLY B 1 367 ? 6.391 -27.859 2.67 1 92.56 367 GLY B CA 1
ATOM 6583 C C . GLY B 1 367 ? 6.371 -28.203 1.192 1 92.56 367 GLY B C 1
ATOM 6584 O O . GLY B 1 367 ? 5.336 -28.094 0.536 1 92.56 367 GLY B O 1
ATOM 6585 N N . TYR B 1 368 ? 7.465 -28.672 0.65 1 93.62 368 TYR B N 1
ATOM 6586 C CA . TYR B 1 368 ? 7.605 -28.906 -0.784 1 93.62 368 TYR B CA 1
ATOM 6587 C C . TYR B 1 368 ? 7.473 -30.375 -1.12 1 93.62 368 TYR B C 1
ATOM 6589 O O . TYR B 1 368 ? 7.387 -30.75 -2.293 1 93.62 368 TYR B O 1
ATOM 6597 N N . GLY B 1 369 ? 7.477 -31.188 -0.071 1 91.38 369 GLY B N 1
ATOM 6598 C CA . GLY B 1 369 ? 7.227 -32.594 -0.297 1 91.38 369 GLY B CA 1
ATOM 6599 C C . GLY B 1 369 ? 8.469 -33.375 -0.715 1 91.38 369 GLY B C 1
ATOM 6600 O O . GLY B 1 369 ? 9.555 -33.125 -0.195 1 91.38 369 GLY B O 1
ATOM 6601 N N . LYS B 1 370 ? 8.25 -34.312 -1.648 1 92.25 370 LYS B N 1
ATOM 6602 C CA . LYS B 1 370 ? 9.305 -35.25 -1.982 1 92.25 370 LYS B CA 1
ATOM 6603 C C . LYS B 1 370 ? 10.023 -34.844 -3.266 1 92.25 370 LYS B C 1
ATOM 6605 O O . LYS B 1 370 ? 9.398 -34.344 -4.203 1 92.25 370 LYS B O 1
ATOM 6610 N N . LEU B 1 371 ? 11.266 -35.062 -3.252 1 95.12 371 LEU B N 1
ATOM 6611 C CA . LEU B 1 371 ? 12.148 -35.031 -4.41 1 95.12 371 LEU B CA 1
ATOM 6612 C C . LEU B 1 371 ? 12.938 -36.344 -4.535 1 95.12 371 LEU B C 1
ATOM 6614 O O . LEU B 1 371 ? 14.039 -36.469 -3.992 1 95.12 371 LEU B O 1
ATOM 6618 N N . GLU B 1 372 ? 12.375 -37.25 -5.254 1 96.56 372 GLU B N 1
ATOM 6619 C CA . GLU B 1 372 ? 13.047 -38.531 -5.457 1 96.56 372 GLU B CA 1
ATOM 6620 C C . GLU B 1 372 ? 13.938 -38.5 -6.691 1 96.56 372 GLU B C 1
ATOM 6622 O O . GLU B 1 372 ? 13.477 -38.719 -7.809 1 96.56 372 GLU B O 1
ATOM 6627 N N . LEU B 1 373 ? 15.188 -38.406 -6.461 1 98 373 LEU B N 1
ATOM 6628 C CA . LEU B 1 373 ? 16.156 -38.25 -7.547 1 98 373 LEU B CA 1
ATOM 6629 C C . LEU B 1 373 ? 16.641 -39.625 -8.016 1 98 373 LEU B C 1
ATOM 6631 O O . LEU B 1 373 ? 17 -40.469 -7.195 1 98 373 LEU B O 1
ATOM 6635 N N . ARG B 1 374 ? 16.656 -39.812 -9.305 1 97.94 374 ARG B N 1
ATOM 6636 C CA . ARG B 1 374 ? 17.203 -40.969 -9.961 1 97.94 374 ARG B CA 1
ATOM 6637 C C . ARG B 1 374 ? 18.234 -40.594 -11.031 1 97.94 374 ARG B C 1
ATOM 6639 O O . ARG B 1 374 ? 18.141 -39.5 -11.609 1 97.94 374 ARG B O 1
ATOM 6646 N N . VAL B 1 375 ? 19.156 -41.5 -11.227 1 97.56 375 VAL B N 1
ATOM 6647 C CA . VAL B 1 375 ? 20.125 -41.25 -12.281 1 97.56 375 VAL B CA 1
ATOM 6648 C C . VAL B 1 375 ? 19.438 -41.25 -13.648 1 97.56 375 VAL B C 1
ATOM 6650 O O . VAL B 1 375 ? 18.594 -42.125 -13.906 1 97.56 375 VAL B O 1
ATOM 6653 N N . ASP B 1 376 ? 19.766 -40.281 -14.414 1 93.38 376 ASP B N 1
ATOM 6654 C CA . ASP B 1 376 ? 19.109 -40.219 -15.719 1 93.38 376 ASP B CA 1
ATOM 6655 C C . ASP B 1 376 ? 19.672 -41.25 -16.672 1 93.38 376 ASP B C 1
ATOM 6657 O O . ASP B 1 376 ? 20.578 -42.031 -16.312 1 93.38 376 ASP B O 1
ATOM 6661 N N . ALA B 1 377 ? 19.094 -41.344 -17.859 1 89.88 377 ALA B N 1
ATOM 6662 C CA . ALA B 1 377 ? 19.453 -42.406 -18.828 1 89.88 377 ALA B CA 1
ATOM 6663 C C . ALA B 1 377 ? 20.922 -42.281 -19.25 1 89.88 377 ALA B C 1
ATOM 6665 O O . ALA B 1 377 ? 21.578 -43.281 -19.516 1 89.88 377 ALA B O 1
ATOM 6666 N N . GLU B 1 378 ? 21.406 -41.094 -19.281 1 89.12 378 GLU B N 1
ATOM 6667 C CA . GLU B 1 378 ? 22.781 -40.844 -19.703 1 89.12 378 GLU B CA 1
ATOM 6668 C C . GLU B 1 378 ? 23.766 -41.156 -18.594 1 89.12 378 GLU B C 1
ATOM 6670 O O . GLU B 1 378 ? 24.969 -41.281 -18.828 1 89.12 378 GLU B O 1
ATOM 6675 N N . GLY B 1 379 ? 23.297 -41.156 -17.422 1 89.44 379 GLY B N 1
ATOM 6676 C CA . GLY B 1 379 ? 24.125 -41.5 -16.281 1 89.44 379 GLY B CA 1
ATOM 6677 C C . GLY B 1 379 ? 24.891 -40.312 -15.711 1 89.44 379 GLY B C 1
ATOM 6678 O O . GLY B 1 379 ? 25.578 -40.438 -14.703 1 89.44 379 GLY B O 1
ATOM 6679 N N . SER B 1 380 ? 24.766 -39.219 -16.312 1 92.38 380 SER B N 1
ATOM 6680 C CA . SER B 1 380 ? 25.547 -38.062 -15.922 1 92.38 380 SER B CA 1
ATOM 6681 C C . SER B 1 380 ? 24.703 -37.062 -15.148 1 92.38 380 SER B C 1
ATOM 6683 O O . SER B 1 380 ? 25.234 -36.125 -14.531 1 92.38 380 SER B O 1
ATOM 6685 N N . GLY B 1 381 ? 23.391 -37.281 -15.172 1 96.81 381 GLY B N 1
ATOM 6686 C CA . GLY B 1 381 ? 22.484 -36.344 -14.484 1 96.81 381 GLY B CA 1
ATOM 6687 C C . GLY B 1 381 ? 21.484 -37.062 -13.586 1 96.81 381 GLY B C 1
ATOM 6688 O O . GLY B 1 381 ? 21.609 -38.25 -13.336 1 96.81 381 GLY B O 1
ATOM 6689 N N . LEU B 1 382 ? 20.672 -36.312 -12.953 1 98.19 382 LEU B N 1
ATOM 6690 C CA . LEU B 1 382 ? 19.625 -36.781 -12.07 1 98.19 382 LEU B CA 1
ATOM 6691 C C . LEU B 1 382 ? 18.266 -36.25 -12.492 1 98.19 382 LEU B C 1
ATOM 6693 O O . LEU B 1 382 ? 18.188 -35.219 -13.18 1 98.19 382 LEU B O 1
ATOM 6697 N N . ALA B 1 383 ? 17.25 -36.906 -12.125 1 97.88 383 ALA B N 1
ATOM 6698 C CA . ALA B 1 383 ? 15.906 -36.438 -12.406 1 97.88 383 ALA B CA 1
ATOM 6699 C C . ALA B 1 383 ? 14.922 -36.875 -11.328 1 97.88 383 ALA B C 1
ATOM 6701 O O . ALA B 1 383 ? 15.086 -37.969 -10.742 1 97.88 383 ALA B O 1
ATOM 6702 N N . ALA B 1 384 ? 13.992 -36.062 -11.047 1 96.31 384 ALA B N 1
ATOM 6703 C CA . ALA B 1 384 ? 12.914 -36.375 -10.109 1 96.31 384 ALA B CA 1
ATOM 6704 C C . ALA B 1 384 ? 11.547 -36.094 -10.75 1 96.31 384 ALA B C 1
ATOM 6706 O O . ALA B 1 384 ? 11.344 -35.062 -11.383 1 96.31 384 ALA B O 1
ATOM 6707 N N . ASP B 1 385 ? 10.641 -37.062 -10.562 1 92.94 385 ASP B N 1
ATOM 6708 C CA . ASP B 1 385 ? 9.273 -36.938 -11.055 1 92.94 385 ASP B CA 1
ATOM 6709 C C . ASP B 1 385 ? 8.375 -36.25 -10.016 1 92.94 385 ASP B C 1
ATOM 6711 O O . ASP B 1 385 ? 8.133 -36.812 -8.938 1 92.94 385 ASP B O 1
ATOM 6715 N N . ARG B 1 386 ? 7.906 -35.094 -10.32 1 90.62 386 ARG B N 1
ATOM 6716 C CA . ARG B 1 386 ? 6.969 -34.344 -9.469 1 90.62 386 ARG B CA 1
ATOM 6717 C C . ARG B 1 386 ? 5.66 -34.062 -10.203 1 90.62 386 ARG B C 1
ATOM 6719 O O . ARG B 1 386 ? 5.051 -33.031 -10.016 1 90.62 386 ARG B O 1
ATOM 6726 N N . THR B 1 387 ? 5.234 -34.906 -11 1 83.44 387 THR B N 1
ATOM 6727 C CA . THR B 1 387 ? 4.062 -34.688 -11.844 1 83.44 387 THR B CA 1
ATOM 6728 C C . THR B 1 387 ? 2.781 -34.781 -11.016 1 83.44 387 THR B C 1
ATOM 6730 O O . THR B 1 387 ? 1.714 -34.375 -11.469 1 83.44 387 THR B O 1
ATOM 6733 N N . ALA B 1 388 ? 2.896 -35.25 -9.75 1 77.25 388 ALA B N 1
ATOM 6734 C CA . ALA B 1 388 ? 1.733 -35.375 -8.875 1 77.25 388 ALA B CA 1
ATOM 6735 C C . ALA B 1 388 ? 1.506 -34.062 -8.094 1 77.25 388 ALA B C 1
ATOM 6737 O O . ALA B 1 388 ? 0.477 -33.906 -7.43 1 77.25 388 ALA B O 1
ATOM 6738 N N . CYS B 1 389 ? 2.418 -33.188 -8.234 1 79.94 389 CYS B N 1
ATOM 6739 C CA . CYS B 1 389 ? 2.287 -31.891 -7.539 1 79.94 389 CYS B CA 1
ATOM 6740 C C . CYS B 1 389 ? 1.367 -30.953 -8.305 1 79.94 389 CYS B C 1
ATOM 6742 O O . CYS B 1 389 ? 0.885 -31.297 -9.383 1 79.94 389 CYS B O 1
ATOM 6744 N N . GLU B 1 390 ? 1.012 -29.859 -7.691 1 76.44 390 GLU B N 1
ATOM 6745 C CA . GLU B 1 390 ? 0.098 -28.875 -8.281 1 76.44 390 GLU B CA 1
ATOM 6746 C C . GLU B 1 390 ? 0.573 -28.438 -9.664 1 76.44 390 GLU B C 1
ATOM 6748 O O . GLU B 1 390 ? -0.225 -28.344 -10.594 1 76.44 390 GLU B O 1
ATOM 6753 N N . VAL B 1 391 ? 1.825 -28.125 -9.727 1 82.44 391 VAL B N 1
ATOM 6754 C CA . VAL B 1 391 ? 2.449 -27.891 -11.023 1 82.44 391 VAL B CA 1
ATOM 6755 C C . VAL B 1 391 ? 3.213 -29.141 -11.461 1 82.44 391 VAL B C 1
ATOM 6757 O O . VAL B 1 391 ? 4.348 -29.359 -11.031 1 82.44 391 VAL B O 1
ATOM 6760 N N . PRO B 1 392 ? 2.611 -29.844 -12.297 1 84.12 392 PRO B N 1
ATOM 6761 C CA . PRO B 1 392 ? 3.27 -31.094 -12.695 1 84.12 392 PRO B CA 1
ATOM 6762 C C . PRO B 1 392 ? 4.551 -30.859 -13.492 1 84.12 392 PRO B C 1
ATOM 6764 O O . PRO B 1 392 ? 4.523 -30.188 -14.523 1 84.12 392 PRO B O 1
ATOM 6767 N N . MET B 1 393 ? 5.625 -31.469 -12.953 1 90.5 393 MET B N 1
ATOM 6768 C CA . MET B 1 393 ? 6.887 -31.234 -13.648 1 90.5 393 MET B CA 1
ATOM 6769 C C . MET B 1 393 ? 7.887 -32.344 -13.359 1 90.5 393 MET B C 1
ATOM 6771 O O . MET B 1 393 ? 7.688 -33.125 -12.43 1 90.5 393 MET B O 1
ATOM 6775 N N . VAL B 1 394 ? 8.844 -32.438 -14.219 1 93.62 394 VAL B N 1
ATOM 6776 C CA . VAL B 1 394 ? 10.07 -33.188 -13.953 1 93.62 394 VAL B CA 1
ATOM 6777 C C . VAL B 1 394 ? 11.211 -32.219 -13.656 1 93.62 394 VAL B C 1
ATOM 6779 O O . VAL B 1 394 ? 11.406 -31.234 -14.375 1 93.62 394 VAL B O 1
ATOM 6782 N N . VAL B 1 395 ? 11.875 -32.5 -12.586 1 96.88 395 VAL B N 1
ATOM 6783 C CA . VAL B 1 395 ? 13.062 -31.719 -12.258 1 96.88 395 VAL B CA 1
ATOM 6784 C C . VAL B 1 395 ? 14.32 -32.5 -12.648 1 96.88 395 VAL B C 1
ATOM 6786 O O . VAL B 1 395 ? 14.633 -33.5 -12.039 1 96.88 395 VAL B O 1
ATOM 6789 N N . SER B 1 396 ? 15 -32 -13.625 1 97.38 396 SER B N 1
ATOM 6790 C CA . SER B 1 396 ? 16.25 -32.625 -14.039 1 97.38 396 SER B CA 1
ATOM 6791 C C . SER B 1 396 ? 17.453 -31.812 -13.586 1 97.38 396 SER B C 1
ATOM 6793 O O . SER B 1 396 ? 17.422 -30.578 -13.617 1 97.38 396 SER B O 1
ATOM 6795 N N . LEU B 1 397 ? 18.469 -32.5 -13.117 1 98.25 397 LEU B N 1
ATOM 6796 C CA . LEU B 1 397 ? 19.688 -31.844 -12.633 1 98.25 397 LEU B CA 1
ATOM 6797 C C . LEU B 1 397 ? 20.875 -32.188 -13.531 1 98.25 397 LEU B C 1
ATOM 6799 O O . LEU B 1 397 ? 21.172 -33.344 -13.758 1 98.25 397 LEU B O 1
ATOM 6803 N N . GLU B 1 398 ? 21.469 -31.172 -14 1 96.94 398 GLU B N 1
ATOM 6804 C CA . GLU B 1 398 ? 22.719 -31.281 -14.758 1 96.94 398 GLU B CA 1
ATOM 6805 C C . GLU B 1 398 ? 23.906 -30.75 -13.961 1 96.94 398 GLU B C 1
ATOM 6807 O O . GLU B 1 398 ? 23.812 -29.672 -13.352 1 96.94 398 GLU B O 1
ATOM 6812 N N . HIS B 1 399 ? 24.938 -31.5 -14 1 96.88 399 HIS B N 1
ATOM 6813 C CA . HIS B 1 399 ? 26.094 -31.094 -13.219 1 96.88 399 HIS B CA 1
ATOM 6814 C C . HIS B 1 399 ? 26.75 -29.844 -13.812 1 96.88 399 HIS B C 1
ATOM 6816 O O . HIS B 1 399 ? 26.875 -29.719 -15.031 1 96.88 399 HIS B O 1
ATOM 6822 N N . VAL B 1 400 ? 27.156 -28.969 -12.93 1 96.5 400 VAL B N 1
ATOM 6823 C CA . VAL B 1 400 ? 27.859 -27.75 -13.344 1 96.5 400 VAL B CA 1
ATOM 6824 C C . VAL B 1 400 ? 29.312 -27.812 -12.891 1 96.5 400 VAL B C 1
ATOM 6826 O O . VAL B 1 400 ? 30.203 -28.016 -13.711 1 96.5 400 VAL B O 1
ATOM 6829 N N . SER B 1 401 ? 29.5 -27.797 -11.578 1 96.5 401 SER B N 1
ATOM 6830 C CA . SER B 1 401 ? 30.828 -27.859 -11 1 96.5 401 SER B CA 1
ATOM 6831 C C . SER B 1 401 ? 30.781 -28.156 -9.5 1 96.5 401 SER B C 1
ATOM 6833 O O . SER B 1 401 ? 30 -27.547 -8.773 1 96.5 401 SER B O 1
ATOM 6835 N N . GLY B 1 402 ? 31.641 -29.047 -9.117 1 95.88 402 GLY B N 1
ATOM 6836 C CA . GLY B 1 402 ? 31.594 -29.406 -7.711 1 95.88 402 GLY B CA 1
ATOM 6837 C C . GLY B 1 402 ? 30.234 -29.906 -7.27 1 95.88 402 GLY B C 1
ATOM 6838 O O . GLY B 1 402 ? 29.672 -30.828 -7.871 1 95.88 402 GLY B O 1
ATOM 6839 N N . GLU B 1 403 ? 29.656 -29.25 -6.25 1 97.44 403 GLU B N 1
ATOM 6840 C CA . GLU B 1 403 ? 28.359 -29.672 -5.734 1 97.44 403 GLU B CA 1
ATOM 6841 C C . GLU B 1 403 ? 27.234 -28.812 -6.301 1 97.44 403 GLU B C 1
ATOM 6843 O O . GLU B 1 403 ? 26.094 -28.875 -5.824 1 97.44 403 GLU B O 1
ATOM 6848 N N . PHE B 1 404 ? 27.594 -28.047 -7.312 1 97.62 404 PHE B N 1
ATOM 6849 C CA . PHE B 1 404 ? 26.625 -27.156 -7.93 1 97.62 404 PHE B CA 1
ATOM 6850 C C . PHE B 1 404 ? 26.047 -27.766 -9.188 1 97.62 404 PHE B C 1
ATOM 6852 O O . PHE B 1 404 ? 26.766 -28.375 -9.984 1 97.62 404 PHE B O 1
ATOM 6859 N N . TRP B 1 405 ? 24.797 -27.672 -9.312 1 98.12 405 TRP B N 1
ATOM 6860 C CA . TRP B 1 405 ? 24.031 -28.281 -10.398 1 98.12 405 TRP B CA 1
ATOM 6861 C C . TRP B 1 405 ? 23.031 -27.281 -10.969 1 98.12 405 TRP B C 1
ATOM 6863 O O . TRP B 1 405 ? 22.75 -26.25 -10.352 1 98.12 405 TRP B O 1
ATOM 6873 N N . LEU B 1 406 ? 22.625 -27.516 -12.141 1 97.94 406 LEU B N 1
ATOM 6874 C CA . LEU B 1 406 ? 21.562 -26.766 -12.797 1 97.94 406 LEU B CA 1
ATOM 6875 C C . LEU B 1 406 ? 20.281 -27.578 -12.859 1 97.94 406 LEU B C 1
ATOM 6877 O O . LEU B 1 406 ? 20.266 -28.688 -13.406 1 97.94 406 LEU B O 1
ATOM 6881 N N . ALA B 1 407 ? 19.266 -27.031 -12.281 1 98.19 407 ALA B N 1
ATOM 6882 C CA . ALA B 1 407 ? 17.969 -27.703 -12.289 1 98.19 407 ALA B CA 1
ATOM 6883 C C . ALA B 1 407 ? 17.078 -27.188 -13.422 1 98.19 407 ALA B C 1
ATOM 6885 O O . ALA B 1 407 ? 16.859 -25.969 -13.531 1 98.19 407 ALA B O 1
ATOM 6886 N N . ASN B 1 408 ? 16.625 -28.047 -14.227 1 97 408 ASN B N 1
ATOM 6887 C CA . ASN B 1 408 ? 15.633 -27.75 -15.258 1 97 408 ASN B CA 1
ATOM 6888 C C . ASN B 1 408 ? 14.227 -28.125 -14.805 1 97 408 ASN B C 1
ATOM 6890 O O . ASN B 1 408 ? 13.93 -29.297 -14.594 1 97 408 ASN B O 1
ATOM 6894 N N . LEU B 1 409 ? 13.414 -27.156 -14.641 1 96.25 409 LEU B N 1
ATOM 6895 C CA . LEU B 1 409 ? 12.023 -27.375 -14.258 1 96.25 409 LEU B CA 1
ATOM 6896 C C . LEU B 1 409 ? 11.148 -27.609 -15.477 1 96.25 409 LEU B C 1
ATOM 6898 O O . LEU B 1 409 ? 10.68 -26.656 -16.094 1 96.25 409 LEU B O 1
ATOM 6902 N N . GLN B 1 410 ? 10.906 -28.859 -15.727 1 92.81 410 GLN B N 1
ATOM 6903 C CA . GLN B 1 410 ? 10.227 -29.25 -16.953 1 92.81 410 GLN B CA 1
ATOM 6904 C C . GLN B 1 410 ? 8.742 -29.484 -16.719 1 92.81 410 GLN B C 1
ATOM 6906 O O . GLN B 1 410 ? 8.305 -30.609 -16.516 1 92.81 410 GLN B O 1
ATOM 6911 N N . GLU B 1 411 ? 8.031 -28.469 -16.844 1 88.44 411 GLU B N 1
ATOM 6912 C CA . GLU B 1 411 ? 6.59 -28.609 -16.688 1 88.44 411 GLU B CA 1
ATOM 6913 C C . GLU B 1 411 ? 6.004 -29.484 -17.797 1 88.44 411 GLU B C 1
ATOM 6915 O O . GLU B 1 411 ? 6.465 -29.438 -18.938 1 88.44 411 GLU B O 1
ATOM 6920 N N . ARG B 1 412 ? 5.023 -30.156 -17.438 1 84 412 ARG B N 1
ATOM 6921 C CA . ARG B 1 412 ? 4.41 -31.094 -18.375 1 84 412 ARG B CA 1
ATOM 6922 C C . ARG B 1 412 ? 3.934 -30.375 -19.625 1 84 412 ARG B C 1
ATOM 6924 O O . ARG B 1 412 ? 3.25 -29.344 -19.547 1 84 412 ARG B O 1
ATOM 6931 N N . ASN B 1 413 ? 4.277 -30.875 -20.781 1 83.5 413 ASN B N 1
ATOM 6932 C CA . ASN B 1 413 ? 3.844 -30.453 -22.094 1 83.5 413 ASN B CA 1
ATOM 6933 C C . ASN B 1 413 ? 4.355 -29.047 -22.438 1 83.5 413 ASN B C 1
ATOM 6935 O O . ASN B 1 413 ? 3.926 -28.453 -23.422 1 83.5 413 ASN B O 1
ATOM 6939 N N . GLN B 1 414 ? 5.18 -28.562 -21.609 1 85.94 414 GLN B N 1
ATOM 6940 C CA . GLN B 1 414 ? 5.758 -27.25 -21.891 1 85.94 414 GLN B CA 1
ATOM 6941 C C . GLN B 1 414 ? 6.852 -27.344 -22.953 1 85.94 414 GLN B C 1
ATOM 6943 O O . GLN B 1 414 ? 7.586 -28.344 -23 1 85.94 414 GLN B O 1
ATOM 6948 N N . ASP B 1 415 ? 6.922 -26.312 -23.797 1 86.19 415 ASP B N 1
ATOM 6949 C CA . ASP B 1 415 ? 8.047 -26.219 -24.719 1 86.19 415 ASP B CA 1
ATOM 6950 C C . ASP B 1 415 ? 9.375 -26.219 -23.969 1 86.19 415 ASP B C 1
ATOM 6952 O O . ASP B 1 415 ? 9.57 -25.438 -23.047 1 86.19 415 ASP B O 1
ATOM 6956 N N . PRO B 1 416 ? 10.266 -27.078 -24.359 1 88.69 416 PRO B N 1
ATOM 6957 C CA . PRO B 1 416 ? 11.547 -27.156 -23.656 1 88.69 416 PRO B CA 1
ATOM 6958 C C . PRO B 1 416 ? 12.281 -25.812 -23.625 1 88.69 416 PRO B C 1
ATOM 6960 O O . PRO B 1 416 ? 13.086 -25.578 -22.719 1 88.69 416 PRO B O 1
ATOM 6963 N N . ARG B 1 417 ? 12.109 -24.953 -24.656 1 90.44 417 ARG B N 1
ATOM 6964 C CA . ARG B 1 417 ? 12.766 -23.656 -24.719 1 90.44 417 ARG B CA 1
ATOM 6965 C C . ARG B 1 417 ? 12.266 -22.734 -23.609 1 90.44 417 ARG B C 1
ATOM 6967 O O . ARG B 1 417 ? 12.883 -21.703 -23.328 1 90.44 417 ARG B O 1
ATOM 6974 N N . ASP B 1 418 ? 11.148 -23.188 -22.969 1 90.5 418 ASP B N 1
ATOM 6975 C CA . ASP B 1 418 ? 10.531 -22.344 -21.969 1 90.5 418 ASP B CA 1
ATOM 6976 C C . ASP B 1 418 ? 10.75 -22.906 -20.562 1 90.5 418 ASP B C 1
ATOM 6978 O O . ASP B 1 418 ? 10.289 -22.328 -19.578 1 90.5 418 ASP B O 1
ATOM 6982 N N . HIS B 1 419 ? 11.422 -24 -20.484 1 92.75 419 HIS B N 1
ATOM 6983 C CA . HIS B 1 419 ? 11.703 -24.562 -19.156 1 92.75 419 HIS B CA 1
ATOM 6984 C C . HIS B 1 419 ? 12.5 -23.578 -18.312 1 92.75 419 HIS B C 1
ATOM 6986 O O . HIS B 1 419 ? 13.477 -22.984 -18.781 1 92.75 419 HIS B O 1
ATOM 6992 N N . GLU B 1 420 ? 12.023 -23.406 -17.172 1 94.38 420 GLU B N 1
ATOM 6993 C CA . GLU B 1 420 ? 12.773 -22.562 -16.234 1 94.38 420 GLU B CA 1
ATOM 6994 C C . GLU B 1 420 ? 13.992 -23.312 -15.695 1 94.38 420 GLU B C 1
ATOM 6996 O O . GLU B 1 420 ? 13.914 -24.5 -15.375 1 94.38 420 GLU B O 1
ATOM 7001 N N . ARG B 1 421 ? 15.086 -22.641 -15.695 1 97.31 421 ARG B N 1
ATOM 7002 C CA . ARG B 1 421 ? 16.328 -23.188 -15.148 1 97.31 421 ARG B CA 1
ATOM 7003 C C . ARG B 1 421 ? 16.75 -22.422 -13.891 1 97.31 421 ARG B C 1
ATOM 7005 O O . ARG B 1 421 ? 16.688 -21.203 -13.859 1 97.31 421 ARG B O 1
ATOM 7012 N N . VAL B 1 422 ? 17.078 -23.203 -12.883 1 97.81 422 VAL B N 1
ATOM 7013 C CA . VAL B 1 422 ? 17.422 -22.578 -11.609 1 97.81 422 VAL B CA 1
ATOM 7014 C C . VAL B 1 422 ? 18.656 -23.266 -11.008 1 97.81 422 VAL B C 1
ATOM 7016 O O . VAL B 1 422 ? 19.078 -24.312 -11.477 1 97.81 422 VAL B O 1
ATOM 7019 N N . ARG B 1 423 ? 19.156 -22.703 -9.969 1 98.19 423 ARG B N 1
ATOM 7020 C CA . ARG B 1 423 ? 20.344 -23.234 -9.312 1 98.19 423 ARG B CA 1
ATOM 7021 C C . ARG B 1 423 ? 19.969 -24.406 -8.391 1 98.19 423 ARG B C 1
ATOM 7023 O O . ARG B 1 423 ? 18.891 -24.406 -7.801 1 98.19 423 ARG B O 1
ATOM 7030 N N . ALA B 1 424 ? 20.859 -25.297 -8.25 1 98.56 424 ALA B N 1
ATOM 7031 C CA . ALA B 1 424 ? 20.766 -26.406 -7.293 1 98.56 424 ALA B CA 1
ATOM 7032 C C . ALA B 1 424 ? 22.141 -26.719 -6.703 1 98.56 424 ALA B C 1
ATOM 7034 O O . ALA B 1 424 ? 23.172 -26.375 -7.285 1 98.56 424 ALA B O 1
ATOM 7035 N N . GLU B 1 425 ? 22.047 -27.344 -5.551 1 98.31 425 GLU B N 1
ATOM 7036 C CA . GLU B 1 425 ? 23.266 -27.609 -4.801 1 98.31 425 GLU B CA 1
ATOM 7037 C C . GLU B 1 425 ? 23.078 -28.797 -3.852 1 98.31 425 GLU B C 1
ATOM 7039 O O . GLU B 1 425 ? 22.016 -28.969 -3.271 1 98.31 425 GLU B O 1
ATOM 7044 N N . PHE B 1 426 ? 24.156 -29.609 -3.814 1 98.62 426 PHE B N 1
ATOM 7045 C CA . PHE B 1 426 ? 24.141 -30.688 -2.83 1 98.62 426 PHE B CA 1
ATOM 7046 C C . PHE B 1 426 ? 25.078 -30.375 -1.671 1 98.62 426 PHE B C 1
ATOM 7048 O O . PHE B 1 426 ? 26.078 -29.656 -1.841 1 98.62 426 PHE B O 1
ATOM 7055 N N . ARG B 1 427 ? 24.75 -30.891 -0.507 1 98.06 427 ARG B N 1
ATOM 7056 C CA . ARG B 1 427 ? 25.609 -30.859 0.667 1 98.06 427 ARG B CA 1
ATOM 7057 C C . ARG B 1 427 ? 25.922 -32.281 1.149 1 98.06 427 ARG B C 1
ATOM 7059 O O . ARG B 1 427 ? 25.016 -33.094 1.354 1 98.06 427 ARG B O 1
ATOM 7066 N N . ILE B 1 428 ? 27.203 -32.469 1.294 1 97.25 428 ILE B N 1
ATOM 7067 C CA . ILE B 1 428 ? 27.703 -33.75 1.732 1 97.25 428 ILE B CA 1
ATOM 7068 C C . ILE B 1 428 ? 28.109 -33.688 3.203 1 97.25 428 ILE B C 1
ATOM 7070 O O . ILE B 1 428 ? 28.75 -32.719 3.633 1 97.25 428 ILE B O 1
ATOM 7074 N N . GLY B 1 429 ? 27.719 -34.688 3.951 1 94.44 429 GLY B N 1
ATOM 7075 C CA . GLY B 1 429 ? 28.078 -34.75 5.359 1 94.44 429 GLY B CA 1
ATOM 7076 C C . GLY B 1 429 ? 29.5 -35.219 5.59 1 94.44 429 GLY B C 1
ATOM 7077 O O . GLY B 1 429 ? 30.172 -35.688 4.66 1 94.44 429 GLY B O 1
ATOM 7078 N N . VAL B 1 430 ? 29.875 -35.125 6.824 1 93.94 430 VAL B N 1
ATOM 7079 C CA . VAL B 1 430 ? 31.219 -35.531 7.23 1 93.94 430 VAL B CA 1
ATOM 7080 C C . VAL B 1 430 ? 31.422 -37.031 6.996 1 93.94 430 VAL B C 1
ATOM 7082 O O . VAL B 1 430 ? 32.562 -37.5 6.836 1 93.94 430 VAL B O 1
ATOM 7085 N N . ASP B 1 431 ? 30.375 -37.781 6.945 1 93.19 431 ASP B N 1
ATOM 7086 C CA . ASP B 1 431 ? 30.438 -39.219 6.715 1 93.19 431 ASP B CA 1
ATOM 7087 C C . ASP B 1 431 ? 30.609 -39.531 5.23 1 93.19 431 ASP B C 1
ATOM 7089 O O . ASP B 1 431 ? 30.641 -40.688 4.836 1 93.19 431 ASP B O 1
ATOM 7093 N N . GLY B 1 432 ? 30.547 -38.531 4.457 1 93.75 432 GLY B N 1
ATOM 7094 C CA . GLY B 1 432 ? 30.797 -38.719 3.035 1 93.75 432 GLY B CA 1
ATOM 7095 C C . GLY B 1 432 ? 29.531 -39.031 2.256 1 93.75 432 GLY B C 1
ATOM 7096 O O . GLY B 1 432 ? 29.609 -39.438 1.09 1 93.75 432 GLY B O 1
ATOM 7097 N N . ARG B 1 433 ? 28.406 -38.906 2.879 1 94.75 433 ARG B N 1
ATOM 7098 C CA . ARG B 1 433 ? 27.141 -39.156 2.207 1 94.75 433 ARG B CA 1
ATOM 7099 C C . ARG B 1 433 ? 26.391 -37.875 1.918 1 94.75 433 ARG B C 1
ATOM 7101 O O . ARG B 1 433 ? 26.531 -36.906 2.656 1 94.75 433 ARG B O 1
ATOM 7108 N N . VAL B 1 434 ? 25.625 -37.875 0.84 1 97.44 434 VAL B N 1
ATOM 7109 C CA . VAL B 1 434 ? 24.812 -36.719 0.519 1 97.44 434 VAL B CA 1
ATOM 7110 C C . VAL B 1 434 ? 23.719 -36.531 1.568 1 97.44 434 VAL B C 1
ATOM 7112 O O . VAL B 1 434 ? 22.969 -37.469 1.864 1 97.44 434 VAL B O 1
ATOM 7115 N N . ARG B 1 435 ? 23.609 -35.312 2.115 1 97.06 435 ARG B N 1
ATOM 7116 C CA . ARG B 1 435 ? 22.656 -35.094 3.203 1 97.06 435 ARG B CA 1
ATOM 7117 C C . ARG B 1 435 ? 21.469 -34.281 2.721 1 97.06 435 ARG B C 1
ATOM 7119 O O . ARG B 1 435 ? 20.344 -34.469 3.188 1 97.06 435 ARG B O 1
ATOM 7126 N N . GLU B 1 436 ? 21.766 -33.312 1.845 1 98.19 436 GLU B N 1
ATOM 7127 C CA . GLU B 1 436 ? 20.719 -32.406 1.431 1 98.19 436 GLU B CA 1
ATOM 7128 C C . GLU B 1 436 ? 20.891 -31.984 -0.03 1 98.19 436 GLU B C 1
ATOM 7130 O O . GLU B 1 436 ? 22 -32.031 -0.566 1 98.19 436 GLU B O 1
ATOM 7135 N N . VAL B 1 437 ? 19.812 -31.594 -0.616 1 98.69 437 VAL B N 1
ATOM 7136 C CA . VAL B 1 437 ? 19.812 -30.953 -1.926 1 98.69 437 VAL B CA 1
ATOM 7137 C C . VAL B 1 437 ? 19 -29.672 -1.877 1 98.69 437 VAL B C 1
ATOM 7139 O O . VAL B 1 437 ? 17.859 -29.672 -1.385 1 98.69 437 VAL B O 1
ATOM 7142 N N . GLY B 1 438 ? 19.594 -28.609 -2.229 1 98.62 438 GLY B N 1
ATOM 7143 C CA . GLY B 1 438 ? 18.938 -27.312 -2.338 1 98.62 438 GLY B CA 1
ATOM 7144 C C . GLY B 1 438 ? 18.594 -26.938 -3.768 1 98.62 438 GLY B C 1
ATOM 7145 O O . GLY B 1 438 ? 19.422 -27.078 -4.668 1 98.62 438 GLY B O 1
ATOM 7146 N N . VAL B 1 439 ? 17.359 -26.531 -4.012 1 98.25 439 VAL B N 1
ATOM 7147 C CA . VAL B 1 439 ? 16.922 -26.062 -5.324 1 98.25 439 VAL B CA 1
ATOM 7148 C C . VAL B 1 439 ? 16.266 -24.688 -5.199 1 98.25 439 VAL B C 1
ATOM 7150 O O . VAL B 1 439 ? 15.477 -24.453 -4.285 1 98.25 439 VAL B O 1
ATOM 7153 N N . ASP B 1 440 ? 16.625 -23.75 -6.07 1 97.69 440 ASP B N 1
ATOM 7154 C CA . ASP B 1 440 ? 16.094 -22.391 -6.082 1 97.69 440 ASP B CA 1
ATOM 7155 C C . ASP B 1 440 ? 14.688 -22.359 -6.668 1 97.69 440 ASP B C 1
ATOM 7157 O O . ASP B 1 440 ? 14.469 -21.781 -7.742 1 97.69 440 ASP B O 1
ATOM 7161 N N . LEU B 1 441 ? 13.711 -22.797 -5.887 1 96.44 441 LEU B N 1
ATOM 7162 C CA . LEU B 1 441 ? 12.367 -23.047 -6.402 1 96.44 441 LEU B CA 1
ATOM 7163 C C . LEU B 1 441 ? 11.469 -21.828 -6.215 1 96.44 441 LEU B C 1
ATOM 7165 O O . LEU B 1 441 ? 10.336 -21.812 -6.707 1 96.44 441 LEU B O 1
ATOM 7169 N N . GLU B 1 442 ? 11.906 -20.812 -5.484 1 95.94 442 GLU B N 1
ATOM 7170 C CA . GLU B 1 442 ? 11.133 -19.609 -5.238 1 95.94 442 GLU B CA 1
ATOM 7171 C C . GLU B 1 442 ? 11.945 -18.359 -5.559 1 95.94 442 GLU B C 1
ATOM 7173 O O . GLU B 1 442 ? 12.812 -17.953 -4.781 1 95.94 442 GLU B O 1
ATOM 7178 N N . PRO B 1 443 ? 11.586 -17.766 -6.629 1 92.69 443 PRO B N 1
ATOM 7179 C CA . PRO B 1 443 ? 12.375 -16.625 -7.094 1 92.69 443 PRO B CA 1
ATOM 7180 C C . PRO B 1 443 ? 12.469 -15.508 -6.051 1 92.69 443 PRO B C 1
ATOM 7182 O O . PRO B 1 443 ? 13.492 -14.812 -5.969 1 92.69 443 PRO B O 1
ATOM 7185 N N . GLU B 1 444 ? 11.508 -15.359 -5.234 1 93.88 444 GLU B N 1
ATOM 7186 C CA . GLU B 1 444 ? 11.477 -14.281 -4.254 1 93.88 444 GLU B CA 1
ATOM 7187 C C . GLU B 1 444 ? 12.477 -14.531 -3.125 1 93.88 444 GLU B C 1
ATOM 7189 O O . GLU B 1 444 ? 12.719 -13.656 -2.295 1 93.88 444 GLU B O 1
ATOM 7194 N N . MET B 1 445 ? 13.109 -15.656 -3.127 1 95 445 MET B N 1
ATOM 7195 C CA . MET B 1 445 ? 14.102 -15.969 -2.102 1 95 445 MET B CA 1
ATOM 7196 C C . MET B 1 445 ? 15.484 -15.5 -2.523 1 95 445 MET B C 1
ATOM 7198 O O . MET B 1 445 ? 16.469 -15.703 -1.801 1 95 445 MET B O 1
ATOM 7202 N N . ASP B 1 446 ? 15.586 -14.883 -3.646 1 91.56 446 ASP B N 1
ATOM 7203 C CA . ASP B 1 446 ? 16.781 -14.188 -4.105 1 91.56 446 ASP B CA 1
ATOM 7204 C C . ASP B 1 446 ? 18 -15.102 -4.047 1 91.56 446 ASP B C 1
ATOM 7206 O O . ASP B 1 446 ? 19.016 -14.75 -3.443 1 91.56 446 ASP B O 1
ATOM 7210 N N . GLY B 1 447 ? 17.828 -16.25 -4.527 1 92.31 447 GLY B N 1
ATOM 7211 C CA . GLY B 1 447 ? 18.953 -17.156 -4.668 1 92.31 447 GLY B CA 1
ATOM 7212 C C . GLY B 1 447 ? 19.062 -18.156 -3.537 1 92.31 447 GLY B C 1
ATOM 7213 O O . GLY B 1 447 ? 19.781 -19.156 -3.652 1 92.31 447 GLY B O 1
ATOM 7214 N N . LYS B 1 448 ? 18.375 -17.844 -2.445 1 95.19 448 LYS B N 1
ATOM 7215 C CA . LYS B 1 448 ? 18.297 -18.875 -1.419 1 95.19 448 LYS B CA 1
ATOM 7216 C C . LYS B 1 448 ? 17.516 -20.094 -1.909 1 95.19 448 LYS B C 1
ATOM 7218 O O . LYS B 1 448 ? 16.578 -19.938 -2.703 1 95.19 448 LYS B O 1
ATOM 7223 N N . LYS B 1 449 ? 17.906 -21.234 -1.416 1 97.75 449 LYS B N 1
ATOM 7224 C CA . LYS B 1 449 ? 17.344 -22.469 -1.965 1 97.75 449 LYS B CA 1
ATOM 7225 C C . LYS B 1 449 ? 16.406 -23.125 -0.969 1 97.75 449 LYS B C 1
ATOM 7227 O O . LYS B 1 449 ? 16.469 -22.859 0.233 1 97.75 449 LYS B O 1
ATOM 7232 N N . ILE B 1 450 ? 15.492 -23.844 -1.515 1 97.69 450 ILE B N 1
ATOM 7233 C CA . ILE B 1 450 ? 14.703 -24.797 -0.73 1 97.69 450 ILE B CA 1
ATOM 7234 C C . ILE B 1 450 ? 15.508 -26.078 -0.504 1 97.69 450 ILE B C 1
ATOM 7236 O O . ILE B 1 450 ? 15.859 -26.766 -1.458 1 97.69 450 ILE B O 1
ATOM 7240 N N . TRP B 1 451 ? 15.75 -26.406 0.741 1 98.12 451 TRP B N 1
ATOM 7241 C CA . TRP B 1 451 ? 16.641 -27.531 1.062 1 98.12 451 TRP B CA 1
ATOM 7242 C C . TRP B 1 451 ? 15.828 -28.75 1.475 1 98.12 451 TRP B C 1
ATOM 7244 O O . TRP B 1 451 ? 15.094 -28.719 2.465 1 98.12 451 TRP B O 1
ATOM 7254 N N . PHE B 1 452 ? 15.984 -29.781 0.727 1 97.81 452 PHE B N 1
ATOM 7255 C CA . PHE B 1 452 ? 15.406 -31.078 1.018 1 97.81 452 PHE B CA 1
ATOM 7256 C C . PHE B 1 452 ? 16.391 -31.969 1.763 1 97.81 452 PHE B C 1
ATOM 7258 O O . PHE B 1 452 ? 17.578 -31.984 1.438 1 97.81 452 PHE B O 1
ATOM 7265 N N . LEU B 1 453 ? 15.891 -32.688 2.703 1 97.88 453 LEU B N 1
ATOM 7266 C CA . LEU B 1 453 ? 16.734 -33.594 3.494 1 97.88 453 LEU B CA 1
ATOM 7267 C C . LEU B 1 453 ? 16.641 -35.031 2.979 1 97.88 453 LEU B C 1
ATOM 7269 O O . LEU B 1 453 ? 15.547 -35.5 2.674 1 97.88 453 LEU B O 1
ATOM 7273 N N . ARG B 1 454 ? 17.766 -35.625 2.863 1 97.75 454 ARG B N 1
ATOM 7274 C CA . ARG B 1 454 ? 17.797 -37 2.398 1 97.75 454 ARG B CA 1
ATOM 7275 C C . ARG B 1 454 ? 17.188 -37.938 3.436 1 97.75 454 ARG B C 1
ATOM 7277 O O . ARG B 1 454 ? 17.453 -37.812 4.633 1 97.75 454 ARG B O 1
ATOM 7284 N N . VAL B 1 455 ? 16.344 -38.812 2.973 1 95 455 VAL B N 1
ATOM 7285 C CA . VAL B 1 455 ? 15.773 -39.844 3.834 1 95 455 VAL B CA 1
ATOM 7286 C C . VAL B 1 455 ? 16.656 -41.094 3.809 1 95 455 VAL B C 1
ATOM 7288 O O . VAL B 1 455 ? 16.984 -41.594 2.738 1 95 455 VAL B O 1
ATOM 7291 N N . MET B 1 456 ? 17.25 -41.406 4.895 1 84.12 456 MET B N 1
ATOM 7292 C CA . MET B 1 456 ? 18.141 -42.562 4.977 1 84.12 456 MET B CA 1
ATOM 7293 C C . MET B 1 456 ? 17.344 -43.875 5 1 84.12 456 MET B C 1
ATOM 7295 O O . MET B 1 456 ? 16.297 -43.938 5.629 1 84.12 456 MET B O 1
ATOM 7299 N N . SER B 1 457 ? 17.375 -44.625 3.932 1 63.06 457 SER B N 1
ATOM 7300 C CA . SER B 1 457 ? 16.781 -45.938 4.008 1 63.06 457 SER B CA 1
ATOM 7301 C C . SER B 1 457 ? 17.172 -46.656 5.297 1 63.06 457 SER B C 1
ATOM 7303 O O . SER B 1 457 ? 18.328 -46.625 5.707 1 63.06 457 SER B O 1
ATOM 7305 N N . VAL B 1 458 ? 16.328 -46.781 6.309 1 49.09 458 VAL B N 1
ATOM 7306 C CA . VAL B 1 458 ? 16.578 -47.688 7.43 1 49.09 458 VAL B CA 1
ATOM 7307 C C . VAL B 1 458 ? 17.109 -49 6.91 1 49.09 458 VAL B C 1
ATOM 7309 O O . VAL B 1 458 ? 16.5 -49.625 6.039 1 49.09 458 VAL B O 1
ATOM 7312 N N . SER B 1 459 ? 18.359 -49.188 6.859 1 42.25 459 SER B N 1
ATOM 7313 C CA . SER B 1 459 ? 18.781 -50.594 6.77 1 42.25 459 SER B CA 1
ATOM 7314 C C . SER B 1 459 ? 17.828 -51.5 7.527 1 42.25 459 SER B C 1
ATOM 7316 O O . SER B 1 459 ? 17.281 -51.125 8.562 1 42.25 459 SER B O 1
ATOM 7318 N N . SER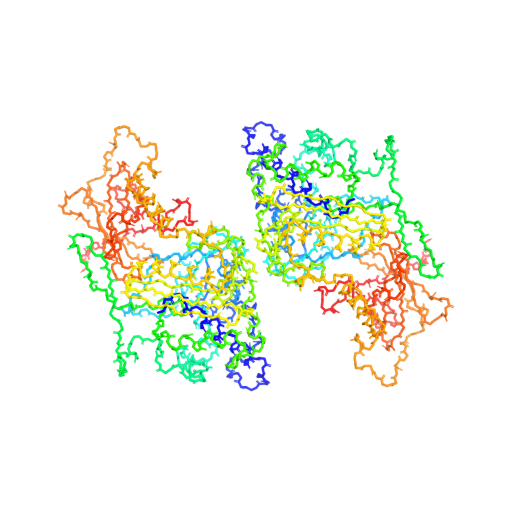 B 1 460 ? 17.234 -52.469 6.863 1 35.31 460 SER B N 1
ATOM 7319 C CA . SER B 1 460 ? 16.672 -53.656 7.492 1 35.31 460 SER B CA 1
ATOM 7320 C C . SER B 1 460 ? 17.531 -54.094 8.672 1 35.31 460 SER B C 1
ATOM 7322 O O . SER B 1 460 ? 18.609 -54.688 8.492 1 35.31 460 SER B O 1
ATOM 7324 N N . MET B 1 461 ? 17.828 -53.406 9.664 1 29.75 461 MET B N 1
ATOM 7325 C CA . MET B 1 461 ? 18.203 -54.25 10.805 1 29.75 461 MET B CA 1
ATOM 7326 C C . MET B 1 461 ? 17.188 -55.344 11.016 1 29.75 461 MET B C 1
ATOM 7328 O O . MET B 1 461 ? 15.984 -55.094 11.055 1 29.75 461 MET B O 1
ATOM 7332 N N . GLU B 1 462 ? 17.578 -56.625 10.641 1 28.91 462 GLU B N 1
ATOM 7333 C CA . GLU B 1 462 ? 17.156 -57.938 11.125 1 28.91 462 GLU B CA 1
ATOM 7334 C C . GLU B 1 462 ? 16.719 -57.844 12.586 1 28.91 462 GLU B C 1
ATOM 7336 O O . GLU B 1 462 ? 17.531 -57.594 13.477 1 28.91 462 GLU B O 1
ATOM 7341 N N . LEU B 1 463 ? 15.641 -57.125 13 1 21.31 463 LEU B N 1
ATOM 7342 C CA . LEU B 1 463 ? 14.938 -57.906 14 1 21.31 463 LEU B CA 1
ATOM 7343 C C . LEU B 1 463 ? 14.18 -59.094 13.352 1 21.31 463 LEU B C 1
ATOM 7345 O O . LEU B 1 463 ? 13.633 -58.938 12.258 1 21.31 463 LEU B O 1
#

InterPro domains:
  IPR001466 Beta-lactamase-related [PF00144] (1-290)
  IPR012338 Beta-lactamase/transpeptidase-like [G3DSA:3.40.710.10] (1-304)
  IPR012338 Beta-lactamase/transpeptidase-like [SSF56601] (1-310)
  IPR021860 Peptidase S12, Pab87-related, C-terminal [PF11954] (347-452)
  IPR050491 Beta-lactamase AmpC-like [PTHR46825] (1-294)

Solvent-accessible surface area (backbone atoms only — not comparable to full-atom values): 48523 Å² total; per-residue (Å²): 72,16,40,42,32,19,34,54,42,40,49,52,50,41,50,53,30,53,50,43,71,66,40,59,98,68,65,62,61,70,84,44,76,74,63,55,83,54,47,58,77,38,31,46,23,79,73,35,55,89,38,45,37,43,70,48,66,66,54,25,63,59,39,18,47,48,33,34,43,23,20,20,58,17,38,56,42,54,69,67,29,49,33,39,22,66,87,31,90,61,47,61,64,54,54,30,43,36,40,42,58,43,80,62,70,49,57,68,51,73,46,62,28,68,32,45,55,38,26,23,38,49,38,48,41,49,23,66,73,71,72,45,58,60,53,60,50,43,42,64,61,44,30,54,77,58,63,26,83,63,54,31,57,43,69,70,60,45,67,72,42,93,63,86,76,85,69,24,20,26,56,29,68,92,75,68,42,76,39,83,31,70,78,80,47,48,48,56,18,39,34,22,29,46,34,42,65,41,56,70,40,48,42,45,53,47,50,28,63,56,68,56,36,75,84,49,50,68,67,40,52,51,55,38,68,41,69,74,28,61,48,87,80,53,93,84,58,84,65,52,82,67,39,31,24,13,32,40,32,35,39,37,42,56,84,54,38,56,34,43,28,36,57,16,66,43,78,8,25,13,25,38,41,36,34,25,59,92,73,73,44,69,52,53,48,75,36,45,22,38,62,56,29,42,56,53,46,51,44,49,53,53,50,51,49,34,58,79,69,64,55,53,77,90,76,58,76,64,51,64,58,53,52,51,52,51,50,51,52,52,31,50,50,43,73,41,30,69,55,68,78,41,72,80,60,59,92,73,61,46,66,52,90,58,63,63,70,64,71,38,43,46,21,39,28,92,30,45,33,70,46,48,31,34,62,36,95,84,56,72,32,33,32,22,80,35,59,62,27,57,58,31,21,35,42,33,36,39,74,61,36,40,53,34,29,39,30,37,43,39,42,70,62,52,45,75,67,67,33,49,62,37,52,27,36,54,42,67,42,95,86,72,42,64,42,34,42,26,35,40,71,38,76,80,48,72,76,48,54,52,63,21,40,48,59,74,77,72,68,80,70,85,121,71,16,40,42,31,20,35,55,42,40,48,51,50,42,50,52,31,54,50,44,70,64,40,58,97,68,63,63,60,71,85,45,76,73,64,53,82,51,46,59,77,39,31,46,23,78,74,35,56,89,38,44,38,43,71,47,67,66,52,25,64,57,42,18,48,47,35,34,44,24,20,20,56,17,37,56,43,55,70,66,28,40,38,34,21,66,87,32,90,62,48,60,63,54,53,30,42,34,40,42,59,44,78,63,69,48,59,68,50,74,47,61,29,67,33,45,55,39,26,23,39,50,40,50,41,49,24,65,74,72,70,45,57,60,53,59,48,43,42,64,60,46,28,55,78,59,62,26,84,64,56,31,56,44,67,71,61,45,68,71,42,92,63,86,75,86,69,24,19,28,59,29,67,90,76,68,41,74,39,83,32,70,81,80,47,47,48,54,18,39,35,22,26,44,35,43,65,40,57,69,39,48,43,44,52,46,48,27,64,57,67,54,36,75,83,48,51,68,67,39,52,52,54,38,67,41,70,76,27,61,46,87,78,56,92,83,58,85,63,52,80,67,39,32,23,12,32,39,33,35,39,38,42,57,87,54,38,56,35,43,30,38,57,16,65,44,78,8,26,14,24,38,42,36,34,25,60,90,73,73,45,67,54,53,48,75,37,45,22,36,64,57,28,42,54,53,46,52,44,48,53,53,50,50,48,34,58,76,68,64,55,54,76,90,76,58,75,63,51,63,59,53,53,50,52,51,49,50,51,49,31,52,50,44,73,40,29,69,54,68,78,41,72,81,62,59,92,74,61,46,66,53,88,58,62,61,70,65,68,39,43,46,23,39,29,92,31,45,33,71,46,47,31,35,63,36,95,83,55,71,34,35,32,21,79,36,58,63,27,58,58,31,21,36,42,33,35,38,75,62,36,40,52,33,28,38,30,37,43,39,41,69,62,51,44,74,67,68,33,51,62,36,52,25,35,54,42,66,42,97,86,71,43,63,41,32,41,26,34,40,70,39,75,80,48,73,78,46,53,53,65,22,39,49,59,76,76,76,69,80,68,85,121

Secondary structure (DSSP, 8-state):
-GGGHHHHHHHHHHHHHHHHHH--TT-S-TT-TT-----TT-BHHHHSTTT---SSHHHHHH-BHHHHHTT-SS----TTS-PPBTTS---HHHHHHGGGGS---S-TTSS----HHHHHHHHHHHHHHHTS-HHHHHIIIIITTTT-TT-BSSHHHHHTSSSPPPPEEEEETTTTEEEEEPPP-BGGGTTTT--B--HHHHHHHHHHHHHT-TTS-HHHHHHHTS--EEE---TT--SPSPEEE-SS-EEEEETTEEEEEEEEEETTEEEEEEEETTTTEEEEEEE-BTTHHHHHHHHHHHHHHHHHTT--GGG---HHHHHHHHHHHHHHHHHTHHHHH-TT--SSPPPPSS-HHHH-EEEEETTTEEEEEEE-TTSS-EEEEETTSSS-EEEEEEEEETTEEEEEEEETT--GGG-EEEEEEEEE-TTSSEEEEEE---GGGTT--EEEEE---------/-GGGHHHHHHHHHHHHHHHHHH--TT-S-TT-TT-----TT-BHHHHSTTT---SSHHHHHH-BHHHHHTT-SS----TTS-PBBTTS---HHHHHHGGGGS---S-TTSS----HHHHHHHHHHHHHHHTS-HHHHHIIIIITTTT-TT-BSSHHHHHTSSSPPPPEEEEETTTTEEEEEPPP-BGGGTTTT--B--HHHHHHHHHHHHHT-TTS-HHHHHHHTS--EEE---TT--SPSPEEE-SS-EEEEETTEEEEEEEEEETTEEEEEEEETTTTEEEEEEE-BTTHHHHHHHHHHHHHHHHHTT--GGG---HHHHHHHHHHHHHHHHHTHHHHH-TT--SSPPPPSS-GGGG-EEEEETTTEEEEEEE-TTSS-EEEEETTBSS-EEEEEEEEETTEEEEEEEETT--GGG-EEEEEEEEE-TTSSEEEEEE---GGGTT--EEEEE---------

pLDDT: mean 90.87, std 13.28, range [20.95, 98.81]

Nearest PDB structures (foldseek):
  1pwd-assembly1_A  TM=8.135E-01  e=2.806E-14  Streptomyces sp. R61
  4y7p-assembly2_A  TM=8.293E-01  e=6.303E-12  Bacillus cereus
  2efx-assembly3_C  TM=7.878E-01  e=1.687E-11  Brucella anthropi
  2dns-assembly4_D  TM=7.742E-01  e=1.432E-11  Brucella anthropi
  4ivi-assembly1_A  TM=6.560E-01  e=9.709E-11  uncultured bacterium

Radius of gyration: 31.46 Å; Cα contacts (8 Å, |Δi|>4): 1894; chains: 2; bounding box: 73×101×90 Å